Protein 3N9Y (pdb70)

Sequence (1077 aa):
SPRPFNEIPSPGDNGWLNLYHFWRETGTHKVHLHHVQNFQKYGPIYREKLGNVESVYVIDPEDVALLFKSEGPNPERFLIPPWVAYHQYYQRPIGVLLKKSAAWKKDRVALNQEVMAPEATKNFLPLLDAVSRDFVSVLHRRIKKAGSGNYSGDISDDLFRFAFESITNVIFGERQGMLEEVVNPEAQRFIDAIYQMFHTSVPMLNLPPDLFRLFRTKTWKDHVAAWDVIFSKADIYTQNFYWELRQKGSVHHDYRGILYRLLGDSKMSFEDIKANVTEMLAGGVDTTSMTLQWHLYEMARNLKVQDMLRAEVLAARHQAQGDMATMLQLVPLLKASIKETLRLHPISVTLQRYLVNDLVLRDYMIPAKTLVQVAIYALGREPTFFFDPENFDPTRWLSKDKNITYFRNLGFGWGVRQCLGRRIAELEMTIFLINMLENFRVEIQHLSDVGTTFNLILMPEKPISFTFWPFPRPFNEIPSPGDNGWLNLYHFWRETGTHKVHLHHVQNFQKYGPIYREKLGNVESVYVIDPEDVALLFKSEGPNPERFLIPPWVAYHQYYQRPIGVLLKKSAAWKKDRVALNQEVMAPEATKNFLPLLDAVSRDFVSVLHRRIKKAGSGNYSGDISDDLFRFAFESITNVIFGERQGMLEEVVNPEAQRFIDAIYQMFHTSVPMLNLPPDLFRLFRTKTWKDHVAAWDVIFSKADIYTQNFYWELRQKGSVHHDYRGILYRLLGDSKMSFEDIKANVTEMLAGGVDTTSMTLQWHLYEMARNLKVQDMLRAEVLAARHQAQGDMATMLQLVPLLKASIKETLRLHPISVTLQRYLVNDLVLRDYMIPAKTLVQVAIYALGREPTFFFDPENFDPTRWLSKDKNITYFRNLGFGWGVRQCLGRRIAELEMTIFLINMLENFRVEIQHLSDVGTTFNLILMPEKPISFTFWPFSLLDVVVENNLDIDGFGACEGTLACSTCHLIFEDHIYEKLDAITDEENDMLDLAYGLTDRSRLGCQICSLLDVVVENNLDIDGFGACEGTLACSTCHLIFEDHIYEKLDAITDEENDMLDLAYGLTDRSRLGCQIC

Secondary structure (DSSP, 8-state):
-PBPGGGS--S-S-HHHHHHHHHHHT-GGGHHHHHHHHHHHH-SEEEEEETTEEEEEE--HHHHHHHHHT--SS------HHHHHHHHHTTPPP-GGG--HHHHHHHHHHHHHHHTSHHHHTTHHHHHHHHHHHHHHHHHHHHHHHTSSSEEE--HHHHHHHHHHHHHHHHHSS---TTSSS--HHHHHHHHHHHHHHHHHGGGTTS-HHHHHHH-HHHHHHHHHHHHHHHHHHHHHHHHHHHHHHHH----SS---HHHHHHHS-SS-HHHHHHHHHHHHHHHHTHHHHHHHHHHHHHHH-HHHHHHHHHHHHHHHHHTTT-HHHHTTS-HHHHHHHHHHHHHS-SSSEEEEE-SS-EEETTEEE-TT-EEEEEHHHHHT-TTTSSSTTS--GGGGT-S-TTSSTTT--TT--GGGS-TTHHHHHHHHHHHHHHHHHHEEEE-TT-----EEEESEEEESS---EEEEE-/-B-GGGS--S-S-HHHHHHHHHHHT-GGGHHHHHHHHHHHH-SEEEEEETTEEEEEE--HHHHHHHHHT--SS------HHHHHHHHHTTPPP-GGG--HHHHHHHHHHHHHHHT-HHHHTTHHHHHHHHHHHHHHHHHHHHHHH-SS-EEE--HHHHHHHHHHHHHHHHHSS---TTSSS--HHHHHHHHHHHHHHHHHGGGTTS-HHHHHHHSHHHHHHHHHHHHHHHHHHHHHHHHHHHHHHHH----SS---HHHHHHHS-SS-HHHHHHHHHHHHHHHHHHHHHHHHHHHHHHHH-HHHHHHHHHHHHHHHHHTTT-HHHHTTS-HHHHHHHHHHHHHS-SSS-EEEE-SS-EEETTEEE-TT-EEEE-HHHHHT-TTTSSSTTS--GGGGG-S-TTSSTTT--TT--GGGS-TTHHHHHHHHHHHHHHHHHHEEEEESS-----EEEESEEEESS---EEEEE-/-HHHHHHHHT---TTTTTT-SSSS-STTEEE--HHHHTTSPPPPHHHHHHHHTSSS--TTEEEGGG--/-HHHHHHHH--S-TT-STT-SSSSSSTTEEE--SHHHHTSPPPPHHHHHHHHTSSS--TTEEEGGG--

Radius of gyration: 38.11 Å; Cα contacts (8 Å, |Δi|>4): 1666; chains: 4; bounding box: 108×62×92 Å

GO terms:
  GO:0120178 steroid hormone biosynthetic process (P, IDA)
  GO:0008386 cholesterol monooxygenase (side-chain-cleaving) activity (F, IDA)
  GO:0006700 C21-steroid hormone biosynthetic process (P, IDA)
  GO:0008203 cholesterol metabolic process (P, IDA)
  GO:0020037 heme binding (F, IDA)
  GO:0005739 mitochondrion (C, HTP)
  GO:0005759 mitochondrial matrix (C, TAS)
  GO:0008386 cholesterol monooxygenase (side-chain-cleaving) activity (F, TAS)
  GO:0016125 sterol metabolic process (P, TAS)
  GO:0006700 C21-steroid hormone biosynthetic process (P, TAS)
  GO:0005515 protein binding (F, IPI)
  GO:0008203 cholesterol metabolic process (P, IMP)

Foldseek 3Di:
DFAEPVPFAEPDDDQDVLQVCCCVPARLFRVLVVVLVVCVVRNQWHWYRHQHAIAIEGADLVLVCQVVVQDDPKWDFDDQQLVVCLCVVVVAQAELNPDTDPVNVQRLVQLCVQFPDPVNLVLLQVQLLVLLLLLLVLQVVQCVVVVPLWDKFQCLLVLLLSLLQSLCCQAQVDGQCSSPPDHDVLVVLLSVLLLLLLLLSRVCGSHHPVVCVPPVVVSSVSNSVSVCSLLVVLLVSLVVSVVVCVVVVDDDPRDGHRSVCCVVPGPDDSSNSSNVSSVSSSVRRNALSQLLVLLLLLCQVPVVLLVVQLVQLVVLCVVQVNDPVSSVVRRLLLLLLSLLSCLQAAQAQWTKTQAQAWGDDPSYIDGGRHIYIYGSNSNQQDCVLAPPSPRRDSCLVVDPPVVSCNSNSARQHDDSPGNSNVSSSSSSSSSSVSSLSQFWDKHFPPDDDWDWTPSVTIGTPDGGMIMIRTD/DAAPVVFAEPDDDQDVLQVCCCVPARLFRVLVVVLVVCVVRNQWHWYRHQHAIAIEGADLVLVVQVVVQADPWWDWDDLQLVVCLCVVVVAQAALNPDTDPVNVQRLVLLCVQFPDPVNLVLLQVQLLVLLLLLLVLLVVQCVVVPDQKDKFFCLLVLLLSLLQSLCCQAQVDGLCSSPPDHDVLVSLLSVLLLLLLQLSRVCGSYHPVVCCPPVVVSSVSNSVSVVSLLVVLLVSLVVSVVVCVVVVDDDPRDGHRSCVCVVDTPDDSSNSSNVSSVSSSVRRNALSQLLVLLLVLCQLPVVLLVVQLVQLVVLCVVQVNDPVSSVVRRLLLLLLSLLSCLQAAQAQWTKTQAQAWGDDPNYIDGGRHIYIYRSNSNQQDCVLAPVSPRRDSCLVVDPDPSNCNSNSASQHDDSPGNSNVSSSSSSSSSSVSSLSQFWDKHFPPSDDFDWTRSVTIHTPDGGMMMIGTD/DLLVCCVVVVDDDPCQCVVPLPLPAQSQKDADDDVVQVVDDDDDPSFVVRQVPDPPHDPRMGRRSPGD/DQQVVCVVVVDPDDDACVVVLPLPAQRQKDADDPVVQVVFDDDDPSQVVNQVPDPPHDPRIGRRSRGD

Structure (mmCIF, N/CA/C/O backbone):
data_3N9Y
#
_entry.id   3N9Y
#
_cell.length_a   82.999
_cell.length_b   114.686
_cell.length_c   86.019
_cell.angle_alpha   90.00
_cell.angle_beta   101.96
_cell.angle_gamma   90.00
#
_symmetry.space_group_name_H-M   'P 1 21 1'
#
loop_
_entity.id
_entity.type
_entity.pdbx_description
1 polymer 'Cholesterol side-chain cleavage enzyme'
2 polymer Adrenodoxin
3 non-polymer 'PROTOPORPHYRIN IX CONTAINING FE'
4 non-polymer CHOLESTEROL
5 non-polymer 'FE2/S2 (INORGANIC) CLUSTER'
6 water water
#
loop_
_atom_site.group_PDB
_atom_site.id
_atom_site.type_symbol
_atom_site.label_atom_id
_atom_site.label_alt_id
_atom_site.label_comp_id
_atom_site.label_asym_id
_atom_site.label_entity_id
_atom_site.label_seq_id
_atom_site.pdbx_PDB_ins_code
_atom_site.Cartn_x
_atom_site.Cartn_y
_atom_site.Cartn_z
_atom_site.occupancy
_atom_site.B_iso_or_equiv
_atom_site.auth_seq_id
_atom_site.auth_comp_id
_atom_site.auth_asym_id
_atom_site.auth_atom_id
_atom_site.pdbx_PDB_model_num
ATOM 1 N N . SER A 1 4 ? -20.804 -14.909 18.121 1.00 52.41 5 SER A N 1
ATOM 2 C CA . SER A 1 4 ? -20.580 -15.663 16.843 1.00 52.36 5 SER A CA 1
ATOM 3 C C . SER A 1 4 ? -19.168 -15.576 16.220 1.00 51.72 5 SER A C 1
ATOM 4 O O . SER A 1 4 ? -18.978 -16.023 15.085 1.00 52.19 5 SER A O 1
ATOM 7 N N . PRO A 1 5 ? -18.174 -15.010 16.943 1.00 51.10 6 PRO A N 1
ATOM 8 C CA . PRO A 1 5 ? -16.821 -15.068 16.376 1.00 50.40 6 PRO A CA 1
ATOM 9 C C . PRO A 1 5 ? -16.205 -16.457 16.568 1.00 49.54 6 PRO A C 1
ATOM 10 O O . PRO A 1 5 ? -16.387 -17.067 17.627 1.00 49.42 6 PRO A O 1
ATOM 14 N N . ARG A 1 6 ? -15.496 -16.950 15.549 1.00 48.51 7 ARG A N 1
ATOM 15 C CA . ARG A 1 6 ? -14.868 -18.274 15.606 1.00 47.43 7 ARG A CA 1
ATOM 16 C C . ARG A 1 6 ? -13.805 -18.345 16.709 1.00 46.52 7 ARG A C 1
ATOM 17 O O . ARG A 1 6 ? -13.193 -17.322 17.054 1.00 46.32 7 ARG A O 1
ATOM 25 N N . PRO A 1 7 ? -13.589 -19.550 17.277 1.00 45.35 8 PRO A N 1
ATOM 26 C CA . PRO A 1 7 ? -12.545 -19.682 18.285 1.00 44.44 8 PRO A CA 1
ATOM 27 C C . PRO A 1 7 ? -11.139 -19.581 17.678 1.00 43.43 8 PRO A C 1
ATOM 28 O O . PRO A 1 7 ? -10.959 -19.771 16.465 1.00 42.71 8 PRO A O 1
ATOM 32 N N . PHE A 1 8 ? -10.171 -19.280 18.541 1.00 42.14 9 PHE A N 1
ATOM 33 C CA . PHE A 1 8 ? -8.755 -19.182 18.183 1.00 40.91 9 PHE A CA 1
ATOM 34 C C . PHE A 1 8 ? -8.243 -20.332 17.308 1.00 40.11 9 PHE A C 1
ATOM 35 O O . PHE A 1 8 ? -7.559 -20.089 16.309 1.00 39.46 9 PHE A O 1
ATOM 43 N N . ASN A 1 9 ? -8.587 -21.571 17.669 1.00 39.27 10 ASN A N 1
ATOM 44 C CA . ASN A 1 9 ? -8.074 -22.757 16.965 1.00 38.56 10 ASN A CA 1
ATOM 45 C C . ASN A 1 9 ? -8.517 -22.899 15.507 1.00 37.54 10 ASN A C 1
ATOM 46 O O . ASN A 1 9 ? -7.928 -23.679 14.751 1.00 37.41 10 ASN A O 1
ATOM 51 N N . GLU A 1 10 ? -9.536 -22.141 15.109 1.00 36.34 11 GLU A N 1
ATOM 52 C CA . GLU A 1 10 ? -10.005 -22.173 13.719 1.00 35.42 11 GLU A CA 1
ATOM 53 C C . GLU A 1 10 ? -9.223 -21.241 12.780 1.00 34.09 11 GLU A C 1
ATOM 54 O O . GLU A 1 10 ? -9.363 -21.315 11.559 1.00 33.50 11 GLU A O 1
ATOM 60 N N . ILE A 1 11 ? -8.388 -20.373 13.348 1.00 32.68 12 ILE A N 1
ATOM 61 C CA . ILE A 1 11 ? -7.476 -19.567 12.536 1.00 31.11 12 ILE A CA 1
ATOM 62 C C . ILE A 1 11 ? -6.582 -20.525 11.758 1.00 30.23 12 ILE A C 1
ATOM 63 O O . ILE A 1 11 ? -6.008 -21.425 12.353 1.00 30.38 12 ILE A O 1
ATOM 68 N N . PRO A 1 12 ? -6.481 -20.351 10.422 1.00 29.86 13 PRO A N 1
ATOM 69 C CA . PRO A 1 12 ? -5.628 -21.221 9.621 1.00 29.49 13 PRO A CA 1
ATOM 70 C C . PRO A 1 12 ? -4.191 -21.264 10.158 1.00 29.45 13 PRO A C 1
ATOM 71 O O . PRO A 1 12 ? -3.696 -20.266 10.699 1.00 28.72 13 PRO A O 1
ATOM 75 N N . SER A 1 13 ? -3.549 -22.420 9.994 1.00 29.35 14 SER A N 1
ATOM 76 C CA . SER A 1 13 ? -2.291 -22.752 10.658 1.00 29.85 14 SER A CA 1
ATOM 77 C C . SER A 1 13 ? -1.664 -23.966 9.976 1.00 30.17 14 SER A C 1
ATOM 78 O O . SER A 1 13 ? -2.396 -24.851 9.534 1.00 29.56 14 SER A O 1
ATOM 81 N N . PRO A 1 14 ? -0.314 -24.029 9.894 1.00 30.96 15 PRO A N 1
ATOM 82 C CA . PRO A 1 14 ? 0.327 -25.268 9.403 1.00 31.31 15 PRO A CA 1
ATOM 83 C C . PRO A 1 14 ? 0.182 -26.459 10.354 1.00 31.77 15 PRO A C 1
ATOM 84 O O . PRO A 1 14 ? 0.490 -27.588 9.969 1.00 32.88 15 PRO A O 1
ATOM 88 N N . GLY A 1 15 ? -0.292 -26.216 11.574 1.00 31.72 16 GLY A N 1
ATOM 89 C CA . GLY A 1 15 ? -0.413 -27.268 12.588 1.00 31.55 16 GLY A CA 1
ATOM 90 C C . GLY A 1 15 ? 0.097 -26.810 13.943 1.00 31.18 16 GLY A C 1
ATOM 91 O O . GLY A 1 15 ? 0.701 -25.740 14.055 1.00 30.80 16 GLY A O 1
ATOM 92 N N . ASP A 1 16 ? -0.125 -27.627 14.969 1.00 30.90 17 ASP A N 1
ATOM 93 C CA . ASP A 1 16 ? 0.181 -27.232 16.347 1.00 30.99 17 ASP A CA 1
ATOM 94 C C . ASP A 1 16 ? 1.549 -27.642 16.858 1.00 29.91 17 ASP A C 1
ATOM 95 O O . ASP A 1 16 ? 1.941 -27.264 17.956 1.00 30.21 17 ASP A O 1
ATOM 100 N N . ASN A 1 17 ? 2.273 -28.413 16.065 1.00 28.86 18 ASN A N 1
ATOM 101 C CA . ASN A 1 17 ? 3.602 -28.831 16.459 1.00 28.15 18 ASN A CA 1
ATOM 102 C C . ASN A 1 17 ? 4.647 -27.803 16.019 1.00 27.30 18 ASN A C 1
ATOM 103 O O . ASN A 1 17 ? 5.060 -27.764 14.850 1.00 26.62 18 ASN A O 1
ATOM 108 N N . GLY A 1 18 ? 5.050 -26.971 16.981 1.00 26.83 19 GLY A N 1
ATOM 109 C CA . GLY A 1 18 ? 6.064 -25.936 16.784 1.00 26.51 19 GLY A CA 1
ATOM 110 C C . GLY A 1 18 ? 7.402 -26.420 16.248 1.00 26.62 19 GLY A C 1
ATOM 111 O O . GLY A 1 18 ? 8.034 -25.733 15.440 1.00 26.19 19 GLY A O 1
ATOM 112 N N . TRP A 1 19 ? 7.847 -27.597 16.693 1.00 25.79 20 TRP A N 1
ATOM 113 C CA . TRP A 1 19 ? 9.150 -28.114 16.258 1.00 25.71 20 TRP A CA 1
ATOM 114 C C . TRP A 1 19 ? 9.049 -28.614 14.835 1.00 24.97 20 TRP A C 1
ATOM 115 O O . TRP A 1 19 ? 9.944 -28.374 14.029 1.00 24.78 20 TRP A O 1
ATOM 126 N N . LEU A 1 20 ? 7.939 -29.286 14.528 1.00 24.34 21 LEU A N 1
ATOM 127 C CA . LEU A 1 20 ? 7.654 -29.697 13.160 1.00 23.90 21 LEU A CA 1
ATOM 128 C C . LEU A 1 20 ? 7.536 -28.482 12.233 1.00 22.57 21 LEU A C 1
ATOM 129 O O . LEU A 1 20 ? 8.076 -28.479 11.126 1.00 22.48 21 LEU A O 1
ATOM 134 N N . ASN A 1 21 ? 6.820 -27.456 12.677 1.00 21.64 22 ASN A N 1
ATOM 135 C CA . ASN A 1 21 ? 6.705 -26.228 11.877 1.00 21.33 22 ASN A CA 1
ATOM 136 C C . ASN A 1 21 ? 8.065 -25.593 11.614 1.00 21.27 22 ASN A C 1
ATOM 137 O O . ASN A 1 21 ? 8.331 -25.108 10.521 1.00 20.44 22 ASN A O 1
ATOM 142 N N . LEU A 1 22 ? 8.930 -25.616 12.631 1.00 21.37 23 LEU A N 1
ATOM 143 C CA . LEU A 1 22 ? 10.274 -25.054 12.513 1.00 22.01 23 LEU A CA 1
ATOM 144 C C . LEU A 1 22 ? 11.105 -25.851 11.513 1.00 22.32 23 LEU A C 1
ATOM 145 O O . LEU A 1 22 ? 11.821 -25.284 10.677 1.00 22.60 23 LEU A O 1
ATOM 150 N N . TYR A 1 23 ? 10.991 -27.174 11.598 1.00 22.78 24 TYR A N 1
ATOM 151 C CA . TYR A 1 23 ? 11.652 -28.064 10.667 1.00 23.25 24 TYR A CA 1
ATOM 152 C C . TYR A 1 23 ? 11.313 -27.731 9.213 1.00 22.78 24 TYR A C 1
ATOM 153 O O . TYR A 1 23 ? 12.204 -27.631 8.371 1.00 23.07 24 TYR A O 1
ATOM 162 N N . HIS A 1 24 ? 10.025 -27.570 8.920 1.00 22.78 25 HIS A N 1
ATOM 163 C CA . HIS A 1 24 ? 9.598 -27.289 7.555 1.00 22.72 25 HIS A CA 1
ATOM 164 C C . HIS A 1 24 ? 9.999 -25.881 7.099 1.00 21.98 25 HIS A C 1
ATOM 165 O O . HIS A 1 24 ? 10.365 -25.700 5.955 1.00 21.77 25 HIS A O 1
ATOM 172 N N . PHE A 1 25 ? 9.942 -24.902 7.997 1.00 21.54 26 PHE A N 1
ATOM 173 C CA . PHE A 1 25 ? 10.411 -23.549 7.685 1.00 21.87 26 PHE A CA 1
ATOM 174 C C . PHE A 1 25 ? 11.899 -23.566 7.280 1.00 22.51 26 PHE A C 1
ATOM 175 O O . PHE A 1 25 ? 12.244 -23.053 6.220 1.00 22.80 26 PHE A O 1
ATOM 183 N N . TRP A 1 26 ? 12.758 -24.186 8.088 1.00 23.16 27 TRP A N 1
ATOM 184 C CA . TRP A 1 26 ? 14.189 -24.270 7.755 1.00 24.50 27 TRP A CA 1
ATOM 185 C C . TRP A 1 26 ? 14.488 -25.031 6.473 1.00 25.36 27 TRP A C 1
ATOM 186 O O . TRP A 1 26 ? 15.364 -24.631 5.709 1.00 25.28 27 TRP A O 1
ATOM 197 N N . ARG A 1 27 ? 13.768 -26.130 6.260 1.00 26.92 28 ARG A N 1
ATOM 198 C CA . ARG A 1 27 ? 13.966 -27.000 5.095 1.00 28.94 28 ARG A CA 1
ATOM 199 C C . ARG A 1 27 ? 13.561 -26.305 3.793 1.00 28.68 28 ARG A C 1
ATOM 200 O O . ARG A 1 27 ? 14.300 -26.344 2.824 1.00 28.76 28 ARG A O 1
ATOM 208 N N . GLU A 1 28 ? 12.385 -25.679 3.791 1.00 29.20 29 GLU A N 1
ATOM 209 C CA . GLU A 1 28 ? 11.759 -25.169 2.563 1.00 30.12 29 GLU A CA 1
ATOM 210 C C . GLU A 1 28 ? 12.172 -23.743 2.211 1.00 29.58 29 GLU A C 1
ATOM 211 O O . GLU A 1 28 ? 12.310 -23.403 1.033 1.00 29.94 29 GLU A O 1
ATOM 217 N N . THR A 1 29 ? 12.349 -22.909 3.231 1.00 28.81 30 THR A N 1
ATOM 218 C CA . THR A 1 29 ? 12.582 -21.491 3.012 1.00 28.57 30 THR A CA 1
ATOM 219 C C . THR A 1 29 ? 13.935 -21.036 3.577 1.00 28.15 30 THR A C 1
ATOM 220 O O . THR A 1 29 ? 14.697 -20.386 2.876 1.00 28.38 30 THR A O 1
ATOM 224 N N . GLY A 1 30 ? 14.233 -21.392 4.826 1.00 27.43 31 GLY A N 1
ATOM 225 C CA . GLY A 1 30 ? 15.505 -21.015 5.441 1.00 26.99 31 GLY A CA 1
ATOM 226 C C . GLY A 1 30 ? 15.383 -19.845 6.403 1.00 26.49 31 GLY A C 1
ATOM 227 O O . GLY A 1 30 ? 14.598 -18.916 6.165 1.00 25.66 31 GLY A O 1
ATOM 228 N N . THR A 1 31 ? 16.179 -19.885 7.476 1.00 25.88 32 THR A N 1
ATOM 229 C CA . THR A 1 31 ? 16.165 -18.844 8.521 1.00 26.30 32 THR A CA 1
ATOM 230 C C . THR A 1 31 ? 16.386 -17.431 7.956 1.00 25.54 32 THR A C 1
ATOM 231 O O . THR A 1 31 ? 15.808 -16.451 8.449 1.00 25.13 32 THR A O 1
ATOM 235 N N . HIS A 1 32 ? 17.206 -17.336 6.912 1.00 23.75 33 HIS A N 1
ATOM 236 C CA . HIS A 1 32 ? 17.592 -16.035 6.383 1.00 23.49 33 HIS A CA 1
ATOM 237 C C . HIS A 1 32 ? 16.576 -15.466 5.373 1.00 22.25 33 HIS A C 1
ATOM 238 O O . HIS A 1 32 ? 16.788 -14.403 4.792 1.00 22.02 33 HIS A O 1
ATOM 245 N N . LYS A 1 33 ? 15.456 -16.171 5.216 1.00 21.19 34 LYS A N 1
ATOM 246 C CA . LYS A 1 33 ? 14.398 -15.785 4.303 1.00 20.20 34 LYS A CA 1
ATOM 247 C C . LYS A 1 33 ? 13.047 -15.746 5.011 1.00 19.49 34 LYS A C 1
ATOM 248 O O . LYS A 1 33 ? 12.018 -16.042 4.412 1.00 18.01 34 LYS A O 1
ATOM 254 N N . VAL A 1 34 ? 13.022 -15.356 6.279 1.00 19.66 35 VAL A N 1
ATOM 255 C CA . VAL A 1 34 ? 11.744 -15.357 6.991 1.00 20.29 35 VAL A CA 1
ATOM 256 C C . VAL A 1 34 ? 10.697 -14.419 6.348 1.00 20.12 35 VAL A C 1
ATOM 257 O O . VAL A 1 34 ? 9.501 -14.677 6.442 1.00 20.04 35 VAL A O 1
ATOM 261 N N . HIS A 1 35 ? 11.151 -13.337 5.708 1.00 19.53 36 HIS A N 1
ATOM 262 C CA . HIS A 1 35 ? 10.245 -12.437 4.994 1.00 20.03 36 HIS A CA 1
ATOM 263 C C . HIS A 1 35 ? 9.469 -13.175 3.889 1.00 20.45 36 HIS A C 1
ATOM 264 O O . HIS A 1 35 ? 8.272 -12.946 3.733 1.00 20.21 36 HIS A O 1
ATOM 271 N N . LEU A 1 36 ? 10.154 -14.062 3.153 1.00 20.82 37 LEU A N 1
ATOM 272 C CA . LEU A 1 36 ? 9.524 -14.869 2.108 1.00 21.89 37 LEU A CA 1
ATOM 273 C C . LEU A 1 36 ? 8.554 -15.880 2.683 1.00 21.83 37 LEU A C 1
ATOM 274 O O . LEU A 1 36 ? 7.472 -16.079 2.150 1.00 21.67 37 LEU A O 1
ATOM 279 N N . HIS A 1 37 ? 8.941 -16.494 3.792 1.00 22.08 38 HIS A N 1
ATOM 280 C CA . HIS A 1 37 ? 8.052 -17.358 4.571 1.00 21.90 38 HIS A CA 1
ATOM 281 C C . HIS A 1 37 ? 6.720 -16.664 4.817 1.00 22.01 38 HIS A C 1
ATOM 282 O O . HIS A 1 37 ? 5.668 -17.262 4.579 1.00 22.05 38 HIS A O 1
ATOM 289 N N . HIS A 1 38 ? 6.763 -15.412 5.275 1.00 21.66 39 HIS A N 1
ATOM 290 C CA . HIS A 1 38 ? 5.541 -14.646 5.537 1.00 21.98 39 HIS A CA 1
ATOM 291 C C . HIS A 1 38 ? 4.688 -14.450 4.291 1.00 21.87 39 HIS A C 1
ATOM 292 O O . HIS A 1 38 ? 3.490 -14.696 4.322 1.00 21.73 39 HIS A O 1
ATOM 299 N N . VAL A 1 39 ? 5.322 -14.024 3.200 1.00 22.63 40 VAL A N 1
ATOM 300 C CA . VAL A 1 39 ? 4.632 -13.806 1.924 1.00 23.03 40 VAL A CA 1
ATOM 301 C C . VAL A 1 39 ? 3.914 -15.098 1.509 1.00 23.63 40 VAL A C 1
ATOM 302 O O . VAL A 1 39 ? 2.728 -15.084 1.173 1.00 23.09 40 VAL A O 1
ATOM 306 N N . GLN A 1 40 ? 4.639 -16.211 1.570 1.00 24.06 41 GLN A N 1
ATOM 307 C CA . GLN A 1 40 ? 4.116 -17.497 1.119 1.00 24.99 41 GLN A CA 1
ATOM 308 C C . GLN A 1 40 ? 2.952 -17.974 1.982 1.00 24.56 41 GLN A C 1
ATOM 309 O O . GLN A 1 40 ? 2.009 -18.567 1.470 1.00 24.28 41 GLN A O 1
ATOM 315 N N . ASN A 1 41 ? 3.027 -17.709 3.280 1.00 24.08 42 ASN A N 1
ATOM 316 C CA . ASN A 1 41 ? 1.980 -18.103 4.199 1.00 24.42 42 ASN A CA 1
ATOM 317 C C . ASN A 1 41 ? 0.657 -17.368 3.967 1.00 24.60 42 ASN A C 1
ATOM 318 O O . ASN A 1 41 ? -0.395 -17.982 4.032 1.00 23.70 42 ASN A O 1
ATOM 323 N N . PHE A 1 42 ? 0.706 -16.059 3.712 1.00 24.45 43 PHE A N 1
ATOM 324 C CA . PHE A 1 42 ? -0.528 -15.333 3.376 1.00 24.92 43 PHE A CA 1
ATOM 325 C C . PHE A 1 42 ? -1.121 -15.838 2.062 1.00 25.64 43 PHE A C 1
ATOM 326 O O . PHE A 1 42 ? -2.338 -15.942 1.941 1.00 25.85 43 PHE A O 1
ATOM 334 N N . GLN A 1 43 ? -0.259 -16.176 1.099 1.00 26.74 44 GLN A N 1
ATOM 335 C CA . GLN A 1 43 ? -0.693 -16.807 -0.143 1.00 28.10 44 GLN A CA 1
ATOM 336 C C . GLN A 1 43 ? -1.391 -18.142 0.164 1.00 28.86 44 GLN A C 1
ATOM 337 O O . GLN A 1 43 ? -2.443 -18.455 -0.410 1.00 29.02 44 GLN A O 1
ATOM 343 N N . LYS A 1 44 ? -0.820 -18.908 1.092 1.00 28.96 45 LYS A N 1
ATOM 344 C CA . LYS A 1 44 ? -1.371 -20.212 1.474 1.00 29.55 45 LYS A CA 1
ATOM 345 C C . LYS A 1 44 ? -2.652 -20.163 2.298 1.00 28.62 45 LYS A C 1
ATOM 346 O O . LYS A 1 44 ? -3.561 -20.943 2.049 1.00 28.40 45 LYS A O 1
ATOM 352 N N . TYR A 1 45 ? -2.710 -19.263 3.276 1.00 27.81 46 TYR A N 1
ATOM 353 C CA . TYR A 1 45 ? -3.751 -19.301 4.315 1.00 27.62 46 TYR A CA 1
ATOM 354 C C . TYR A 1 45 ? -4.754 -18.160 4.243 1.00 27.01 46 TYR A C 1
ATOM 355 O O . TYR A 1 45 ? -5.796 -18.200 4.900 1.00 26.43 46 TYR A O 1
ATOM 364 N N . GLY A 1 46 ? -4.442 -17.147 3.442 1.00 26.33 47 GLY A N 1
ATOM 365 C CA . GLY A 1 46 ? -5.235 -15.923 3.449 1.00 26.23 47 GLY A CA 1
ATOM 366 C C . GLY A 1 46 ? -4.670 -14.884 4.402 1.00 25.74 47 GLY A C 1
ATOM 367 O O . GLY A 1 46 ? -3.538 -15.022 4.877 1.00 26.25 47 GLY A O 1
ATOM 368 N N . PRO A 1 47 ? -5.471 -13.855 4.719 1.00 25.31 48 PRO A N 1
ATOM 369 C CA . PRO A 1 47 ? -5.008 -12.611 5.353 1.00 24.88 48 PRO A CA 1
ATOM 370 C C . PRO A 1 47 ? -4.737 -12.680 6.855 1.00 24.43 48 PRO A C 1
ATOM 371 O O . PRO A 1 47 ? -4.284 -11.693 7.453 1.00 24.44 48 PRO A O 1
ATOM 375 N N . ILE A 1 48 ? -5.004 -13.836 7.457 1.00 23.90 49 ILE A N 1
ATOM 376 C CA . ILE A 1 48 ? -4.722 -14.068 8.873 1.00 23.27 49 ILE A CA 1
ATOM 377 C C . ILE A 1 48 ? -4.377 -15.536 9.098 1.00 22.98 49 ILE A C 1
ATOM 378 O O . ILE A 1 48 ? -5.005 -16.437 8.535 1.00 22.74 49 ILE A O 1
ATOM 383 N N . TYR A 1 49 ? -3.350 -15.776 9.895 1.00 22.69 50 TYR A N 1
ATOM 384 C CA . TYR A 1 49 ? -2.961 -17.149 10.203 1.00 22.82 50 TYR A CA 1
ATOM 385 C C . TYR A 1 49 ? -2.262 -17.198 11.539 1.00 22.68 50 TYR A C 1
ATOM 386 O O . TYR A 1 49 ? -1.888 -16.167 12.088 1.00 22.49 50 TYR A O 1
ATOM 395 N N . ARG A 1 50 ? -2.127 -18.400 12.080 1.00 23.82 51 ARG A N 1
ATOM 396 C CA . ARG A 1 50 ? -1.359 -18.590 13.301 1.00 25.22 51 ARG A CA 1
ATOM 397 C C . ARG A 1 50 ? -0.283 -19.630 13.039 1.00 25.35 51 ARG A C 1
ATOM 398 O O . ARG A 1 50 ? -0.486 -20.579 12.274 1.00 25.31 51 ARG A O 1
ATOM 406 N N . GLU A 1 51 ? 0.878 -19.427 13.642 1.00 25.50 52 GLU A N 1
ATOM 407 C CA . GLU A 1 51 ? 1.971 -20.364 13.472 1.00 26.43 52 GLU A CA 1
ATOM 408 C C . GLU A 1 51 ? 2.816 -20.374 14.717 1.00 26.13 52 GLU A C 1
ATOM 409 O O . GLU A 1 51 ? 3.370 -19.343 15.127 1.00 26.08 52 GLU A O 1
ATOM 415 N N . LYS A 1 52 ? 2.884 -21.550 15.328 1.00 25.70 53 LYS A N 1
ATOM 416 C CA . LYS A 1 52 ? 3.821 -21.793 16.394 1.00 26.03 53 LYS A CA 1
ATOM 417 C C . LYS A 1 52 ? 5.159 -22.186 15.759 1.00 25.70 53 LYS A C 1
ATOM 418 O O . LYS A 1 52 ? 5.222 -23.132 14.972 1.00 24.89 53 LYS A O 1
ATOM 424 N N . LEU A 1 53 ? 6.194 -21.421 16.069 1.00 26.07 54 LEU A N 1
ATOM 425 C CA . LEU A 1 53 ? 7.550 -21.728 15.632 1.00 27.70 54 LEU A CA 1
ATOM 426 C C . LEU A 1 53 ? 8.391 -22.016 16.848 1.00 28.58 54 LEU A C 1
ATOM 427 O O . LEU A 1 53 ? 8.621 -21.135 17.685 1.00 28.89 54 LEU A O 1
ATOM 432 N N . GLY A 1 54 ? 8.822 -23.271 16.955 1.00 29.51 55 GLY A N 1
ATOM 433 C CA . GLY A 1 54 ? 9.514 -23.727 18.144 1.00 30.60 55 GLY A CA 1
ATOM 434 C C . GLY A 1 54 ? 8.594 -23.545 19.332 1.00 31.69 55 GLY A C 1
ATOM 435 O O . GLY A 1 54 ? 7.560 -24.200 19.423 1.00 31.59 55 GLY A O 1
ATOM 436 N N . ASN A 1 55 ? 8.966 -22.633 20.226 1.00 32.80 56 ASN A N 1
ATOM 437 C CA . ASN A 1 55 ? 8.215 -22.410 21.460 1.00 34.21 56 ASN A CA 1
ATOM 438 C C . ASN A 1 55 ? 7.149 -21.313 21.382 1.00 34.39 56 ASN A C 1
ATOM 439 O O . ASN A 1 55 ? 6.163 -21.348 22.144 1.00 35.31 56 ASN A O 1
ATOM 444 N N . VAL A 1 56 ? 7.337 -20.370 20.453 1.00 33.72 57 VAL A N 1
ATOM 445 C CA . VAL A 1 56 ? 6.477 -19.178 20.324 1.00 32.54 57 VAL A CA 1
ATOM 446 C C . VAL A 1 56 ? 5.383 -19.295 19.245 1.00 31.31 57 VAL A C 1
ATOM 447 O O . VAL A 1 56 ? 5.664 -19.553 18.064 1.00 30.53 57 VAL A O 1
ATOM 451 N N . GLU A 1 57 ? 4.136 -19.103 19.666 1.00 29.77 58 GLU A N 1
ATOM 452 C CA . GLU A 1 57 ? 3.026 -18.973 18.732 1.00 29.31 58 GLU A CA 1
ATOM 453 C C . GLU A 1 57 ? 2.682 -17.497 18.523 1.00 27.97 58 GLU A C 1
ATOM 454 O O . GLU A 1 57 ? 2.743 -16.679 19.456 1.00 27.69 58 GLU A O 1
ATOM 460 N N . SER A 1 58 ? 2.333 -17.169 17.289 1.00 26.30 59 SER A N 1
ATOM 461 C CA . SER A 1 58 ? 1.877 -15.829 16.959 1.00 25.27 59 SER A CA 1
ATOM 462 C C . SER A 1 58 ? 0.713 -15.932 16.007 1.00 24.08 59 SER A C 1
ATOM 463 O O . SER A 1 58 ? 0.591 -16.891 15.260 1.00 23.15 59 SER A O 1
ATOM 466 N N . VAL A 1 59 ? -0.136 -14.921 16.045 1.00 24.08 60 VAL A N 1
ATOM 467 C CA . VAL A 1 59 ? -1.112 -14.694 15.004 1.00 24.33 60 VAL A CA 1
ATOM 468 C C . VAL A 1 59 ? -0.496 -13.635 14.098 1.00 24.26 60 VAL A C 1
ATOM 469 O O . VAL A 1 59 ? 0.053 -12.644 14.574 1.00 24.89 60 VAL A O 1
ATOM 473 N N . TYR A 1 60 ? -0.563 -13.867 12.800 1.00 24.02 61 TYR A N 1
ATOM 474 C CA . TYR A 1 60 ? -0.004 -12.951 11.823 1.00 24.04 61 TYR A CA 1
ATOM 475 C C . TYR A 1 60 ? -1.117 -12.295 11.015 1.00 23.94 61 TYR A C 1
ATOM 476 O O . TYR A 1 60 ? -2.056 -12.978 10.574 1.00 23.11 61 TYR A O 1
ATOM 485 N N . VAL A 1 61 ? -0.999 -10.978 10.834 1.00 23.80 62 VAL A N 1
ATOM 486 C CA . VAL A 1 61 ? -1.918 -10.190 9.992 1.00 24.09 62 VAL A CA 1
ATOM 487 C C . VAL A 1 61 ? -1.160 -9.351 8.956 1.00 24.57 62 VAL A C 1
ATOM 488 O O . VAL A 1 61 ? 0.020 -9.022 9.134 1.00 23.53 62 VAL A O 1
ATOM 492 N N . ILE A 1 62 ? -1.860 -9.011 7.876 1.00 25.11 63 ILE A N 1
ATOM 493 C CA . ILE A 1 62 ? -1.300 -8.234 6.774 1.00 25.35 63 ILE A CA 1
ATOM 494 C C . ILE A 1 62 ? -2.178 -7.023 6.398 1.00 26.45 63 ILE A C 1
ATOM 495 O O . ILE A 1 62 ? -1.665 -5.988 5.976 1.00 26.59 63 ILE A O 1
ATOM 500 N N . ASP A 1 63 ? -3.496 -7.168 6.561 1.00 27.57 64 ASP A N 1
ATOM 501 C CA . ASP A 1 63 ? -4.490 -6.139 6.196 1.00 28.48 64 ASP A CA 1
ATOM 502 C C . ASP A 1 63 ? -4.441 -4.907 7.100 1.00 28.28 64 ASP A C 1
ATOM 503 O O . ASP A 1 63 ? -4.656 -5.018 8.297 1.00 28.66 64 ASP A O 1
ATOM 508 N N . PRO A 1 64 ? -4.184 -3.712 6.521 1.00 29.00 65 PRO A N 1
ATOM 509 C CA . PRO A 1 64 ? -4.166 -2.472 7.307 1.00 29.37 65 PRO A CA 1
ATOM 510 C C . PRO A 1 64 ? -5.391 -2.255 8.194 1.00 29.98 65 PRO A C 1
ATOM 511 O O . PRO A 1 64 ? -5.255 -1.677 9.264 1.00 30.25 65 PRO A O 1
ATOM 515 N N . GLU A 1 65 ? -6.562 -2.737 7.778 1.00 31.57 66 GLU A N 1
ATOM 516 C CA . GLU A 1 65 ? -7.789 -2.589 8.588 1.00 33.16 66 GLU A CA 1
ATOM 517 C C . GLU A 1 65 ? -7.702 -3.388 9.895 1.00 33.09 66 GLU A C 1
ATOM 518 O O . GLU A 1 65 ? -8.151 -2.932 10.954 1.00 33.53 66 GLU A O 1
ATOM 524 N N . ASP A 1 66 ? -7.120 -4.581 9.816 1.00 32.97 67 ASP A N 1
ATOM 525 C CA . ASP A 1 66 ? -6.826 -5.380 11.011 1.00 32.47 67 ASP A CA 1
ATOM 526 C C . ASP A 1 66 ? -5.718 -4.735 11.844 1.00 32.01 67 ASP A C 1
ATOM 527 O O . ASP A 1 66 ? -5.766 -4.755 13.074 1.00 31.69 67 ASP A O 1
ATOM 532 N N . VAL A 1 67 ? -4.729 -4.147 11.170 1.00 31.63 68 VAL A N 1
ATOM 533 C CA . VAL A 1 67 ? -3.640 -3.471 11.874 1.00 31.16 68 VAL A CA 1
ATOM 534 C C . VAL A 1 67 ? -4.211 -2.338 12.729 1.00 31.16 68 VAL A C 1
ATOM 535 O O . VAL A 1 67 ? -3.805 -2.144 13.870 1.00 30.75 68 VAL A O 1
ATOM 539 N N . ALA A 1 68 ? -5.164 -1.604 12.162 1.00 31.79 69 ALA A N 1
ATOM 540 C CA . ALA A 1 68 ? -5.763 -0.460 12.846 1.00 32.07 69 ALA A CA 1
ATOM 541 C C . ALA A 1 68 ? -6.469 -0.913 14.110 1.00 32.25 69 ALA A C 1
ATOM 542 O O . ALA A 1 68 ? -6.342 -0.281 15.153 1.00 32.65 69 ALA A O 1
ATOM 544 N N . LEU A 1 69 ? -7.190 -2.024 14.018 1.00 32.89 70 LEU A N 1
ATOM 545 C CA . LEU A 1 69 ? -7.869 -2.596 15.179 1.00 33.75 70 LEU A CA 1
ATOM 546 C C . LEU A 1 69 ? -6.877 -3.054 16.245 1.00 33.82 70 LEU A C 1
ATOM 547 O O . LEU A 1 69 ? -7.094 -2.844 17.444 1.00 33.64 70 LEU A O 1
ATOM 552 N N . LEU A 1 70 ? -5.763 -3.639 15.812 1.00 34.34 71 LEU A N 1
ATOM 553 C CA . LEU A 1 70 ? -4.730 -4.048 16.761 1.00 35.08 71 LEU A CA 1
ATOM 554 C C . LEU A 1 70 ? -4.204 -2.860 17.573 1.00 35.82 71 LEU A C 1
ATOM 555 O O . LEU A 1 70 ? -4.102 -2.919 18.799 1.00 35.85 71 LEU A O 1
ATOM 560 N N . PHE A 1 71 ? -3.874 -1.778 16.886 1.00 37.33 72 PHE A N 1
ATOM 561 C CA . PHE A 1 71 ? -3.326 -0.613 17.570 1.00 39.16 72 PHE A CA 1
ATOM 562 C C . PHE A 1 71 ? -4.393 0.222 18.288 1.00 39.99 72 PHE A C 1
ATOM 563 O O . PHE A 1 71 ? -4.083 0.925 19.241 1.00 40.13 72 PHE A O 1
ATOM 571 N N . LYS A 1 72 ? -5.644 0.117 17.847 1.00 41.39 73 LYS A N 1
ATOM 572 C CA . LYS A 1 72 ? -6.771 0.748 18.554 1.00 43.19 73 LYS A CA 1
ATOM 573 C C . LYS A 1 72 ? -6.937 0.206 19.987 1.00 43.61 73 LYS A C 1
ATOM 574 O O . LYS A 1 72 ? -7.242 0.960 20.910 1.00 44.16 73 LYS A O 1
ATOM 580 N N . SER A 1 73 ? -6.699 -1.091 20.169 1.00 44.11 74 SER A N 1
ATOM 581 C CA . SER A 1 73 ? -6.902 -1.748 21.460 1.00 44.67 74 SER A CA 1
ATOM 582 C C . SER A 1 73 ? -5.663 -1.743 22.344 1.00 44.67 74 SER A C 1
ATOM 583 O O . SER A 1 73 ? -5.665 -2.333 23.426 1.00 45.16 74 SER A O 1
ATOM 586 N N . GLU A 1 74 ? -4.607 -1.079 21.887 1.00 44.54 75 GLU A N 1
ATOM 587 C CA . GLU A 1 74 ? -3.341 -1.046 22.614 1.00 44.12 75 GLU A CA 1
ATOM 588 C C . GLU A 1 74 ? -3.477 -0.430 24.010 1.00 43.72 75 GLU A C 1
ATOM 589 O O . GLU A 1 74 ? -4.184 0.566 24.193 1.00 43.68 75 GLU A O 1
ATOM 595 N N . GLY A 1 75 ? -2.787 -1.032 24.978 1.00 43.01 76 GLY A N 1
ATOM 596 C CA . GLY A 1 75 ? -2.748 -0.539 26.350 1.00 42.10 76 GLY A CA 1
ATOM 597 C C . GLY A 1 75 ? -1.670 0.511 26.565 1.00 41.41 76 GLY A C 1
ATOM 598 O O . GLY A 1 75 ? -0.944 0.858 25.627 1.00 41.74 76 GLY A O 1
ATOM 599 N N . PRO A 1 76 ? -1.553 1.021 27.806 1.00 40.57 77 PRO A N 1
ATOM 600 C CA . PRO A 1 76 ? -0.639 2.130 28.117 1.00 39.70 77 PRO A CA 1
ATOM 601 C C . PRO A 1 76 ? 0.840 1.758 28.078 1.00 38.79 77 PRO A C 1
ATOM 602 O O . PRO A 1 76 ? 1.680 2.623 27.816 1.00 38.95 77 PRO A O 1
ATOM 606 N N . ASN A 1 77 ? 1.153 0.493 28.347 1.00 37.26 78 ASN A N 1
ATOM 607 C CA . ASN A 1 77 ? 2.537 0.026 28.373 1.00 35.70 78 ASN A CA 1
ATOM 608 C C . ASN A 1 77 ? 2.723 -1.175 27.432 1.00 33.99 78 ASN A C 1
ATOM 609 O O . ASN A 1 77 ? 2.877 -2.310 27.894 1.00 33.23 78 ASN A O 1
ATOM 614 N N . PRO A 1 78 ? 2.724 -0.922 26.107 1.00 32.51 79 PRO A N 1
ATOM 615 C CA . PRO A 1 78 ? 2.755 -2.018 25.128 1.00 31.39 79 PRO A CA 1
ATOM 616 C C . PRO A 1 78 ? 4.044 -2.831 25.197 1.00 30.47 79 PRO A C 1
ATOM 617 O O . PRO A 1 78 ? 5.100 -2.300 25.546 1.00 29.98 79 PRO A O 1
ATOM 621 N N . GLU A 1 79 ? 3.930 -4.118 24.881 1.00 29.75 80 GLU A N 1
ATOM 622 C CA . GLU A 1 79 ? 5.069 -5.026 24.818 1.00 28.78 80 GLU A CA 1
ATOM 623 C C . GLU A 1 79 ? 5.134 -5.634 23.431 1.00 27.12 80 GLU A C 1
ATOM 624 O O . GLU A 1 79 ? 4.114 -6.071 22.901 1.00 26.59 80 GLU A O 1
ATOM 630 N N . ARG A 1 80 ? 6.334 -5.658 22.849 1.00 25.58 81 ARG A N 1
ATOM 631 C CA . ARG A 1 80 ? 6.563 -6.355 21.583 1.00 24.33 81 ARG A CA 1
ATOM 632 C C . ARG A 1 80 ? 7.304 -7.651 21.886 1.00 23.83 81 ARG A C 1
ATOM 633 O O . ARG A 1 80 ? 7.529 -7.980 23.057 1.00 24.06 81 ARG A O 1
ATOM 641 N N . PHE A 1 81 ? 7.699 -8.368 20.837 1.00 22.97 82 PHE A N 1
ATOM 642 C CA . PHE A 1 81 ? 8.455 -9.594 20.994 1.00 22.42 82 PHE A CA 1
ATOM 643 C C . PHE A 1 81 ? 9.892 -9.279 21.374 1.00 22.21 82 PHE A C 1
ATOM 644 O O . PHE A 1 81 ? 10.561 -8.472 20.714 1.00 22.03 82 PHE A O 1
ATOM 652 N N . LEU A 1 82 ? 10.347 -9.901 22.464 1.00 21.86 83 LEU A N 1
ATOM 653 C CA . LEU A 1 82 ? 11.722 -9.737 22.934 1.00 21.75 83 LEU A CA 1
ATOM 654 C C . LEU A 1 82 ? 12.591 -10.810 22.305 1.00 21.33 83 LEU A C 1
ATOM 655 O O . LEU A 1 82 ? 12.230 -11.979 22.331 1.00 21.28 83 LEU A O 1
ATOM 660 N N . ILE A 1 83 ? 13.743 -10.411 21.758 1.00 21.10 84 ILE A N 1
ATOM 661 C CA . ILE A 1 83 ? 14.665 -11.355 21.112 1.00 19.99 84 ILE A CA 1
ATOM 662 C C . ILE A 1 83 ? 15.362 -12.237 22.167 1.00 20.28 84 ILE A C 1
ATOM 663 O O . ILE A 1 83 ? 16.104 -11.736 22.990 1.00 20.43 84 ILE A O 1
ATOM 668 N N . PRO A 1 84 ? 15.112 -13.556 22.149 1.00 20.74 85 PRO A N 1
ATOM 669 C CA . PRO A 1 84 ? 15.593 -14.349 23.300 1.00 20.77 85 PRO A CA 1
ATOM 670 C C . PRO A 1 84 ? 17.116 -14.351 23.542 1.00 20.56 85 PRO A C 1
ATOM 671 O O . PRO A 1 84 ? 17.522 -14.273 24.687 1.00 20.94 85 PRO A O 1
ATOM 675 N N . PRO A 1 85 ? 17.960 -14.424 22.486 1.00 20.38 86 PRO A N 1
ATOM 676 C CA . PRO A 1 85 ? 19.381 -14.351 22.857 1.00 20.09 86 PRO A CA 1
ATOM 677 C C . PRO A 1 85 ? 19.820 -13.009 23.462 1.00 19.86 86 PRO A C 1
ATOM 678 O O . PRO A 1 85 ? 20.795 -12.984 24.239 1.00 19.90 86 PRO A O 1
ATOM 682 N N . TRP A 1 86 ? 19.141 -11.915 23.101 1.00 19.67 87 TRP A N 1
ATOM 683 C CA . TRP A 1 86 ? 19.430 -10.585 23.676 1.00 20.08 87 TRP A CA 1
ATOM 684 C C . TRP A 1 86 ? 19.101 -10.597 25.162 1.00 20.48 87 TRP A C 1
ATOM 685 O O . TRP A 1 86 ? 19.927 -10.199 25.983 1.00 20.81 87 TRP A O 1
ATOM 696 N N . VAL A 1 87 ? 17.890 -11.041 25.492 1.00 21.46 88 VAL A N 1
ATOM 697 C CA . VAL A 1 87 ? 17.437 -11.156 26.894 1.00 22.59 88 VAL A CA 1
ATOM 698 C C . VAL A 1 87 ? 18.388 -12.036 27.714 1.00 23.19 88 VAL A C 1
ATOM 699 O O . VAL A 1 87 ? 18.819 -11.660 28.826 1.00 23.61 88 VAL A O 1
ATOM 703 N N . ALA A 1 88 ? 18.729 -13.200 27.162 1.00 23.63 89 ALA A N 1
ATOM 704 C CA . ALA A 1 88 ? 19.584 -14.156 27.876 1.00 24.27 89 ALA A CA 1
ATOM 705 C C . ALA A 1 88 ? 20.962 -13.576 28.154 1.00 24.78 89 ALA A C 1
ATOM 706 O O . ALA A 1 88 ? 21.492 -13.734 29.253 1.00 25.15 89 ALA A O 1
ATOM 708 N N . TYR A 1 89 ? 21.539 -12.895 27.165 1.00 24.77 90 TYR A N 1
ATOM 709 C CA . TYR A 1 89 ? 22.825 -12.254 27.348 1.00 25.16 90 TYR A CA 1
ATOM 710 C C . TYR A 1 89 ? 22.788 -11.209 28.483 1.00 25.93 90 TYR A C 1
ATOM 711 O O . TYR A 1 89 ? 23.683 -11.181 29.324 1.00 26.11 90 TYR A O 1
ATOM 720 N N . HIS A 1 90 ? 21.774 -10.347 28.491 1.00 26.55 91 HIS A N 1
ATOM 721 C CA . HIS A 1 90 ? 21.692 -9.282 29.501 1.00 27.75 91 HIS A CA 1
ATOM 722 C C . HIS A 1 90 ? 21.480 -9.842 30.910 1.00 28.78 91 HIS A C 1
ATOM 723 O O . HIS A 1 90 ? 22.116 -9.377 31.861 1.00 28.31 91 HIS A O 1
ATOM 730 N N . GLN A 1 91 ? 20.584 -10.823 31.031 1.00 30.36 92 GLN A N 1
ATOM 731 C CA . GLN A 1 91 ? 20.274 -11.461 32.321 1.00 32.56 92 GLN A CA 1
ATOM 732 C C . GLN A 1 91 ? 21.475 -12.231 32.841 1.00 33.12 92 GLN A C 1
ATOM 733 O O . GLN A 1 91 ? 21.954 -11.955 33.933 1.00 33.06 92 GLN A O 1
ATOM 739 N N . TYR A 1 92 ? 21.977 -13.170 32.042 1.00 34.50 93 TYR A N 1
ATOM 740 C CA . TYR A 1 92 ? 23.104 -13.994 32.461 1.00 35.85 93 TYR A CA 1
ATOM 741 C C . TYR A 1 92 ? 24.354 -13.196 32.821 1.00 36.35 93 TYR A C 1
ATOM 742 O O . TYR A 1 92 ? 24.972 -13.456 33.861 1.00 36.31 93 TYR A O 1
ATOM 751 N N . TYR A 1 93 ? 24.728 -12.233 31.977 1.00 36.68 94 TYR A N 1
ATOM 752 C CA . TYR A 1 93 ? 25.937 -11.450 32.230 1.00 37.16 94 TYR A CA 1
ATOM 753 C C . TYR A 1 93 ? 25.669 -10.185 33.036 1.00 37.24 94 TYR A C 1
ATOM 754 O O . TYR A 1 93 ? 26.560 -9.347 33.217 1.00 37.68 94 TYR A O 1
ATOM 763 N N . GLN A 1 94 ? 24.440 -10.064 33.529 1.00 37.50 95 GLN A N 1
ATOM 764 C CA . GLN A 1 94 ? 24.022 -8.961 34.418 1.00 37.76 95 GLN A CA 1
ATOM 765 C C . GLN A 1 94 ? 24.286 -7.550 33.853 1.00 37.34 95 GLN A C 1
ATOM 766 O O . GLN A 1 94 ? 24.759 -6.650 34.563 1.00 37.43 95 GLN A O 1
ATOM 772 N N . ARG A 1 95 ? 23.963 -7.368 32.576 1.00 36.52 96 ARG A N 1
ATOM 773 C CA . ARG A 1 95 ? 24.121 -6.080 31.914 1.00 36.16 96 ARG A CA 1
ATOM 774 C C . ARG A 1 95 ? 22.890 -5.221 32.138 1.00 35.67 96 ARG A C 1
ATOM 775 O O . ARG A 1 95 ? 21.768 -5.690 31.954 1.00 35.43 96 ARG A O 1
ATOM 783 N N . PRO A 1 96 ? 23.093 -3.952 32.524 1.00 35.14 97 PRO A N 1
ATOM 784 C CA . PRO A 1 96 ? 21.962 -3.051 32.743 1.00 34.68 97 PRO A CA 1
ATOM 785 C C . PRO A 1 96 ? 21.144 -2.880 31.470 1.00 33.80 97 PRO A C 1
ATOM 786 O O . PRO A 1 96 ? 21.696 -2.720 30.376 1.00 34.05 97 PRO A O 1
ATOM 790 N N . ILE A 1 97 ? 19.834 -2.937 31.610 1.00 33.17 98 ILE A N 1
ATOM 791 C CA . ILE A 1 97 ? 18.966 -2.901 30.448 1.00 32.29 98 ILE A CA 1
ATOM 792 C C . ILE A 1 97 ? 18.442 -1.503 30.215 1.00 31.83 98 ILE A C 1
ATOM 793 O O . ILE A 1 97 ? 18.244 -0.727 31.165 1.00 31.39 98 ILE A O 1
ATOM 798 N N . GLY A 1 98 ? 18.251 -1.185 28.936 1.00 30.75 99 GLY A N 1
ATOM 799 C CA . GLY A 1 98 ? 17.620 0.048 28.549 1.00 29.46 99 GLY A CA 1
ATOM 800 C C . GLY A 1 98 ? 16.187 -0.189 28.123 1.00 29.01 99 GLY A C 1
ATOM 801 O O . GLY A 1 98 ? 15.604 -1.258 28.359 1.00 28.97 99 GLY A O 1
ATOM 802 N N . VAL A 1 99 ? 15.644 0.816 27.452 1.00 28.06 100 VAL A N 1
ATOM 803 C CA . VAL A 1 99 ? 14.228 0.918 27.167 1.00 27.48 100 VAL A CA 1
ATOM 804 C C . VAL A 1 99 ? 13.744 -0.247 26.293 1.00 27.43 100 VAL A C 1
ATOM 805 O O . VAL A 1 99 ? 12.612 -0.713 26.431 1.00 27.37 100 VAL A O 1
ATOM 809 N N . LEU A 1 100 ? 14.620 -0.756 25.432 1.00 27.49 101 LEU A N 1
ATOM 810 C CA . LEU A 1 100 ? 14.259 -1.893 24.583 1.00 27.67 101 LEU A CA 1
ATOM 811 C C . LEU A 1 100 ? 13.814 -3.145 25.366 1.00 27.73 101 LEU A C 1
ATOM 812 O O . LEU A 1 100 ? 12.850 -3.802 24.986 1.00 27.53 101 LEU A O 1
ATOM 817 N N . LEU A 1 101 ? 14.518 -3.457 26.446 1.00 28.22 102 LEU A N 1
ATOM 818 C CA . LEU A 1 101 ? 14.296 -4.705 27.183 1.00 29.09 102 LEU A CA 1
ATOM 819 C C . LEU A 1 101 ? 13.460 -4.559 28.466 1.00 29.90 102 LEU A C 1
ATOM 820 O O . LEU A 1 101 ? 13.235 -5.543 29.184 1.00 29.96 102 LEU A O 1
ATOM 825 N N . LYS A 1 102 ? 12.997 -3.339 28.738 1.00 30.32 103 LYS A N 1
ATOM 826 C CA . LYS A 1 102 ? 12.155 -3.058 29.900 1.00 30.86 103 LYS A CA 1
ATOM 827 C C . LYS A 1 102 ? 10.674 -3.181 29.561 1.00 31.52 103 LYS A C 1
ATOM 828 O O . LYS A 1 102 ? 10.291 -3.228 28.384 1.00 31.54 103 LYS A O 1
ATOM 834 N N . LYS A 1 103 ? 9.838 -3.234 30.596 1.00 32.37 104 LYS A N 1
ATOM 835 C CA . LYS A 1 103 ? 8.386 -3.306 30.403 1.00 33.33 104 LYS A CA 1
ATOM 836 C C . LYS A 1 103 ? 7.670 -2.452 31.454 1.00 33.59 104 LYS A C 1
ATOM 837 O O . LYS A 1 103 ? 8.313 -1.901 32.345 1.00 32.67 104 LYS A O 1
ATOM 843 N N . SER A 1 104 ? 6.345 -2.354 31.313 1.00 34.38 105 SER A N 1
ATOM 844 C CA . SER A 1 104 ? 5.461 -1.566 32.179 1.00 35.14 105 SER A CA 1
ATOM 845 C C . SER A 1 104 ? 6.057 -0.250 32.683 1.00 35.04 105 SER A C 1
ATOM 846 O O . SER A 1 104 ? 6.598 0.538 31.893 1.00 34.82 105 SER A O 1
ATOM 849 N N . ALA A 1 105 ? 5.952 -0.017 33.990 1.00 34.92 106 ALA A N 1
ATOM 850 C CA . ALA A 1 105 ? 6.287 1.281 34.581 1.00 34.74 106 ALA A CA 1
ATOM 851 C C . ALA A 1 105 ? 7.763 1.637 34.449 1.00 34.17 106 ALA A C 1
ATOM 852 O O . ALA A 1 105 ? 8.102 2.806 34.270 1.00 34.09 106 ALA A O 1
ATOM 854 N N . ALA A 1 106 ? 8.639 0.639 34.552 1.00 33.34 107 ALA A N 1
ATOM 855 C CA . ALA A 1 106 ? 10.062 0.909 34.417 1.00 32.77 107 ALA A CA 1
ATOM 856 C C . ALA A 1 106 ? 10.409 1.313 32.972 1.00 32.37 107 ALA A C 1
ATOM 857 O O . ALA A 1 106 ? 11.325 2.109 32.758 1.00 31.79 107 ALA A O 1
ATOM 859 N N . TRP A 1 107 ? 9.664 0.781 31.998 1.00 31.92 108 TRP A N 1
ATOM 860 C CA . TRP A 1 107 ? 9.839 1.182 30.593 1.00 31.73 108 TRP A CA 1
ATOM 861 C C . TRP A 1 107 ? 9.375 2.618 30.405 1.00 32.36 108 TRP A C 1
ATOM 862 O O . TRP A 1 107 ? 10.079 3.441 29.805 1.00 32.02 108 TRP A O 1
ATOM 873 N N . LYS A 1 108 ? 8.180 2.900 30.925 1.00 32.83 109 LYS A N 1
ATOM 874 C CA . LYS A 1 108 ? 7.538 4.203 30.792 1.00 33.71 109 LYS A CA 1
ATOM 875 C C . LYS A 1 108 ? 8.424 5.324 31.324 1.00 33.66 109 LYS A C 1
ATOM 876 O O . LYS A 1 108 ? 8.531 6.377 30.704 1.00 33.61 109 LYS A O 1
ATOM 882 N N . LYS A 1 109 ? 9.060 5.064 32.462 1.00 33.97 110 LYS A N 1
ATOM 883 C CA . LYS A 1 109 ? 9.955 6.006 33.128 1.00 34.60 110 LYS A CA 1
ATOM 884 C C . LYS A 1 109 ? 11.141 6.417 32.240 1.00 34.10 110 LYS A C 1
ATOM 885 O O . LYS A 1 109 ? 11.394 7.612 32.062 1.00 34.27 110 LYS A O 1
ATOM 891 N N . ASP A 1 110 ? 11.856 5.432 31.684 1.00 33.21 111 ASP A N 1
ATOM 892 C CA . ASP A 1 110 ? 12.934 5.697 30.718 1.00 32.37 111 ASP A CA 1
ATOM 893 C C . ASP A 1 110 ? 12.407 6.415 29.479 1.00 31.46 111 ASP A C 1
ATOM 894 O O . ASP A 1 110 ? 12.945 7.446 29.075 1.00 31.89 111 ASP A O 1
ATOM 899 N N . ARG A 1 111 ? 11.355 5.865 28.886 1.00 30.39 112 ARG A N 1
ATOM 900 C CA . ARG A 1 111 ? 10.810 6.375 27.642 1.00 30.06 112 ARG A CA 1
ATOM 901 C C . ARG A 1 111 ? 10.469 7.873 27.693 1.00 30.41 112 ARG A C 1
ATOM 902 O O . ARG A 1 111 ? 10.901 8.644 26.829 1.00 30.33 112 ARG A O 1
ATOM 910 N N . VAL A 1 112 ? 9.689 8.270 28.696 1.00 30.42 113 VAL A N 1
ATOM 911 C CA . VAL A 1 112 ? 9.329 9.671 28.880 1.00 30.21 113 VAL A CA 1
ATOM 912 C C . VAL A 1 112 ? 10.565 10.554 29.062 1.00 29.94 113 VAL A C 1
ATOM 913 O O . VAL A 1 112 ? 10.637 11.628 28.479 1.00 30.67 113 VAL A O 1
ATOM 917 N N . ALA A 1 113 ? 11.545 10.112 29.849 1.00 29.18 114 ALA A N 1
ATOM 918 C CA . ALA A 1 113 ? 12.765 10.902 29.994 1.00 28.51 114 ALA A CA 1
ATOM 919 C C . ALA A 1 113 ? 13.510 11.016 28.653 1.00 28.23 114 ALA A C 1
ATOM 920 O O . ALA A 1 113 ? 14.053 12.080 28.324 1.00 27.57 114 ALA A O 1
ATOM 922 N N . LEU A 1 114 ? 13.513 9.929 27.877 1.00 27.85 115 LEU A N 1
ATOM 923 C CA . LEU A 1 114 ? 14.261 9.901 26.616 1.00 28.07 115 LEU A CA 1
ATOM 924 C C . LEU A 1 114 ? 13.579 10.698 25.519 1.00 28.06 115 LEU A C 1
ATOM 925 O O . LEU A 1 114 ? 14.244 11.418 24.775 1.00 28.17 115 LEU A O 1
ATOM 930 N N . ASN A 1 115 ? 12.258 10.555 25.425 1.00 28.19 116 ASN A N 1
ATOM 931 C CA . ASN A 1 115 ? 11.437 11.329 24.505 1.00 28.76 116 ASN A CA 1
ATOM 932 C C . ASN A 1 115 ? 11.677 12.831 24.581 1.00 29.36 116 ASN A C 1
ATOM 933 O O . ASN A 1 115 ? 11.621 13.509 23.565 1.00 29.58 116 ASN A O 1
ATOM 938 N N . GLN A 1 116 ? 11.929 13.346 25.781 1.00 30.30 117 GLN A N 1
ATOM 939 C CA . GLN A 1 116 ? 12.194 14.780 25.967 1.00 31.65 117 GLN A CA 1
ATOM 940 C C . GLN A 1 116 ? 13.501 15.228 25.319 1.00 31.24 117 GLN A C 1
ATOM 941 O O . GLN A 1 116 ? 13.654 16.402 24.978 1.00 31.56 117 GLN A O 1
ATOM 947 N N . GLU A 1 117 ? 14.444 14.305 25.157 1.00 31.02 118 GLU A N 1
ATOM 948 C CA . GLU A 1 117 ? 15.730 14.655 24.552 1.00 31.02 118 GLU A CA 1
ATOM 949 C C . GLU A 1 117 ? 15.937 14.174 23.107 1.00 30.72 118 GLU A C 1
ATOM 950 O O . GLU A 1 117 ? 16.809 14.700 22.405 1.00 30.48 118 GLU A O 1
ATOM 956 N N . VAL A 1 118 ? 15.157 13.185 22.668 1.00 30.23 119 VAL A N 1
ATOM 957 C CA . VAL A 1 118 ? 15.364 12.598 21.333 1.00 30.43 119 VAL A CA 1
ATOM 958 C C . VAL A 1 118 ? 14.139 12.604 20.413 1.00 30.25 119 VAL A C 1
ATOM 959 O O . VAL A 1 118 ? 14.286 12.400 19.214 1.00 29.59 119 VAL A O 1
ATOM 963 N N . MET A 1 119 ? 12.942 12.815 20.965 1.00 30.68 120 MET A N 1
ATOM 964 C CA . MET A 1 119 ? 11.727 12.863 20.139 1.00 31.66 120 MET A CA 1
ATOM 965 C C . MET A 1 119 ? 11.132 14.282 20.034 1.00 31.94 120 MET A C 1
ATOM 966 O O . MET A 1 119 ? 10.659 14.673 18.964 1.00 31.84 120 MET A O 1
ATOM 971 N N . ALA A 1 120 ? 11.140 15.031 21.141 1.00 32.04 121 ALA A N 1
ATOM 972 C CA . ALA A 1 120 ? 10.470 16.343 21.192 1.00 32.58 121 ALA A CA 1
ATOM 973 C C . ALA A 1 120 ? 11.020 17.313 20.153 1.00 32.73 121 ALA A C 1
ATOM 974 O O . ALA A 1 120 ? 12.226 17.547 20.104 1.00 32.37 121 ALA A O 1
ATOM 976 N N . PRO A 1 121 ? 10.131 17.896 19.327 1.00 33.71 122 PRO A N 1
ATOM 977 C CA . PRO A 1 121 ? 10.576 18.835 18.278 1.00 34.43 122 PRO A CA 1
ATOM 978 C C . PRO A 1 121 ? 11.502 19.935 18.816 1.00 34.90 122 PRO A C 1
ATOM 979 O O . PRO A 1 121 ? 12.396 20.376 18.104 1.00 35.35 122 PRO A O 1
ATOM 983 N N . GLU A 1 122 ? 11.321 20.327 20.076 1.00 35.34 123 GLU A N 1
ATOM 984 C CA . GLU A 1 122 ? 12.150 21.363 20.706 1.00 36.04 123 GLU A CA 1
ATOM 985 C C . GLU A 1 122 ? 13.566 20.890 21.043 1.00 35.45 123 GLU A C 1
ATOM 986 O O . GLU A 1 122 ? 14.501 21.701 21.131 1.00 35.40 123 GLU A O 1
ATOM 992 N N . ALA A 1 123 ? 13.724 19.583 21.243 1.00 34.05 124 ALA A N 1
ATOM 993 C CA . ALA A 1 123 ? 15.061 18.994 21.375 1.00 33.05 124 ALA A CA 1
ATOM 994 C C . ALA A 1 123 ? 15.679 18.700 19.998 1.00 32.05 124 ALA A C 1
ATOM 995 O O . ALA A 1 123 ? 16.849 18.985 19.768 1.00 32.00 124 ALA A O 1
ATOM 997 N N . THR A 1 124 ? 14.884 18.152 19.086 1.00 31.16 125 THR A N 1
ATOM 998 C CA . THR A 1 124 ? 15.411 17.631 17.826 1.00 30.63 125 THR A CA 1
ATOM 999 C C . THR A 1 124 ? 15.908 18.720 16.864 1.00 30.38 125 THR A C 1
ATOM 1000 O O . THR A 1 124 ? 16.781 18.446 16.023 1.00 28.94 125 THR A O 1
ATOM 1004 N N . LYS A 1 125 ? 15.366 19.944 16.989 1.00 30.14 126 LYS A N 1
ATOM 1005 C CA . LYS A 1 125 ? 15.827 21.065 16.151 1.00 30.23 126 LYS A CA 1
ATOM 1006 C C . LYS A 1 125 ? 17.333 21.282 16.331 1.00 29.51 126 LYS A C 1
ATOM 1007 O O . LYS A 1 125 ? 18.010 21.711 15.410 1.00 29.35 126 LYS A O 1
ATOM 1013 N N . ASN A 1 126 ? 17.858 20.934 17.509 1.00 29.32 127 ASN A N 1
ATOM 1014 C CA . ASN A 1 126 ? 19.301 21.013 17.767 1.00 29.02 127 ASN A CA 1
ATOM 1015 C C . ASN A 1 126 ? 20.149 19.964 17.036 1.00 28.21 127 ASN A C 1
ATOM 1016 O O . ASN A 1 126 ? 21.376 20.068 17.003 1.00 27.49 127 ASN A O 1
ATOM 1021 N N . PHE A 1 127 ? 19.497 18.953 16.469 1.00 27.53 128 PHE A N 1
ATOM 1022 C CA . PHE A 1 127 ? 20.216 17.885 15.767 1.00 27.35 128 PHE A CA 1
ATOM 1023 C C . PHE A 1 127 ? 20.689 18.351 14.395 1.00 27.62 128 PHE A C 1
ATOM 1024 O O . PHE A 1 127 ? 21.685 17.835 13.868 1.00 27.51 128 PHE A O 1
ATOM 1032 N N . LEU A 1 128 ? 19.965 19.316 13.821 1.00 27.45 129 LEU A N 1
ATOM 1033 C CA . LEU A 1 128 ? 20.181 19.726 12.431 1.00 27.73 129 LEU A CA 1
ATOM 1034 C C . LEU A 1 128 ? 21.640 20.061 12.093 1.00 27.25 129 LEU A C 1
ATOM 1035 O O . LEU A 1 128 ? 22.184 19.476 11.173 1.00 27.44 129 LEU A O 1
ATOM 1040 N N . PRO A 1 129 ? 22.278 20.989 12.843 1.00 27.17 130 PRO A N 1
ATOM 1041 C CA . PRO A 1 129 ? 23.685 21.323 12.565 1.00 26.76 130 PRO A CA 1
ATOM 1042 C C . PRO A 1 129 ? 24.646 20.136 12.730 1.00 26.26 130 PRO A C 1
ATOM 1043 O O . PRO A 1 129 ? 25.642 20.018 11.995 1.00 26.37 130 PRO A O 1
ATOM 1047 N N . LEU A 1 130 ? 24.361 19.278 13.703 1.00 25.18 131 LEU A N 1
ATOM 1048 C CA . LEU A 1 130 ? 25.245 18.161 14.007 1.00 24.34 131 LEU A CA 1
ATOM 1049 C C . LEU A 1 130 ? 25.171 17.098 12.904 1.00 23.65 131 LEU A C 1
ATOM 1050 O O . LEU A 1 130 ? 26.197 16.529 12.533 1.00 23.43 131 LEU A O 1
ATOM 1055 N N . LEU A 1 131 ? 23.968 16.854 12.383 1.00 22.26 132 LEU A N 1
ATOM 1056 C CA . LEU A 1 131 ? 23.765 15.844 11.335 1.00 22.14 132 LEU A CA 1
ATOM 1057 C C . LEU A 1 131 ? 24.225 16.389 9.983 1.00 22.35 132 LEU A C 1
ATOM 1058 O O . LEU A 1 131 ? 24.786 15.650 9.173 1.00 21.87 132 LEU A O 1
ATOM 1063 N N . ASP A 1 132 ? 23.977 17.680 9.748 1.00 22.13 133 ASP A N 1
ATOM 1064 C CA . ASP A 1 132 ? 24.400 18.325 8.500 1.00 23.11 133 ASP A CA 1
ATOM 1065 C C . ASP A 1 132 ? 25.921 18.305 8.335 1.00 22.57 133 ASP A C 1
ATOM 1066 O O . ASP A 1 132 ? 26.420 17.947 7.265 1.00 22.82 133 ASP A O 1
ATOM 1071 N N . ALA A 1 133 ? 26.651 18.657 9.395 1.00 22.59 134 ALA A N 1
ATOM 1072 C CA . ALA A 1 133 ? 28.118 18.536 9.411 1.00 22.49 134 ALA A CA 1
ATOM 1073 C C . ALA A 1 133 ? 28.606 17.154 8.985 1.00 22.30 134 ALA A C 1
ATOM 1074 O O . ALA A 1 133 ? 29.602 17.037 8.259 1.00 21.93 134 ALA A O 1
ATOM 1076 N N . VAL A 1 134 ? 27.939 16.103 9.454 1.00 21.82 135 VAL A N 1
ATOM 1077 C CA . VAL A 1 134 ? 28.380 14.756 9.088 1.00 21.34 135 VAL A CA 1
ATOM 1078 C C . VAL A 1 134 ? 28.089 14.470 7.614 1.00 21.09 135 VAL A C 1
ATOM 1079 O O . VAL A 1 134 ? 28.956 13.968 6.897 1.00 20.75 135 VAL A O 1
ATOM 1083 N N . SER A 1 135 ? 26.886 14.804 7.160 1.00 21.22 136 SER A N 1
ATOM 1084 C CA . SER A 1 135 ? 26.531 14.552 5.764 1.00 22.20 136 SER A CA 1
ATOM 1085 C C . SER A 1 135 ? 27.424 15.326 4.787 1.00 22.31 136 SER A C 1
ATOM 1086 O O . SER A 1 135 ? 27.826 14.773 3.756 1.00 21.91 136 SER A O 1
ATOM 1089 N N . ARG A 1 136 ? 27.725 16.590 5.115 1.00 22.60 137 ARG A N 1
ATOM 1090 C CA . ARG A 1 136 ? 28.646 17.406 4.302 1.00 23.18 137 ARG A CA 1
ATOM 1091 C C . ARG A 1 136 ? 30.018 16.763 4.211 1.00 22.58 137 ARG A C 1
ATOM 1092 O O . ARG A 1 136 ? 30.646 16.808 3.153 1.00 22.13 137 ARG A O 1
ATOM 1100 N N . ASP A 1 137 ? 30.495 16.188 5.315 1.00 22.69 138 ASP A N 1
ATOM 1101 C CA . ASP A 1 137 ? 31.760 15.429 5.280 1.00 23.02 138 ASP A CA 1
ATOM 1102 C C . ASP A 1 137 ? 31.672 14.152 4.425 1.00 22.60 138 ASP A C 1
ATOM 1103 O O . ASP A 1 137 ? 32.645 13.780 3.756 1.00 22.69 138 ASP A O 1
ATOM 1108 N N . PHE A 1 138 ? 30.506 13.499 4.421 1.00 21.92 139 PHE A N 1
ATOM 1109 C CA . PHE A 1 138 ? 30.307 12.341 3.539 1.00 22.19 139 PHE A CA 1
ATOM 1110 C C . PHE A 1 138 ? 30.455 12.755 2.075 1.00 22.28 139 PHE A C 1
ATOM 1111 O O . PHE A 1 138 ? 31.184 12.121 1.312 1.00 22.54 139 PHE A O 1
ATOM 1119 N N . VAL A 1 139 ? 29.749 13.814 1.693 1.00 22.40 140 VAL A N 1
ATOM 1120 C CA . VAL A 1 139 ? 29.872 14.403 0.354 1.00 22.95 140 VAL A CA 1
ATOM 1121 C C . VAL A 1 139 ? 31.356 14.633 -0.007 1.00 23.33 140 VAL A C 1
ATOM 1122 O O . VAL A 1 139 ? 31.802 14.237 -1.088 1.00 23.09 140 VAL A O 1
ATOM 1126 N N . SER A 1 140 ? 32.109 15.249 0.908 1.00 23.97 141 SER A N 1
ATOM 1127 C CA . SER A 1 140 ? 33.554 15.497 0.706 1.00 25.21 141 SER A CA 1
ATOM 1128 C C . SER A 1 140 ? 34.377 14.242 0.460 1.00 24.94 141 SER A C 1
ATOM 1129 O O . SER A 1 140 ? 35.281 14.268 -0.363 1.00 25.92 141 SER A O 1
ATOM 1132 N N . VAL A 1 141 ? 34.081 13.160 1.180 1.00 25.36 142 VAL A N 1
ATOM 1133 C CA . VAL A 1 141 ? 34.719 11.861 0.940 1.00 25.33 142 VAL A CA 1
ATOM 1134 C C . VAL A 1 141 ? 34.548 11.432 -0.522 1.00 25.04 142 VAL A C 1
ATOM 1135 O O . VAL A 1 141 ? 35.519 11.038 -1.189 1.00 24.75 142 VAL A O 1
ATOM 1139 N N . LEU A 1 142 ? 33.310 11.502 -1.004 1.00 24.15 143 LEU A N 1
ATOM 1140 C CA . LEU A 1 142 ? 33.009 11.096 -2.372 1.00 24.28 143 LEU A CA 1
ATOM 1141 C C . LEU A 1 142 ? 33.724 11.991 -3.399 1.00 24.26 143 LEU A C 1
ATOM 1142 O O . LEU A 1 142 ? 34.321 11.477 -4.341 1.00 23.74 143 LEU A O 1
ATOM 1147 N N . HIS A 1 143 ? 33.685 13.306 -3.202 1.00 24.66 144 HIS A N 1
ATOM 1148 C CA . HIS A 1 143 ? 34.415 14.227 -4.093 1.00 26.30 144 HIS A CA 1
ATOM 1149 C C . HIS A 1 143 ? 35.900 13.879 -4.152 1.00 26.98 144 HIS A C 1
ATOM 1150 O O . HIS A 1 143 ? 36.494 13.919 -5.221 1.00 27.40 144 HIS A O 1
ATOM 1157 N N . ARG A 1 144 ? 36.478 13.539 -2.999 1.00 27.58 145 ARG A N 1
ATOM 1158 C CA . ARG A 1 144 ? 37.865 13.082 -2.891 1.00 28.72 145 ARG A CA 1
ATOM 1159 C C . ARG A 1 144 ? 38.125 11.782 -3.678 1.00 28.47 145 ARG A C 1
ATOM 1160 O O . ARG A 1 144 ? 39.103 11.679 -4.442 1.00 28.62 145 ARG A O 1
ATOM 1168 N N . ARG A 1 145 ? 37.249 10.801 -3.511 1.00 27.51 146 ARG A N 1
ATOM 1169 C CA . ARG A 1 145 ? 37.392 9.562 -4.261 1.00 27.06 146 ARG A CA 1
ATOM 1170 C C . ARG A 1 145 ? 37.229 9.780 -5.767 1.00 26.61 146 ARG A C 1
ATOM 1171 O O . ARG A 1 145 ? 37.885 9.112 -6.558 1.00 26.24 146 ARG A O 1
ATOM 1179 N N . ILE A 1 146 ? 36.353 10.705 -6.153 1.00 27.01 147 ILE A N 1
ATOM 1180 C CA . ILE A 1 146 ? 36.164 11.033 -7.573 1.00 27.79 147 ILE A CA 1
ATOM 1181 C C . ILE A 1 146 ? 37.458 11.620 -8.162 1.00 28.54 147 ILE A C 1
ATOM 1182 O O . ILE A 1 146 ? 37.921 11.190 -9.230 1.00 28.35 147 ILE A O 1
ATOM 1187 N N . LYS A 1 147 ? 38.033 12.589 -7.448 1.00 29.15 148 LYS A N 1
ATOM 1188 C CA . LYS A 1 147 ? 39.281 13.232 -7.861 1.00 30.42 148 LYS A CA 1
ATOM 1189 C C . LYS A 1 147 ? 40.376 12.186 -8.024 1.00 30.22 148 LYS A C 1
ATOM 1190 O O . LYS A 1 147 ? 41.021 12.110 -9.070 1.00 30.27 148 LYS A O 1
ATOM 1196 N N . LYS A 1 148 ? 40.553 11.374 -6.983 1.00 30.13 149 LYS A N 1
ATOM 1197 C CA . LYS A 1 148 ? 41.499 10.263 -6.964 1.00 29.91 149 LYS A CA 1
ATOM 1198 C C . LYS A 1 148 ? 41.350 9.292 -8.145 1.00 29.31 149 LYS A C 1
ATOM 1199 O O . LYS A 1 148 ? 42.359 8.850 -8.708 1.00 28.82 149 LYS A O 1
ATOM 1205 N N . ALA A 1 149 ? 40.105 8.962 -8.508 1.00 27.61 150 ALA A N 1
ATOM 1206 C CA . ALA A 1 149 ? 39.832 8.019 -9.603 1.00 27.04 150 ALA A CA 1
ATOM 1207 C C . ALA A 1 149 ? 40.303 8.541 -10.971 1.00 26.84 150 ALA A C 1
ATOM 1208 O O . ALA A 1 149 ? 40.671 7.752 -11.852 1.00 26.38 150 ALA A O 1
ATOM 1210 N N . GLY A 1 150 ? 40.265 9.864 -11.140 1.00 26.73 151 GLY A N 1
ATOM 1211 C CA . GLY A 1 150 ? 40.743 10.522 -12.355 1.00 26.78 151 GLY A CA 1
ATOM 1212 C C . GLY A 1 150 ? 39.816 10.370 -13.547 1.00 26.92 151 GLY A C 1
ATOM 1213 O O . GLY A 1 150 ? 40.157 10.777 -14.653 1.00 26.67 151 GLY A O 1
ATOM 1214 N N . SER A 1 151 ? 38.635 9.800 -13.321 1.00 26.49 152 SER A N 1
ATOM 1215 C CA . SER A 1 151 ? 37.711 9.477 -14.411 1.00 26.80 152 SER A CA 1
ATOM 1216 C C . SER A 1 151 ? 36.523 10.425 -14.515 1.00 27.13 152 SER A C 1
ATOM 1217 O O . SER A 1 151 ? 35.705 10.275 -15.408 1.00 28.29 152 SER A O 1
ATOM 1220 N N . GLY A 1 152 ? 36.402 11.380 -13.596 1.00 27.16 153 GLY A N 1
ATOM 1221 C CA . GLY A 1 152 ? 35.191 12.213 -13.531 1.00 27.10 153 GLY A CA 1
ATOM 1222 C C . GLY A 1 152 ? 34.041 11.534 -12.790 1.00 26.81 153 GLY A C 1
ATOM 1223 O O . GLY A 1 152 ? 32.925 12.057 -12.738 1.00 26.70 153 GLY A O 1
ATOM 1224 N N . ASN A 1 153 ? 34.298 10.353 -12.237 1.00 26.37 154 ASN A N 1
ATOM 1225 C CA . ASN A 1 153 ? 33.288 9.644 -11.446 1.00 25.94 154 ASN A CA 1
ATOM 1226 C C . ASN A 1 153 ? 33.918 8.720 -10.405 1.00 25.46 154 ASN A C 1
ATOM 1227 O O . ASN A 1 153 ? 35.139 8.616 -10.316 1.00 24.52 154 ASN A O 1
ATOM 1232 N N . TYR A 1 154 ? 33.076 8.067 -9.610 1.00 24.85 155 TYR A N 1
ATOM 1233 C CA . TYR A 1 154 ? 33.544 7.077 -8.648 1.00 24.40 155 TYR A CA 1
ATOM 1234 C C . TYR A 1 154 ? 32.551 5.920 -8.583 1.00 24.18 155 TYR A C 1
ATOM 1235 O O . TYR A 1 154 ? 31.345 6.131 -8.427 1.00 23.91 155 TYR A O 1
ATOM 1244 N N . SER A 1 155 ? 33.074 4.707 -8.733 1.00 23.68 156 SER A N 1
ATOM 1245 C CA . SER A 1 155 ? 32.290 3.492 -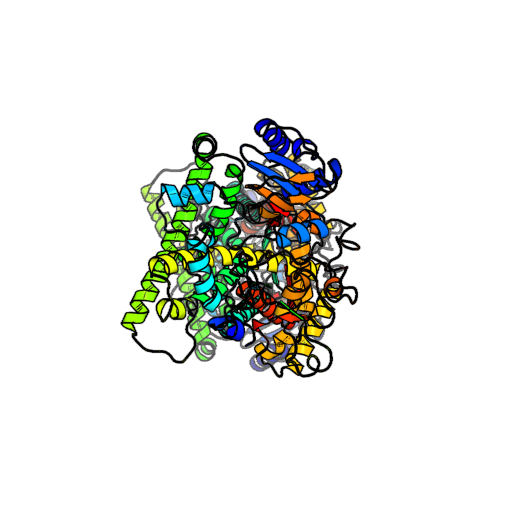8.627 1.00 23.61 156 SER A CA 1
ATOM 1246 C C . SER A 1 155 ? 32.808 2.678 -7.469 1.00 23.27 156 SER A C 1
ATOM 1247 O O . SER A 1 155 ? 34.017 2.448 -7.351 1.00 23.01 156 SER A O 1
ATOM 1250 N N . GLY A 1 156 ? 31.889 2.240 -6.621 1.00 23.16 157 GLY A N 1
ATOM 1251 C CA . GLY A 1 156 ? 32.212 1.338 -5.527 1.00 22.24 157 GLY A CA 1
ATOM 1252 C C . GLY A 1 156 ? 31.008 0.902 -4.708 1.00 22.18 157 GLY A C 1
ATOM 1253 O O . GLY A 1 156 ? 29.916 1.476 -4.785 1.00 21.10 157 GLY A O 1
ATOM 1254 N N . ASP A 1 157 ? 31.241 -0.137 -3.922 1.00 22.56 158 ASP A N 1
ATOM 1255 C CA . ASP A 1 157 ? 30.359 -0.555 -2.844 1.00 23.12 158 ASP A CA 1
ATOM 1256 C C . ASP A 1 157 ? 30.685 0.372 -1.666 1.00 22.70 158 ASP A C 1
ATOM 1257 O O . ASP A 1 157 ? 31.809 0.359 -1.144 1.00 23.01 158 ASP A O 1
ATOM 1262 N N . ILE A 1 158 ? 29.709 1.167 -1.241 1.00 22.12 159 ILE A N 1
ATOM 1263 C CA . ILE A 1 158 ? 29.924 2.110 -0.139 1.00 21.46 159 ILE A CA 1
ATOM 1264 C C . ILE A 1 158 ? 29.263 1.702 1.180 1.00 20.95 159 ILE A C 1
ATOM 1265 O O . ILE A 1 158 ? 29.110 2.536 2.087 1.00 20.50 159 ILE A O 1
ATOM 1270 N N 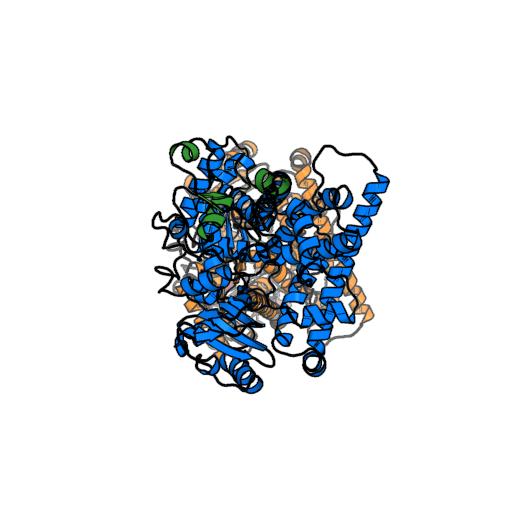. SER A 1 159 ? 28.892 0.429 1.301 1.00 20.59 160 SER A N 1
ATOM 1271 C CA . SER A 1 159 ? 28.228 -0.052 2.525 1.00 20.78 160 SER A CA 1
ATOM 1272 C C . SER A 1 159 ? 29.059 0.204 3.788 1.00 21.04 160 SER A C 1
ATOM 1273 O O . SER A 1 159 ? 28.529 0.647 4.811 1.00 20.59 160 SER A O 1
ATOM 1276 N N . ASP A 1 160 ? 30.363 -0.058 3.715 1.00 21.13 161 ASP A N 1
ATOM 1277 C CA . ASP A 1 160 ? 31.250 0.229 4.844 1.00 21.80 161 ASP A CA 1
ATOM 1278 C C . ASP A 1 160 ? 31.342 1.706 5.192 1.00 21.29 161 ASP A C 1
ATOM 1279 O O . ASP A 1 160 ? 31.424 2.057 6.364 1.00 21.18 161 ASP A O 1
ATOM 1284 N N . ASP A 1 161 ? 31.351 2.565 4.174 1.00 20.92 162 ASP A N 1
ATOM 1285 C CA . ASP A 1 161 ? 31.279 4.008 4.385 1.00 20.74 162 ASP A CA 1
ATOM 1286 C C . ASP A 1 161 ? 29.944 4.437 5.023 1.00 20.12 162 ASP A C 1
ATOM 1287 O O . ASP A 1 161 ? 29.902 5.338 5.862 1.00 20.15 162 ASP A O 1
ATOM 1292 N N . LEU A 1 162 ? 28.856 3.785 4.620 1.00 19.37 163 LEU A N 1
ATOM 1293 C CA . LEU A 1 162 ? 27.549 4.104 5.151 1.00 19.01 163 LEU A CA 1
ATOM 1294 C C . LEU A 1 162 ? 27.423 3.693 6.621 1.00 18.63 163 LEU A C 1
ATOM 1295 O O . LEU A 1 162 ? 26.810 4.422 7.417 1.00 18.49 163 LEU A O 1
ATOM 1300 N N . PHE A 1 163 ? 27.982 2.537 6.986 1.00 18.59 164 PHE A N 1
ATOM 1301 C CA . PHE A 1 163 ? 28.052 2.178 8.424 1.00 18.92 164 PHE A CA 1
ATOM 1302 C C . PHE A 1 163 ? 28.835 3.227 9.227 1.00 18.41 164 PHE A C 1
ATOM 1303 O O . PHE A 1 163 ? 28.396 3.626 10.309 1.00 18.28 164 PHE A O 1
ATOM 1311 N N . ARG A 1 164 ? 29.976 3.680 8.696 1.00 17.75 165 ARG A N 1
ATOM 1312 C CA . ARG A 1 164 ? 30.777 4.712 9.369 1.00 18.42 165 ARG A CA 1
ATOM 1313 C C . ARG A 1 164 ? 30.042 6.058 9.413 1.00 18.41 165 ARG A C 1
ATOM 1314 O O . ARG A 1 164 ? 30.147 6.804 10.390 1.00 18.14 165 ARG A O 1
ATOM 1322 N N . PHE A 1 165 ? 29.282 6.350 8.358 1.00 18.44 166 PHE A N 1
ATOM 1323 C CA . PHE A 1 165 ? 28.440 7.543 8.346 1.00 18.30 166 PHE A CA 1
ATOM 1324 C C . PHE A 1 165 ? 27.374 7.505 9.455 1.00 18.25 166 PHE A C 1
ATOM 1325 O O . PHE A 1 165 ? 27.168 8.508 10.169 1.00 17.57 166 PHE A O 1
ATOM 1333 N N . ALA A 1 166 ? 26.674 6.368 9.565 1.00 18.12 167 ALA A N 1
ATOM 1334 C CA . ALA A 1 166 ? 25.609 6.212 10.578 1.00 17.92 167 ALA A CA 1
ATOM 1335 C C . ALA A 1 166 ? 26.178 6.312 11.987 1.00 17.76 167 ALA A C 1
ATOM 1336 O O . ALA A 1 166 ? 25.562 6.914 12.867 1.00 18.69 167 ALA A O 1
ATOM 1338 N N . PHE A 1 167 ? 27.336 5.701 12.200 1.00 17.84 168 PHE A N 1
ATOM 1339 C CA . PHE A 1 167 ? 28.037 5.767 13.495 1.00 18.64 168 PHE A CA 1
ATOM 1340 C C . PHE A 1 167 ? 28.462 7.200 13.867 1.00 18.94 168 PHE A C 1
ATOM 1341 O O . PHE A 1 167 ? 28.231 7.659 14.983 1.00 18.87 168 PHE A O 1
ATOM 1349 N N . GLU A 1 168 ? 29.116 7.883 12.936 1.00 19.60 169 GLU A N 1
ATOM 1350 C CA . GLU A 1 168 ? 29.458 9.296 13.115 1.00 19.84 169 GLU A CA 1
ATOM 1351 C C . GLU A 1 168 ? 28.253 10.186 13.434 1.00 19.91 169 GLU A C 1
ATOM 1352 O O . GLU A 1 168 ? 28.362 11.096 14.272 1.00 19.69 169 GLU A O 1
ATOM 1358 N N . SER A 1 169 ? 27.126 9.943 12.755 1.00 19.73 170 SER A N 1
ATOM 1359 C CA . SER A 1 169 ? 25.905 10.720 12.960 1.00 20.41 170 SER A CA 1
ATOM 1360 C C . SER A 1 169 ? 25.313 10.517 14.361 1.00 20.90 170 SER A C 1
ATOM 1361 O O . SER A 1 169 ? 25.035 11.486 15.064 1.00 21.26 170 SER A O 1
ATOM 1364 N N . ILE A 1 170 ? 25.129 9.259 14.760 1.00 20.86 171 ILE A N 1
ATOM 1365 C CA . ILE A 1 170 ? 24.561 8.962 16.080 1.00 20.72 171 ILE A CA 1
ATOM 1366 C C . ILE A 1 170 ? 25.477 9.408 17.233 1.00 20.99 171 ILE A C 1
ATOM 1367 O O . ILE A 1 170 ? 25.001 9.942 18.239 1.00 21.01 171 ILE A O 1
ATOM 1372 N N . THR A 1 171 ? 26.784 9.227 17.070 1.00 21.30 172 THR A N 1
ATOM 1373 C CA . THR A 1 171 ? 27.732 9.680 18.072 1.00 21.48 172 THR A CA 1
ATOM 1374 C C . THR A 1 171 ? 27.795 11.200 18.158 1.00 22.19 172 THR A C 1
ATOM 1375 O O . THR A 1 171 ? 27.988 11.749 19.242 1.00 22.17 172 THR A O 1
ATOM 1379 N N . ASN A 1 172 ? 27.625 11.883 17.028 1.00 22.90 173 ASN A N 1
ATOM 1380 C CA . ASN A 1 172 ? 27.645 13.346 17.038 1.00 23.77 173 ASN A CA 1
ATOM 1381 C C . ASN A 1 172 ? 26.449 13.947 17.787 1.00 24.23 173 ASN A C 1
ATOM 1382 O O . ASN A 1 172 ? 26.626 14.892 18.555 1.00 24.67 173 ASN A O 1
ATOM 1387 N N . VAL A 1 173 ? 25.246 13.395 17.589 1.00 24.05 174 VAL A N 1
ATOM 1388 C CA . VAL A 1 173 ? 24.074 13.886 18.327 1.00 24.26 174 VAL A CA 1
ATOM 1389 C C . VAL A 1 173 ? 24.060 13.464 19.806 1.00 24.18 174 VAL A C 1
ATOM 1390 O O . VAL A 1 173 ? 23.537 14.183 20.652 1.00 23.37 174 VAL A O 1
ATOM 1394 N N . ILE A 1 174 ? 24.663 12.320 20.109 1.00 24.12 175 ILE A N 1
ATOM 1395 C CA . ILE A 1 174 ? 24.731 11.857 21.487 1.00 24.47 175 ILE A CA 1
ATOM 1396 C C . ILE A 1 174 ? 25.807 12.608 22.263 1.00 24.60 175 ILE A C 1
ATOM 1397 O O . ILE A 1 174 ? 25.524 13.185 23.319 1.00 25.10 175 ILE A O 1
ATOM 1402 N N . PHE A 1 175 ? 27.016 12.639 21.718 1.00 24.53 176 PHE A N 1
ATOM 1403 C CA . PHE A 1 175 ? 28.168 13.162 22.423 1.00 25.26 176 PHE A CA 1
ATOM 1404 C C . PHE A 1 175 ? 28.528 14.613 22.100 1.00 25.89 176 PHE A C 1
ATOM 1405 O O . PHE A 1 175 ? 29.322 15.225 22.810 1.00 25.29 176 PHE A O 1
ATOM 1413 N N . GLY A 1 176 ? 27.935 15.158 21.039 1.00 27.00 177 GLY A N 1
ATOM 1414 C CA . GLY A 1 176 ? 28.340 16.464 20.511 1.00 27.69 177 GLY A CA 1
ATOM 1415 C C . GLY A 1 176 ? 29.804 16.505 20.093 1.00 28.22 177 GLY A C 1
ATOM 1416 O O . GLY A 1 176 ? 30.411 17.564 20.091 1.00 28.20 177 GLY A O 1
ATOM 1417 N N . GLU A 1 177 ? 30.378 15.354 19.755 1.00 28.78 178 GLU A N 1
ATOM 1418 C CA . GLU A 1 177 ? 31.794 15.281 19.400 1.00 29.58 178 GLU A CA 1
ATOM 1419 C C . GLU A 1 177 ? 31.995 14.377 18.184 1.00 28.79 178 GLU A C 1
ATOM 1420 O O . GLU A 1 177 ? 31.398 13.303 18.110 1.00 28.28 178 GLU A O 1
ATOM 1426 N N . ARG A 1 178 ? 32.840 14.818 17.253 1.00 28.04 179 ARG A N 1
ATOM 1427 C CA . ARG A 1 178 ? 33.185 14.036 16.067 1.00 27.73 179 ARG A CA 1
ATOM 1428 C C . ARG A 1 178 ? 34.134 12.912 16.417 1.00 27.93 179 ARG A C 1
ATOM 1429 O O . ARG A 1 178 ? 35.151 13.136 17.071 1.00 27.92 179 ARG A O 1
ATOM 1437 N N . GLN A 1 179 ? 33.797 11.705 15.965 1.00 27.87 180 GLN A N 1
ATOM 1438 C CA . GLN A 1 179 ? 34.648 10.535 16.162 1.00 28.09 180 GLN A CA 1
ATOM 1439 C C . GLN A 1 179 ? 35.741 10.372 15.098 1.00 27.71 180 GLN A C 1
ATOM 1440 O O . GLN A 1 179 ? 36.651 9.559 15.272 1.00 27.69 180 GLN A O 1
ATOM 1446 N N . GLY A 1 180 ? 35.650 11.134 14.005 1.00 27.49 181 GLY A N 1
ATOM 1447 C CA . GLY A 1 180 ? 36.665 11.089 12.935 1.00 27.35 181 GLY A CA 1
ATOM 1448 C C . GLY A 1 180 ? 36.529 9.924 11.954 1.00 27.73 181 GLY A C 1
ATOM 1449 O O . GLY A 1 180 ? 37.464 9.635 11.197 1.00 27.86 181 GLY A O 1
ATOM 1450 N N . MET A 1 181 ? 35.367 9.263 11.942 1.00 27.60 182 MET A N 1
ATOM 1451 C CA . MET A 1 181 ? 35.189 8.050 11.135 1.00 27.92 182 MET A CA 1
ATOM 1452 C C . MET A 1 181 ? 35.053 8.313 9.637 1.00 28.18 182 MET A C 1
ATOM 1453 O O . MET A 1 181 ? 35.042 7.377 8.853 1.00 28.06 182 MET A O 1
ATOM 1458 N N . LEU A 1 182 ? 34.963 9.578 9.236 1.00 28.78 183 LEU A N 1
ATOM 1459 C CA . LEU A 1 182 ? 34.944 9.901 7.812 1.00 30.07 183 LEU A CA 1
ATOM 1460 C C . LEU A 1 182 ? 36.299 10.424 7.271 1.00 31.32 183 LEU A C 1
ATOM 1461 O O . LEU A 1 182 ? 36.401 10.794 6.104 1.00 31.15 183 LEU A O 1
ATOM 1466 N N . GLU A 1 183 ? 37.330 10.431 8.125 1.00 33.04 184 GLU A N 1
ATOM 1467 C CA . GLU A 1 183 ? 38.705 10.786 7.724 1.00 34.89 184 GLU A CA 1
ATOM 1468 C C . GLU A 1 183 ? 39.359 9.626 6.992 1.00 35.52 184 GLU A C 1
ATOM 1469 O O . GLU A 1 183 ? 38.867 8.495 7.057 1.00 35.35 184 GLU A O 1
ATOM 1475 N N . GLU A 1 184 ? 40.474 9.892 6.307 1.00 36.47 185 GLU A N 1
ATOM 1476 C CA . GLU A 1 184 ? 41.180 8.832 5.575 1.00 37.44 185 GLU A CA 1
ATOM 1477 C C . GLU A 1 184 ? 41.774 7.800 6.521 1.00 37.34 185 GLU A C 1
ATOM 1478 O O . GLU A 1 184 ? 41.830 6.624 6.195 1.00 37.23 185 GLU A O 1
ATOM 1484 N N . VAL A 1 185 ? 42.206 8.246 7.696 1.00 37.80 186 VAL A N 1
ATOM 1485 C CA . VAL A 1 185 ? 42.762 7.349 8.710 1.00 38.16 186 VAL A CA 1
ATOM 1486 C C . VAL A 1 185 ? 41.795 7.311 9.888 1.00 38.24 186 VAL A C 1
ATOM 1487 O O . VAL A 1 185 ? 41.471 8.342 10.477 1.00 38.32 186 VAL A O 1
ATOM 1491 N N . VAL A 1 186 ? 41.341 6.108 10.212 1.00 38.23 187 VAL A N 1
ATOM 1492 C CA . VAL A 1 186 ? 40.160 5.920 11.038 1.00 38.43 187 VAL A CA 1
ATOM 1493 C C . VAL A 1 186 ? 40.537 5.281 12.369 1.00 37.90 187 VAL A C 1
ATOM 1494 O O . VAL A 1 186 ? 41.506 4.535 12.440 1.00 38.34 187 VAL A O 1
ATOM 1498 N N . ASN A 1 187 ? 39.785 5.600 13.422 1.00 37.27 188 ASN A N 1
ATOM 1499 C CA . ASN A 1 187 ? 39.968 4.964 14.723 1.00 36.22 188 ASN A CA 1
ATOM 1500 C C . ASN A 1 187 ? 39.590 3.471 14.642 1.00 35.29 188 ASN A C 1
ATOM 1501 O O . ASN A 1 187 ? 38.419 3.139 14.447 1.00 34.83 188 ASN A O 1
ATOM 1506 N N . PRO A 1 188 ? 40.583 2.567 14.778 1.00 34.34 189 PRO A N 1
ATOM 1507 C CA . PRO A 1 188 ? 40.291 1.133 14.657 1.00 33.24 189 PRO A CA 1
ATOM 1508 C C . PRO A 1 188 ? 39.401 0.586 15.784 1.00 32.19 189 PRO A C 1
ATOM 1509 O O . PRO A 1 188 ? 38.691 -0.400 15.586 1.00 31.23 189 PRO A O 1
ATOM 1513 N N . GLU A 1 189 ? 39.426 1.231 16.944 1.00 31.01 190 GLU A N 1
ATOM 1514 C CA . GLU A 1 189 ? 38.595 0.798 18.061 1.00 30.46 190 GLU A CA 1
ATOM 1515 C C . GLU A 1 189 ? 37.116 1.134 17.843 1.00 28.94 190 GLU A C 1
ATOM 1516 O O . GLU A 1 189 ? 36.239 0.355 18.212 1.00 27.84 190 GLU A O 1
ATOM 1522 N N . ALA A 1 190 ? 36.855 2.286 17.230 1.00 27.45 191 ALA A N 1
ATOM 1523 C CA . ALA A 1 190 ? 35.513 2.623 16.752 1.00 26.43 191 ALA A CA 1
ATOM 1524 C C . ALA A 1 190 ? 35.064 1.679 15.605 1.00 25.47 191 ALA A C 1
ATOM 1525 O O . ALA A 1 190 ? 33.905 1.267 15.570 1.00 24.76 191 ALA A O 1
ATOM 1527 N N . GLN A 1 191 ? 35.974 1.323 14.691 1.00 24.44 192 GLN A N 1
ATOM 1528 C CA . GLN A 1 191 ? 35.646 0.343 13.640 1.00 24.13 192 GLN A CA 1
ATOM 1529 C C . GLN A 1 191 ? 35.249 -1.027 14.231 1.00 24.33 192 GLN A C 1
ATOM 1530 O O . GLN A 1 191 ? 34.299 -1.675 13.756 1.00 23.51 192 GLN A O 1
ATOM 1536 N N . ARG A 1 192 ? 35.971 -1.448 15.269 1.00 23.93 193 ARG A N 1
ATOM 1537 C CA . ARG A 1 192 ? 35.602 -2.632 16.050 1.00 24.55 193 ARG A CA 1
ATOM 1538 C C . ARG A 1 192 ? 34.181 -2.555 16.624 1.00 23.41 193 ARG A C 1
ATOM 1539 O O . ARG A 1 192 ? 33.447 -3.532 16.561 1.00 23.02 193 ARG A O 1
ATOM 1547 N N . PHE A 1 193 ? 33.805 -1.405 17.185 1.00 22.34 194 PHE A N 1
ATOM 1548 C CA . PHE A 1 193 ? 32.438 -1.212 17.658 1.00 21.94 194 PHE A CA 1
ATOM 1549 C C . PHE A 1 193 ? 31.425 -1.401 16.507 1.00 21.21 194 PHE A C 1
ATOM 1550 O O . PHE A 1 193 ? 30.475 -2.187 16.630 1.00 20.76 194 PHE A O 1
ATOM 1558 N N . ILE A 1 194 ? 31.661 -0.709 15.390 1.00 20.67 195 ILE A N 1
ATOM 1559 C CA . ILE A 1 194 ? 30.811 -0.828 14.194 1.00 20.34 195 ILE A CA 1
ATOM 1560 C C . ILE A 1 194 ? 30.622 -2.280 13.741 1.00 20.65 195 ILE A C 1
ATOM 1561 O O . ILE A 1 194 ? 29.492 -2.707 13.497 1.00 20.88 195 ILE A O 1
ATOM 1566 N N . ASP A 1 195 ? 31.724 -3.019 13.619 1.00 20.74 196 ASP A N 1
ATOM 1567 C CA . ASP A 1 195 ? 31.701 -4.415 13.179 1.00 21.53 196 ASP A CA 1
ATOM 1568 C C . ASP A 1 195 ? 30.991 -5.336 14.179 1.00 20.58 196 ASP A C 1
ATOM 1569 O O . ASP A 1 195 ? 30.373 -6.308 13.782 1.00 20.78 196 ASP A O 1
ATOM 1574 N N . ALA A 1 196 ? 31.075 -5.021 15.468 1.00 19.83 197 ALA A N 1
ATOM 1575 C CA . ALA A 1 196 ? 30.414 -5.827 16.496 1.00 19.19 197 ALA A CA 1
ATOM 1576 C C . ALA A 1 196 ? 28.902 -5.734 16.413 1.00 19.01 197 ALA A C 1
ATOM 1577 O O . ALA A 1 196 ? 28.218 -6.704 16.719 1.00 18.81 197 ALA A O 1
ATOM 1579 N N . ILE A 1 197 ? 28.390 -4.571 16.002 1.00 19.00 198 ILE A N 1
ATOM 1580 C CA . ILE A 1 197 ? 26.943 -4.371 15.878 1.00 19.18 198 ILE A CA 1
ATOM 1581 C C . ILE A 1 197 ? 26.389 -5.277 14.796 1.00 19.16 198 ILE A C 1
ATOM 1582 O O . ILE A 1 197 ? 25.406 -5.962 15.012 1.00 18.54 198 ILE A O 1
ATOM 1587 N N . TYR A 1 198 ? 27.026 -5.279 13.631 1.00 19.67 199 TYR A N 1
ATOM 1588 C CA . TYR A 1 198 ? 26.615 -6.177 12.575 1.00 20.82 199 TYR A CA 1
ATOM 1589 C C . TYR A 1 198 ? 26.687 -7.636 13.052 1.00 20.33 199 TYR A C 1
ATOM 1590 O O . TYR A 1 198 ? 25.788 -8.421 12.761 1.00 19.93 199 TYR A O 1
ATOM 1599 N N . GLN A 1 199 ? 27.758 -7.993 13.774 1.00 20.06 200 GLN A N 1
ATOM 1600 C CA . GLN A 1 199 ? 27.945 -9.386 14.238 1.00 20.10 200 GLN A CA 1
ATOM 1601 C C . GLN A 1 199 ? 26.893 -9.809 15.256 1.00 19.34 200 GLN A C 1
ATOM 1602 O O . GLN A 1 199 ? 26.433 -10.949 15.241 1.00 19.17 200 GLN A O 1
ATOM 1608 N N . MET A 1 200 ? 26.543 -8.886 16.142 1.00 18.47 201 MET A N 1
ATOM 1609 C CA . MET A 1 200 ? 25.478 -9.106 17.130 1.00 18.12 201 MET A CA 1
ATOM 1610 C C . MET A 1 200 ? 24.150 -9.449 16.400 1.00 17.78 201 MET A C 1
ATOM 1611 O O . MET A 1 200 ? 23.479 -10.429 16.755 1.00 17.11 201 MET A O 1
ATOM 1616 N N . PHE A 1 201 ? 23.791 -8.662 15.382 1.00 17.63 202 PHE A N 1
ATOM 1617 C CA . PHE A 1 201 ? 22.586 -8.957 14.559 1.00 17.61 202 PHE A CA 1
ATOM 1618 C C . PHE A 1 201 ? 22.648 -10.290 13.809 1.00 17.85 202 PHE A C 1
ATOM 1619 O O . PHE A 1 201 ? 21.739 -11.129 13.918 1.00 18.19 202 PHE A O 1
ATOM 1627 N N . HIS A 1 202 ? 23.715 -10.467 13.032 1.00 18.08 203 HIS A N 1
ATOM 1628 C CA . HIS A 1 202 ? 23.942 -11.690 12.251 1.00 18.75 203 HIS A CA 1
ATOM 1629 C C . HIS A 1 202 ? 23.898 -12.958 13.125 1.00 18.31 203 HIS A C 1
ATOM 1630 O O . HIS A 1 202 ? 23.224 -13.931 12.779 1.00 17.25 203 HIS A O 1
ATOM 1637 N N . THR A 1 203 ? 24.583 -12.930 14.271 1.00 18.61 204 THR A N 1
ATOM 1638 C CA . THR A 1 203 ? 24.625 -14.106 15.155 1.00 18.75 204 THR A CA 1
ATOM 1639 C C . THR A 1 203 ? 23.312 -14.322 15.908 1.00 19.33 204 THR A C 1
ATOM 1640 O O . THR A 1 203 ? 23.106 -15.379 16.490 1.00 19.59 204 THR A O 1
ATOM 1644 N N . SER A 1 204 ? 22.408 -13.347 15.875 1.00 19.51 205 SER A N 1
ATOM 1645 C CA . SER A 1 204 ? 21.122 -13.518 16.540 1.00 20.26 205 SER A CA 1
ATOM 1646 C C . SER A 1 204 ? 20.294 -14.585 15.824 1.00 20.03 205 SER A C 1
ATOM 1647 O O . SER A 1 204 ? 19.560 -15.336 16.457 1.00 19.96 205 SER A O 1
ATOM 1650 N N . VAL A 1 205 ? 20.420 -14.625 14.501 1.00 20.06 206 VAL A N 1
ATOM 1651 C CA . VAL A 1 205 ? 19.505 -15.373 13.633 1.00 19.46 206 VAL A CA 1
ATOM 1652 C C . VAL A 1 205 ? 19.452 -16.897 13.907 1.00 19.91 206 VAL A C 1
ATOM 1653 O O . VAL A 1 205 ? 18.371 -17.456 13.966 1.00 20.34 206 VAL A O 1
ATOM 1657 N N . PRO A 1 206 ? 20.609 -17.565 14.085 1.00 20.84 207 PRO A N 1
ATOM 1658 C CA . PRO A 1 206 ? 20.485 -19.017 14.337 1.00 21.37 207 PRO A CA 1
ATOM 1659 C C . PRO A 1 206 ? 19.847 -19.374 15.684 1.00 22.37 207 PRO A C 1
ATOM 1660 O O . PRO A 1 206 ? 19.468 -20.533 15.881 1.00 22.86 207 PRO A O 1
ATOM 1664 N N . MET A 1 207 ? 19.676 -18.400 16.579 1.00 22.91 208 MET A N 1
ATOM 1665 C CA . MET A 1 207 ? 19.107 -18.695 17.889 1.00 24.65 208 MET A CA 1
ATOM 1666 C C . MET A 1 207 ? 17.629 -18.297 18.065 1.00 25.49 208 MET A C 1
ATOM 1667 O O . MET A 1 207 ? 17.048 -18.563 19.118 1.00 25.91 208 MET A O 1
ATOM 1672 N N . LEU A 1 208 ? 17.029 -17.721 17.024 1.00 26.18 209 LEU A N 1
ATOM 1673 C CA . LEU A 1 208 ? 15.744 -16.979 17.114 1.00 27.41 209 LEU A CA 1
ATOM 1674 C C . LEU A 1 208 ? 14.476 -17.624 17.666 1.00 27.68 209 LEU A C 1
ATOM 1675 O O . LEU A 1 208 ? 13.753 -17.010 18.502 1.00 29.06 209 LEU A O 1
ATOM 1680 N N . ASN A 1 209 ? 14.168 -18.809 17.169 1.00 26.58 210 ASN A N 1
ATOM 1681 C CA . ASN A 1 209 ? 12.935 -19.485 17.547 1.00 26.13 210 ASN A CA 1
ATOM 1682 C C . ASN A 1 209 ? 13.193 -20.588 18.589 1.00 26.13 210 ASN A C 1
ATOM 1683 O O . ASN A 1 209 ? 12.420 -21.546 18.684 1.00 26.39 210 ASN A O 1
ATOM 1688 N N . LEU A 1 210 ? 14.276 -20.442 19.358 1.00 25.72 211 LEU A N 1
ATOM 1689 C CA . LEU A 1 210 ? 14.697 -21.453 20.342 1.00 25.89 211 LEU A CA 1
ATOM 1690 C C . LEU A 1 210 ? 14.694 -20.899 21.757 1.00 26.08 211 LEU A C 1
ATOM 1691 O O . LEU A 1 210 ? 15.055 -19.745 21.966 1.00 26.44 211 LEU A O 1
ATOM 1696 N N . PRO A 1 211 ? 14.316 -21.726 22.747 1.00 26.72 212 PRO A N 1
ATOM 1697 C CA . PRO A 1 211 ? 14.499 -21.269 24.136 1.00 27.11 212 PRO A CA 1
ATOM 1698 C C . PRO A 1 211 ? 15.994 -21.245 24.521 1.00 27.12 212 PRO A C 1
ATOM 1699 O O . PRO A 1 211 ? 16.798 -21.923 23.882 1.00 26.41 212 PRO A O 1
ATOM 1703 N N . PRO A 1 212 ? 16.363 -20.438 25.533 1.00 27.93 213 PRO A N 1
ATOM 1704 C CA . PRO A 1 212 ? 17.769 -20.324 25.915 1.00 28.59 213 PRO A CA 1
ATOM 1705 C C . PRO A 1 212 ? 18.426 -21.664 26.263 1.00 29.05 213 PRO A C 1
ATOM 1706 O O . PRO A 1 212 ? 19.598 -21.834 25.970 1.00 29.32 213 PRO A O 1
ATOM 1710 N N . ASP A 1 213 ? 17.672 -22.606 26.835 1.00 29.62 214 ASP A N 1
ATOM 1711 C CA . ASP A 1 213 ? 18.187 -23.954 27.156 1.00 30.60 214 ASP A CA 1
ATOM 1712 C C . ASP A 1 213 ? 18.690 -24.712 25.925 1.00 30.85 214 ASP A C 1
ATOM 1713 O O . ASP A 1 213 ? 19.609 -25.543 26.034 1.00 30.64 214 ASP A O 1
ATOM 1718 N N . LEU A 1 214 ? 18.062 -24.460 24.774 1.00 30.62 215 LEU A N 1
ATOM 1719 C CA . LEU A 1 214 ? 18.391 -25.192 23.545 1.00 31.22 215 LEU A CA 1
ATOM 1720 C C . LEU A 1 214 ? 19.453 -24.510 22.693 1.00 31.48 215 LEU A C 1
ATOM 1721 O O . LEU A 1 214 ? 20.359 -25.177 22.182 1.00 31.28 215 LEU A O 1
ATOM 1726 N N . PHE A 1 215 ? 19.380 -23.183 22.553 1.00 31.98 216 PHE A N 1
ATOM 1727 C CA . PHE A 1 215 ? 20.448 -22.509 21.803 1.00 31.67 216 PHE A CA 1
ATOM 1728 C C . PHE A 1 215 ? 21.838 -22.620 22.479 1.00 32.32 216 PHE A C 1
ATOM 1729 O O . PHE A 1 215 ? 22.877 -22.703 21.816 1.00 32.71 216 PHE A O 1
ATOM 1737 N N . ARG A 1 216 ? 21.844 -22.728 23.795 1.00 33.19 217 ARG A N 1
ATOM 1738 C CA . ARG A 1 216 ? 23.078 -23.054 24.537 1.00 33.62 217 ARG A CA 1
ATOM 1739 C C . ARG A 1 216 ? 23.697 -24.398 24.109 1.00 33.12 217 ARG A C 1
ATOM 1740 O O . ARG A 1 216 ? 24.917 -24.579 24.137 1.00 34.17 217 ARG A O 1
ATOM 1748 N N . LEU A 1 217 ? 22.835 -25.337 23.715 1.00 32.21 218 LEU A N 1
ATOM 1749 C CA . LEU A 1 217 ? 23.185 -26.738 23.486 1.00 30.71 218 LEU A CA 1
ATOM 1750 C C . LEU A 1 217 ? 23.398 -27.089 22.016 1.00 29.63 218 LEU A C 1
ATOM 1751 O O . LEU A 1 217 ? 24.200 -27.960 21.692 1.00 29.36 218 LEU A O 1
ATOM 1756 N N . PHE A 1 218 ? 22.668 -26.418 21.124 1.00 27.88 219 PHE A N 1
ATOM 1757 C CA . PHE A 1 218 ? 22.752 -26.700 19.697 1.00 26.34 219 PHE A CA 1
ATOM 1758 C C . PHE A 1 218 ? 23.337 -25.550 18.869 1.00 26.01 219 PHE A C 1
ATOM 1759 O O . PHE A 1 218 ? 23.520 -25.676 17.658 1.00 25.31 219 PHE A O 1
ATOM 1767 N N . ARG A 1 219 ? 23.623 -24.432 19.528 1.00 25.20 220 ARG A N 1
ATOM 1768 C CA . ARG A 1 219 ? 24.138 -23.243 18.856 1.00 25.33 220 ARG A CA 1
ATOM 1769 C C . ARG A 1 219 ? 25.274 -22.662 19.683 1.00 25.49 220 ARG A C 1
ATOM 1770 O O . ARG A 1 219 ? 25.398 -21.452 19.825 1.00 25.37 220 ARG A O 1
ATOM 1778 N N . THR A 1 220 ? 26.105 -23.546 20.226 1.00 25.48 221 THR A N 1
ATOM 1779 C CA . THR A 1 220 ? 27.149 -23.171 21.188 1.00 25.83 221 THR A CA 1
ATOM 1780 C C . THR A 1 220 ? 28.152 -22.167 20.614 1.00 25.32 221 THR A C 1
ATOM 1781 O O . THR A 1 220 ? 28.478 -21.175 21.279 1.00 25.49 221 THR A O 1
ATOM 1785 N N . LYS A 1 221 ? 28.622 -22.412 19.390 1.00 24.82 222 LYS A N 1
ATOM 1786 C CA . LYS A 1 221 ? 29.540 -21.494 18.724 1.00 25.19 222 LYS A CA 1
ATOM 1787 C C . LYS A 1 221 ? 28.905 -20.131 18.417 1.00 24.27 222 LYS A C 1
ATOM 1788 O O . LYS A 1 221 ? 29.533 -19.096 18.615 1.00 23.94 222 LYS A O 1
ATOM 1794 N N . THR A 1 222 ? 27.673 -20.142 17.907 1.00 23.76 223 THR A N 1
ATOM 1795 C CA . THR A 1 222 ? 26.957 -18.902 17.598 1.00 23.20 223 THR A CA 1
ATOM 1796 C C . THR A 1 222 ? 26.709 -18.081 18.868 1.00 22.79 223 THR A C 1
ATOM 1797 O O . THR A 1 222 ? 26.921 -16.871 18.879 1.00 21.77 223 THR A O 1
ATOM 1801 N N . TRP A 1 223 ? 26.272 -18.751 19.932 1.00 22.92 224 TRP A N 1
ATOM 1802 C CA . TRP A 1 223 ? 26.026 -18.089 21.201 1.00 23.13 224 TRP A CA 1
ATOM 1803 C C . TRP A 1 223 ? 27.305 -17.423 21.697 1.00 23.69 224 TRP A C 1
ATOM 1804 O O . TRP A 1 223 ? 27.291 -16.271 22.140 1.00 23.23 224 TRP A O 1
ATOM 1815 N N . LYS A 1 224 ? 28.411 -18.156 21.612 1.00 24.57 225 LYS A N 1
ATOM 1816 C CA . LYS A 1 224 ? 29.714 -17.638 22.016 1.00 25.39 225 LYS A CA 1
ATOM 1817 C C . LYS A 1 224 ? 30.090 -16.377 21.212 1.00 24.86 225 LYS A C 1
ATOM 1818 O O . LYS A 1 224 ? 30.601 -15.410 21.779 1.00 24.49 225 LYS A O 1
ATOM 1824 N N . ASP A 1 225 ? 29.843 -16.396 19.900 1.00 24.04 226 ASP A N 1
ATOM 1825 C CA . ASP A 1 225 ? 30.201 -15.268 19.025 1.00 23.45 226 ASP A CA 1
ATOM 1826 C C . ASP A 1 225 ? 29.301 -14.064 19.324 1.00 22.93 226 ASP A C 1
ATOM 1827 O O . ASP A 1 225 ? 29.711 -12.901 19.237 1.00 23.54 226 ASP A O 1
ATOM 1832 N N . HIS A 1 226 ? 28.073 -14.374 19.689 1.00 21.62 227 HIS A N 1
ATOM 1833 C CA . HIS A 1 226 ? 27.064 -13.398 19.995 1.00 21.63 227 HIS A CA 1
ATOM 1834 C C . HIS A 1 226 ? 27.393 -12.683 21.306 1.00 21.38 227 HIS A C 1
ATOM 1835 O O . HIS A 1 226 ? 27.342 -11.453 21.377 1.00 21.41 227 HIS A O 1
ATOM 1842 N N . VAL A 1 227 ? 27.704 -13.466 22.337 1.00 21.38 228 VAL A N 1
ATOM 1843 C CA . VAL A 1 227 ? 28.214 -12.938 23.608 1.00 21.12 228 VAL A CA 1
ATOM 1844 C C . VAL A 1 227 ? 29.427 -12.030 23.357 1.00 20.74 228 VAL A C 1
ATOM 1845 O O . VAL A 1 227 ? 29.484 -10.937 23.891 1.00 20.55 228 VAL A O 1
ATOM 1849 N N . ALA A 1 228 ? 30.358 -12.463 22.510 1.00 20.49 229 ALA A N 1
ATOM 1850 C CA . ALA A 1 228 ? 31.542 -11.651 22.204 1.00 20.67 229 ALA A CA 1
ATOM 1851 C C . ALA A 1 228 ? 31.195 -10.333 21.496 1.00 20.85 229 ALA A C 1
ATOM 1852 O O . ALA A 1 228 ? 31.833 -9.322 21.760 1.00 21.28 229 ALA A O 1
ATOM 1854 N N . ALA A 1 229 ? 30.193 -10.344 20.608 1.00 20.54 230 ALA A N 1
ATOM 1855 C CA . ALA A 1 229 ? 29.752 -9.108 19.930 1.00 20.06 230 ALA A CA 1
ATOM 1856 C C . ALA A 1 229 ? 29.143 -8.121 20.937 1.00 19.69 230 ALA A C 1
ATOM 1857 O O . ALA A 1 229 ? 29.519 -6.957 20.970 1.00 19.72 230 ALA A O 1
ATOM 1859 N N . TRP A 1 230 ? 28.224 -8.584 21.771 1.00 19.51 231 TRP A N 1
ATOM 1860 C CA . TRP A 1 230 ? 27.618 -7.698 22.766 1.00 20.57 231 TRP A CA 1
ATOM 1861 C C . TRP A 1 230 ? 28.663 -7.157 23.760 1.00 21.35 231 TRP A C 1
ATOM 1862 O O . TRP A 1 230 ? 28.569 -6.003 24.187 1.00 22.10 231 TRP A O 1
ATOM 1873 N N . ASP A 1 231 ? 29.648 -7.984 24.126 1.00 22.08 232 ASP A N 1
ATOM 1874 C CA . ASP A 1 231 ? 30.714 -7.541 25.036 1.00 22.87 232 ASP A CA 1
ATOM 1875 C C . ASP A 1 231 ? 31.476 -6.345 24.462 1.00 23.04 232 ASP A C 1
ATOM 1876 O O . ASP A 1 231 ? 31.770 -5.407 25.197 1.00 22.82 232 ASP A O 1
ATOM 1881 N N . VAL A 1 232 ? 31.760 -6.356 23.153 1.00 23.29 233 VAL A N 1
ATOM 1882 C CA . VAL A 1 232 ? 32.439 -5.220 22.508 1.00 23.15 233 VAL A CA 1
ATOM 1883 C C . VAL A 1 232 ? 31.545 -3.977 22.568 1.00 23.50 233 VAL A C 1
ATOM 1884 O O . VAL A 1 232 ? 32.013 -2.874 22.900 1.00 22.48 233 VAL A O 1
ATOM 1888 N N . ILE A 1 233 ? 30.259 -4.177 22.259 1.00 23.07 234 ILE A N 1
ATOM 1889 C CA . ILE A 1 233 ? 29.263 -3.120 22.298 1.00 23.39 234 ILE A CA 1
ATOM 1890 C C . ILE A 1 233 ? 29.191 -2.434 23.676 1.00 23.88 234 ILE A C 1
ATOM 1891 O O . ILE A 1 233 ? 29.287 -1.212 23.761 1.00 23.68 234 ILE A O 1
ATOM 1896 N N . PHE A 1 234 ? 29.033 -3.221 24.740 1.00 25.13 235 PHE A N 1
ATOM 1897 C CA . PHE A 1 234 ? 28.896 -2.671 26.089 1.00 26.35 235 PHE A CA 1
ATOM 1898 C C . PHE A 1 234 ? 30.174 -2.033 26.569 1.00 27.42 235 PHE A C 1
ATOM 1899 O O . PHE A 1 234 ? 30.159 -0.925 27.108 1.00 28.19 235 PHE A O 1
ATOM 1907 N N . SER A 1 235 ? 31.280 -2.726 26.356 1.00 28.23 236 SER A N 1
ATOM 1908 C CA . SER A 1 235 ? 32.570 -2.232 26.772 1.00 29.77 236 SER A CA 1
ATOM 1909 C C . SER A 1 235 ? 32.923 -0.864 26.129 1.00 30.13 236 SER A C 1
ATOM 1910 O O . SER A 1 235 ? 33.343 0.062 26.829 1.00 30.52 236 SER A O 1
ATOM 1913 N N . LYS A 1 236 ? 32.714 -0.720 24.821 1.00 29.91 237 LYS A N 1
ATOM 1914 C CA . LYS A 1 236 ? 33.006 0.550 24.151 1.00 29.90 237 LYS A CA 1
ATOM 1915 C C . LYS A 1 236 ? 32.068 1.682 24.545 1.00 29.59 237 LYS A C 1
ATOM 1916 O O . LYS A 1 236 ? 32.515 2.803 24.827 1.00 28.87 237 LYS A O 1
ATOM 1922 N N . ALA A 1 237 ? 30.773 1.384 24.575 1.00 29.28 238 ALA A N 1
ATOM 1923 C CA . ALA A 1 237 ? 29.766 2.371 24.940 1.00 29.62 238 ALA A CA 1
ATOM 1924 C C . ALA A 1 237 ? 29.995 2.882 26.359 1.00 29.83 238 ALA A C 1
ATOM 1925 O O . ALA A 1 237 ? 29.865 4.073 26.628 1.00 29.66 238 ALA A O 1
ATOM 1927 N N . ASP A 1 238 ? 30.311 1.968 27.266 1.00 29.95 239 ASP A N 1
ATOM 1928 C CA . ASP A 1 238 ? 30.544 2.331 28.658 1.00 30.87 239 ASP A CA 1
ATOM 1929 C C . ASP A 1 238 ? 31.767 3.241 28.834 1.00 30.23 239 ASP A C 1
ATOM 1930 O O . ASP A 1 238 ? 31.728 4.194 29.601 1.00 30.35 239 ASP A O 1
ATOM 1935 N N . ILE A 1 239 ? 32.828 2.965 28.093 1.00 29.96 240 ILE A N 1
ATOM 1936 C CA . ILE A 1 239 ? 33.989 3.844 28.062 1.00 29.92 240 ILE A CA 1
ATOM 1937 C C . ILE A 1 239 ? 33.645 5.263 27.585 1.00 30.14 240 ILE A C 1
ATOM 1938 O O . ILE A 1 239 ? 34.019 6.240 28.242 1.00 29.74 240 ILE A O 1
ATOM 1943 N N . TYR A 1 240 ? 32.915 5.370 26.469 1.00 30.07 241 TYR A N 1
ATOM 1944 C CA . TYR A 1 240 ? 32.493 6.663 25.927 1.00 30.38 241 TYR A CA 1
ATOM 1945 C C . TYR A 1 240 ? 31.707 7.460 26.967 1.00 29.81 241 TYR A C 1
ATOM 1946 O O . TYR A 1 240 ? 31.951 8.646 27.157 1.00 28.68 241 TYR A O 1
ATOM 1955 N N . THR A 1 241 ? 30.775 6.787 27.635 1.00 29.37 242 THR A N 1
ATOM 1956 C CA . THR A 1 241 ? 29.869 7.440 28.571 1.00 29.58 242 THR A CA 1
ATOM 1957 C C . THR A 1 241 ? 30.594 7.906 29.830 1.00 29.81 242 THR A C 1
ATOM 1958 O O . THR A 1 241 ? 30.428 9.052 30.246 1.00 29.73 242 THR A O 1
ATOM 1962 N N . GLN A 1 242 ? 31.384 7.008 30.415 1.00 30.28 243 GLN A N 1
ATOM 1963 C CA . GLN A 1 242 ? 32.221 7.305 31.575 1.00 31.18 243 GLN A CA 1
ATOM 1964 C C . GLN A 1 242 ? 33.208 8.438 31.327 1.00 30.63 243 GLN A C 1
ATOM 1965 O O . GLN A 1 242 ? 33.297 9.350 32.148 1.00 30.42 243 GLN A O 1
ATOM 1971 N N . ASN A 1 243 ? 33.954 8.360 30.221 1.00 30.01 244 ASN A N 1
ATOM 1972 C CA . ASN A 1 243 ? 34.837 9.451 29.776 1.00 29.75 244 ASN A CA 1
ATOM 1973 C C . ASN A 1 243 ? 34.134 10.801 29.644 1.00 29.13 244 ASN A C 1
ATOM 1974 O O . ASN A 1 243 ? 34.650 11.812 30.113 1.00 29.17 244 ASN A O 1
ATOM 1979 N N . PHE A 1 244 ? 32.963 10.805 29.016 1.00 28.09 245 PHE A N 1
ATOM 1980 C CA . PHE A 1 244 ? 32.171 12.018 28.871 1.00 27.84 245 PHE A CA 1
ATOM 1981 C C . PHE A 1 244 ? 31.753 12.583 30.246 1.00 27.87 245 PHE A C 1
ATOM 1982 O O . PHE A 1 244 ? 31.759 13.800 30.473 1.00 26.79 245 PHE A O 1
ATOM 1990 N N . TYR A 1 245 ? 31.370 11.676 31.140 1.00 28.13 246 TYR A N 1
ATOM 1991 C CA . TYR A 1 245 ? 30.946 12.021 32.500 1.00 29.38 246 TYR A CA 1
ATOM 1992 C C . TYR A 1 245 ? 32.059 12.759 33.225 1.00 29.29 246 TYR A C 1
ATOM 1993 O O . TYR A 1 245 ? 31.831 13.805 33.813 1.00 29.71 246 TYR A O 1
ATOM 2002 N N . TRP A 1 246 ? 33.263 12.213 33.151 1.00 30.31 247 TRP A N 1
ATOM 2003 C CA . TRP A 1 246 ? 34.402 12.776 33.863 1.00 31.83 247 TRP A CA 1
ATOM 2004 C C . TRP A 1 246 ? 34.948 14.044 33.216 1.00 32.96 247 TRP A C 1
ATOM 2005 O O . TRP A 1 246 ? 35.354 14.967 33.923 1.00 32.73 247 TRP A O 1
ATOM 2016 N N . GLU A 1 247 ? 34.920 14.092 31.884 1.00 34.21 248 GLU A N 1
ATOM 2017 C CA . GLU A 1 247 ? 35.333 15.283 31.126 1.00 36.14 248 GLU A CA 1
ATOM 2018 C C . GLU A 1 247 ? 34.458 16.477 31.432 1.00 36.60 248 GLU A C 1
ATOM 2019 O O . GLU A 1 247 ? 34.956 17.594 31.552 1.00 36.74 248 GLU A O 1
ATOM 2025 N N . LEU A 1 248 ? 33.161 16.219 31.577 1.00 37.63 249 LEU A N 1
ATOM 2026 C CA . LEU A 1 248 ? 32.178 17.214 31.983 1.00 38.84 249 LEU A CA 1
ATOM 2027 C C . LEU A 1 248 ? 32.575 17.896 33.297 1.00 39.77 249 LEU A C 1
ATOM 2028 O O . LEU A 1 248 ? 32.397 19.106 33.463 1.00 39.75 249 LEU A O 1
ATOM 2033 N N . ARG A 1 249 ? 33.099 17.102 34.227 1.00 40.53 250 ARG A N 1
ATOM 2034 C CA . ARG A 1 249 ? 33.553 17.602 35.519 1.00 41.65 250 ARG A CA 1
ATOM 2035 C C . ARG A 1 249 ? 34.914 18.283 35.432 1.00 42.57 250 ARG A C 1
ATOM 2036 O O . ARG A 1 249 ? 35.193 19.199 36.205 1.00 42.59 250 ARG A O 1
ATOM 2044 N N . GLN A 1 250 ? 35.740 17.848 34.481 1.00 43.83 251 GLN A N 1
ATOM 2045 C CA . GLN A 1 250 ? 37.051 18.448 34.256 1.00 45.96 251 GLN A CA 1
ATOM 2046 C C . GLN A 1 250 ? 36.942 19.861 33.666 1.00 47.27 251 GLN A C 1
ATOM 2047 O O . GLN A 1 250 ? 37.677 20.755 34.067 1.00 47.51 251 GLN A O 1
ATOM 2053 N N . LYS A 1 251 ? 36.012 20.052 32.734 1.00 49.11 252 LYS A N 1
ATOM 2054 C CA . LYS A 1 251 ? 35.826 21.331 32.044 1.00 51.04 252 LYS A CA 1
ATOM 2055 C C . LYS A 1 251 ? 34.750 22.196 32.712 1.00 52.15 252 LYS A C 1
ATOM 2056 O O . LYS A 1 251 ? 34.595 23.371 32.372 1.00 52.61 252 LYS A O 1
ATOM 2062 N N . GLY A 1 252 ? 34.024 21.596 33.658 1.00 53.41 253 GLY A N 1
ATOM 2063 C CA . GLY A 1 252 ? 32.974 22.240 34.471 1.00 54.91 253 GLY A CA 1
ATOM 2064 C C . GLY A 1 252 ? 32.553 23.671 34.173 1.00 56.11 253 GLY A C 1
ATOM 2065 O O . GLY A 1 252 ? 32.660 24.553 35.033 1.00 56.29 253 GLY A O 1
ATOM 2066 N N . SER A 1 253 ? 32.067 23.898 32.955 1.00 57.06 254 SER A N 1
ATOM 2067 C CA . SER A 1 253 ? 31.515 25.191 32.553 1.00 57.76 254 SER A CA 1
ATOM 2068 C C . SER A 1 253 ? 30.070 25.000 32.109 1.00 57.94 254 SER A C 1
ATOM 2069 O O . SER A 1 253 ? 29.770 24.089 31.331 1.00 58.18 254 SER A O 1
ATOM 2072 N N . VAL A 1 254 ? 29.169 25.841 32.609 1.00 57.93 255 VAL A N 1
ATOM 2073 C CA . VAL A 1 254 ? 27.781 25.777 32.166 1.00 57.75 255 VAL A CA 1
ATOM 2074 C C . VAL A 1 254 ? 27.704 26.341 30.746 1.00 57.42 255 VAL A C 1
ATOM 2075 O O . VAL A 1 254 ? 27.883 27.544 30.526 1.00 57.55 255 VAL A O 1
ATOM 2079 N N . HIS A 1 255 ? 27.456 25.453 29.788 1.00 56.78 256 HIS A N 1
ATOM 2080 C CA . HIS A 1 255 ? 27.377 25.836 28.388 1.00 55.99 256 HIS A CA 1
ATOM 2081 C C . HIS A 1 255 ? 25.991 26.325 27.997 1.00 55.15 256 HIS A C 1
ATOM 2082 O O . HIS A 1 255 ? 24.977 25.799 28.464 1.00 54.98 256 HIS A O 1
ATOM 2089 N N . HIS A 1 256 ? 25.972 27.350 27.148 1.00 53.95 257 HIS A N 1
ATOM 2090 C CA . HIS A 1 256 ? 24.737 27.885 26.579 1.00 52.90 257 HIS A CA 1
ATOM 2091 C C . HIS A 1 256 ? 24.467 27.251 25.213 1.00 51.64 257 HIS A C 1
ATOM 2092 O O . HIS A 1 256 ? 23.310 27.067 24.828 1.00 51.55 257 HIS A O 1
ATOM 2099 N N . ASP A 1 257 ? 25.541 26.926 24.489 1.00 50.22 258 ASP A N 1
ATOM 2100 C CA . ASP A 1 257 ? 25.453 26.198 23.220 1.00 48.78 258 ASP A CA 1
ATOM 2101 C C . ASP A 1 257 ? 25.012 24.760 23.472 1.00 47.48 258 ASP A C 1
ATOM 2102 O O . ASP A 1 257 ? 25.344 24.182 24.510 1.00 47.53 258 ASP A O 1
ATOM 2107 N N . TYR A 1 258 ? 24.260 24.196 22.528 1.00 45.58 259 TYR A N 1
ATOM 2108 C CA . TYR A 1 258 ? 23.847 22.789 22.594 1.00 43.75 259 TYR A CA 1
ATOM 2109 C C . TYR A 1 258 ? 25.056 21.846 22.541 1.00 42.48 259 TYR A C 1
ATOM 2110 O O . TYR A 1 258 ? 25.955 22.019 21.714 1.00 42.16 259 TYR A O 1
ATOM 2119 N N . ARG A 1 259 ? 25.079 20.865 23.436 1.00 40.95 260 ARG A N 1
ATOM 2120 C CA . ARG A 1 259 ? 26.234 19.976 23.546 1.00 39.90 260 ARG A CA 1
ATOM 2121 C C . ARG A 1 259 ? 25.930 18.493 23.291 1.00 38.19 260 ARG A C 1
ATOM 2122 O O . ARG A 1 259 ? 26.814 17.649 23.456 1.00 38.02 260 ARG A O 1
ATOM 2130 N N . GLY A 1 260 ? 24.698 18.179 22.904 1.00 36.22 261 GLY A N 1
ATOM 2131 C CA . GLY A 1 260 ? 24.314 16.795 22.636 1.00 34.24 261 GLY A CA 1
ATOM 2132 C C . GLY A 1 260 ? 23.307 16.223 23.625 1.00 33.00 261 GLY A C 1
ATOM 2133 O O . GLY A 1 260 ? 23.014 16.838 24.661 1.00 32.69 261 GLY A O 1
ATOM 2134 N N . ILE A 1 261 ? 22.774 15.047 23.289 1.00 30.91 262 ILE A N 1
ATOM 2135 C CA . ILE A 1 261 ? 21.777 14.362 24.108 1.00 29.45 262 ILE A CA 1
ATOM 2136 C C . ILE A 1 261 ? 22.290 13.990 25.514 1.00 29.33 262 ILE A C 1
ATOM 2137 O O . ILE A 1 261 ? 21.583 14.210 26.497 1.00 29.17 262 ILE A O 1
ATOM 2142 N N . LEU A 1 262 ? 23.493 13.416 25.589 1.00 28.72 263 LEU A N 1
ATOM 2143 C CA . LEU A 1 262 ? 24.079 12.960 26.854 1.00 28.92 263 LEU A CA 1
ATOM 2144 C C . LEU A 1 262 ? 24.269 14.099 27.859 1.00 29.42 263 LEU A C 1
ATOM 2145 O O . LEU A 1 262 ? 23.976 13.937 29.047 1.00 29.42 263 LEU A O 1
ATOM 2150 N N . TYR A 1 263 ? 24.769 15.233 27.378 1.00 30.15 264 TYR A N 1
ATOM 2151 C CA . TYR A 1 263 ? 24.895 16.450 28.191 1.00 31.19 264 TYR A CA 1
ATOM 2152 C C . TYR A 1 263 ? 23.558 16.845 28.807 1.00 31.59 264 TYR A C 1
ATOM 2153 O O . TYR A 1 263 ? 23.502 17.203 29.979 1.00 31.82 264 TYR A O 1
ATOM 2162 N N . ARG A 1 264 ? 22.489 16.784 28.012 1.00 32.39 265 ARG A N 1
ATOM 2163 C CA . ARG A 1 264 ? 21.157 17.144 28.485 1.00 33.18 265 ARG A CA 1
ATOM 2164 C C . ARG A 1 264 ? 20.652 16.161 29.539 1.00 34.05 265 ARG A C 1
ATOM 2165 O O . ARG A 1 264 ? 20.075 16.571 30.558 1.00 33.96 265 ARG A O 1
ATOM 2173 N N . LEU A 1 265 ? 20.864 14.866 29.297 1.00 34.06 266 LEU A N 1
ATOM 2174 C CA . LEU A 1 265 ? 20.391 13.847 30.226 1.00 34.60 266 LEU A CA 1
ATOM 2175 C C . LEU A 1 265 ? 21.135 13.917 31.557 1.00 35.31 266 LEU A C 1
ATOM 2176 O O . LEU A 1 265 ? 20.516 13.832 32.613 1.00 35.21 266 LEU A O 1
ATOM 2181 N N . LEU A 1 266 ? 22.455 14.082 31.502 1.00 36.15 267 LEU A N 1
ATOM 2182 C CA . LEU A 1 266 ? 23.265 14.106 32.717 1.00 37.62 267 LEU A CA 1
ATOM 2183 C C . LEU A 1 266 ? 23.025 15.363 33.558 1.00 38.92 267 LEU A C 1
ATOM 2184 O O . LEU A 1 266 ? 23.164 15.327 34.775 1.00 39.50 267 LEU A O 1
ATOM 2189 N N . GLY A 1 267 ? 22.647 16.455 32.900 1.00 40.27 268 GLY A N 1
ATOM 2190 C CA . GLY A 1 267 ? 22.409 17.727 33.566 1.00 41.92 268 GLY A CA 1
ATOM 2191 C C . GLY A 1 267 ? 20.985 17.961 34.030 1.00 43.10 268 GLY A C 1
ATOM 2192 O O . GLY A 1 267 ? 20.771 18.622 35.048 1.00 43.29 268 GLY A O 1
ATOM 2193 N N . ASP A 1 268 ? 20.005 17.434 33.298 1.00 43.90 269 ASP A N 1
ATOM 2194 C CA . ASP A 1 268 ? 18.601 17.734 33.596 1.00 45.36 269 ASP A CA 1
ATOM 2195 C C . ASP A 1 268 ? 17.652 16.574 33.277 1.00 45.31 269 ASP A C 1
ATOM 2196 O O . ASP A 1 268 ? 16.770 16.702 32.428 1.00 46.02 269 ASP A O 1
ATOM 2201 N N . SER A 1 269 ? 17.817 15.458 33.984 1.00 45.24 270 SER A N 1
ATOM 2202 C CA . SER A 1 269 ? 16.990 14.267 33.762 1.00 45.02 270 SER A CA 1
ATOM 2203 C C . SER A 1 269 ? 16.585 13.619 35.080 1.00 44.62 270 SER A C 1
ATOM 2204 O O . SER A 1 269 ? 17.287 13.748 36.071 1.00 44.94 270 SER A O 1
ATOM 2207 N N . LYS A 1 270 ? 15.464 12.905 35.078 1.00 44.19 271 LYS A N 1
ATOM 2208 C CA . LYS A 1 270 ? 15.083 12.078 36.222 1.00 43.69 271 LYS A CA 1
ATOM 2209 C C . LYS A 1 270 ? 15.771 10.717 36.189 1.00 43.17 271 LYS A C 1
ATOM 2210 O O . LYS A 1 270 ? 15.704 9.960 37.164 1.00 43.08 271 LYS A O 1
ATOM 2216 N N . MET A 1 271 ? 16.424 10.403 35.069 1.00 42.12 272 MET A N 1
ATOM 2217 C CA . MET A 1 271 ? 17.123 9.128 34.923 1.00 41.05 272 MET A CA 1
ATOM 2218 C C . MET A 1 271 ? 18.379 9.110 35.766 1.00 40.10 272 MET A C 1
ATOM 2219 O O . MET A 1 271 ? 19.121 10.099 35.821 1.00 40.33 272 MET A O 1
ATOM 2224 N N . SER A 1 272 ? 18.617 7.972 36.409 1.00 38.61 273 SER A N 1
ATOM 2225 C CA . SER A 1 272 ? 19.883 7.706 37.067 1.00 37.66 273 SER A CA 1
ATOM 2226 C C . SER A 1 272 ? 20.979 7.554 36.012 1.00 36.88 273 SER A C 1
ATOM 2227 O O . SER A 1 272 ? 20.691 7.336 34.821 1.00 36.49 273 SER A O 1
ATOM 2230 N N . PHE A 1 273 ? 22.228 7.671 36.452 1.00 35.45 274 PHE A N 1
ATOM 2231 C CA . PHE A 1 273 ? 23.360 7.484 35.572 1.00 34.67 274 PHE A CA 1
ATOM 2232 C C . PHE A 1 273 ? 23.365 6.098 34.921 1.00 34.62 274 PHE A C 1
ATOM 2233 O O . PHE A 1 273 ? 23.705 5.969 33.745 1.00 33.70 274 PHE A O 1
ATOM 2241 N N . GLU A 1 274 ? 22.993 5.077 35.691 1.00 34.37 275 GLU A N 1
ATOM 2242 C CA . GLU A 1 274 ? 22.984 3.716 35.176 1.00 34.91 275 GLU A CA 1
ATOM 2243 C C . GLU A 1 274 ? 21.925 3.512 34.083 1.00 34.17 275 GLU A C 1
ATOM 2244 O O . GLU A 1 274 ? 22.190 2.827 33.097 1.00 34.56 275 GLU A O 1
ATOM 2250 N N . ASP A 1 275 ? 20.745 4.105 34.253 1.00 33.17 276 ASP A N 1
ATOM 2251 C CA . ASP A 1 275 ? 19.722 4.089 33.197 1.00 32.70 276 ASP A CA 1
ATOM 2252 C C . ASP A 1 275 ? 20.195 4.844 31.959 1.00 31.54 276 ASP A C 1
ATOM 2253 O O . ASP A 1 275 ? 19.987 4.398 30.839 1.00 31.22 276 ASP A O 1
ATOM 2258 N N . ILE A 1 276 ? 20.827 5.992 32.177 1.00 30.34 277 ILE A N 1
ATOM 2259 C CA . ILE A 1 276 ? 21.351 6.798 31.089 1.00 29.52 277 ILE A CA 1
ATOM 2260 C C . ILE A 1 276 ? 22.395 6.020 30.283 1.00 28.81 277 ILE A C 1
ATOM 2261 O O . ILE A 1 276 ? 22.315 5.976 29.054 1.00 28.60 277 ILE A O 1
ATOM 2266 N N . LYS A 1 277 ? 23.353 5.407 30.975 1.00 27.87 278 LYS A N 1
ATOM 2267 C CA . LYS A 1 277 ? 24.411 4.633 30.326 1.00 27.27 278 LYS A CA 1
ATOM 2268 C C . LYS A 1 277 ? 23.853 3.413 29.559 1.00 26.59 278 LYS A C 1
ATOM 2269 O O . LYS A 1 277 ? 24.302 3.106 28.450 1.00 25.52 278 LYS A O 1
ATOM 2275 N N . ALA A 1 278 ? 22.874 2.730 30.151 1.00 26.00 279 ALA A N 1
ATOM 2276 C CA . ALA A 1 278 ? 22.181 1.630 29.459 1.00 25.75 279 ALA A CA 1
ATOM 2277 C C . ALA A 1 278 ? 21.481 2.084 28.179 1.00 25.32 279 ALA A C 1
ATOM 2278 O O . ALA A 1 278 ? 21.495 1.373 27.168 1.00 25.17 279 ALA A O 1
ATOM 2280 N N . ASN A 1 279 ? 20.851 3.257 28.223 1.00 24.90 280 ASN A N 1
ATOM 2281 C CA . ASN A 1 279 ? 20.121 3.733 27.060 1.00 24.96 280 ASN A CA 1
ATOM 2282 C C . ASN A 1 279 ? 21.029 4.328 25.992 1.00 24.17 280 ASN A C 1
ATOM 2283 O O . ASN A 1 279 ? 20.728 4.232 24.804 1.00 24.05 280 ASN A O 1
ATOM 2288 N N . VAL A 1 280 ? 22.143 4.920 26.418 1.00 23.10 281 VAL A N 1
ATOM 2289 C CA . VAL A 1 280 ? 23.177 5.362 25.476 1.00 22.65 281 VAL A CA 1
ATOM 2290 C C . VAL A 1 280 ? 23.688 4.187 24.654 1.00 22.23 281 VAL A C 1
ATOM 2291 O O . VAL A 1 280 ? 23.870 4.301 23.446 1.00 21.83 281 VAL A O 1
ATOM 2295 N N . THR A 1 281 ? 23.885 3.053 25.317 1.00 22.30 282 THR A N 1
ATOM 2296 C CA . THR A 1 281 ? 24.401 1.853 24.673 1.00 22.51 282 THR A CA 1
ATOM 2297 C C . THR A 1 281 ? 23.457 1.374 23.564 1.00 22.18 282 THR A C 1
ATOM 2298 O O . THR A 1 281 ? 23.903 1.033 22.459 1.00 21.97 282 THR A O 1
ATOM 2302 N N . GLU A 1 282 ? 22.160 1.401 23.855 1.00 22.13 283 GLU A N 1
ATOM 2303 C CA . GLU A 1 282 ? 21.126 0.980 22.910 1.00 23.39 283 GLU A CA 1
ATOM 2304 C C . GLU A 1 282 ? 20.948 1.945 21.742 1.00 23.36 283 GLU A C 1
ATOM 2305 O O . GLU A 1 282 ? 20.713 1.525 20.614 1.00 23.12 283 GLU A O 1
ATOM 2311 N N . MET A 1 283 ? 21.038 3.235 22.027 1.00 23.71 284 MET A N 1
ATOM 2312 C CA . MET A 1 283 ? 20.864 4.249 20.987 1.00 24.31 284 MET A CA 1
ATOM 2313 C C . MET A 1 283 ? 22.005 4.145 19.990 1.00 24.09 284 MET A C 1
ATOM 2314 O O . MET A 1 283 ? 21.791 4.199 18.789 1.00 24.06 284 MET A O 1
ATOM 2319 N N . LEU A 1 284 ? 23.205 3.941 20.516 1.00 24.37 285 LEU A N 1
ATOM 2320 C CA . LEU A 1 284 ? 24.405 3.783 19.721 1.00 24.28 285 LEU A CA 1
ATOM 2321 C C . LEU A 1 284 ? 24.333 2.549 18.851 1.00 24.12 285 LEU A C 1
ATOM 2322 O O . LEU A 1 284 ? 24.652 2.614 17.663 1.00 24.78 285 LEU A O 1
ATOM 2327 N N . ALA A 1 285 ? 23.928 1.432 19.448 1.00 23.22 286 ALA A N 1
ATOM 2328 C CA . ALA A 1 285 ? 23.846 0.171 18.733 1.00 23.12 286 ALA A CA 1
ATOM 2329 C C . ALA A 1 285 ? 22.697 0.192 17.735 1.00 23.21 286 ALA A C 1
ATOM 2330 O O . ALA A 1 285 ? 22.811 -0.385 16.651 1.00 24.13 286 ALA A O 1
ATOM 2332 N N . GLY A 1 286 ? 21.597 0.850 18.096 1.00 22.54 287 GLY A N 1
ATOM 2333 C CA . GLY A 1 286 ? 20.453 0.946 17.205 1.00 22.64 287 GLY A CA 1
ATOM 2334 C C . GLY A 1 286 ? 20.705 1.848 15.999 1.00 22.71 287 GLY A C 1
ATOM 2335 O O . GLY A 1 286 ? 20.081 1.685 14.964 1.00 22.75 287 GLY A O 1
ATOM 2336 N N . GLY A 1 287 ? 21.618 2.799 16.145 1.00 22.64 288 GLY A N 1
ATOM 2337 C CA . GLY A 1 287 ? 21.843 3.813 15.119 1.00 23.08 288 GLY A CA 1
ATOM 2338 C C . GLY A 1 287 ? 22.689 3.422 13.913 1.00 22.98 288 GLY A C 1
ATOM 2339 O O . GLY A 1 287 ? 22.627 4.082 12.875 1.00 23.62 288 GLY A O 1
ATOM 2340 N N . VAL A 1 288 ? 23.475 2.362 14.037 1.00 22.41 289 VAL A N 1
ATOM 2341 C CA . VAL A 1 288 ? 24.529 2.090 13.059 1.00 22.48 289 VAL A CA 1
ATOM 2342 C C . VAL A 1 288 ? 24.057 1.289 11.823 1.00 22.65 289 VAL A C 1
ATOM 2343 O O . VAL A 1 288 ? 24.426 1.621 10.697 1.00 23.34 289 VAL A O 1
ATOM 2347 N N . ASP A 1 289 ? 23.255 0.244 12.017 1.00 21.88 290 ASP A N 1
ATOM 2348 C CA . ASP A 1 289 ? 22.894 -0.619 10.880 1.00 22.08 290 ASP A CA 1
ATOM 2349 C C . ASP A 1 289 ? 21.534 -0.261 10.254 1.00 21.11 290 ASP A C 1
ATOM 2350 O O . ASP A 1 289 ? 21.194 -0.762 9.200 1.00 21.31 290 ASP A O 1
ATOM 2355 N N . THR A 1 290 ? 20.794 0.635 10.889 1.00 20.74 291 THR A N 1
ATOM 2356 C CA . THR A 1 290 ? 19.437 0.958 10.468 1.00 20.15 291 THR A CA 1
ATOM 2357 C C . THR A 1 290 ? 19.423 2.018 9.368 1.00 19.82 291 THR A C 1
ATOM 2358 O O . THR A 1 290 ? 18.994 1.743 8.261 1.00 19.96 291 THR A O 1
ATOM 2362 N N . THR A 1 291 ? 19.897 3.217 9.670 1.00 19.70 292 THR A N 1
ATOM 2363 C CA . THR A 1 291 ? 19.894 4.301 8.689 1.00 19.97 292 THR A CA 1
ATOM 2364 C C . THR A 1 291 ? 20.809 3.989 7.513 1.00 19.78 292 THR A C 1
ATOM 2365 O O . THR A 1 291 ? 20.473 4.302 6.377 1.00 19.33 292 THR A O 1
ATOM 2369 N N . SER A 1 292 ? 21.955 3.371 7.796 1.00 19.52 293 SER A N 1
ATOM 2370 C CA . SER A 1 292 ? 22.924 2.993 6.766 1.00 20.39 293 SER A CA 1
ATOM 2371 C C . SER A 1 292 ? 22.322 2.074 5.698 1.00 20.28 293 SER A C 1
ATOM 2372 O O . SER A 1 292 ? 22.472 2.338 4.510 1.00 20.20 293 SER A O 1
ATOM 2375 N N . MET A 1 293 ? 21.653 0.999 6.117 1.00 19.99 294 MET A N 1
ATOM 2376 C CA . MET A 1 293 ? 20.994 0.093 5.166 1.00 20.17 294 MET A CA 1
ATOM 2377 C C . MET A 1 293 ? 19.810 0.739 4.436 1.00 19.11 294 MET A C 1
ATOM 2378 O O . MET A 1 293 ? 19.613 0.515 3.239 1.00 18.07 294 MET A O 1
ATOM 2383 N N . THR A 1 294 ? 19.031 1.542 5.160 1.00 18.45 295 THR A N 1
ATOM 2384 C CA . THR A 1 294 ? 17.886 2.219 4.554 1.00 18.01 295 THR A CA 1
ATOM 2385 C C . THR A 1 294 ? 18.340 3.223 3.476 1.00 18.25 295 THR A C 1
ATOM 2386 O O . THR A 1 294 ? 17.723 3.326 2.409 1.00 17.95 295 THR A O 1
ATOM 2390 N N . LEU A 1 295 ? 19.435 3.930 3.750 1.00 17.61 296 LEU A N 1
ATOM 2391 C CA . LEU A 1 295 ? 19.987 4.898 2.804 1.00 18.32 296 LEU A CA 1
ATOM 2392 C C . LEU A 1 295 ? 20.543 4.199 1.577 1.00 18.27 296 LEU A C 1
ATOM 2393 O O . LEU A 1 295 ? 20.346 4.660 0.441 1.00 17.96 296 LEU A O 1
ATOM 2398 N N . GLN A 1 296 ? 21.230 3.078 1.803 1.00 18.33 297 GLN A N 1
ATOM 2399 C CA . GLN A 1 296 ? 21.717 2.261 0.693 1.00 18.82 297 GLN A CA 1
ATOM 2400 C C . GLN A 1 296 ? 20.573 1.820 -0.235 1.00 18.48 297 GLN A C 1
ATOM 2401 O O . GLN A 1 296 ? 20.729 1.827 -1.461 1.00 18.23 297 GLN A O 1
ATOM 2407 N N . TRP A 1 297 ? 19.438 1.439 0.343 1.00 18.02 298 TRP A N 1
ATOM 2408 C CA . TRP A 1 297 ? 18.281 1.047 -0.484 1.00 17.81 298 TRP A CA 1
ATOM 2409 C C . TRP A 1 297 ? 17.675 2.238 -1.227 1.00 17.80 298 TRP A C 1
ATOM 2410 O O . TRP A 1 297 ? 17.211 2.096 -2.362 1.00 17.36 298 TRP A O 1
ATOM 2421 N N . HIS A 1 298 ? 17.641 3.391 -0.563 1.00 17.58 299 HIS A N 1
ATOM 2422 C CA . HIS A 1 298 ? 17.171 4.614 -1.188 1.00 18.24 299 HIS A CA 1
ATOM 2423 C C . HIS A 1 298 ? 17.995 4.932 -2.451 1.00 18.12 299 HIS A C 1
ATOM 2424 O O . HIS A 1 298 ? 17.446 5.130 -3.543 1.00 18.06 299 HIS A O 1
ATOM 2431 N N . LEU A 1 299 ? 19.311 4.963 -2.288 1.00 18.18 300 LEU A N 1
ATOM 2432 C CA . LEU A 1 299 ? 20.242 5.181 -3.385 1.00 18.75 300 LEU A CA 1
ATOM 2433 C C . LEU A 1 299 ? 20.025 4.172 -4.503 1.00 19.30 300 LEU A C 1
ATOM 2434 O O . LEU A 1 299 ? 20.077 4.526 -5.674 1.00 20.23 300 LEU A O 1
ATOM 2439 N N . TYR A 1 300 ? 19.809 2.915 -4.123 1.00 19.37 301 TYR A N 1
ATOM 2440 C CA . TYR A 1 300 ? 19.510 1.844 -5.066 1.00 19.95 301 TYR A CA 1
ATOM 2441 C C . TYR A 1 300 ? 18.216 2.117 -5.851 1.00 19.75 301 TYR A C 1
ATOM 2442 O O . TYR A 1 300 ? 18.199 1.993 -7.078 1.00 19.59 301 TYR A O 1
ATOM 2451 N N . GLU A 1 301 ? 17.157 2.514 -5.150 1.00 19.67 302 GLU A N 1
ATOM 2452 C CA . GLU A 1 301 ? 15.885 2.863 -5.806 1.00 20.59 302 GLU A CA 1
ATOM 2453 C C . GLU A 1 301 ? 15.982 4.130 -6.703 1.00 21.22 302 GLU A C 1
ATOM 2454 O O . GLU A 1 301 ? 15.314 4.216 -7.742 1.00 20.87 302 GLU A O 1
ATOM 2460 N N . MET A 1 302 ? 16.818 5.090 -6.314 1.00 21.21 303 MET A N 1
ATOM 2461 C CA . MET A 1 302 ? 17.058 6.267 -7.159 1.00 22.15 303 MET A CA 1
ATOM 2462 C C . MET A 1 302 ? 17.791 5.912 -8.444 1.00 22.47 303 MET A C 1
ATOM 2463 O O . MET A 1 302 ? 17.469 6.446 -9.506 1.00 22.19 303 MET A O 1
ATOM 2468 N N . ALA A 1 303 ? 18.754 4.997 -8.335 1.00 22.82 304 ALA A N 1
ATOM 2469 C CA . ALA A 1 303 ? 19.525 4.516 -9.479 1.00 23.63 304 ALA A CA 1
ATOM 2470 C C . ALA A 1 303 ? 18.686 3.662 -10.432 1.00 24.31 304 ALA A C 1
ATOM 2471 O O . ALA A 1 303 ? 18.957 3.608 -11.637 1.00 24.35 304 ALA A O 1
ATOM 2473 N N . ARG A 1 304 ? 17.702 2.971 -9.867 1.00 25.49 305 ARG A N 1
ATOM 2474 C CA . ARG A 1 304 ? 16.789 2.105 -10.613 1.00 26.75 305 ARG A CA 1
ATOM 2475 C C . ARG A 1 304 ? 15.658 2.903 -11.236 1.00 26.64 305 ARG A C 1
ATOM 2476 O O . ARG A 1 304 ? 14.994 2.422 -12.139 1.00 26.65 305 ARG A O 1
ATOM 2484 N N . ASN A 1 305 ? 15.441 4.122 -10.742 1.00 26.78 306 ASN A N 1
ATOM 2485 C CA . ASN A 1 305 ? 14.319 4.942 -11.165 1.00 27.03 306 ASN A CA 1
ATOM 2486 C C . ASN A 1 305 ? 14.807 6.374 -11.426 1.00 26.46 306 ASN A C 1
ATOM 2487 O O . ASN A 1 305 ? 14.588 7.287 -10.624 1.00 26.08 306 ASN A O 1
ATOM 2492 N N . LEU A 1 306 ? 15.486 6.559 -12.551 1.00 26.88 307 LEU A N 1
ATOM 2493 C CA . LEU A 1 306 ? 16.177 7.829 -12.839 1.00 27.67 307 LEU A CA 1
ATOM 2494 C C . LEU A 1 306 ? 15.250 9.049 -12.956 1.00 28.01 307 LEU A C 1
ATOM 2495 O O . LEU A 1 306 ? 15.655 10.166 -12.619 1.00 27.98 307 LEU A O 1
ATOM 2500 N N . LYS A 1 307 ? 14.009 8.837 -13.395 1.00 28.06 308 LYS A N 1
ATOM 2501 C CA . LYS A 1 307 ? 13.037 9.928 -13.459 1.00 28.98 308 LYS A CA 1
ATOM 2502 C C . LYS A 1 307 ? 12.636 10.397 -12.073 1.00 28.29 308 LYS A C 1
ATOM 2503 O O . LYS A 1 307 ? 12.512 11.610 -11.825 1.00 28.28 308 LYS A O 1
ATOM 2509 N N . VAL A 1 308 ? 12.448 9.445 -11.164 1.00 27.36 309 VAL A N 1
ATOM 2510 C CA . VAL A 1 308 ? 12.197 9.795 -9.764 1.00 26.79 309 VAL A CA 1
ATOM 2511 C C . VAL A 1 308 ? 13.429 10.485 -9.156 1.00 26.13 309 VAL A C 1
ATOM 2512 O O . VAL A 1 308 ? 13.296 11.449 -8.404 1.00 26.20 309 VAL A O 1
ATOM 2516 N N . GLN A 1 309 ? 14.624 10.013 -9.487 1.00 25.79 310 GLN A N 1
ATOM 2517 C CA . GLN A 1 309 ? 15.823 10.682 -8.984 1.00 26.12 310 GLN A CA 1
ATOM 2518 C C . GLN A 1 309 ? 15.861 12.171 -9.426 1.00 26.72 310 GLN A C 1
ATOM 2519 O O . GLN A 1 309 ? 16.127 13.064 -8.611 1.00 26.43 310 GLN A O 1
ATOM 2525 N N . ASP A 1 310 ? 15.572 12.415 -10.705 1.00 27.30 311 ASP A N 1
ATOM 2526 C CA . ASP A 1 310 ? 15.489 13.783 -11.260 1.00 28.43 311 ASP A CA 1
ATOM 2527 C C . ASP A 1 310 ? 14.508 14.701 -10.519 1.00 28.53 311 ASP A C 1
ATOM 2528 O O . ASP A 1 310 ? 14.787 15.876 -10.304 1.00 28.58 311 ASP A O 1
ATOM 2533 N N . MET A 1 311 ? 13.352 14.155 -10.153 1.00 28.81 312 MET A N 1
ATOM 2534 C CA . MET A 1 311 ? 12.290 14.927 -9.502 1.00 29.24 312 MET A CA 1
ATOM 2535 C C . MET A 1 311 ? 12.667 15.259 -8.073 1.00 28.28 312 MET A C 1
ATOM 2536 O O . MET A 1 311 ? 12.288 16.314 -7.551 1.00 27.85 312 MET A O 1
ATOM 2541 N N . LEU A 1 312 ? 13.384 14.339 -7.426 1.00 26.92 313 LEU A N 1
ATOM 2542 C CA . LEU A 1 312 ? 13.813 14.578 -6.060 1.00 25.94 313 LEU A CA 1
ATOM 2543 C C . LEU A 1 312 ? 14.908 15.634 -6.067 1.00 25.22 313 LEU A C 1
ATOM 2544 O O . LEU A 1 312 ? 14.932 16.506 -5.200 1.00 25.18 313 LEU A O 1
ATOM 2549 N N . ARG A 1 313 ? 15.818 15.554 -7.036 1.00 25.21 314 ARG A N 1
ATOM 2550 C CA . ARG A 1 313 ? 16.865 16.574 -7.158 1.00 25.46 314 ARG A CA 1
ATOM 2551 C C . ARG A 1 313 ? 16.225 17.963 -7.379 1.00 25.87 314 ARG A C 1
ATOM 2552 O O . ARG A 1 313 ? 16.596 18.935 -6.701 1.00 25.55 314 ARG A O 1
ATOM 2560 N N . ALA A 1 314 ? 15.255 18.033 -8.299 1.00 26.04 315 ALA A N 1
ATOM 2561 C CA . ALA A 1 314 ? 14.613 19.309 -8.660 1.00 27.07 315 ALA A CA 1
ATOM 2562 C C . ALA A 1 314 ? 13.916 19.899 -7.452 1.00 27.58 315 ALA A C 1
ATOM 2563 O O . ALA A 1 314 ? 13.964 21.110 -7.236 1.00 27.70 315 ALA A O 1
ATOM 2565 N N . GLU A 1 315 ? 13.294 19.033 -6.649 1.00 27.97 316 GLU A N 1
ATOM 2566 C CA . GLU A 1 315 ? 12.642 19.471 -5.430 1.00 28.69 316 GLU A CA 1
ATOM 2567 C C . GLU A 1 315 ? 13.654 20.006 -4.412 1.00 28.39 316 GLU A C 1
ATOM 2568 O O . GLU A 1 315 ? 13.395 21.017 -3.763 1.00 28.38 316 GLU A O 1
ATOM 2574 N N . VAL A 1 316 ? 14.788 19.320 -4.269 1.00 27.92 317 VAL A N 1
ATOM 2575 C CA . VAL A 1 316 ? 15.812 19.720 -3.298 1.00 28.03 317 VAL A CA 1
ATOM 2576 C C . VAL A 1 316 ? 16.444 21.071 -3.667 1.00 28.36 317 VAL A C 1
ATOM 2577 O O . VAL A 1 316 ? 16.599 21.934 -2.807 1.00 28.49 317 VAL A O 1
ATOM 2581 N N . LEU A 1 317 ? 16.782 21.250 -4.941 1.00 28.92 318 LEU A N 1
ATOM 2582 C CA . LEU A 1 317 ? 17.326 22.530 -5.430 1.00 29.79 318 LEU A CA 1
ATOM 2583 C C . LEU A 1 317 ? 16.362 23.706 -5.193 1.00 30.32 318 LEU A C 1
ATOM 2584 O O . LEU A 1 317 ? 16.778 24.753 -4.698 1.00 30.41 318 LEU A O 1
ATOM 2589 N N . ALA A 1 318 ? 15.077 23.522 -5.503 1.00 30.81 319 ALA A N 1
ATOM 2590 C CA . ALA A 1 318 ? 14.078 24.570 -5.236 1.00 31.41 319 ALA A CA 1
ATOM 2591 C C . ALA A 1 318 ? 13.941 24.878 -3.748 1.00 32.03 319 ALA A C 1
ATOM 2592 O O . ALA A 1 318 ? 13.765 26.040 -3.368 1.00 31.99 319 ALA A O 1
ATOM 2594 N N . ALA A 1 319 ? 14.040 23.849 -2.902 1.00 32.28 320 ALA A N 1
ATOM 2595 C CA . ALA A 1 319 ? 13.872 24.046 -1.464 1.00 32.75 320 ALA A CA 1
ATOM 2596 C C . ALA A 1 319 ? 15.052 24.810 -0.876 1.00 33.16 320 ALA A C 1
ATOM 2597 O O . ALA A 1 319 ? 14.876 25.638 0.021 1.00 32.92 320 ALA A O 1
ATOM 2599 N N . ARG A 1 320 ? 16.245 24.528 -1.387 1.00 33.88 321 ARG A N 1
ATOM 2600 C CA . ARG A 1 320 ? 17.452 25.205 -0.930 1.00 35.49 321 ARG A CA 1
ATOM 2601 C C . ARG A 1 320 ? 17.393 26.693 -1.300 1.00 36.41 321 ARG A C 1
ATOM 2602 O O . ARG A 1 320 ? 17.730 27.556 -0.483 1.00 36.28 321 ARG A O 1
ATOM 2610 N N . HIS A 1 321 ? 16.952 26.976 -2.525 1.00 37.60 322 HIS A N 1
ATOM 2611 C CA . HIS A 1 321 ? 16.740 28.352 -2.967 1.00 39.24 322 HIS A CA 1
ATOM 2612 C C . HIS A 1 321 ? 15.675 29.077 -2.128 1.00 39.77 322 HIS A C 1
ATOM 2613 O O . HIS A 1 321 ? 15.950 30.128 -1.548 1.00 39.74 322 HIS A O 1
ATOM 2620 N N . GLN A 1 322 ? 14.477 28.496 -2.049 1.00 40.63 323 GLN A N 1
ATOM 2621 C CA . GLN A 1 322 ? 13.347 29.099 -1.328 1.00 41.91 323 GLN A CA 1
ATOM 2622 C C . GLN A 1 322 ? 13.644 29.330 0.162 1.00 42.15 323 GLN A C 1
ATOM 2623 O O . GLN A 1 322 ? 13.170 30.301 0.746 1.00 42.20 323 GLN A O 1
ATOM 2629 N N . ALA A 1 323 ? 14.449 28.452 0.762 1.00 42.62 324 ALA A N 1
ATOM 2630 C CA . ALA A 1 323 ? 14.797 28.548 2.184 1.00 42.71 324 ALA A CA 1
ATOM 2631 C C . ALA A 1 323 ? 15.977 29.492 2.415 1.00 43.15 324 ALA A C 1
ATOM 2632 O O . ALA A 1 323 ? 16.368 29.746 3.565 1.00 42.99 324 ALA A O 1
ATOM 2634 N N . GLN A 1 324 ? 16.543 29.999 1.316 1.00 43.31 325 GLN A N 1
ATOM 2635 C CA . GLN A 1 324 ? 17.730 30.855 1.348 1.00 43.72 325 GLN A CA 1
ATOM 2636 C C . GLN A 1 324 ? 18.915 30.175 2.041 1.00 43.49 325 GLN A C 1
ATOM 2637 O O . GLN A 1 324 ? 19.714 30.830 2.701 1.00 43.54 325 GLN A O 1
ATOM 2643 N N . GLY A 1 325 ? 19.013 28.854 1.886 1.00 43.31 326 GLY A N 1
ATOM 2644 C CA . GLY A 1 325 ? 20.146 28.088 2.405 1.00 42.62 326 GLY A CA 1
ATOM 2645 C C . GLY A 1 325 ? 19.948 27.452 3.770 1.00 42.28 326 GLY A C 1
ATOM 2646 O O . GLY A 1 325 ? 20.673 26.518 4.112 1.00 42.54 326 GLY A O 1
ATOM 2647 N N . ASP A 1 326 ? 18.976 27.949 4.548 1.00 41.63 327 ASP A N 1
ATOM 2648 C CA . ASP A 1 326 ? 18.723 27.472 5.922 1.00 41.02 327 ASP A CA 1
ATOM 2649 C C . ASP A 1 326 ? 18.175 26.023 5.978 1.00 40.24 327 ASP A C 1
ATOM 2650 O O . ASP A 1 326 ? 17.107 25.735 5.432 1.00 39.83 327 ASP A O 1
ATOM 2655 N N . MET A 1 327 ? 18.892 25.122 6.653 1.00 39.46 328 MET A N 1
ATOM 2656 C CA . MET A 1 327 ? 18.472 23.706 6.710 1.00 38.56 328 MET A CA 1
ATOM 2657 C C . MET A 1 327 ? 17.108 23.520 7.379 1.00 37.83 328 MET A C 1
ATOM 2658 O O . MET A 1 327 ? 16.263 22.781 6.866 1.00 37.78 328 MET A O 1
ATOM 2663 N N . ALA A 1 328 ? 16.888 24.200 8.501 1.00 36.99 329 ALA A N 1
ATOM 2664 C CA . ALA A 1 328 ? 15.639 24.057 9.259 1.00 36.82 329 ALA A CA 1
ATOM 2665 C C . ALA A 1 328 ? 14.409 24.394 8.420 1.00 36.67 329 ALA A C 1
ATOM 2666 O O . ALA A 1 328 ? 13.393 23.692 8.472 1.00 36.50 329 ALA A O 1
ATOM 2668 N N . THR A 1 329 ? 14.517 25.466 7.636 1.00 36.39 330 THR A N 1
ATOM 2669 C CA . THR A 1 329 ? 13.443 25.891 6.746 1.00 36.21 330 THR A CA 1
ATOM 2670 C C . THR A 1 329 ? 13.257 24.897 5.598 1.00 35.68 330 THR A C 1
ATOM 2671 O O . THR A 1 329 ? 12.135 24.542 5.243 1.00 35.29 330 THR A O 1
ATOM 2675 N N . MET A 1 330 ? 14.377 24.459 5.039 1.00 34.98 331 MET A N 1
ATOM 2676 C CA . MET A 1 330 ? 14.420 23.537 3.912 1.00 35.33 331 MET A CA 1
ATOM 2677 C C . MET A 1 330 ? 13.672 22.223 4.152 1.00 34.89 331 MET A C 1
ATOM 2678 O O . MET A 1 330 ? 13.047 21.672 3.237 1.00 34.26 331 MET A O 1
ATOM 2683 N N . LEU A 1 331 ? 13.747 21.736 5.388 1.00 34.68 332 LEU A N 1
ATOM 2684 C CA . LEU A 1 331 ? 13.213 20.422 5.749 1.00 35.00 332 LEU A CA 1
ATOM 2685 C C . LEU A 1 331 ? 11.694 20.387 5.757 1.00 35.34 332 LEU A C 1
ATOM 2686 O O . LEU A 1 331 ? 11.102 19.318 5.839 1.00 35.84 332 LEU A O 1
ATOM 2691 N N . GLN A 1 332 ? 11.061 21.555 5.677 1.00 35.66 333 GLN A N 1
ATOM 2692 C CA . GLN A 1 332 ? 9.602 21.615 5.541 1.00 35.52 333 GLN A CA 1
ATOM 2693 C C . GLN A 1 332 ? 9.194 21.909 4.092 1.00 34.63 333 GLN A C 1
ATOM 2694 O O . GLN A 1 332 ? 8.015 22.116 3.802 1.00 34.73 333 GLN A O 1
ATOM 2700 N N . LEU A 1 333 ? 10.170 21.894 3.183 1.00 33.75 334 LEU A N 1
ATOM 2701 C CA . LEU A 1 333 ? 9.922 22.186 1.770 1.00 32.46 334 LEU A CA 1
ATOM 2702 C C . LEU A 1 333 ? 10.295 21.038 0.839 1.00 31.73 334 LEU A C 1
ATOM 2703 O O . LEU A 1 333 ? 10.431 21.231 -0.370 1.00 30.53 334 LEU A O 1
ATOM 2708 N N . VAL A 1 334 ? 10.447 19.837 1.397 1.00 30.77 335 VAL A N 1
ATOM 2709 C CA . VAL A 1 334 ? 10.829 18.678 0.591 1.00 30.07 335 VAL A CA 1
ATOM 2710 C C . VAL A 1 334 ? 9.841 17.510 0.744 1.00 30.16 335 VAL A C 1
ATOM 2711 O O . VAL A 1 334 ? 10.263 16.399 1.101 1.00 29.92 335 VAL A O 1
ATOM 2715 N N . PRO A 1 335 ? 8.524 17.749 0.476 1.00 29.78 336 PRO A N 1
ATOM 2716 C CA . PRO A 1 335 ? 7.517 16.714 0.735 1.00 29.00 336 PRO A CA 1
ATOM 2717 C C . PRO A 1 335 ? 7.751 15.410 -0.040 1.00 28.58 336 PRO A C 1
ATOM 2718 O O . PRO A 1 335 ? 7.503 14.328 0.496 1.00 27.61 336 PRO A O 1
ATOM 2722 N N . LEU A 1 336 ? 8.231 15.518 -1.277 1.00 28.10 337 LEU A N 1
ATOM 2723 C CA . LEU A 1 336 ? 8.451 14.349 -2.109 1.00 28.23 337 LEU A CA 1
ATOM 2724 C C . LEU A 1 336 ? 9.628 13.507 -1.626 1.00 27.50 337 LEU A C 1
ATOM 2725 O O . LEU A 1 336 ? 9.584 12.287 -1.714 1.00 27.10 337 LEU A O 1
ATOM 2730 N N . LEU A 1 337 ? 10.672 14.163 -1.126 1.00 27.00 338 LEU A N 1
ATOM 2731 C CA . LEU A 1 337 ? 11.833 13.472 -0.563 1.00 26.44 338 LEU A CA 1
ATOM 2732 C C . LEU A 1 337 ? 11.438 12.657 0.660 1.00 26.45 338 LEU A C 1
ATOM 2733 O O . LEU A 1 337 ? 11.817 11.479 0.780 1.00 26.52 338 LEU A O 1
ATOM 2738 N N . LYS A 1 338 ? 10.670 13.285 1.550 1.00 25.80 339 LYS A N 1
ATOM 2739 C CA . LYS A 1 338 ? 10.136 12.614 2.725 1.00 25.78 339 LYS A CA 1
ATOM 2740 C C . LYS A 1 338 ? 9.221 11.453 2.373 1.00 25.30 339 LYS A C 1
ATOM 2741 O O . LYS A 1 338 ? 9.209 10.432 3.059 1.00 25.14 339 LYS A O 1
ATOM 2747 N N . ALA A 1 339 ? 8.463 11.618 1.300 1.00 24.82 340 ALA A N 1
ATOM 2748 C CA . ALA A 1 339 ? 7.623 10.548 0.785 1.00 24.85 340 ALA A CA 1
ATOM 2749 C C . ALA A 1 339 ? 8.501 9.433 0.245 1.00 23.94 340 ALA A C 1
ATOM 2750 O O . ALA A 1 339 ? 8.175 8.275 0.401 1.00 24.43 340 ALA A O 1
ATOM 2752 N N . SER A 1 340 ? 9.624 9.783 -0.375 1.00 23.62 341 SER A N 1
ATOM 2753 C CA . SER A 1 340 ? 10.492 8.771 -0.978 1.00 23.30 341 SER A CA 1
ATOM 2754 C C . SER A 1 340 ? 11.140 7.896 0.102 1.00 22.99 341 SER A C 1
ATOM 2755 O O . SER A 1 340 ? 11.561 6.775 -0.170 1.00 22.83 341 SER A O 1
ATOM 2758 N N . ILE A 1 341 ? 11.222 8.432 1.315 1.00 23.24 342 ILE A N 1
ATOM 2759 C CA . ILE A 1 341 ? 11.753 7.700 2.454 1.00 23.23 342 ILE A CA 1
ATOM 2760 C C . ILE A 1 341 ? 10.708 6.693 2.940 1.00 23.77 342 ILE A C 1
ATOM 2761 O O . ILE A 1 341 ? 11.035 5.523 3.177 1.00 22.50 342 ILE A O 1
ATOM 2766 N N . LYS A 1 342 ? 9.450 7.138 3.043 1.00 23.84 343 LYS A N 1
ATOM 2767 C CA . LYS A 1 342 ? 8.331 6.229 3.324 1.00 24.02 343 LYS A CA 1
ATOM 2768 C C . LYS A 1 342 ? 8.285 5.123 2.277 1.00 23.84 343 LYS A C 1
ATOM 2769 O O . LYS A 1 342 ? 8.090 3.947 2.592 1.00 24.12 343 LYS A O 1
ATOM 2775 N N . GLU A 1 343 ? 8.494 5.505 1.023 1.00 23.45 344 GLU A N 1
ATOM 2776 C CA . GLU A 1 343 ? 8.473 4.553 -0.056 1.00 22.52 344 GLU A CA 1
ATOM 2777 C C . GLU A 1 343 ? 9.641 3.558 0.027 1.00 22.55 344 GLU A C 1
ATOM 2778 O O . GLU A 1 343 ? 9.475 2.382 -0.306 1.00 22.23 344 GLU A O 1
ATOM 2784 N N . THR A 1 344 ? 10.806 4.020 0.481 1.00 22.36 345 THR A N 1
ATOM 2785 C CA . THR A 1 344 ? 11.955 3.127 0.661 1.00 22.09 345 THR A CA 1
ATOM 2786 C C . THR A 1 344 ? 11.661 2.094 1.758 1.00 22.03 345 THR A C 1
ATOM 2787 O O . THR A 1 344 ? 11.908 0.902 1.565 1.00 22.08 345 THR A O 1
ATOM 2791 N N . LEU A 1 345 ? 11.122 2.550 2.884 1.00 21.42 346 LEU A N 1
ATOM 2792 C CA . LEU A 1 345 ? 10.764 1.650 3.984 1.00 21.77 346 LEU A CA 1
ATOM 2793 C C . LEU A 1 345 ? 9.601 0.704 3.678 1.00 21.57 346 LEU A C 1
ATOM 2794 O O . LEU A 1 345 ? 9.520 -0.367 4.263 1.00 21.98 346 LEU A O 1
ATOM 2799 N N . ARG A 1 346 ? 8.699 1.092 2.773 1.00 21.37 347 ARG A N 1
ATOM 2800 C CA . ARG A 1 346 ? 7.628 0.196 2.343 1.00 21.47 347 ARG A CA 1
ATOM 2801 C C . ARG A 1 346 ? 8.233 -1.061 1.706 1.00 21.06 347 ARG A C 1
ATOM 2802 O O . ARG A 1 346 ? 7.903 -2.191 2.074 1.00 21.21 347 ARG A O 1
ATOM 2810 N N . LEU A 1 347 ? 9.115 -0.843 0.745 1.00 20.37 348 LEU A N 1
ATOM 2811 C CA . LEU A 1 347 ? 9.726 -1.925 0.005 1.00 20.43 348 LEU A CA 1
ATOM 2812 C C . LEU A 1 347 ? 10.871 -2.584 0.770 1.00 20.01 348 LEU A C 1
ATOM 2813 O O . LEU A 1 347 ? 11.149 -3.764 0.582 1.00 20.42 348 LEU A O 1
ATOM 2818 N N . HIS A 1 348 ? 11.554 -1.806 1.597 1.00 19.18 349 HIS A N 1
ATOM 2819 C CA . HIS A 1 348 ? 12.732 -2.291 2.301 1.00 19.24 349 HIS A CA 1
ATOM 2820 C C . HIS A 1 348 ? 12.655 -1.950 3.797 1.00 18.88 349 HIS A C 1
ATOM 2821 O O . HIS A 1 348 ? 13.455 -1.154 4.301 1.00 19.28 349 HIS A O 1
ATOM 2828 N N . PRO A 1 349 ? 11.690 -2.564 4.517 1.00 18.44 350 PRO A N 1
ATOM 2829 C CA . PRO A 1 349 ? 11.575 -2.346 5.943 1.00 17.93 350 PRO A CA 1
ATOM 2830 C C . PRO A 1 349 ? 12.839 -2.853 6.654 1.00 18.24 350 PRO A C 1
ATOM 2831 O O . PRO A 1 349 ? 13.436 -3.849 6.228 1.00 18.47 350 PRO A O 1
ATOM 2835 N N . ILE A 1 350 ? 13.270 -2.155 7.695 1.00 18.10 351 ILE A N 1
ATOM 2836 C CA . ILE A 1 350 ? 14.312 -2.693 8.568 1.00 18.09 351 ILE A CA 1
ATOM 2837 C C . ILE A 1 350 ? 13.760 -3.881 9.380 1.00 18.19 351 ILE A C 1
ATOM 2838 O O . ILE A 1 350 ? 14.438 -4.899 9.557 1.00 18.13 351 ILE A O 1
ATOM 2843 N N . SER A 1 351 ? 12.543 -3.719 9.875 1.00 17.43 352 SER A N 1
ATOM 2844 C CA . SER A 1 351 ? 11.846 -4.686 10.727 1.00 18.47 352 SER A CA 1
ATOM 2845 C C . SER A 1 351 ? 10.833 -5.553 9.962 1.00 17.91 352 SER A C 1
ATOM 2846 O O . SER A 1 351 ? 9.863 -5.034 9.400 1.00 18.02 352 SER A O 1
ATOM 2849 N N . VAL A 1 352 ? 11.025 -6.879 9.927 1.00 17.24 353 VAL A N 1
ATOM 2850 C CA . VAL A 1 352 ? 10.106 -7.716 9.145 1.00 17.04 353 VAL A CA 1
ATOM 2851 C C . VAL A 1 352 ? 8.688 -7.610 9.607 1.00 17.22 353 VAL A C 1
ATOM 2852 O O . VAL A 1 352 ? 7.752 -7.594 8.807 1.00 17.50 353 VAL A O 1
ATOM 2856 N N . THR A 1 353 ? 8.504 -7.523 10.918 1.00 17.44 354 THR A N 1
ATOM 2857 C CA . THR A 1 353 ? 7.182 -7.389 11.503 1.00 18.02 354 THR A CA 1
ATOM 2858 C C . THR A 1 353 ? 7.174 -6.300 12.587 1.00 18.39 354 THR A C 1
ATOM 2859 O O . THR A 1 353 ? 8.226 -5.854 13.064 1.00 19.30 354 THR A O 1
ATOM 2863 N N . LEU A 1 354 ? 5.968 -5.913 12.933 1.00 18.71 355 LEU A N 1
ATOM 2864 C CA . LEU A 1 354 ? 5.717 -5.288 14.229 1.00 19.68 355 LEU A CA 1
ATOM 2865 C C . LEU A 1 354 ? 4.982 -6.335 15.053 1.00 19.62 355 LEU A C 1
ATOM 2866 O O . LEU A 1 354 ? 4.298 -7.179 14.494 1.00 18.88 355 LEU A O 1
ATOM 2871 N N . GLN A 1 355 ? 5.108 -6.262 16.372 1.00 19.90 356 GLN A N 1
ATOM 2872 C CA . GLN A 1 355 ? 4.431 -7.231 17.249 1.00 20.48 356 GLN A CA 1
ATOM 2873 C C . GLN A 1 355 ? 3.890 -6.542 18.497 1.00 20.94 356 GLN A C 1
ATOM 2874 O O . GLN A 1 355 ? 4.498 -5.605 19.000 1.00 20.23 356 GLN A O 1
ATOM 2880 N N . ARG A 1 356 ? 2.732 -7.007 18.961 1.00 22.44 357 ARG A N 1
ATOM 2881 C CA . ARG A 1 356 ? 2.169 -6.599 20.234 1.00 23.91 357 ARG A CA 1
ATOM 2882 C C . ARG A 1 356 ? 1.563 -7.825 20.927 1.00 24.68 357 ARG A C 1
ATOM 2883 O O . ARG A 1 356 ? 0.920 -8.643 20.290 1.00 24.87 357 ARG A O 1
ATOM 2891 N N . TYR A 1 357 ? 1.807 -7.952 22.225 1.00 25.88 358 TYR A N 1
ATOM 2892 C CA . TYR A 1 357 ? 1.068 -8.888 23.056 1.00 27.93 358 TYR A CA 1
ATOM 2893 C C . TYR A 1 357 ? -0.259 -8.248 23.435 1.00 28.94 358 TYR A C 1
ATOM 2894 O O . TYR A 1 357 ? -0.285 -7.134 23.965 1.00 29.28 358 TYR A O 1
ATOM 2903 N N . LEU A 1 358 ? -1.354 -8.948 23.163 1.00 30.39 359 LEU A N 1
ATOM 2904 C CA . LEU A 1 358 ? -2.680 -8.433 23.512 1.00 32.02 359 LEU A CA 1
ATOM 2905 C C . LEU A 1 358 ? -2.864 -8.291 25.022 1.00 33.09 359 LEU A C 1
ATOM 2906 O O . LEU A 1 358 ? -2.422 -9.140 25.802 1.00 33.27 359 LEU A O 1
ATOM 2911 N N . VAL A 1 359 ? -3.488 -7.187 25.418 1.00 34.84 360 VAL A N 1
ATOM 2912 C CA . VAL A 1 359 ? -3.836 -6.932 26.820 1.00 36.50 360 VAL A CA 1
ATOM 2913 C C . VAL A 1 359 ? -5.218 -7.524 27.109 1.00 37.17 360 VAL A C 1
ATOM 2914 O O . VAL A 1 359 ? -5.420 -8.188 28.132 1.00 38.19 360 VAL A O 1
ATOM 2918 N N . ASN A 1 360 ? -6.146 -7.290 26.185 1.00 37.89 361 ASN A N 1
ATOM 2919 C CA . ASN A 1 360 ? -7.506 -7.814 26.231 1.00 38.42 361 ASN A CA 1
ATOM 2920 C C . ASN A 1 360 ? -7.820 -8.678 25.013 1.00 38.76 361 ASN A C 1
ATOM 2921 O O . ASN A 1 360 ? -7.213 -8.507 23.950 1.00 38.50 361 ASN A O 1
ATOM 2926 N N . ASP A 1 361 ? -8.776 -9.595 25.174 1.00 38.86 362 ASP A N 1
ATOM 2927 C CA . ASP A 1 361 ? -9.334 -10.361 24.057 1.00 39.07 362 ASP A CA 1
ATOM 2928 C C . ASP A 1 361 ? -9.655 -9.406 22.911 1.00 38.81 362 ASP A C 1
ATOM 2929 O O . ASP A 1 361 ? -10.022 -8.254 23.142 1.00 38.86 362 ASP A O 1
ATOM 2934 N N . LEU A 1 362 ? -9.502 -9.879 21.678 1.00 38.46 363 LEU A N 1
ATOM 2935 C CA . LEU A 1 362 ? -9.705 -9.040 20.500 1.00 38.00 363 LEU A CA 1
ATOM 2936 C C . LEU A 1 362 ? -10.225 -9.868 19.337 1.00 37.87 363 LEU A C 1
ATOM 2937 O O . LEU A 1 362 ? -9.765 -10.986 19.105 1.00 37.77 363 LEU A O 1
ATOM 2942 N N . VAL A 1 363 ? -11.183 -9.317 18.601 1.00 37.63 364 VAL A N 1
ATOM 2943 C CA . VAL A 1 363 ? -11.672 -9.991 17.410 1.00 37.87 364 VAL A CA 1
ATOM 2944 C C . VAL A 1 363 ? -11.011 -9.430 16.164 1.00 37.96 364 VAL A C 1
ATOM 2945 O O . VAL A 1 363 ? -10.954 -8.217 15.986 1.00 38.13 364 VAL A O 1
ATOM 2949 N N . LEU A 1 364 ? -10.487 -10.327 15.330 1.00 38.12 365 LEU A N 1
ATOM 2950 C CA . LEU A 1 364 ? -9.940 -9.978 14.029 1.00 38.55 365 LEU A CA 1
ATOM 2951 C C . LEU A 1 364 ? -10.437 -10.945 12.975 1.00 39.06 365 LEU A C 1
ATOM 2952 O O . LEU A 1 364 ? -10.257 -12.159 13.093 1.00 39.12 365 LEU A O 1
ATOM 2957 N N . ARG A 1 365 ? -11.063 -10.386 11.941 1.00 39.72 366 ARG A N 1
ATOM 2958 C CA . ARG A 1 365 ? -11.660 -11.145 10.841 1.00 40.33 366 ARG A CA 1
ATOM 2959 C C . ARG A 1 365 ? -12.551 -12.288 11.328 1.00 40.56 366 ARG A C 1
ATOM 2960 O O . ARG A 1 365 ? -12.493 -13.405 10.797 1.00 40.44 366 ARG A O 1
ATOM 2968 N N . ASP A 1 366 ? -13.364 -11.994 12.344 1.00 40.82 367 ASP A N 1
ATOM 2969 C CA . ASP A 1 366 ? -14.351 -12.933 12.882 1.00 41.38 367 ASP A CA 1
ATOM 2970 C C . ASP A 1 366 ? -13.716 -14.069 13.698 1.00 40.93 367 ASP A C 1
ATOM 2971 O O . ASP A 1 366 ? -14.323 -15.122 13.875 1.00 41.02 367 ASP A O 1
ATOM 2976 N N . TYR A 1 367 ? -12.499 -13.842 14.196 1.00 40.15 368 TYR A N 1
ATOM 2977 C CA . TYR A 1 367 ? -11.806 -14.800 15.052 1.00 38.89 368 TYR A CA 1
ATOM 2978 C C . TYR A 1 367 ? -11.481 -14.160 16.394 1.00 38.97 368 TYR A C 1
ATOM 2979 O O . TYR A 1 367 ? -10.938 -13.058 16.445 1.00 38.60 368 TYR A O 1
ATOM 2988 N N . MET A 1 368 ? -11.791 -14.870 17.473 1.00 38.95 369 MET A N 1
ATOM 2989 C CA . MET A 1 368 ? -11.498 -14.404 18.815 1.00 39.28 369 MET A CA 1
ATOM 2990 C C . MET A 1 368 ? -10.036 -14.693 19.141 1.00 38.72 369 MET A C 1
ATOM 2991 O O . MET A 1 368 ? -9.603 -15.841 19.104 1.00 38.80 369 MET A O 1
ATOM 2996 N N . ILE A 1 369 ? -9.278 -13.645 19.447 1.00 37.73 370 ILE A N 1
ATOM 2997 C CA . ILE A 1 369 ? -7.886 -13.807 19.832 1.00 37.05 370 ILE A CA 1
ATOM 2998 C C . ILE A 1 369 ? -7.738 -13.445 21.303 1.00 36.52 370 ILE A C 1
ATOM 2999 O O . ILE A 1 369 ? -7.975 -12.293 21.683 1.00 36.63 370 ILE A O 1
ATOM 3004 N N . PRO A 1 370 ? -7.376 -14.436 22.144 1.00 35.97 371 PRO A N 1
ATOM 3005 C CA . PRO A 1 370 ? -7.337 -14.205 23.580 1.00 35.93 371 PRO A CA 1
ATOM 3006 C C . PRO A 1 370 ? -6.249 -13.260 24.024 1.00 35.61 371 PRO A C 1
ATOM 3007 O O . PRO A 1 370 ? -5.224 -13.119 23.354 1.00 35.81 371 PRO A O 1
ATOM 3011 N N . ALA A 1 371 ? -6.484 -12.622 25.165 1.00 34.95 372 ALA A N 1
ATOM 3012 C CA . ALA A 1 371 ? -5.504 -11.759 25.787 1.00 34.18 372 ALA A CA 1
ATOM 3013 C C . ALA A 1 371 ? -4.224 -12.541 26.023 1.00 33.92 372 ALA A C 1
ATOM 3014 O O . ALA A 1 371 ? -4.264 -13.751 26.268 1.00 33.57 372 ALA A O 1
ATOM 3016 N N . LYS A 1 372 ? -3.093 -11.835 25.939 1.00 33.13 373 LYS A N 1
ATOM 3017 C CA . LYS A 1 372 ? -1.763 -12.427 26.091 1.00 32.57 373 LYS A CA 1
ATOM 3018 C C . LYS A 1 372 ? -1.223 -13.113 24.819 1.00 31.11 373 LYS A C 1
ATOM 3019 O O . LYS A 1 372 ? -0.074 -13.546 24.799 1.00 31.02 373 LYS A O 1
ATOM 3025 N N . THR A 1 373 ? -2.037 -13.201 23.770 1.00 29.56 374 THR A N 1
ATOM 3026 C CA . THR A 1 373 ? -1.562 -13.701 22.475 1.00 28.40 374 THR A CA 1
ATOM 3027 C C . THR A 1 373 ? -0.617 -12.686 21.809 1.00 27.32 374 THR A C 1
ATOM 3028 O O . THR A 1 373 ? -0.848 -11.476 21.860 1.00 27.39 374 THR A O 1
ATOM 3032 N N . LEU A 1 374 ? 0.439 -13.193 21.177 1.00 25.67 375 LEU A N 1
ATOM 3033 C CA . LEU A 1 374 ? 1.331 -12.367 20.396 1.00 24.04 375 LEU A CA 1
ATOM 3034 C C . LEU A 1 374 ? 0.751 -12.220 19.002 1.00 23.32 375 LEU A C 1
ATOM 3035 O O . LEU A 1 374 ? 0.450 -13.219 18.342 1.00 22.33 375 LEU A O 1
ATOM 3040 N N . VAL A 1 375 ? 0.594 -10.970 18.565 1.00 22.61 376 VAL A N 1
ATOM 3041 C CA . VAL A 1 375 ? 0.089 -10.664 17.229 1.00 22.15 376 VAL A CA 1
ATOM 3042 C C . VAL A 1 375 ? 1.185 -9.912 16.487 1.00 22.14 376 VAL A C 1
ATOM 3043 O O . VAL A 1 375 ? 1.784 -8.991 17.041 1.00 22.03 376 VAL A O 1
ATOM 3047 N N . GLN A 1 376 ? 1.461 -10.346 15.256 1.00 21.82 377 GLN A N 1
ATOM 3048 C CA . GLN A 1 376 ? 2.495 -9.759 14.421 1.00 22.08 377 GLN A CA 1
ATOM 3049 C C . GLN A 1 376 ? 1.895 -9.227 13.123 1.00 21.42 377 GLN A C 1
ATOM 3050 O O . GLN A 1 376 ? 1.122 -9.911 12.453 1.00 20.69 377 GLN A O 1
ATOM 3056 N N . VAL A 1 377 ? 2.247 -7.993 12.798 1.00 21.23 378 VAL A N 1
ATOM 3057 C CA . VAL A 1 377 ? 1.867 -7.386 11.530 1.00 20.86 378 VAL A CA 1
ATOM 3058 C C . VAL A 1 377 ? 3.021 -7.592 10.571 1.00 21.28 378 VAL A C 1
ATOM 3059 O O . VAL A 1 377 ? 4.137 -7.117 10.823 1.00 21.23 378 VAL A O 1
ATOM 3063 N N . ALA A 1 378 ? 2.766 -8.296 9.479 1.00 20.79 379 ALA A N 1
ATOM 3064 C CA . ALA A 1 378 ? 3.818 -8.606 8.530 1.00 20.74 379 ALA A CA 1
ATOM 3065 C C . ALA A 1 378 ? 4.097 -7.428 7.590 1.00 21.22 379 ALA A C 1
ATOM 3066 O O . ALA A 1 378 ? 3.545 -7.345 6.496 1.00 21.22 379 ALA A O 1
ATOM 3068 N N . ILE A 1 379 ? 4.991 -6.555 8.045 1.00 20.91 380 ILE A N 1
ATOM 3069 C CA . ILE A 1 379 ? 5.320 -5.290 7.408 1.00 21.74 380 ILE A CA 1
ATOM 3070 C C . ILE A 1 379 ? 5.864 -5.512 6.008 1.00 20.75 380 ILE A C 1
ATOM 3071 O O . ILE A 1 379 ? 5.400 -4.890 5.059 1.00 20.03 380 ILE A O 1
ATOM 3076 N N . TYR A 1 380 ? 6.834 -6.421 5.897 1.00 20.11 381 TYR A N 1
ATOM 3077 C CA . TYR A 1 380 ? 7.435 -6.761 4.616 1.00 20.03 381 TYR A CA 1
ATOM 3078 C C . TYR A 1 380 ? 6.405 -7.299 3.622 1.00 19.83 381 TYR A C 1
ATOM 3079 O O . TYR A 1 380 ? 6.345 -6.851 2.480 1.00 19.56 381 TYR A O 1
ATOM 3088 N N . ALA A 1 381 ? 5.628 -8.287 4.047 1.00 19.36 382 ALA A N 1
ATOM 3089 C CA . ALA A 1 381 ? 4.578 -8.869 3.191 1.00 19.81 382 ALA A CA 1
ATOM 3090 C C . ALA A 1 381 ? 3.550 -7.812 2.774 1.00 19.70 382 ALA A C 1
ATOM 3091 O O . ALA A 1 381 ? 3.136 -7.749 1.620 1.00 20.35 382 ALA A O 1
ATOM 3093 N N . LEU A 1 382 ? 3.139 -6.983 3.724 1.00 20.86 383 LEU A N 1
ATOM 3094 C CA . LEU A 1 382 ? 2.247 -5.875 3.423 1.00 21.04 383 LEU A CA 1
ATOM 3095 C C . LEU A 1 382 ? 2.782 -5.007 2.267 1.00 21.74 383 LEU A C 1
ATOM 3096 O O . LEU A 1 382 ? 2.074 -4.771 1.288 1.00 21.46 383 LEU A O 1
ATOM 3101 N N . GLY A 1 383 ? 4.046 -4.598 2.348 1.00 22.62 384 GLY A N 1
ATOM 3102 C CA . GLY A 1 383 ? 4.624 -3.698 1.358 1.00 22.92 384 GLY A CA 1
ATOM 3103 C C . GLY A 1 383 ? 4.670 -4.251 -0.057 1.00 23.31 384 GLY A C 1
ATOM 3104 O O . GLY A 1 383 ? 4.753 -3.485 -1.027 1.00 23.03 384 GLY A O 1
ATOM 3105 N N . ARG A 1 384 ? 4.628 -5.573 -0.190 1.00 23.33 385 ARG A N 1
ATOM 3106 C CA . ARG A 1 384 ? 4.719 -6.187 -1.514 1.00 23.99 385 ARG A CA 1
ATOM 3107 C C . ARG A 1 384 ? 3.345 -6.640 -2.023 1.00 24.41 385 ARG A C 1
ATOM 3108 O O . ARG A 1 384 ? 3.264 -7.214 -3.097 1.00 24.33 385 ARG A O 1
ATOM 3116 N N . GLU A 1 385 ? 2.284 -6.384 -1.257 1.00 25.26 386 GLU A N 1
ATOM 3117 C CA . GLU A 1 385 ? 0.965 -6.964 -1.545 1.00 26.42 386 GLU A CA 1
ATOM 3118 C C . GLU A 1 385 ? 0.163 -6.049 -2.487 1.00 26.66 386 GLU A C 1
ATOM 3119 O O . GLU A 1 385 ? -0.168 -4.916 -2.111 1.00 25.72 386 GLU A O 1
ATOM 3125 N N . PRO A 1 386 ? -0.142 -6.541 -3.709 1.00 27.23 387 PRO A N 1
ATOM 3126 C CA . PRO A 1 386 ? -0.825 -5.733 -4.738 1.00 27.75 387 PRO A CA 1
ATOM 3127 C C . PRO A 1 386 ? -2.260 -5.339 -4.415 1.00 28.31 387 PRO A C 1
ATOM 3128 O O . PRO A 1 386 ? -2.808 -4.462 -5.086 1.00 28.83 387 PRO A O 1
ATOM 3132 N N . THR A 1 387 ? -2.869 -5.964 -3.410 1.00 28.51 388 THR A N 1
ATOM 3133 C CA . THR A 1 387 ? -4.197 -5.535 -2.989 1.00 29.10 388 THR A CA 1
ATOM 3134 C C . THR A 1 387 ? -4.129 -4.351 -2.062 1.00 29.19 388 THR A C 1
ATOM 3135 O O . THR A 1 387 ? -5.122 -3.668 -1.870 1.00 29.81 388 THR A O 1
ATOM 3139 N N . PHE A 1 388 ? -2.958 -4.097 -1.486 1.00 29.34 389 PHE A N 1
ATOM 3140 C CA . PHE A 1 388 ? -2.813 -2.980 -0.562 1.00 29.46 389 PHE A CA 1
ATOM 3141 C C . PHE A 1 388 ? -2.003 -1.806 -1.130 1.00 29.42 389 PHE A C 1
ATOM 3142 O O . PHE A 1 388 ? -2.084 -0.697 -0.604 1.00 29.22 389 PHE A O 1
ATOM 3150 N N . PHE A 1 389 ? -1.225 -2.047 -2.180 1.00 29.86 390 PHE A N 1
ATOM 3151 C CA . PHE A 1 389 ? -0.515 -0.966 -2.873 1.00 30.77 390 PHE A CA 1
ATOM 3152 C C . PHE A 1 389 ? -0.602 -1.198 -4.377 1.00 31.81 390 PHE A C 1
ATOM 3153 O O . PHE A 1 389 ? -0.277 -2.284 -4.840 1.00 31.90 390 PHE A O 1
ATOM 3161 N N . PHE A 1 390 ? -1.016 -0.177 -5.134 1.00 33.39 391 PHE A N 1
ATOM 3162 C CA . PHE A 1 390 ? -0.974 -0.219 -6.605 1.00 34.85 391 PHE A CA 1
ATOM 3163 C C . PHE A 1 390 ? 0.455 -0.426 -7.122 1.00 35.08 391 PHE A C 1
ATOM 3164 O O . PHE A 1 390 ? 1.359 0.310 -6.741 1.00 35.49 391 PHE A O 1
ATOM 3172 N N . ASP A 1 391 ? 0.636 -1.412 -8.003 1.00 35.63 392 ASP A N 1
ATOM 3173 C CA . ASP A 1 391 ? 1.937 -1.746 -8.617 1.00 36.65 392 ASP A CA 1
ATOM 3174 C C . ASP A 1 391 ? 3.069 -1.720 -7.563 1.00 36.51 392 ASP A C 1
ATOM 3175 O O . ASP A 1 391 ? 3.987 -0.893 -7.648 1.00 36.41 392 ASP A O 1
ATOM 3180 N N . PRO A 1 392 ? 2.988 -2.626 -6.558 1.00 36.31 393 PRO A N 1
ATOM 3181 C CA . PRO A 1 392 ? 3.882 -2.568 -5.389 1.00 36.04 393 PRO A CA 1
ATOM 3182 C C . PRO A 1 392 ? 5.383 -2.642 -5.701 1.00 35.46 393 PRO A C 1
ATOM 3183 O O . PRO A 1 392 ? 6.172 -2.059 -4.963 1.00 35.45 393 PRO A O 1
ATOM 3187 N N . GLU A 1 393 ? 5.760 -3.306 -6.793 1.00 35.38 394 GLU A N 1
ATOM 3188 C CA . GLU A 1 393 ? 7.160 -3.350 -7.240 1.00 36.02 394 GLU A CA 1
ATOM 3189 C C . GLU A 1 393 ? 7.721 -2.004 -7.754 1.00 35.48 394 GLU A C 1
ATOM 3190 O O . GLU A 1 393 ? 8.937 -1.829 -7.830 1.00 35.20 394 GLU A O 1
ATOM 3196 N N . ASN A 1 394 ? 6.846 -1.062 -8.097 1.00 34.64 395 ASN A N 1
ATOM 3197 C CA . ASN A 1 394 ? 7.293 0.245 -8.570 1.00 34.01 395 ASN A CA 1
ATOM 3198 C C . ASN A 1 394 ? 7.597 1.183 -7.410 1.00 32.65 395 ASN A C 1
ATOM 3199 O O . ASN A 1 394 ? 6.793 1.320 -6.480 1.00 32.82 395 ASN A O 1
ATOM 3204 N N . PHE A 1 395 ? 8.770 1.808 -7.470 1.00 31.04 396 PHE A N 1
ATOM 3205 C CA . PHE A 1 395 ? 9.181 2.835 -6.522 1.00 29.84 396 PHE A CA 1
ATOM 3206 C C . PHE A 1 395 ? 8.533 4.146 -6.956 1.00 29.83 396 PHE A C 1
ATOM 3207 O O . PHE A 1 395 ? 8.990 4.776 -7.908 1.00 29.30 396 PHE A O 1
ATOM 3215 N N . ASP A 1 396 ? 7.465 4.532 -6.256 1.00 30.17 397 ASP A N 1
ATOM 3216 C CA . ASP A 1 396 ? 6.672 5.731 -6.581 1.00 30.94 397 ASP A CA 1
ATOM 3217 C C . ASP A 1 396 ? 6.338 6.548 -5.329 1.00 30.23 397 ASP A C 1
ATOM 3218 O O . ASP A 1 396 ? 5.308 6.310 -4.688 1.00 29.86 397 ASP A O 1
ATOM 3223 N N . PRO A 1 397 ? 7.195 7.535 -4.996 1.00 29.88 398 PRO A N 1
ATOM 3224 C CA . PRO A 1 397 ? 6.990 8.380 -3.823 1.00 29.89 398 PRO A CA 1
ATOM 3225 C C . PRO A 1 397 ? 5.664 9.146 -3.795 1.00 29.72 398 PRO A C 1
ATOM 3226 O O . PRO A 1 397 ? 5.181 9.452 -2.714 1.00 29.52 398 PRO A O 1
ATOM 3230 N N . THR A 1 398 ? 5.091 9.465 -4.956 1.00 30.37 399 THR A N 1
ATOM 3231 C CA . THR A 1 398 ? 3.844 10.274 -5.002 1.00 31.33 399 THR A CA 1
ATOM 3232 C C . THR A 1 398 ? 2.627 9.565 -4.384 1.00 31.61 399 THR A C 1
ATOM 3233 O O . THR A 1 398 ? 1.671 10.229 -3.966 1.00 31.91 399 THR A O 1
ATOM 3237 N N . ARG A 1 399 ? 2.669 8.229 -4.306 1.00 31.74 400 ARG A N 1
ATOM 3238 C CA . ARG A 1 399 ? 1.588 7.464 -3.662 1.00 31.93 400 ARG A CA 1
ATOM 3239 C C . ARG A 1 399 ? 1.334 7.940 -2.231 1.00 32.31 400 ARG A C 1
ATOM 3240 O O . ARG A 1 399 ? 0.217 7.845 -1.737 1.00 32.97 400 ARG A O 1
ATOM 3248 N N . TRP A 1 400 ? 2.356 8.499 -1.589 1.00 32.45 401 TRP A N 1
ATOM 3249 C CA . TRP A 1 400 ? 2.241 8.997 -0.217 1.00 33.17 401 TRP A CA 1
ATOM 3250 C C . TRP A 1 400 ? 1.664 10.412 -0.130 1.00 34.78 401 TRP A C 1
ATOM 3251 O O . TRP A 1 400 ? 1.352 10.895 0.959 1.00 34.58 401 TRP A O 1
ATOM 3262 N N . LEU A 1 401 ? 1.532 11.066 -1.277 1.00 37.15 402 LEU A N 1
ATOM 3263 C CA . LEU A 1 401 ? 0.958 12.407 -1.343 1.00 39.97 402 LEU A CA 1
ATOM 3264 C C . LEU A 1 401 ? -0.499 12.391 -1.835 1.00 42.11 402 LEU A C 1
ATOM 3265 O O . LEU A 1 401 ? -1.164 13.429 -1.851 1.00 42.80 402 LEU A O 1
ATOM 3270 N N . SER A 1 402 ? -0.979 11.214 -2.236 1.00 44.55 403 SER A N 1
ATOM 3271 C CA . SER A 1 402 ? -2.338 11.038 -2.750 1.00 47.03 403 SER A CA 1
ATOM 3272 C C . SER A 1 402 ? -3.354 11.720 -1.833 1.00 48.61 403 SER A C 1
ATOM 3273 O O . SER A 1 402 ? -3.350 11.501 -0.613 1.00 48.94 403 SER A O 1
ATOM 3276 N N . LYS A 1 403 ? -4.208 12.564 -2.411 1.00 50.76 404 LYS A N 1
ATOM 3277 C CA . LYS A 1 403 ? -5.245 13.249 -1.618 1.00 52.71 404 LYS A CA 1
ATOM 3278 C C . LYS A 1 403 ? -6.376 12.295 -1.208 1.00 53.57 404 LYS A C 1
ATOM 3279 O O . LYS A 1 403 ? -7.167 12.603 -0.309 1.00 54.20 404 LYS A O 1
ATOM 3285 N N . ASP A 1 404 ? -6.434 11.137 -1.869 1.00 54.34 405 ASP A N 1
ATOM 3286 C CA . ASP A 1 404 ? -7.224 9.996 -1.403 1.00 54.88 405 ASP A CA 1
ATOM 3287 C C . ASP A 1 404 ? -6.580 9.441 -0.124 1.00 55.11 405 ASP A C 1
ATOM 3288 O O . ASP A 1 404 ? -5.653 8.613 -0.174 1.00 55.13 405 ASP A O 1
ATOM 3293 N N . LYS A 1 405 ? -7.076 9.905 1.022 1.00 55.10 406 LYS A N 1
ATOM 3294 C CA . LYS A 1 405 ? -6.537 9.486 2.315 1.00 54.98 406 LYS A CA 1
ATOM 3295 C C . LYS A 1 405 ? -7.197 8.196 2.823 1.00 54.55 406 LYS A C 1
ATOM 3296 O O . LYS A 1 405 ? -7.639 8.100 3.971 1.00 54.45 406 LYS A O 1
ATOM 3302 N N . ASN A 1 406 ? -7.263 7.219 1.921 1.00 53.84 407 ASN A N 1
ATOM 3303 C CA . ASN A 1 406 ? -7.552 5.827 2.237 1.00 53.22 407 ASN A CA 1
ATOM 3304 C C . ASN A 1 406 ? -6.523 4.950 1.522 1.00 51.92 407 ASN A C 1
ATOM 3305 O O . ASN A 1 406 ? -6.457 3.741 1.735 1.00 52.36 407 ASN A O 1
ATOM 3310 N N . ILE A 1 407 ? -5.723 5.577 0.665 1.00 50.14 408 ILE A N 1
ATOM 3311 C CA . ILE A 1 407 ? -4.626 4.902 -0.020 1.00 48.15 408 ILE A CA 1
ATOM 3312 C C . ILE A 1 407 ? -3.394 4.721 0.889 1.00 46.52 408 ILE A C 1
ATOM 3313 O O . ILE A 1 407 ? -2.547 3.864 0.627 1.00 46.20 408 ILE A O 1
ATOM 3318 N N . THR A 1 408 ? -3.322 5.512 1.961 1.00 44.49 409 THR A N 1
ATOM 3319 C CA . THR A 1 408 ? -2.180 5.491 2.887 1.00 42.28 409 THR A CA 1
ATOM 3320 C C . THR A 1 408 ? -2.577 5.138 4.331 1.00 40.91 409 THR A C 1
ATOM 3321 O O . THR A 1 408 ? -1.735 5.158 5.240 1.00 40.86 409 THR A O 1
ATOM 3325 N N . TYR A 1 409 ? -3.855 4.826 4.538 1.00 38.55 410 TYR A N 1
ATOM 3326 C CA . TYR A 1 409 ? -4.360 4.410 5.845 1.00 36.43 410 TYR A CA 1
ATOM 3327 C C . TYR A 1 409 ? -3.573 3.215 6.424 1.00 34.74 410 TYR A C 1
ATOM 3328 O O . TYR A 1 409 ? -3.442 2.179 5.770 1.00 33.36 410 TYR A O 1
ATOM 3337 N N . PHE A 1 410 ? -3.070 3.386 7.648 1.00 33.15 411 PHE A N 1
ATOM 3338 C CA . PHE A 1 410 ? -2.164 2.426 8.316 1.00 32.25 411 PHE A CA 1
ATOM 3339 C C . PHE A 1 410 ? -1.159 1.719 7.379 1.00 31.52 411 PHE A C 1
ATOM 3340 O O . PHE A 1 410 ? -1.010 0.496 7.427 1.00 30.47 411 PHE A O 1
ATOM 3348 N N . ARG A 1 411 ? -0.493 2.511 6.530 1.00 31.17 412 ARG A N 1
ATOM 3349 C CA . ARG A 1 411 ? 0.500 2.000 5.561 1.00 31.44 412 ARG A CA 1
ATOM 3350 C C . ARG A 1 411 ? 1.931 2.359 5.944 1.00 30.87 412 ARG A C 1
ATOM 3351 O O . ARG A 1 411 ? 2.862 1.680 5.540 1.00 31.09 412 ARG A O 1
ATOM 3359 N N . ASN A 1 412 ? 2.099 3.455 6.680 1.00 30.35 413 ASN A N 1
ATOM 3360 C CA . ASN A 1 412 ? 3.425 3.969 7.023 1.00 29.45 413 ASN A CA 1
ATOM 3361 C C . ASN A 1 412 ? 3.878 3.385 8.353 1.00 28.68 413 ASN A C 1
ATOM 3362 O O . ASN A 1 412 ? 3.842 4.047 9.391 1.00 29.05 413 ASN A O 1
ATOM 3367 N N . LEU A 1 413 ? 4.321 2.138 8.313 1.00 27.49 414 LEU A N 1
ATOM 3368 C CA . LEU A 1 413 ? 4.498 1.360 9.531 1.00 26.46 414 LEU A CA 1
ATOM 3369 C C . LEU A 1 413 ? 5.957 1.015 9.840 1.00 26.07 414 LEU A C 1
ATOM 3370 O O . LEU A 1 413 ? 6.240 0.320 10.822 1.00 25.50 414 LEU A O 1
ATOM 3375 N N . GLY A 1 414 ? 6.871 1.518 9.012 1.00 25.21 415 GLY A N 1
ATOM 3376 C CA . GLY A 1 414 ? 8.307 1.236 9.144 1.00 25.00 415 GLY A CA 1
ATOM 3377 C C . GLY A 1 414 ? 8.941 1.487 10.505 1.00 24.82 415 GLY A C 1
ATOM 3378 O O . GLY A 1 414 ? 9.850 0.749 10.907 1.00 24.56 415 GLY A O 1
ATOM 3379 N N . PHE A 1 415 ? 8.469 2.517 11.214 1.00 24.15 416 PHE A N 1
ATOM 3380 C CA 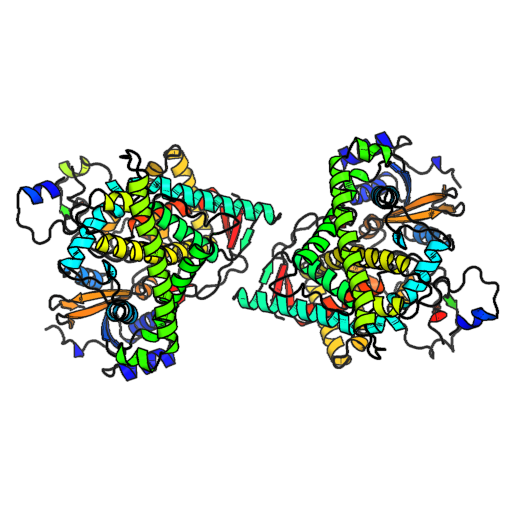. PHE A 1 415 ? 8.986 2.845 12.546 1.00 23.75 416 PHE A CA 1
ATOM 3381 C C . PHE A 1 415 ? 8.034 2.424 13.665 1.00 24.38 416 PHE A C 1
ATOM 3382 O O . PHE A 1 415 ? 8.184 2.852 14.820 1.00 24.45 416 PHE A O 1
ATOM 3390 N N . GLY A 1 416 ? 7.060 1.587 13.332 1.00 24.33 417 GLY A N 1
ATOM 3391 C CA . GLY A 1 416 ? 6.072 1.172 14.309 1.00 25.61 417 GLY A CA 1
ATOM 3392 C C . GLY A 1 416 ? 5.017 2.232 14.573 1.00 26.26 417 GLY A C 1
ATOM 3393 O O . GLY A 1 416 ? 4.728 3.068 13.712 1.00 26.23 417 GLY A O 1
ATOM 3394 N N . TRP A 1 417 ? 4.452 2.216 15.772 1.00 26.83 418 TRP A N 1
ATOM 3395 C CA . TRP A 1 417 ? 3.273 3.040 16.059 1.00 28.01 418 TRP A CA 1
ATOM 3396 C C . TRP A 1 417 ? 3.148 3.319 17.554 1.00 27.14 418 TRP A C 1
ATOM 3397 O O . TRP A 1 417 ? 3.544 2.488 18.387 1.00 26.75 418 TRP A O 1
ATOM 3408 N N . GLY A 1 418 ? 2.618 4.499 17.880 1.00 26.46 419 GLY A N 1
ATOM 3409 C CA . GLY A 1 418 ? 2.176 4.813 19.230 1.00 25.44 419 GLY A CA 1
ATOM 3410 C C . GLY A 1 418 ? 3.316 5.141 20.154 1.00 25.66 419 GLY A C 1
ATOM 3411 O O . GLY A 1 418 ? 4.399 5.531 19.699 1.00 24.62 419 GLY A O 1
ATOM 3412 N N . VAL A 1 419 ? 3.069 4.982 21.458 1.00 25.06 420 VAL A N 1
ATOM 3413 C CA . VAL A 1 419 ? 4.025 5.374 22.496 1.00 25.03 420 VAL A CA 1
ATOM 3414 C C . VAL A 1 419 ? 5.319 4.575 22.490 1.00 24.46 420 VAL A C 1
ATOM 3415 O O . VAL A 1 419 ? 6.334 5.059 22.983 1.00 24.01 420 VAL A O 1
ATOM 3419 N N . ARG A 1 420 ? 5.278 3.354 21.946 1.00 24.12 421 ARG A N 1
ATOM 3420 C CA . ARG A 1 420 ? 6.476 2.512 21.889 1.00 23.23 421 ARG A CA 1
ATOM 3421 C C . ARG A 1 420 ? 7.008 2.333 20.447 1.00 23.11 421 ARG A C 1
ATOM 3422 O O . ARG A 1 420 ? 7.703 1.370 20.141 1.00 22.81 421 ARG A O 1
ATOM 3430 N N . GLN A 1 421 ? 6.687 3.279 19.573 1.00 22.38 422 GLN A N 1
ATOM 3431 C CA . GLN A 1 421 ? 7.267 3.315 18.235 1.00 22.51 422 GLN A CA 1
ATOM 3432 C C . GLN A 1 421 ? 8.781 3.512 18.326 1.00 21.97 422 GLN A C 1
ATOM 3433 O O . GLN A 1 421 ? 9.316 3.758 19.411 1.00 22.59 422 GLN A O 1
ATOM 3439 N N . CYS A 1 422 ? 9.477 3.410 17.199 1.00 21.76 423 CYS A N 1
ATOM 3440 C CA . CYS A 1 422 ? 10.931 3.573 17.188 1.00 21.12 423 CYS A CA 1
ATOM 3441 C C . CYS A 1 422 ? 11.365 4.788 18.020 1.00 21.81 423 CYS A C 1
ATOM 3442 O O . CYS A 1 422 ? 10.892 5.902 17.787 1.00 21.26 423 CYS A O 1
ATOM 3445 N N . LEU A 1 423 ? 12.265 4.583 18.980 1.00 22.33 424 LEU A N 1
ATOM 3446 C CA . LEU A 1 423 ? 12.774 5.711 19.783 1.00 22.43 424 LEU A CA 1
ATOM 3447 C C . LEU A 1 423 ? 13.668 6.624 18.945 1.00 22.19 424 LEU A C 1
ATOM 3448 O O . LEU A 1 423 ? 13.727 7.833 19.189 1.00 22.65 424 LEU A O 1
ATOM 3453 N N . GLY A 1 424 ? 14.379 6.049 17.976 1.00 21.76 425 GLY A N 1
ATOM 3454 C CA . GLY A 1 424 ? 15.291 6.830 17.133 1.00 20.86 425 GLY A CA 1
ATOM 3455 C C . GLY A 1 424 ? 14.661 7.427 15.884 1.00 20.56 425 GLY A C 1
ATOM 3456 O O . GLY A 1 424 ? 15.367 7.917 15.017 1.00 19.99 425 GLY A O 1
ATOM 3457 N N . ARG A 1 425 ? 13.336 7.396 15.797 1.00 20.49 426 ARG A N 1
ATOM 3458 C CA . ARG A 1 425 ? 12.633 7.793 14.581 1.00 21.46 426 ARG A CA 1
ATOM 3459 C C . ARG A 1 425 ? 12.987 9.197 14.054 1.00 21.86 426 ARG A C 1
ATOM 3460 O O . ARG A 1 425 ? 13.193 9.362 12.854 1.00 22.30 426 ARG A O 1
ATOM 3468 N N . ARG A 1 426 ? 13.046 10.189 14.943 1.00 21.91 427 ARG A N 1
ATOM 3469 C CA . ARG A 1 426 ? 13.311 11.573 14.540 1.00 22.69 427 ARG A CA 1
ATOM 3470 C C . ARG A 1 426 ? 14.755 11.727 14.121 1.00 22.10 427 ARG A C 1
ATOM 3471 O O . ARG A 1 426 ? 15.034 12.353 13.110 1.00 22.00 427 ARG A O 1
ATOM 3479 N N . ILE A 1 427 ? 15.662 11.140 14.902 1.00 21.63 428 ILE A N 1
ATOM 3480 C CA . ILE A 1 427 ? 17.083 11.112 14.566 1.00 21.56 428 ILE A CA 1
ATOM 3481 C C . ILE A 1 427 ? 17.269 10.483 13.187 1.00 21.44 428 ILE A C 1
ATOM 3482 O O . ILE A 1 427 ? 17.937 11.057 12.316 1.00 20.91 428 ILE A O 1
ATOM 3487 N N . ALA A 1 428 ? 16.642 9.322 12.991 1.00 21.21 429 ALA A N 1
ATOM 3488 C CA . ALA A 1 428 ? 16.729 8.591 11.724 1.00 21.94 429 ALA A CA 1
ATOM 3489 C C . ALA A 1 428 ? 16.118 9.347 10.553 1.00 22.01 429 ALA A C 1
ATOM 3490 O O . ALA A 1 428 ? 16.708 9.393 9.484 1.00 22.69 429 ALA A O 1
ATOM 3492 N N . GLU A 1 429 ? 14.935 9.922 10.747 1.00 22.23 430 GLU A N 1
ATOM 3493 C CA . GLU A 1 429 ? 14.273 10.661 9.679 1.00 22.89 430 GLU A CA 1
ATOM 3494 C C . GLU A 1 429 ? 15.099 11.882 9.280 1.00 22.58 430 GLU A C 1
ATOM 3495 O O . GLU A 1 429 ? 15.289 12.134 8.092 1.00 21.94 430 GLU A O 1
ATOM 3501 N N . LEU A 1 430 ? 15.597 12.615 10.277 1.00 22.22 431 LEU A N 1
ATOM 3502 C CA . LEU A 1 430 ? 16.416 13.807 10.035 1.00 22.49 431 LEU A CA 1
ATOM 3503 C C . LEU A 1 430 ? 17.777 13.471 9.429 1.00 22.08 431 LEU A C 1
ATOM 3504 O O . LEU A 1 430 ? 18.245 14.159 8.519 1.00 21.45 431 LEU A O 1
ATOM 3509 N N . GLU A 1 431 ? 18.401 12.409 9.929 1.00 21.82 432 GLU A N 1
ATOM 3510 C CA . GLU A 1 431 ? 19.697 11.966 9.417 1.00 21.51 432 GLU A CA 1
ATOM 3511 C C . GLU A 1 431 ? 19.569 11.589 7.940 1.00 20.78 432 GLU A C 1
ATOM 3512 O O . GLU A 1 431 ? 20.384 11.993 7.115 1.00 19.88 432 GLU A O 1
ATOM 3518 N N . MET A 1 432 ? 18.525 10.834 7.612 1.00 20.11 433 MET A N 1
ATOM 3519 C CA . MET A 1 432 ? 18.329 10.395 6.236 1.00 20.13 433 MET A CA 1
ATOM 3520 C C . MET A 1 432 ? 17.959 11.529 5.286 1.00 19.89 433 MET A C 1
ATOM 3521 O O . MET A 1 432 ? 18.464 11.586 4.166 1.00 19.68 433 MET A O 1
ATOM 3526 N N . THR A 1 433 ? 17.102 12.440 5.734 1.00 19.73 434 THR A N 1
ATOM 3527 C CA . THR A 1 433 ? 16.642 13.527 4.851 1.00 20.25 434 THR A CA 1
ATOM 3528 C C . THR A 1 433 ? 17.781 14.497 4.550 1.00 19.82 434 THR A C 1
ATOM 3529 O O . THR A 1 433 ? 18.015 14.868 3.407 1.00 20.17 434 THR A O 1
ATOM 3533 N N . ILE A 1 434 ? 18.510 14.867 5.594 1.00 20.37 435 ILE A N 1
ATOM 3534 C CA . ILE A 1 434 ? 19.679 15.714 5.474 1.00 19.90 435 ILE A CA 1
ATOM 3535 C C . ILE A 1 434 ? 20.734 15.040 4.596 1.00 19.70 435 ILE A C 1
ATOM 3536 O O . ILE A 1 434 ? 21.327 15.683 3.716 1.00 19.91 435 ILE A O 1
ATOM 3541 N N . PHE A 1 435 ? 20.937 13.739 4.794 1.00 19.29 436 PHE A N 1
ATOM 3542 C CA . PHE A 1 435 ? 21.912 13.005 3.993 1.00 18.96 436 PHE A CA 1
ATOM 3543 C C . PHE A 1 435 ? 21.555 13.099 2.518 1.00 18.65 436 PHE A C 1
ATOM 3544 O O . PHE A 1 435 ? 22.408 13.353 1.684 1.00 18.09 436 PHE A O 1
ATOM 3552 N N . LEU A 1 436 ? 20.283 12.883 2.212 1.00 19.08 437 LEU A N 1
ATOM 3553 C CA . LEU A 1 436 ? 19.846 12.781 0.815 1.00 19.54 437 LEU A CA 1
ATOM 3554 C C . LEU A 1 436 ? 19.787 14.144 0.125 1.00 19.78 437 LEU A C 1
ATOM 3555 O O . LEU A 1 436 ? 20.019 14.230 -1.076 1.00 19.68 437 LEU A O 1
ATOM 3560 N N . ILE A 1 437 ? 19.476 15.191 0.891 1.00 20.03 438 ILE A N 1
ATOM 3561 C CA . ILE A 1 437 ? 19.580 16.577 0.409 1.00 20.80 438 ILE A CA 1
ATOM 3562 C C . ILE A 1 437 ? 21.015 16.835 -0.077 1.00 20.86 438 ILE A C 1
ATOM 3563 O O . ILE A 1 437 ? 21.228 17.265 -1.222 1.00 21.22 438 ILE A O 1
ATOM 3568 N N . ASN A 1 438 ? 22.002 16.505 0.766 1.00 20.57 439 ASN A N 1
ATOM 3569 C CA . ASN A 1 438 ? 23.400 16.737 0.423 1.00 20.39 439 ASN A CA 1
ATOM 3570 C C . ASN A 1 438 ? 23.868 15.903 -0.781 1.00 20.04 439 ASN A C 1
ATOM 3571 O O . ASN A 1 438 ? 24.570 16.413 -1.660 1.00 19.21 439 ASN A O 1
ATOM 3576 N N . MET A 1 439 ? 23.476 14.629 -0.810 1.00 20.02 440 MET A N 1
ATOM 3577 C CA . MET A 1 439 ? 23.780 13.748 -1.938 1.00 20.68 440 MET A CA 1
ATOM 3578 C C . MET A 1 439 ? 23.130 14.216 -3.254 1.00 21.24 440 MET A C 1
ATOM 3579 O O . MET A 1 439 ? 23.772 14.200 -4.309 1.00 21.02 440 MET A O 1
ATOM 3584 N N . LEU A 1 440 ? 21.853 14.604 -3.192 1.00 21.46 441 LEU A N 1
ATOM 3585 C CA . LEU A 1 440 ? 21.124 15.015 -4.401 1.00 22.44 441 LEU A CA 1
ATOM 3586 C C . LEU A 1 440 ? 21.647 16.327 -5.000 1.00 22.54 441 LEU A C 1
ATOM 3587 O O . LEU A 1 440 ? 21.660 16.500 -6.217 1.00 22.60 441 LEU A O 1
ATOM 3592 N N . GLU A 1 441 ? 22.084 17.232 -4.135 1.00 23.19 442 GLU A N 1
ATOM 3593 C CA . GLU A 1 441 ? 22.708 18.477 -4.564 1.00 24.39 442 GLU A CA 1
ATOM 3594 C C . GLU A 1 441 ? 24.054 18.231 -5.236 1.00 23.93 442 GLU A C 1
ATOM 3595 O O . GLU A 1 441 ? 24.468 19.000 -6.095 1.00 24.86 442 GLU A O 1
ATOM 3601 N N . ASN A 1 442 ? 24.736 17.159 -4.852 1.00 22.90 443 ASN A N 1
ATOM 3602 C CA . ASN A 1 442 ? 26.122 16.972 -5.281 1.00 22.38 443 ASN A CA 1
ATOM 3603 C C . ASN A 1 442 ? 26.406 15.916 -6.331 1.00 21.92 443 ASN A C 1
ATOM 3604 O O . ASN A 1 442 ? 27.390 16.031 -7.064 1.00 22.17 443 ASN A O 1
ATOM 3609 N N . PHE A 1 443 ? 25.574 14.881 -6.405 1.00 21.10 444 PHE A N 1
ATOM 3610 C CA . PHE A 1 443 ? 25.841 13.796 -7.347 1.00 20.90 444 PHE A CA 1
ATOM 3611 C C . PHE A 1 443 ? 24.603 13.261 -8.002 1.00 21.54 444 PHE A C 1
ATOM 3612 O O . PHE A 1 443 ? 23.493 13.351 -7.457 1.00 20.83 444 PHE A O 1
ATOM 3620 N N . ARG A 1 444 ? 24.837 12.654 -9.160 1.00 22.51 445 ARG A N 1
ATOM 3621 C CA . ARG A 1 444 ? 23.915 11.736 -9.797 1.00 24.49 445 ARG A CA 1
ATOM 3622 C C . ARG A 1 444 ? 24.389 10.315 -9.470 1.00 24.42 445 ARG A C 1
ATOM 3623 O O . ARG A 1 444 ? 25.591 10.019 -9.523 1.00 23.94 445 ARG A O 1
ATOM 3631 N N . VAL A 1 445 ? 23.437 9.452 -9.123 1.00 25.15 446 VAL A N 1
ATOM 3632 C CA . VAL A 1 445 ? 23.713 8.077 -8.721 1.00 25.63 446 VAL A CA 1
ATOM 3633 C C . VAL A 1 445 ? 23.173 7.103 -9.756 1.00 26.02 446 VAL A C 1
ATOM 3634 O O . VAL A 1 445 ? 21.988 7.152 -10.109 1.00 25.45 446 VAL A O 1
ATOM 3638 N N . GLU A 1 446 ? 24.042 6.210 -10.221 1.00 26.07 447 GLU A N 1
ATOM 3639 C CA . GLU A 1 446 ? 23.657 5.166 -11.152 1.00 27.16 447 GLU A CA 1
ATOM 3640 C C . GLU A 1 446 ? 24.197 3.816 -10.681 1.00 27.02 447 GLU A C 1
ATOM 3641 O O . GLU A 1 446 ? 25.092 3.759 -9.839 1.00 26.46 447 GLU A O 1
ATOM 3647 N N . ILE A 1 447 ? 23.655 2.730 -11.215 1.00 27.39 448 ILE A N 1
ATOM 3648 C CA . ILE A 1 447 ? 24.285 1.418 -11.031 1.00 28.60 448 ILE A CA 1
ATOM 3649 C C . ILE A 1 447 ? 24.564 0.812 -12.398 1.00 30.10 448 ILE A C 1
ATOM 3650 O O . ILE A 1 447 ? 23.649 0.695 -13.211 1.00 30.07 448 ILE A O 1
ATOM 3655 N N . GLN A 1 448 ? 25.826 0.463 -12.654 1.00 32.04 449 GLN A N 1
ATOM 3656 C CA . GLN A 1 448 ? 26.211 -0.253 -13.881 1.00 34.43 449 GLN A CA 1
ATOM 3657 C C . GLN A 1 448 ? 25.743 -1.699 -13.787 1.00 35.65 449 GLN A C 1
ATOM 3658 O O . GLN A 1 448 ? 25.847 -2.324 -12.720 1.00 36.07 449 GLN A O 1
ATOM 3664 N N . HIS A 1 449 ? 25.267 -2.244 -14.900 1.00 37.05 450 HIS A N 1
ATOM 3665 C CA . HIS A 1 449 ? 24.746 -3.621 -14.917 1.00 38.55 450 HIS A CA 1
ATOM 3666 C C . HIS A 1 449 ? 23.785 -3.821 -13.752 1.00 38.97 450 HIS A C 1
ATOM 3667 O O . HIS A 1 449 ? 23.994 -4.677 -12.887 1.00 39.30 450 HIS A O 1
ATOM 3674 N N . LEU A 1 450 ? 22.748 -2.993 -13.727 1.00 39.13 451 LEU A N 1
ATOM 3675 C CA . LEU A 1 450 ? 21.737 -3.059 -12.685 1.00 39.72 451 LEU A CA 1
ATOM 3676 C C . LEU A 1 450 ? 20.925 -4.351 -12.779 1.00 39.74 451 LEU A C 1
ATOM 3677 O O . LEU A 1 450 ? 20.368 -4.665 -13.826 1.00 40.18 451 LEU A O 1
ATOM 3682 N N . SER A 1 451 ? 20.896 -5.097 -11.678 1.00 39.81 452 SER A N 1
ATOM 3683 C CA . SER A 1 451 ? 20.091 -6.311 -11.550 1.00 39.56 452 SER A CA 1
ATOM 3684 C C . SER A 1 451 ? 19.330 -6.243 -10.231 1.00 39.01 452 SER A C 1
ATOM 3685 O O . SER A 1 451 ? 19.739 -5.529 -9.320 1.00 39.43 452 SER A O 1
ATOM 3688 N N . ASP A 1 452 ? 18.242 -6.995 -10.124 1.00 37.84 453 ASP A N 1
ATOM 3689 C CA . ASP A 1 452 ? 17.412 -6.976 -8.927 1.00 37.08 453 ASP A CA 1
ATOM 3690 C C . ASP A 1 452 ? 18.166 -7.502 -7.710 1.00 35.40 453 ASP A C 1
ATOM 3691 O O . ASP A 1 452 ? 18.737 -8.587 -7.735 1.00 35.43 453 ASP A O 1
ATOM 3696 N N . VAL A 1 453 ? 18.190 -6.712 -6.649 1.00 33.32 454 VAL A N 1
ATOM 3697 C CA . VAL A 1 453 ? 18.875 -7.131 -5.440 1.00 31.45 454 VAL A CA 1
ATOM 3698 C C . VAL A 1 453 ? 17.814 -7.545 -4.444 1.00 30.17 454 VAL A C 1
ATOM 3699 O O . VAL A 1 453 ? 16.912 -6.771 -4.129 1.00 29.36 454 VAL A O 1
ATOM 3703 N N . GLY A 1 454 ? 17.913 -8.785 -3.977 1.00 28.69 455 GLY A N 1
ATOM 3704 C CA . GLY A 1 454 ? 16.954 -9.303 -3.028 1.00 26.88 455 GLY A CA 1
ATOM 3705 C C . GLY A 1 454 ? 17.356 -8.973 -1.607 1.00 25.82 455 GLY A C 1
ATOM 3706 O O . GLY A 1 454 ? 18.291 -8.208 -1.366 1.00 25.12 455 GLY A O 1
ATOM 3707 N N . THR A 1 455 ? 16.667 -9.615 -0.674 1.00 24.40 456 THR A N 1
ATOM 3708 C CA . THR A 1 455 ? 16.714 -9.262 0.732 1.00 23.61 456 THR A CA 1
ATOM 3709 C C . THR A 1 455 ? 17.052 -10.504 1.537 1.00 22.56 456 THR A C 1
ATOM 3710 O O . THR A 1 455 ? 16.596 -11.604 1.209 1.00 22.47 456 THR A O 1
ATOM 3714 N N . THR A 1 456 ? 17.865 -10.322 2.572 1.00 21.54 457 THR A N 1
ATOM 3715 C CA . THR A 1 456 ? 18.200 -11.393 3.494 1.00 21.40 457 THR A CA 1
ATOM 3716 C C . THR A 1 456 ? 17.884 -10.975 4.918 1.00 19.98 457 THR A C 1
ATOM 3717 O O . THR A 1 456 ? 18.053 -9.812 5.285 1.00 19.74 457 THR A O 1
ATOM 3721 N N . PHE A 1 457 ? 17.389 -11.922 5.705 1.00 18.33 458 PHE A N 1
ATOM 3722 C CA . PHE A 1 457 ? 17.040 -11.643 7.091 1.00 18.23 458 PHE A CA 1
ATOM 3723 C C . PHE A 1 457 ? 18.263 -11.913 7.947 1.00 18.24 458 PHE A C 1
ATOM 3724 O O . PHE A 1 457 ? 18.682 -13.060 8.098 1.00 18.46 458 PHE A O 1
ATOM 3732 N N . ASN A 1 458 ? 18.818 -10.835 8.490 1.00 18.15 459 ASN A N 1
ATOM 3733 C CA . ASN A 1 458 ? 20.002 -10.870 9.365 1.00 18.80 459 ASN A CA 1
ATOM 3734 C C . ASN A 1 458 ? 19.579 -10.188 10.662 1.00 18.45 459 ASN A C 1
ATOM 3735 O O . ASN A 1 458 ? 20.267 -9.304 11.164 1.00 18.60 459 ASN A O 1
ATOM 3740 N N . LEU A 1 459 ? 18.423 -10.613 11.169 1.00 18.68 460 LEU A N 1
ATOM 3741 C CA . LEU A 1 459 ? 17.677 -9.988 12.277 1.00 19.53 460 LEU A CA 1
ATOM 3742 C C . LEU A 1 459 ? 17.011 -8.681 11.852 1.00 19.91 460 LEU A C 1
ATOM 3743 O O . LEU A 1 459 ? 15.781 -8.576 11.875 1.00 19.88 460 LEU A O 1
ATOM 3748 N N . ILE A 1 460 ? 17.814 -7.698 11.461 1.00 19.90 461 ILE A N 1
ATOM 3749 C CA . ILE A 1 460 ? 17.303 -6.646 10.597 1.00 20.32 461 ILE A CA 1
ATOM 3750 C C . ILE A 1 460 ? 17.357 -7.159 9.159 1.00 19.74 461 ILE A C 1
ATOM 3751 O O . ILE A 1 460 ? 18.184 -8.035 8.813 1.00 19.21 461 ILE A O 1
ATOM 3756 N N . LEU A 1 461 ? 16.478 -6.636 8.317 1.00 19.13 462 LEU A N 1
ATOM 3757 C CA . LEU A 1 461 ? 16.493 -7.006 6.907 1.00 19.03 462 LEU A CA 1
ATOM 3758 C C . LEU A 1 461 ? 17.584 -6.195 6.215 1.00 19.27 462 LEU A C 1
ATOM 3759 O O . LEU A 1 461 ? 17.784 -5.033 6.546 1.00 19.00 462 LEU A O 1
ATOM 3764 N N . MET A 1 462 ? 18.287 -6.823 5.275 1.00 19.99 463 MET A N 1
ATOM 3765 C CA . MET A 1 462 ? 19.420 -6.202 4.588 1.00 21.52 463 MET A CA 1
ATOM 3766 C C . MET A 1 462 ? 19.480 -6.697 3.151 1.00 21.61 463 MET A C 1
ATOM 3767 O O . MET A 1 462 ? 18.904 -7.741 2.835 1.00 20.69 463 MET A O 1
ATOM 3772 N N . PRO A 1 463 ? 20.188 -5.961 2.267 1.00 22.28 464 PRO A N 1
ATOM 3773 C CA . PRO A 1 463 ? 20.350 -6.465 0.898 1.00 22.64 464 PRO A CA 1
ATOM 3774 C C . PRO A 1 463 ? 21.082 -7.784 0.914 1.00 23.12 464 PRO A C 1
ATOM 3775 O O . PRO A 1 463 ? 21.968 -7.986 1.740 1.00 22.70 464 PRO A O 1
ATOM 3779 N N . GLU A 1 464 ? 20.690 -8.675 0.016 1.00 23.71 465 GLU A N 1
ATOM 3780 C CA . GLU A 1 464 ? 21.253 -10.015 -0.052 1.00 25.25 465 GLU A CA 1
ATOM 3781 C C . GLU A 1 464 ? 22.671 -10.061 -0.650 1.00 24.66 465 GLU A C 1
ATOM 3782 O O . GLU A 1 464 ? 23.409 -11.004 -0.413 1.00 24.44 465 GLU A O 1
ATOM 3788 N N . LYS A 1 465 ? 23.045 -9.044 -1.418 1.00 24.28 466 LYS A N 1
ATOM 3789 C CA . LYS A 1 465 ? 24.357 -9.027 -2.060 1.00 24.37 466 LYS A CA 1
ATOM 3790 C C . LYS A 1 465 ? 24.870 -7.580 -2.168 1.00 23.90 466 LYS A C 1
ATOM 3791 O O . LYS A 1 465 ? 24.102 -6.640 -1.973 1.00 23.11 466 LYS A O 1
ATOM 3797 N N . PRO A 1 466 ? 26.175 -7.400 -2.439 1.00 23.80 467 PRO A N 1
ATOM 3798 C CA . PRO A 1 466 ? 26.712 -6.039 -2.484 1.00 23.73 467 PRO A CA 1
ATOM 3799 C C . PRO A 1 466 ? 26.089 -5.219 -3.617 1.00 24.05 467 PRO A C 1
ATOM 3800 O O . PRO A 1 466 ? 25.720 -5.780 -4.655 1.00 23.83 467 PRO A O 1
ATOM 3804 N N . ILE A 1 467 ? 25.943 -3.917 -3.400 1.00 23.93 468 ILE A N 1
ATOM 3805 C CA . ILE A 1 467 ? 25.488 -3.009 -4.442 1.00 24.67 468 ILE A CA 1
ATOM 3806 C C . ILE A 1 467 ? 26.645 -2.064 -4.777 1.00 24.98 468 ILE A C 1
ATOM 3807 O O . ILE A 1 467 ? 27.186 -1.413 -3.885 1.00 25.03 468 ILE A O 1
ATOM 3812 N N . SER A 1 468 ? 27.031 -1.995 -6.052 1.00 24.98 469 SER A N 1
ATOM 3813 C CA . SER A 1 468 ? 28.115 -1.089 -6.472 1.00 25.24 469 SER A CA 1
ATOM 3814 C C . SER A 1 468 ? 27.543 0.102 -7.234 1.00 24.39 469 SER A C 1
ATOM 3815 O O . SER A 1 468 ? 26.963 -0.053 -8.308 1.00 24.76 469 SER A O 1
ATOM 3818 N N . PHE A 1 469 ? 27.682 1.292 -6.656 1.00 23.49 470 PHE A N 1
ATOM 3819 C CA . PHE A 1 469 ? 27.150 2.517 -7.252 1.00 22.60 470 PHE A CA 1
ATOM 3820 C C . PHE A 1 469 ? 28.206 3.215 -8.104 1.00 22.78 470 PHE A C 1
ATOM 3821 O O . PHE A 1 469 ? 29.403 3.041 -7.879 1.00 22.87 470 PHE A O 1
ATOM 3829 N N . THR A 1 470 ? 27.746 4.011 -9.062 1.00 22.47 471 THR A N 1
ATOM 3830 C CA . THR A 1 470 ? 28.586 4.977 -9.758 1.00 22.37 471 THR A CA 1
ATOM 3831 C C . THR A 1 470 ? 28.050 6.366 -9.423 1.00 22.23 471 THR A C 1
ATOM 3832 O O . THR A 1 470 ? 26.852 6.628 -9.581 1.00 22.04 471 THR A O 1
ATOM 3836 N N . PHE A 1 471 ? 28.925 7.223 -8.897 1.00 22.20 472 PHE A N 1
ATOM 3837 C CA . PHE A 1 471 ? 28.563 8.613 -8.591 1.00 22.72 472 PHE A CA 1
ATOM 3838 C C . PHE A 1 471 ? 29.231 9.567 -9.588 1.00 23.43 472 PHE A C 1
ATOM 3839 O O . PHE A 1 471 ? 30.445 9.471 -9.816 1.00 22.03 472 PHE A O 1
ATOM 3847 N N . TRP A 1 472 ? 28.422 10.459 -10.172 1.00 24.60 473 TRP A N 1
ATOM 3848 C CA . TRP A 1 472 ? 28.883 11.523 -11.072 1.00 26.82 473 TRP A CA 1
ATOM 3849 C C . TRP A 1 472 ? 28.623 12.876 -10.402 1.00 28.07 473 TRP A C 1
ATOM 3850 O O . TRP A 1 472 ? 27.516 13.113 -9.920 1.00 27.61 473 TRP A O 1
ATOM 3861 N N . PRO A 1 473 ? 29.631 13.768 -10.367 1.00 29.51 474 PRO A N 1
ATOM 3862 C CA . PRO A 1 473 ? 29.361 15.066 -9.736 1.00 31.32 474 PRO A CA 1
ATOM 3863 C C . PRO A 1 473 ? 28.348 15.852 -10.575 1.00 33.03 474 PRO A C 1
ATOM 3864 O O . PRO A 1 473 ? 28.345 15.743 -11.799 1.00 33.28 474 PRO A O 1
ATOM 3868 N N . PHE A 1 474 ? 27.456 16.584 -9.912 1.00 35.26 475 PHE A N 1
ATOM 3869 C CA . PHE A 1 474 ? 26.291 17.186 -10.585 1.00 36.86 475 PHE A CA 1
ATOM 3870 C C . PHE A 1 474 ? 26.502 18.676 -10.800 1.00 37.33 475 PHE A C 1
ATOM 3871 O O . PHE A 1 474 ? 27.017 19.360 -9.919 1.00 38.41 475 PHE A O 1
ATOM 3879 N N . PRO B 1 5 ? 71.062 14.989 -55.740 1.00 46.22 6 PRO B N 1
ATOM 3880 C CA . PRO B 1 5 ? 70.476 14.970 -54.394 1.00 46.06 6 PRO B CA 1
ATOM 3881 C C . PRO B 1 5 ? 70.573 16.328 -53.699 1.00 45.67 6 PRO B C 1
ATOM 3882 O O . PRO B 1 5 ? 71.668 16.903 -53.615 1.00 45.74 6 PRO B O 1
ATOM 3886 N N . ARG B 1 6 ? 69.432 16.828 -53.217 1.00 45.04 7 ARG B N 1
ATOM 3887 C CA . ARG B 1 6 ? 69.344 18.163 -52.605 1.00 44.46 7 ARG B CA 1
ATOM 3888 C C . ARG B 1 6 ? 70.114 18.271 -51.281 1.00 43.64 7 ARG B C 1
ATOM 3889 O O . ARG B 1 6 ? 70.325 17.254 -50.603 1.00 43.46 7 ARG B O 1
ATOM 3897 N N . PRO B 1 7 ? 70.564 19.499 -50.925 1.00 42.72 8 PRO B N 1
ATOM 3898 C CA . PRO B 1 7 ? 71.269 19.730 -49.660 1.00 41.87 8 PRO B CA 1
ATOM 3899 C C . PRO B 1 7 ? 70.354 19.545 -48.451 1.00 40.92 8 PRO B C 1
ATOM 3900 O O . PRO B 1 7 ? 69.134 19.711 -48.562 1.00 40.45 8 PRO B O 1
ATOM 3904 N N . PHE B 1 8 ? 70.962 19.216 -47.313 1.00 40.06 9 PHE B N 1
ATOM 3905 C CA . PHE B 1 8 ? 70.261 19.058 -46.036 1.00 39.16 9 PHE B CA 1
ATOM 3906 C C . PHE B 1 8 ? 69.293 20.203 -45.745 1.00 38.72 9 PHE B C 1
ATOM 3907 O O . PHE B 1 8 ? 68.171 19.968 -45.289 1.00 38.55 9 PHE B O 1
ATOM 3915 N N . ASN B 1 9 ? 69.724 21.435 -46.018 1.00 38.01 10 ASN B N 1
ATOM 3916 C CA . ASN B 1 9 ? 68.936 22.619 -45.688 1.00 37.44 10 ASN B CA 1
ATOM 3917 C C . ASN B 1 9 ? 67.659 22.783 -46.514 1.00 36.60 10 ASN B C 1
ATOM 3918 O O . ASN B 1 9 ? 66.819 23.617 -46.177 1.00 36.39 10 ASN B O 1
ATOM 3923 N N . GLU B 1 10 ? 67.510 21.997 -47.583 1.00 35.32 11 GLU B N 1
ATOM 3924 C CA . GLU B 1 10 ? 66.280 22.054 -48.387 1.00 34.69 11 GLU B CA 1
ATOM 3925 C C . GLU B 1 10 ? 65.150 21.144 -47.854 1.00 33.37 11 GLU B C 1
ATOM 3926 O O . GLU B 1 10 ? 63.989 21.302 -48.226 1.00 32.84 11 GLU B O 1
ATOM 3932 N N . ILE B 1 11 ? 65.494 20.217 -46.962 1.00 32.04 12 ILE B N 1
ATOM 3933 C CA . ILE B 1 11 ? 64.484 19.415 -46.261 1.00 30.71 12 ILE B CA 1
ATOM 3934 C C . ILE B 1 11 ? 63.504 20.374 -45.586 1.00 29.93 12 ILE B C 1
ATOM 3935 O O . ILE B 1 11 ? 63.934 21.265 -44.874 1.00 29.90 12 ILE B O 1
ATOM 3940 N N . PRO B 1 12 ? 62.188 20.211 -45.833 1.00 29.73 13 PRO B N 1
ATOM 3941 C CA . PRO B 1 12 ? 61.192 21.070 -45.202 1.00 29.63 13 PRO B CA 1
ATOM 3942 C C . PRO B 1 12 ? 61.378 21.171 -43.677 1.00 29.94 13 PRO B C 1
ATOM 3943 O O . PRO B 1 12 ? 61.802 20.200 -43.026 1.00 29.03 13 PRO B O 1
ATOM 3947 N N . SER B 1 13 ? 61.056 22.341 -43.134 1.00 29.98 14 SER B N 1
ATOM 3948 C CA . SER B 1 13 ? 61.329 22.665 -41.736 1.00 30.68 14 SER B CA 1
ATOM 3949 C C . SER B 1 13 ? 60.484 23.847 -41.287 1.00 30.93 14 SER B C 1
ATOM 3950 O O . SER B 1 13 ? 60.202 24.729 -42.088 1.00 30.84 14 SER B O 1
ATOM 3953 N N . PRO B 1 14 ? 60.080 23.878 -40.000 1.00 31.65 15 PRO B N 1
ATOM 3954 C CA . PRO B 1 14 ? 59.468 25.114 -39.472 1.00 31.79 15 PRO B CA 1
ATOM 3955 C C . PRO B 1 14 ? 60.458 26.274 -39.380 1.00 31.90 15 PRO B C 1
ATOM 3956 O O . PRO B 1 14 ? 60.038 27.421 -39.216 1.00 33.24 15 PRO B O 1
ATOM 3960 N N . GLY B 1 15 ? 61.752 25.980 -39.476 1.00 31.48 16 GLY B N 1
ATOM 3961 C CA . GLY B 1 15 ? 62.794 27.004 -39.387 1.00 31.20 16 GLY B CA 1
ATOM 3962 C C . GLY B 1 15 ? 63.980 26.582 -38.535 1.00 30.71 16 GLY B C 1
ATOM 3963 O O . GLY B 1 15 ? 63.954 25.523 -37.894 1.00 30.54 16 GLY B O 1
ATOM 3964 N N . ASP B 1 16 ? 65.012 27.421 -38.512 1.00 30.25 17 ASP B N 1
ATOM 3965 C CA . ASP B 1 16 ? 66.285 27.084 -37.870 1.00 30.36 17 ASP B CA 1
ATOM 3966 C C . ASP B 1 16 ? 66.391 27.468 -36.407 1.00 29.23 17 ASP B C 1
ATOM 3967 O O . ASP B 1 16 ? 67.329 27.067 -35.725 1.00 29.75 17 ASP B O 1
ATOM 3972 N N . ASN B 1 17 ? 65.449 28.258 -35.925 1.00 28.02 18 ASN B N 1
ATOM 3973 C CA . ASN B 1 17 ? 65.473 28.660 -34.530 1.00 27.17 18 ASN B CA 1
ATOM 3974 C C . ASN B 1 17 ? 64.792 27.635 -33.620 1.00 25.98 18 ASN B C 1
ATOM 3975 O O . ASN B 1 17 ? 63.565 27.586 -33.513 1.00 25.81 18 ASN B O 1
ATOM 3980 N N . GLY B 1 18 ? 65.622 26.819 -32.979 1.00 25.66 19 GLY B N 1
ATOM 3981 C CA . GLY B 1 18 ? 65.185 25.769 -32.058 1.00 25.33 19 GLY B CA 1
ATOM 3982 C C . GLY B 1 18 ? 64.313 26.236 -30.907 1.00 25.06 19 GLY B C 1
ATOM 3983 O O . GLY B 1 18 ? 63.379 25.528 -30.510 1.00 25.42 19 GLY B O 1
ATOM 3984 N N . TRP B 1 19 ? 64.604 27.427 -30.374 1.00 24.04 20 TRP B N 1
ATOM 3985 C CA . TRP B 1 19 ? 63.868 27.949 -29.216 1.00 23.65 20 TRP B CA 1
ATOM 3986 C C . TRP B 1 19 ? 62.500 28.468 -29.616 1.00 23.07 20 TRP B C 1
ATOM 3987 O O . TRP B 1 19 ? 61.524 28.286 -28.891 1.00 22.97 20 TRP B O 1
ATOM 3998 N N . LEU B 1 20 ? 62.439 29.122 -30.771 1.00 22.77 21 LEU B N 1
ATOM 3999 C CA . LEU B 1 20 ? 61.175 29.560 -31.338 1.00 22.24 21 LEU B CA 1
ATOM 4000 C C . LEU B 1 20 ? 60.328 28.349 -31.750 1.00 21.29 21 LEU B C 1
ATOM 4001 O O . LEU B 1 20 ? 59.108 28.355 -31.578 1.00 21.61 21 LEU B O 1
ATOM 4006 N N . ASN B 1 21 ? 60.960 27.329 -32.319 1.00 20.52 22 ASN B N 1
ATOM 4007 C CA . ASN B 1 21 ? 60.239 26.088 -32.648 1.00 20.36 22 ASN B CA 1
ATOM 4008 C C . ASN B 1 21 ? 59.635 25.446 -31.394 1.00 20.78 22 ASN B C 1
ATOM 4009 O O . ASN B 1 21 ? 58.473 25.022 -31.386 1.00 20.13 22 ASN B O 1
ATOM 4014 N N . LEU B 1 22 ? 60.433 25.405 -30.330 1.00 20.86 23 LEU B N 1
ATOM 4015 C CA . LEU B 1 22 ? 59.991 24.864 -29.047 1.00 22.09 23 LEU B CA 1
ATOM 4016 C C . LEU B 1 22 ? 58.811 25.660 -28.498 1.00 22.30 23 LEU B C 1
ATOM 4017 O O . LEU B 1 22 ? 57.840 25.086 -28.004 1.00 23.10 23 LEU B O 1
ATOM 4022 N N . TYR B 1 23 ? 58.882 26.984 -28.606 1.00 23.10 24 TYR B N 1
ATOM 4023 C CA . TYR B 1 23 ? 57.804 27.841 -28.135 1.00 23.85 24 TYR B CA 1
ATOM 4024 C C . TYR B 1 23 ? 56.482 27.554 -28.866 1.00 23.75 24 TYR B C 1
ATOM 4025 O O . TYR B 1 23 ? 55.416 27.497 -28.255 1.00 23.52 24 TYR B O 1
ATOM 4034 N N . HIS B 1 24 ? 56.552 27.371 -30.175 1.00 23.69 25 HIS B N 1
ATOM 4035 C CA . HIS B 1 24 ? 55.343 27.090 -30.938 1.00 24.56 25 HIS B CA 1
ATOM 4036 C C . HIS B 1 24 ? 54.800 25.697 -30.627 1.00 23.78 25 HIS B C 1
ATOM 4037 O O . HIS B 1 24 ? 53.598 25.519 -30.556 1.00 23.67 25 HIS B O 1
ATOM 4044 N N . PHE B 1 25 ? 55.696 24.732 -30.430 1.00 23.41 26 PHE B N 1
ATOM 4045 C CA . PHE B 1 25 ? 55.303 23.377 -30.056 1.00 23.28 26 PHE B CA 1
ATOM 4046 C C . PHE B 1 25 ? 54.535 23.395 -28.717 1.00 23.40 26 PHE B C 1
ATOM 4047 O O . PHE B 1 25 ? 53.397 22.945 -28.670 1.00 22.96 26 PHE B O 1
ATOM 4055 N N . TRP B 1 26 ? 55.117 23.977 -27.671 1.00 23.75 27 TRP B N 1
ATOM 4056 C CA . TRP B 1 26 ? 54.425 24.072 -26.370 1.00 24.42 27 TRP B CA 1
ATOM 4057 C C . TRP B 1 26 ? 53.097 24.797 -26.450 1.00 25.84 27 TRP B C 1
ATOM 4058 O O . TRP B 1 26 ? 52.124 24.345 -25.865 1.00 25.97 27 TRP B O 1
ATOM 4069 N N . ARG B 1 27 ? 53.061 25.911 -27.181 1.00 27.64 28 ARG B N 1
ATOM 4070 C CA . ARG B 1 27 ? 51.868 26.757 -27.251 1.00 29.80 28 ARG B CA 1
ATOM 4071 C C . ARG B 1 27 ? 50.700 26.121 -28.006 1.00 29.81 28 ARG B C 1
ATOM 4072 O O . ARG B 1 27 ? 49.561 26.189 -27.553 1.00 29.67 28 ARG B O 1
ATOM 4080 N N . GLU B 1 28 ? 50.989 25.512 -29.153 1.00 30.50 29 GLU B N 1
ATOM 4081 C CA . GLU B 1 28 ? 49.948 25.004 -30.044 1.00 31.53 29 GLU B CA 1
ATOM 4082 C C . GLU B 1 28 ? 49.518 23.595 -29.664 1.00 31.16 29 GLU B C 1
ATOM 4083 O O . GLU B 1 28 ? 48.329 23.278 -29.681 1.00 31.43 29 GLU B O 1
ATOM 4089 N N . THR B 1 29 ? 50.488 22.753 -29.320 1.00 30.33 30 THR B N 1
ATOM 4090 C CA . THR B 1 29 ? 50.214 21.331 -29.156 1.00 29.90 30 THR B CA 1
ATOM 4091 C C . THR B 1 29 ? 50.423 20.854 -27.726 1.00 29.08 30 THR B C 1
ATOM 4092 O O . THR B 1 29 ? 49.581 20.160 -27.184 1.00 28.98 30 THR B O 1
ATOM 4096 N N . GLY B 1 30 ? 51.531 21.242 -27.109 1.00 28.52 31 GLY B N 1
ATOM 4097 C CA . GLY B 1 30 ? 51.770 20.826 -25.749 1.00 27.90 31 GLY B CA 1
ATOM 4098 C C . GLY B 1 30 ? 52.718 19.652 -25.657 1.00 27.80 31 GLY B C 1
ATOM 4099 O O . GLY B 1 30 ? 52.674 18.700 -26.449 1.00 26.86 31 GLY B O 1
ATOM 4100 N N . THR B 1 31 ? 53.574 19.738 -24.655 1.00 27.76 32 THR B N 1
ATOM 4101 C CA . THR B 1 31 ? 54.624 18.775 -24.419 1.00 28.43 32 THR B CA 1
ATOM 4102 C C . THR B 1 31 ? 54.097 17.326 -24.258 1.00 27.72 32 THR B C 1
ATOM 4103 O O . THR B 1 31 ? 54.768 16.367 -24.662 1.00 27.67 32 THR B O 1
ATOM 4107 N N . HIS B 1 32 ? 52.876 17.185 -23.738 1.00 25.80 33 HIS B N 1
ATOM 4108 C CA . HIS B 1 32 ? 52.280 15.879 -23.508 1.00 25.60 33 HIS B CA 1
ATOM 4109 C C . HIS B 1 32 ? 51.540 15.326 -24.748 1.00 24.11 33 HIS B C 1
ATOM 4110 O O . HIS B 1 32 ? 50.908 14.276 -24.678 1.00 22.76 33 HIS B O 1
ATOM 4117 N N . LYS B 1 33 ? 51.653 16.034 -25.877 1.00 23.19 34 LYS B N 1
ATOM 4118 C CA . LYS B 1 33 ? 51.007 15.639 -27.129 1.00 22.23 34 LYS B CA 1
ATOM 4119 C C . LYS B 1 33 ? 52.008 15.628 -28.289 1.00 21.43 34 LYS B C 1
ATOM 4120 O O . LYS B 1 33 ? 51.673 15.956 -29.429 1.00 20.09 34 LYS B O 1
ATOM 4126 N N . VAL B 1 34 ? 53.239 15.242 -28.002 1.00 21.13 35 VAL B N 1
ATOM 4127 C CA . VAL B 1 34 ? 54.272 15.222 -29.030 1.00 21.50 35 VAL B CA 1
ATOM 4128 C C . VAL B 1 34 ? 53.907 14.276 -30.202 1.00 21.33 35 VAL B C 1
ATOM 4129 O O . VAL B 1 34 ? 54.273 14.543 -31.347 1.00 20.93 35 VAL B O 1
ATOM 4133 N N . HIS B 1 35 ? 53.187 13.188 -29.911 1.00 20.51 36 HIS B N 1
ATOM 4134 C CA . HIS B 1 35 ? 52.728 12.263 -30.956 1.00 21.26 36 HIS B CA 1
ATOM 4135 C C . HIS B 1 35 ? 51.830 12.971 -31.974 1.00 21.53 36 HIS B C 1
ATOM 4136 O O . HIS B 1 35 ? 51.937 12.721 -33.171 1.00 21.10 36 HIS B O 1
ATOM 4143 N N . LEU B 1 36 ? 50.966 13.863 -31.488 1.00 21.87 37 LEU B N 1
ATOM 4144 C CA . LEU B 1 36 ? 50.093 14.647 -32.363 1.00 22.52 37 LEU B CA 1
ATOM 4145 C C . LEU B 1 36 ? 50.881 15.670 -33.153 1.00 22.18 37 LEU B C 1
ATOM 4146 O O . LEU B 1 36 ? 50.574 15.945 -34.312 1.00 22.31 37 LEU B O 1
ATOM 4151 N N . HIS B 1 37 ? 51.907 16.214 -32.519 1.00 22.15 38 HIS B N 1
ATOM 4152 C CA . HIS B 1 37 ? 52.825 17.154 -33.155 1.00 21.94 38 HIS B CA 1
ATOM 4153 C C . HIS B 1 37 ? 53.454 16.490 -34.384 1.00 22.12 38 HIS B C 1
ATOM 4154 O O . HIS B 1 37 ? 53.550 17.117 -35.446 1.00 21.87 38 HIS B O 1
ATOM 4161 N N . HIS B 1 38 ? 53.874 15.233 -34.240 1.00 21.31 39 HIS B N 1
ATOM 4162 C CA . HIS B 1 38 ? 54.432 14.480 -35.365 1.00 22.30 39 HIS B CA 1
ATOM 4163 C C . HIS B 1 38 ? 53.419 14.310 -36.483 1.00 22.46 39 HIS B C 1
ATOM 4164 O O . HIS B 1 38 ? 53.729 14.610 -37.633 1.00 23.04 39 HIS B O 1
ATOM 4171 N N . VAL B 1 39 ? 52.206 13.877 -36.133 1.00 22.45 40 VAL B N 1
ATOM 4172 C CA . VAL B 1 39 ? 51.130 13.671 -37.122 1.00 22.81 40 VAL B CA 1
ATOM 4173 C C . VAL B 1 39 ? 50.881 14.950 -37.940 1.00 23.25 40 VAL B C 1
ATOM 4174 O O . VAL B 1 39 ? 50.871 14.904 -39.172 1.00 22.35 40 VAL B O 1
ATOM 4178 N N . GLN B 1 40 ? 50.699 16.073 -37.238 1.00 23.55 41 GLN B N 1
ATOM 4179 C CA . GLN B 1 40 ? 50.450 17.368 -37.871 1.00 24.60 41 GLN B CA 1
ATOM 4180 C C . GLN B 1 40 ? 51.604 17.836 -38.761 1.00 24.26 41 GLN B C 1
ATOM 4181 O O . GLN B 1 40 ? 51.359 18.430 -39.801 1.00 24.71 41 GLN B O 1
ATOM 4187 N N . ASN B 1 41 ? 52.841 17.578 -38.344 1.00 23.84 42 ASN B N 1
ATOM 4188 C CA . ASN B 1 41 ? 54.016 17.974 -39.104 1.00 23.90 42 ASN B CA 1
ATOM 4189 C C . ASN B 1 41 ? 54.124 17.235 -40.446 1.00 24.43 42 ASN B C 1
ATOM 4190 O O . ASN B 1 41 ? 54.460 17.849 -41.457 1.00 23.66 42 ASN B O 1
ATOM 4195 N N . PHE B 1 42 ? 53.873 15.923 -40.452 1.00 24.20 43 PHE B N 1
ATOM 4196 C CA . PHE B 1 42 ? 53.859 15.182 -41.727 1.00 25.08 43 PHE B CA 1
ATOM 4197 C C . PHE B 1 42 ? 52.727 15.654 -42.640 1.00 25.85 43 PHE B C 1
ATOM 4198 O O . PHE B 1 42 ? 52.901 15.710 -43.849 1.00 26.47 43 PHE B O 1
ATOM 4206 N N . GLN B 1 43 ? 51.587 16.019 -42.058 1.00 27.27 44 GLN B N 1
ATOM 4207 C CA . GLN B 1 43 ? 50.507 16.627 -42.830 1.00 28.73 44 GLN B CA 1
ATOM 4208 C C . GLN B 1 43 ? 50.925 17.969 -43.451 1.00 29.34 44 GLN B C 1
ATOM 4209 O O . GLN B 1 43 ? 50.516 18.285 -44.569 1.00 29.14 44 GLN B O 1
ATOM 4215 N N . LYS B 1 44 ? 51.755 18.738 -42.740 1.00 29.58 45 LYS B N 1
ATOM 4216 C CA . LYS B 1 44 ? 52.201 20.047 -43.229 1.00 30.29 45 LYS B CA 1
ATOM 4217 C C . LYS B 1 44 ? 53.411 19.992 -44.161 1.00 29.52 45 LYS B C 1
ATOM 4218 O O . LYS B 1 44 ? 53.500 20.786 -45.087 1.00 29.58 45 LYS B O 1
ATOM 4224 N N . TYR B 1 45 ? 54.339 19.073 -43.918 1.00 28.61 46 TYR B N 1
ATOM 4225 C CA . TYR B 1 45 ? 55.607 19.089 -44.656 1.00 28.47 46 TYR B CA 1
ATOM 4226 C C . TYR B 1 45 ? 55.777 17.975 -45.692 1.00 27.72 46 TYR B C 1
ATOM 4227 O O . TYR B 1 45 ? 56.678 18.037 -46.532 1.00 27.45 46 TYR B O 1
ATOM 4236 N N . GLY B 1 46 ? 54.911 16.967 -45.629 1.00 27.23 47 GLY B N 1
ATOM 4237 C CA . GLY B 1 46 ? 55.111 15.748 -46.410 1.00 26.77 47 GLY B CA 1
ATOM 4238 C C . GLY B 1 46 ? 55.833 14.686 -45.600 1.00 26.29 47 GLY B C 1
ATOM 4239 O O . GLY B 1 46 ? 55.906 14.790 -44.367 1.00 26.35 47 GLY B O 1
ATOM 4240 N N . PRO B 1 47 ? 56.398 13.674 -46.284 1.00 25.74 48 PRO B N 1
ATOM 4241 C CA . PRO B 1 47 ? 56.868 12.439 -45.629 1.00 25.29 48 PRO B CA 1
ATOM 4242 C C . PRO B 1 47 ? 58.246 12.534 -44.969 1.00 24.85 48 PRO B C 1
ATOM 4243 O O . PRO B 1 47 ? 58.730 11.553 -44.387 1.00 24.88 48 PRO B O 1
ATOM 4247 N N . ILE B 1 48 ? 58.873 13.703 -45.061 1.00 24.55 49 ILE B N 1
ATOM 4248 C CA . ILE B 1 48 ? 60.170 13.948 -44.437 1.00 24.08 49 ILE B CA 1
ATOM 4249 C C . ILE B 1 48 ? 60.302 15.421 -44.055 1.00 23.88 49 ILE B C 1
ATOM 4250 O O . ILE B 1 48 ? 59.917 16.321 -44.813 1.00 24.18 49 ILE B O 1
ATOM 4255 N N . TYR B 1 49 ? 60.817 15.664 -42.858 1.00 23.28 50 TYR B N 1
ATOM 4256 C CA . TYR B 1 49 ? 61.034 17.032 -42.406 1.00 22.86 50 TYR B CA 1
ATOM 4257 C C . TYR B 1 49 ? 62.171 17.052 -41.408 1.00 22.62 50 TYR B C 1
ATOM 4258 O O . TYR B 1 49 ? 62.596 16.008 -40.944 1.00 21.86 50 TYR B O 1
ATOM 4267 N N . ARG B 1 50 ? 62.692 18.243 -41.129 1.00 23.72 51 ARG B N 1
ATOM 4268 C CA . ARG B 1 50 ? 63.687 18.427 -40.088 1.00 25.21 51 ARG B CA 1
ATOM 4269 C C . ARG B 1 50 ? 63.153 19.461 -39.113 1.00 25.54 51 ARG B C 1
ATOM 4270 O O . ARG B 1 50 ? 62.466 20.405 -39.505 1.00 25.75 51 ARG B O 1
ATOM 4278 N N . GLU B 1 51 ? 63.409 19.247 -37.832 1.00 25.87 52 GLU B N 1
ATOM 4279 C CA . GLU B 1 51 ? 62.947 20.186 -36.822 1.00 26.91 52 GLU B CA 1
ATOM 4280 C C . GLU B 1 51 ? 63.929 20.215 -35.672 1.00 26.83 52 GLU B C 1
ATOM 4281 O O . GLU B 1 51 ? 64.191 19.184 -35.035 1.00 26.96 52 GLU B O 1
ATOM 4287 N N . LYS B 1 52 ? 64.506 21.390 -35.448 1.00 26.35 53 LYS B N 1
ATOM 4288 C CA . LYS B 1 52 ? 65.304 21.638 -34.264 1.00 26.66 53 LYS B CA 1
ATOM 4289 C C . LYS B 1 52 ? 64.366 22.026 -33.114 1.00 26.59 53 LYS B C 1
ATOM 4290 O O . LYS B 1 52 ? 63.612 22.995 -33.218 1.00 26.11 53 LYS B O 1
ATOM 4296 N N . LEU B 1 53 ? 64.391 21.251 -32.042 1.00 27.34 54 LEU B N 1
ATOM 4297 C CA . LEU B 1 53 ? 63.651 21.608 -30.824 1.00 28.87 54 LEU B CA 1
ATOM 4298 C C . LEU B 1 53 ? 64.635 21.877 -29.718 1.00 29.73 54 LEU B C 1
ATOM 4299 O O . LEU B 1 53 ? 65.356 20.975 -29.279 1.00 30.24 54 LEU B O 1
ATOM 4304 N N . GLY B 1 54 ? 64.686 23.135 -29.292 1.00 30.68 55 GLY B N 1
ATOM 4305 C CA . GLY B 1 54 ? 65.663 23.547 -28.301 1.00 31.44 55 GLY B CA 1
ATOM 4306 C C . GLY B 1 54 ? 67.037 23.352 -28.892 1.00 32.24 55 GLY B C 1
ATOM 4307 O O . GLY B 1 54 ? 67.374 23.959 -29.910 1.00 31.97 55 GLY B O 1
ATOM 4308 N N . ASN B 1 55 ? 67.821 22.486 -28.260 1.00 33.02 56 ASN B N 1
ATOM 4309 C CA . ASN B 1 55 ? 69.189 22.214 -28.698 1.00 34.27 56 ASN B CA 1
ATOM 4310 C C . ASN B 1 55 ? 69.328 21.115 -29.772 1.00 34.26 56 ASN B C 1
ATOM 4311 O O . ASN B 1 55 ? 70.295 21.120 -30.545 1.00 35.39 56 ASN B O 1
ATOM 4316 N N . VAL B 1 56 ? 68.346 20.214 -29.844 1.00 33.65 57 VAL B N 1
ATOM 4317 C CA . VAL B 1 56 ? 68.437 19.021 -30.706 1.00 32.79 57 VAL B CA 1
ATOM 4318 C C . VAL B 1 56 ? 67.665 19.116 -32.038 1.00 31.55 57 VAL B C 1
ATOM 4319 O O . VAL B 1 56 ? 66.447 19.353 -32.069 1.00 30.64 57 VAL B O 1
ATOM 4323 N N . GLU B 1 57 ? 68.402 18.936 -33.130 1.00 30.13 58 GLU B N 1
ATOM 4324 C CA . GLU B 1 57 ? 67.811 18.835 -34.455 1.00 29.53 58 GLU B CA 1
ATOM 4325 C C . GLU B 1 57 ? 67.687 17.368 -34.855 1.00 28.28 58 GLU B C 1
ATOM 4326 O O . GLU B 1 57 ? 68.589 16.566 -34.601 1.00 28.49 58 GLU B O 1
ATOM 4332 N N . SER B 1 58 ? 66.560 17.028 -35.464 1.00 26.44 59 SER B N 1
ATOM 4333 C CA . SER B 1 58 ? 66.364 15.693 -36.016 1.00 25.54 59 SER B CA 1
ATOM 4334 C C . SER B 1 58 ? 65.751 15.799 -37.388 1.00 24.08 59 SER B C 1
ATOM 4335 O O . SER B 1 58 ? 65.055 16.751 -37.689 1.00 23.63 59 SER B O 1
ATOM 4338 N N . VAL B 1 59 ? 66.013 14.791 -38.203 1.00 23.91 60 VAL B N 1
ATOM 4339 C CA . VAL B 1 59 ? 65.249 14.550 -39.414 1.00 23.94 60 VAL B CA 1
ATOM 4340 C C . VAL B 1 59 ? 64.214 13.506 -39.042 1.00 24.06 60 VAL B C 1
ATOM 4341 O O . VAL B 1 59 ? 64.525 12.527 -38.363 1.00 24.82 60 VAL B O 1
ATOM 4345 N N . TYR B 1 60 ? 62.988 13.723 -39.488 1.00 24.11 61 TYR B N 1
ATOM 4346 C CA . TYR B 1 60 ? 61.891 12.825 -39.188 1.00 24.26 61 TYR B CA 1
ATOM 4347 C C . TYR B 1 60 ? 61.381 12.171 -40.466 1.00 24.25 61 TYR B C 1
ATOM 4348 O O . TYR B 1 60 ? 61.150 12.861 -41.467 1.00 23.72 61 TYR B O 1
ATOM 4357 N N . VAL B 1 61 ? 61.199 10.851 -40.401 1.00 24.31 62 VAL B N 1
ATOM 4358 C CA . VAL B 1 61 ? 60.632 10.040 -41.490 1.00 24.36 62 VAL B CA 1
ATOM 4359 C C . VAL B 1 61 ? 59.439 9.211 -41.011 1.00 24.82 62 VAL B C 1
ATOM 4360 O O . VAL B 1 61 ? 59.322 8.873 -39.817 1.00 23.45 62 VAL B O 1
ATOM 4364 N N . ILE B 1 62 ? 58.558 8.899 -41.960 1.00 25.18 63 ILE B N 1
ATOM 4365 C CA . ILE B 1 62 ? 57.353 8.113 -41.712 1.00 25.67 63 ILE B CA 1
ATOM 4366 C C . ILE B 1 62 ? 57.216 6.877 -42.636 1.00 26.58 63 ILE B C 1
ATOM 4367 O O . ILE B 1 62 ? 56.676 5.843 -42.233 1.00 26.77 63 ILE B O 1
ATOM 4372 N N . ASP B 1 63 ? 57.722 6.987 -43.862 1.00 27.21 64 ASP B N 1
ATOM 4373 C CA . ASP B 1 63 ? 57.568 5.946 -44.892 1.00 27.86 64 ASP B CA 1
ATOM 4374 C C . ASP B 1 63 ? 58.442 4.719 -44.628 1.00 27.65 64 ASP B C 1
ATOM 4375 O O . ASP B 1 63 ? 59.658 4.845 -44.538 1.00 27.76 64 ASP B O 1
ATOM 4380 N N . PRO B 1 64 ? 57.825 3.509 -44.524 1.00 28.19 65 PRO B N 1
ATOM 4381 C CA . PRO B 1 64 ? 58.589 2.273 -44.310 1.00 28.88 65 PRO B CA 1
ATOM 4382 C C . PRO B 1 64 ? 59.762 2.059 -45.281 1.00 29.75 65 PRO B C 1
ATOM 4383 O O . PRO B 1 64 ? 60.778 1.477 -44.891 1.00 30.19 65 PRO B O 1
ATOM 4387 N N . GLU B 1 65 ? 59.649 2.553 -46.511 1.00 31.25 66 GLU B N 1
ATOM 4388 C CA . GLU B 1 65 ? 60.748 2.422 -47.492 1.00 32.96 66 GLU B CA 1
ATOM 4389 C C . GLU B 1 65 ? 61.989 3.202 -47.070 1.00 32.70 66 GLU B C 1
ATOM 4390 O O . GLU B 1 65 ? 63.118 2.729 -47.227 1.00 32.89 66 GLU B O 1
ATOM 4396 N N . ASP B 1 66 ? 61.773 4.410 -46.551 1.00 32.61 67 ASP B N 1
ATOM 4397 C CA . ASP B 1 66 ? 62.852 5.206 -45.949 1.00 32.22 67 ASP B CA 1
ATOM 4398 C C . ASP B 1 66 ? 63.379 4.581 -44.663 1.00 31.60 67 ASP B C 1
ATOM 4399 O O . ASP B 1 66 ? 64.579 4.669 -44.369 1.00 31.50 67 ASP B O 1
ATOM 4404 N N . VAL B 1 67 ? 62.484 3.945 -43.901 1.00 31.25 68 VAL B N 1
ATOM 4405 C CA . VAL B 1 67 ? 62.869 3.277 -42.659 1.00 30.59 68 VAL B CA 1
ATOM 4406 C C . VAL B 1 67 ? 63.832 2.162 -43.024 1.00 30.75 68 VAL B C 1
ATOM 4407 O O . VAL B 1 67 ? 64.899 2.021 -42.421 1.00 30.48 68 VAL B O 1
ATOM 4411 N N . ALA B 1 68 ? 63.459 1.386 -44.040 1.00 31.14 69 ALA B N 1
ATOM 4412 C CA . ALA B 1 68 ? 64.296 0.271 -44.497 1.00 31.24 69 ALA B CA 1
ATOM 4413 C C . ALA B 1 68 ? 65.694 0.757 -44.852 1.00 31.40 69 ALA B C 1
ATOM 4414 O O . ALA B 1 68 ? 66.693 0.118 -44.495 1.00 31.30 69 ALA B O 1
ATOM 4416 N N . LEU B 1 69 ? 65.754 1.905 -45.524 1.00 31.74 70 LEU B N 1
ATOM 4417 C CA . LEU B 1 69 ? 67.019 2.504 -45.927 1.00 32.81 70 LEU B CA 1
ATOM 4418 C C . LEU B 1 69 ? 67.862 2.929 -44.727 1.00 32.85 70 LEU B C 1
ATOM 4419 O O . LEU B 1 69 ? 69.082 2.744 -44.712 1.00 32.54 70 LEU B O 1
ATOM 4424 N N . LEU B 1 70 ? 67.200 3.480 -43.711 1.00 33.20 71 LEU B N 1
ATOM 4425 C CA . LEU B 1 70 ? 67.881 3.904 -42.496 1.00 33.67 71 LEU B CA 1
ATOM 4426 C C . LEU B 1 70 ? 68.528 2.722 -41.772 1.00 34.64 71 LEU B C 1
ATOM 4427 O O . LEU B 1 70 ? 69.691 2.783 -41.361 1.00 34.45 71 LEU B O 1
ATOM 4432 N N . PHE B 1 71 ? 67.783 1.639 -41.617 1.00 35.99 72 PHE B N 1
ATOM 4433 C CA . PHE B 1 71 ? 68.331 0.498 -40.898 1.00 37.97 72 PHE B CA 1
ATOM 4434 C C . PHE B 1 71 ? 69.307 -0.337 -41.739 1.00 39.18 72 PHE B C 1
ATOM 4435 O O . PHE B 1 71 ? 70.164 -1.018 -41.188 1.00 39.48 72 PHE B O 1
ATOM 4443 N N . LYS B 1 72 ? 69.203 -0.244 -43.063 1.00 40.53 73 LYS B N 1
ATOM 4444 C CA . LYS B 1 72 ? 70.185 -0.874 -43.965 1.00 42.48 73 LYS B CA 1
ATOM 4445 C C . LYS B 1 72 ? 71.590 -0.258 -43.814 1.00 42.88 73 LYS B C 1
ATOM 4446 O O . LYS B 1 72 ? 72.599 -0.928 -44.032 1.00 43.06 73 LYS B O 1
ATOM 4452 N N . SER B 1 73 ? 71.644 1.010 -43.423 1.00 43.40 74 SER B N 1
ATOM 4453 C CA . SER B 1 73 ? 72.903 1.739 -43.349 1.00 43.98 74 SER B CA 1
ATOM 4454 C C . SER B 1 73 ? 73.458 1.783 -41.938 1.00 44.11 74 SER B C 1
ATOM 4455 O O . SER B 1 73 ? 74.429 2.491 -41.668 1.00 44.59 74 SER B O 1
ATOM 4458 N N . GLU B 1 74 ? 72.839 1.022 -41.041 1.00 44.00 75 GLU B N 1
ATOM 4459 C CA . GLU B 1 74 ? 73.196 1.029 -39.632 1.00 43.61 75 GLU B CA 1
ATOM 4460 C C . GLU B 1 74 ? 74.578 0.416 -39.392 1.00 43.28 75 GLU B C 1
ATOM 4461 O O . GLU B 1 74 ? 74.939 -0.578 -40.026 1.00 43.27 75 GLU B O 1
ATOM 4467 N N . GLY B 1 75 ? 75.336 1.014 -38.473 1.00 42.51 76 GLY B N 1
ATOM 4468 C CA . GLY B 1 75 ? 76.664 0.522 -38.108 1.00 41.68 76 GLY B CA 1
ATOM 4469 C C . GLY B 1 75 ? 76.622 -0.61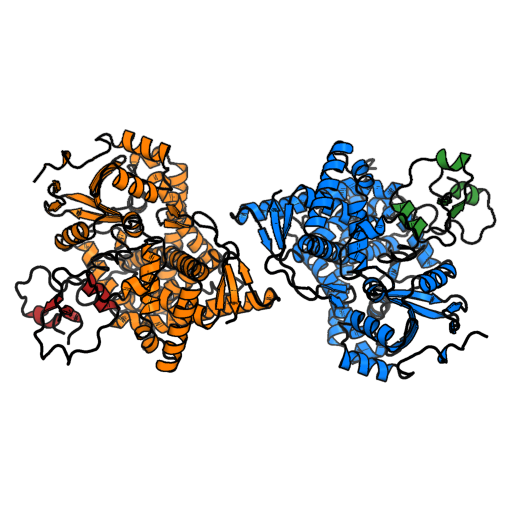0 -37.094 1.00 40.83 76 GLY B C 1
ATOM 4470 O O . GLY B 1 75 ? 75.542 -1.057 -36.717 1.00 40.84 76 GLY B O 1
ATOM 4471 N N . PRO B 1 76 ? 77.804 -1.089 -36.652 1.00 40.15 77 PRO B N 1
ATOM 4472 C CA . PRO B 1 76 ? 77.878 -2.192 -35.683 1.00 39.27 77 PRO B CA 1
ATOM 4473 C C . PRO B 1 76 ? 77.498 -1.815 -34.244 1.00 38.30 77 PRO B C 1
ATOM 4474 O O . PRO B 1 76 ? 77.061 -2.678 -33.481 1.00 38.10 77 PRO B O 1
ATOM 4478 N N . ASN B 1 77 ? 77.679 -0.549 -33.877 1.00 36.91 78 ASN B N 1
ATOM 4479 C CA . ASN B 1 77 ? 77.382 -0.097 -32.521 1.00 35.34 78 ASN B CA 1
ATOM 4480 C C . ASN B 1 77 ? 76.410 1.078 -32.535 1.00 33.94 78 ASN B C 1
ATOM 4481 O O . ASN B 1 77 ? 76.783 2.184 -32.153 1.00 33.09 78 ASN B O 1
ATOM 4486 N N . PRO B 1 78 ? 75.148 0.836 -32.961 1.00 32.90 79 PRO B N 1
ATOM 4487 C CA . PRO B 1 78 ? 74.198 1.923 -33.203 1.00 31.76 79 PRO B CA 1
ATOM 4488 C C . PRO B 1 78 ? 73.866 2.719 -31.940 1.00 30.97 79 PRO B C 1
ATOM 4489 O O . PRO B 1 78 ? 73.938 2.190 -30.826 1.00 30.62 79 PRO B O 1
ATOM 4493 N N . GLU B 1 79 ? 73.538 3.991 -32.133 1.00 29.66 80 GLU B N 1
ATOM 4494 C CA . GLU B 1 79 ? 73.187 4.881 -31.036 1.00 28.79 80 GLU B CA 1
ATOM 4495 C C . GLU B 1 79 ? 71.830 5.512 -31.316 1.00 26.83 80 GLU B C 1
ATOM 4496 O O . GLU B 1 79 ? 71.576 5.957 -32.436 1.00 26.33 80 GLU B O 1
ATOM 4502 N N . ARG B 1 80 ? 70.963 5.516 -30.301 1.00 25.18 81 ARG B N 1
ATOM 4503 C CA . ARG B 1 80 ? 69.671 6.218 -30.374 1.00 23.86 81 ARG B CA 1
ATOM 4504 C C . ARG B 1 80 ? 69.782 7.513 -29.555 1.00 23.13 81 ARG B C 1
ATOM 4505 O O . ARG B 1 80 ? 70.863 7.828 -29.046 1.00 22.51 81 ARG B O 1
ATOM 4513 N N . PHE B 1 81 ? 68.675 8.246 -29.424 1.00 22.96 82 PHE B N 1
ATOM 4514 C CA . PHE B 1 81 ? 68.651 9.472 -28.637 1.00 23.10 82 PHE B CA 1
ATOM 4515 C C . PHE B 1 81 ? 68.682 9.127 -27.166 1.00 23.54 82 PHE B C 1
ATOM 4516 O O . PHE B 1 81 ? 67.883 8.303 -26.707 1.00 23.72 82 PHE B O 1
ATOM 4524 N N . LEU B 1 82 ? 69.630 9.733 -26.444 1.00 22.99 83 LEU B N 1
ATOM 4525 C CA . LEU B 1 82 ? 69.705 9.603 -24.989 1.00 23.25 83 LEU B CA 1
ATOM 4526 C C . LEU B 1 82 ? 68.858 10.689 -24.305 1.00 22.67 83 LEU B C 1
ATOM 4527 O O . LEU B 1 82 ? 68.909 11.856 -24.684 1.00 22.67 83 LEU B O 1
ATOM 4532 N N . ILE B 1 83 ? 68.075 10.286 -23.305 1.00 22.56 84 ILE B N 1
ATOM 4533 C CA . ILE B 1 83 ? 67.194 11.202 -22.585 1.00 21.82 84 ILE B CA 1
ATOM 4534 C C . ILE B 1 83 ? 68.063 12.071 -21.652 1.00 21.88 84 ILE B C 1
ATOM 4535 O O . ILE B 1 83 ? 68.656 11.567 -20.713 1.00 21.67 84 ILE B O 1
ATOM 4540 N N . PRO B 1 84 ? 68.148 13.381 -21.917 1.00 21.94 85 PRO B N 1
ATOM 4541 C CA . PRO B 1 84 ? 69.147 14.176 -21.166 1.00 22.06 85 PRO B CA 1
ATOM 4542 C C . PRO B 1 84 ? 68.982 14.200 -19.626 1.00 21.72 85 PRO B C 1
ATOM 4543 O O . PRO B 1 84 ? 69.981 14.137 -18.926 1.00 22.25 85 PRO B O 1
ATOM 4547 N N . PRO B 1 85 ? 67.747 14.269 -19.094 1.00 21.34 86 PRO B N 1
ATOM 4548 C CA . PRO B 1 85 ? 67.743 14.197 -17.614 1.00 21.14 86 PRO B CA 1
ATOM 4549 C C . PRO B 1 85 ? 68.238 12.860 -17.036 1.00 21.00 86 PRO B C 1
ATOM 4550 O O . PRO B 1 85 ? 68.778 12.843 -15.912 1.00 21.29 86 PRO B O 1
ATOM 4554 N N . TRP B 1 86 ? 68.059 11.764 -17.779 1.00 20.26 87 TRP B N 1
ATOM 4555 C CA . TRP B 1 86 ? 68.511 10.431 -17.342 1.00 19.77 87 TRP B CA 1
ATOM 4556 C C . TRP B 1 86 ? 70.024 10.409 -17.285 1.00 20.09 87 TRP B C 1
ATOM 4557 O O . TRP B 1 86 ? 70.623 9.945 -16.300 1.00 19.93 87 TRP B O 1
ATOM 4568 N N . VAL B 1 87 ? 70.632 10.892 -18.365 1.00 20.95 88 VAL B N 1
ATOM 4569 C CA . VAL B 1 87 ? 72.081 11.010 -18.461 1.00 22.11 88 VAL B CA 1
ATOM 4570 C C . VAL B 1 87 ? 72.618 11.891 -17.322 1.00 22.59 88 VAL B C 1
ATOM 4571 O O . VAL B 1 87 ? 73.551 11.492 -16.607 1.00 23.23 88 VAL B O 1
ATOM 4575 N N . ALA B 1 88 ? 72.024 13.075 -17.144 1.00 22.82 89 ALA B N 1
ATOM 4576 C CA . ALA B 1 88 ? 72.502 14.027 -16.119 1.00 23.16 89 ALA B CA 1
ATOM 4577 C C . ALA B 1 88 ? 72.475 13.403 -14.732 1.00 23.52 89 ALA B C 1
ATOM 4578 O O . ALA B 1 88 ? 73.438 13.528 -13.973 1.00 23.70 89 ALA B O 1
ATOM 4580 N N . TYR B 1 89 ? 71.378 12.721 -14.412 1.00 23.34 90 TYR B N 1
ATOM 4581 C CA . TYR B 1 89 ? 71.234 12.073 -13.113 1.00 24.11 90 TYR B CA 1
ATOM 4582 C C . TYR B 1 89 ? 72.337 11.045 -12.863 1.00 24.78 90 TYR B C 1
ATOM 4583 O O . TYR B 1 89 ? 72.928 11.027 -11.788 1.00 24.93 90 TYR B O 1
ATOM 4592 N N . HIS B 1 90 ? 72.592 10.189 -13.851 1.00 25.95 91 HIS B N 1
ATOM 4593 C CA . HIS B 1 90 ? 73.584 9.122 -13.729 1.00 27.76 91 HIS B CA 1
ATOM 4594 C C . HIS B 1 90 ? 74.993 9.703 -13.618 1.00 29.10 91 HIS B C 1
ATOM 4595 O O . HIS B 1 90 ? 75.808 9.227 -12.820 1.00 29.43 91 HIS B O 1
ATOM 4602 N N . GLN B 1 91 ? 75.273 10.724 -14.423 1.00 30.87 92 GLN B N 1
ATOM 4603 C CA . GLN B 1 91 ? 76.594 11.357 -14.426 1.00 32.89 92 GLN B CA 1
ATOM 4604 C C . GLN B 1 91 ? 76.816 12.142 -13.130 1.00 33.39 92 GLN B C 1
ATOM 4605 O O . GLN B 1 91 ? 77.778 11.882 -12.406 1.00 33.60 92 GLN B O 1
ATOM 4611 N N . TYR B 1 92 ? 75.899 13.052 -12.814 1.00 34.30 93 TYR B N 1
ATOM 4612 C CA . TYR B 1 92 ? 76.023 13.873 -11.608 1.00 35.51 93 TYR B CA 1
ATOM 4613 C C . TYR B 1 92 ? 76.071 13.083 -10.301 1.00 35.96 93 TYR B C 1
ATOM 4614 O O . TYR B 1 92 ? 76.931 13.341 -9.449 1.00 35.89 93 TYR B O 1
ATOM 4623 N N . TYR B 1 93 ? 75.169 12.117 -10.135 1.00 36.34 94 TYR B N 1
ATOM 4624 C CA . TYR B 1 93 ? 75.157 11.326 -8.901 1.00 36.80 94 TYR B CA 1
ATOM 4625 C C . TYR B 1 93 ? 75.981 10.044 -8.994 1.00 37.05 94 TYR B C 1
ATOM 4626 O O . TYR B 1 93 ? 75.922 9.189 -8.105 1.00 37.29 94 TYR B O 1
ATOM 4635 N N . GLN B 1 94 ? 76.758 9.925 -10.069 1.00 37.32 95 GLN B N 1
ATOM 4636 C CA . GLN B 1 94 ? 77.712 8.811 -10.277 1.00 37.68 95 GLN B CA 1
ATOM 4637 C C . GLN B 1 94 ? 77.140 7.382 -10.156 1.00 37.23 95 GLN B C 1
ATOM 4638 O O . GLN B 1 94 ? 77.765 6.477 -9.574 1.00 37.32 95 GLN B O 1
ATOM 4644 N N . ARG B 1 95 ? 75.966 7.185 -10.744 1.00 36.55 96 ARG B N 1
ATOM 4645 C CA . ARG B 1 95 ? 75.296 5.890 -10.732 1.00 35.95 96 ARG B CA 1
ATOM 4646 C C . ARG B 1 95 ? 75.818 5.008 -11.858 1.00 35.67 96 ARG B C 1
ATOM 4647 O O . ARG B 1 95 ? 75.946 5.467 -12.991 1.00 35.12 96 ARG B O 1
ATOM 4655 N N . PRO B 1 96 ? 76.121 3.732 -11.547 1.00 35.23 97 PRO B N 1
ATOM 4656 C CA . PRO B 1 96 ? 76.599 2.793 -12.559 1.00 35.00 97 PRO B CA 1
ATOM 4657 C C . PRO B 1 96 ? 75.587 2.698 -13.693 1.00 34.40 97 PRO B C 1
ATOM 4658 O O . PRO B 1 96 ? 74.381 2.588 -13.443 1.00 34.77 97 PRO B O 1
ATOM 4662 N N . ILE B 1 97 ? 76.065 2.783 -14.926 1.00 33.47 98 ILE B N 1
ATOM 4663 C CA . ILE B 1 97 ? 75.161 2.781 -16.068 1.00 32.73 98 ILE B CA 1
ATOM 4664 C C . ILE B 1 97 ? 75.083 1.396 -16.686 1.00 32.09 98 ILE B C 1
ATOM 4665 O O . ILE B 1 97 ? 76.056 0.626 -16.650 1.00 31.65 98 ILE B O 1
ATOM 4670 N N . GLY B 1 98 ? 73.907 1.081 -17.225 1.00 31.05 99 GLY B N 1
ATOM 4671 C CA . GLY B 1 98 ? 73.714 -0.150 -17.948 1.00 29.31 99 GLY B CA 1
ATOM 4672 C C . GLY B 1 98 ? 73.653 0.086 -19.440 1.00 28.72 99 GLY B C 1
ATOM 4673 O O . GLY B 1 98 ? 73.938 1.181 -19.948 1.00 28.71 99 GLY B O 1
ATOM 4674 N N . VAL B 1 99 ? 73.255 -0.965 -20.134 1.00 27.66 100 VAL B N 1
ATOM 4675 C CA . VAL B 1 99 ? 73.287 -1.047 -21.579 1.00 27.25 100 VAL B CA 1
ATOM 4676 C C . VAL B 1 99 ? 72.523 0.128 -22.243 1.00 27.24 100 VAL B C 1
ATOM 4677 O O . VAL B 1 99 ? 72.914 0.611 -23.307 1.00 26.77 100 VAL B O 1
ATOM 4681 N N . LEU B 1 100 ? 71.459 0.611 -21.597 1.00 27.04 101 LEU B N 1
ATOM 4682 C CA . LEU B 1 100 ? 70.705 1.751 -22.132 1.00 26.95 101 LEU B CA 1
ATOM 4683 C C . LEU B 1 100 ? 71.548 3.019 -22.369 1.00 26.98 101 LEU B C 1
ATOM 4684 O O . LEU B 1 100 ? 71.354 3.729 -23.346 1.00 25.98 101 LEU B O 1
ATOM 4689 N N . LEU B 1 101 ? 72.480 3.288 -21.465 1.00 27.69 102 LEU B N 1
ATOM 4690 C CA . LEU B 1 101 ? 73.225 4.542 -21.479 1.00 28.67 102 LEU B CA 1
ATOM 4691 C C . LEU B 1 101 ? 74.663 4.407 -22.004 1.00 29.50 102 LEU B C 1
ATOM 4692 O O . LEU B 1 101 ? 75.392 5.400 -22.091 1.00 29.67 102 LEU B O 1
ATOM 4697 N N . LYS B 1 102 ? 75.049 3.184 -22.367 1.00 29.62 103 LYS B N 1
ATOM 4698 C CA . LYS B 1 102 ? 76.369 2.909 -22.915 1.00 30.24 103 LYS B CA 1
ATOM 4699 C C . LYS B 1 102 ? 76.398 3.055 -24.428 1.00 30.48 103 LYS B C 1
ATOM 4700 O O . LYS B 1 102 ? 75.355 3.101 -25.085 1.00 30.77 103 LYS B O 1
ATOM 4706 N N . LYS B 1 103 ? 77.606 3.125 -24.975 1.00 31.19 104 LYS B N 1
ATOM 4707 C CA . LYS B 1 103 ? 77.813 3.214 -26.421 1.00 31.80 104 LYS B CA 1
ATOM 4708 C C . LYS B 1 103 ? 79.022 2.361 -26.824 1.00 31.94 104 LYS B C 1
ATOM 4709 O O . LYS B 1 103 ? 79.736 1.848 -25.964 1.00 31.12 104 LYS B O 1
ATOM 4715 N N . SER B 1 104 ? 79.220 2.205 -28.132 1.00 32.65 105 SER B N 1
ATOM 4716 C CA . SER B 1 104 ? 80.421 1.593 -28.693 1.00 33.21 105 SER B CA 1
ATOM 4717 C C . SER B 1 104 ? 80.690 0.208 -28.090 1.00 33.24 105 SER B C 1
ATOM 4718 O O . SER B 1 104 ? 79.743 -0.540 -27.778 1.00 32.70 105 SER B O 1
ATOM 4721 N N . ALA B 1 105 ? 81.973 -0.121 -27.918 1.00 32.96 106 ALA B N 1
ATOM 4722 C CA . ALA B 1 105 ? 82.403 -1.451 -27.484 1.00 32.68 106 ALA B CA 1
ATOM 4723 C C . ALA B 1 105 ? 81.889 -1.808 -26.096 1.00 32.38 106 ALA B C 1
ATOM 4724 O O . ALA B 1 105 ? 81.591 -2.974 -25.829 1.00 32.51 106 ALA B O 1
ATOM 4726 N N . ALA B 1 106 ? 81.793 -0.817 -25.210 1.00 31.45 107 ALA B N 1
ATOM 4727 C CA . ALA B 1 106 ? 81.319 -1.091 -23.860 1.00 30.96 107 ALA B CA 1
ATOM 4728 C C . ALA B 1 106 ? 79.827 -1.466 -23.855 1.00 30.58 107 ALA B C 1
ATOM 4729 O O . ALA B 1 106 ? 79.396 -2.270 -23.029 1.00 30.61 107 ALA B O 1
ATOM 4731 N N . TRP B 1 107 ? 79.055 -0.909 -24.785 1.00 29.82 108 TRP B N 1
ATOM 4732 C CA . TRP B 1 107 ? 77.658 -1.312 -24.945 1.00 29.61 108 TRP B CA 1
ATOM 4733 C C . TRP B 1 107 ? 77.580 -2.744 -25.469 1.00 30.21 108 TRP B C 1
ATOM 4734 O O . TRP B 1 107 ? 76.803 -3.559 -24.964 1.00 29.61 108 TRP B O 1
ATOM 4745 N N . LYS B 1 108 ? 78.400 -3.039 -26.478 1.00 31.09 109 LYS B N 1
ATOM 4746 C CA . LYS B 1 108 ? 78.385 -4.341 -27.138 1.00 32.17 109 LYS B CA 1
ATOM 4747 C C . LYS B 1 108 ? 78.695 -5.474 -26.157 1.00 32.38 109 LYS B C 1
ATOM 4748 O O . LYS B 1 108 ? 78.038 -6.511 -26.191 1.00 31.93 109 LYS B O 1
ATOM 4754 N N . LYS B 1 109 ? 79.663 -5.239 -25.269 1.00 32.69 110 LYS B N 1
ATOM 4755 C CA . LYS B 1 109 ? 80.070 -6.194 -24.238 1.00 33.87 110 LYS B CA 1
ATOM 4756 C C . LYS B 1 109 ? 78.914 -6.582 -23.303 1.00 33.60 110 LYS B C 1
ATOM 4757 O O . LYS B 1 109 ? 78.667 -7.763 -23.079 1.00 33.59 110 LYS B O 1
ATOM 4763 N N . ASP B 1 110 ? 78.219 -5.585 -22.756 1.00 33.45 111 ASP B N 1
ATOM 4764 C CA . ASP B 1 110 ? 77.009 -5.821 -21.959 1.00 33.12 111 ASP B CA 1
ATOM 4765 C C . ASP B 1 110 ? 75.925 -6.531 -22.769 1.00 32.46 111 ASP B C 1
ATOM 4766 O O . ASP B 1 110 ? 75.336 -7.513 -22.314 1.00 32.77 111 ASP B O 1
ATOM 4771 N N . ARG B 1 111 ? 75.660 -6.026 -23.965 1.00 31.58 112 ARG B N 1
ATOM 4772 C CA . ARG B 1 111 ? 74.550 -6.517 -24.760 1.00 31.22 112 ARG B CA 1
ATOM 4773 C C . ARG B 1 111 ? 74.684 -8.014 -25.079 1.00 31.54 112 ARG B C 1
ATOM 4774 O O . ARG B 1 111 ? 73.747 -8.778 -24.842 1.00 31.38 112 ARG B O 1
ATOM 4782 N N . VAL B 1 112 ? 75.842 -8.419 -25.601 1.00 31.57 113 VAL B N 1
ATOM 4783 C CA . VAL B 1 112 ? 76.065 -9.825 -25.952 1.00 31.77 113 VAL B CA 1
ATOM 4784 C C . VAL B 1 112 ? 75.999 -10.731 -24.732 1.00 31.52 113 VAL B C 1
ATOM 4785 O O . VAL B 1 112 ? 75.434 -11.811 -24.817 1.00 32.16 113 VAL B O 1
ATOM 4789 N N . ALA B 1 113 ? 76.533 -10.288 -23.594 1.00 31.01 114 ALA B N 1
ATOM 4790 C CA . ALA B 1 113 ? 76.397 -11.070 -22.365 1.00 30.56 114 ALA B CA 1
ATOM 4791 C C . ALA B 1 113 ? 74.924 -11.191 -21.945 1.00 30.24 114 ALA B C 1
ATOM 4792 O O . ALA B 1 113 ? 74.477 -12.278 -21.554 1.00 29.81 114 ALA B O 1
ATOM 4794 N N . LEU B 1 114 ? 74.184 -10.078 -22.034 1.00 29.72 115 LEU B N 1
ATOM 4795 C CA . LEU B 1 114 ? 72.773 -10.056 -21.638 1.00 29.25 115 LEU B CA 1
ATOM 4796 C C . LEU B 1 114 ? 71.874 -10.840 -22.591 1.00 29.14 115 LEU B C 1
ATOM 4797 O O . LEU B 1 114 ? 70.998 -11.575 -22.144 1.00 28.77 115 LEU B O 1
ATOM 4802 N N . ASN B 1 115 ? 72.097 -10.679 -23.893 1.00 29.14 116 ASN B N 1
ATOM 4803 C CA . ASN B 1 115 ? 71.369 -11.437 -24.911 1.00 29.51 116 ASN B CA 1
ATOM 4804 C C . ASN B 1 115 ? 71.376 -12.954 -24.678 1.00 30.15 116 ASN B C 1
ATOM 4805 O O . ASN B 1 115 ? 70.420 -13.637 -25.032 1.00 29.93 116 ASN B O 1
ATOM 4810 N N . GLN B 1 116 ? 72.454 -13.468 -24.090 1.00 31.04 117 GLN B N 1
ATOM 4811 C CA . GLN B 1 116 ? 72.605 -14.908 -23.846 1.00 32.53 117 GLN B CA 1
ATOM 4812 C C . GLN B 1 116 ? 71.667 -15.421 -22.755 1.00 32.37 117 GLN B C 1
ATOM 4813 O O . GLN B 1 116 ? 71.339 -16.618 -22.718 1.00 32.00 117 GLN B O 1
ATOM 4819 N N . GLU B 1 117 ? 71.260 -14.525 -21.858 1.00 32.26 118 GLU B N 1
ATOM 4820 C CA . GLU B 1 117 ? 70.371 -14.897 -20.762 1.00 32.49 118 GLU B CA 1
ATOM 4821 C C . GLU B 1 117 ? 68.943 -14.390 -20.935 1.00 32.25 118 GLU B C 1
ATOM 4822 O O . GLU B 1 117 ? 68.020 -14.856 -20.262 1.00 31.81 118 GLU B O 1
ATOM 4828 N N . VAL B 1 118 ? 68.764 -13.470 -21.874 1.00 31.81 119 VAL B N 1
ATOM 4829 C CA . VAL B 1 118 ? 67.544 -12.690 -21.942 1.00 32.05 119 VAL B CA 1
ATOM 4830 C C . VAL B 1 118 ? 66.860 -12.763 -23.309 1.00 31.80 119 VAL B C 1
ATOM 4831 O O . VAL B 1 118 ? 65.642 -12.622 -23.395 1.00 31.23 119 VAL B O 1
ATOM 4835 N N . MET B 1 119 ? 67.638 -13.011 -24.362 1.00 32.17 120 MET B N 1
ATOM 4836 C CA . MET B 1 119 ? 67.098 -13.046 -25.721 1.00 33.21 120 MET B CA 1
ATOM 4837 C C . MET B 1 119 ? 67.158 -14.436 -26.365 1.00 33.49 120 MET B C 1
ATOM 4838 O O . MET B 1 119 ? 66.269 -14.792 -27.146 1.00 33.45 120 MET B O 1
ATOM 4843 N N . ALA B 1 120 ? 68.201 -15.207 -26.055 1.00 33.79 121 ALA B N 1
ATOM 4844 C CA . ALA B 1 120 ? 68.422 -16.513 -26.705 1.00 34.41 121 ALA B CA 1
ATOM 4845 C C . ALA B 1 120 ? 67.269 -17.475 -26.447 1.00 34.68 121 ALA B C 1
ATOM 4846 O O . ALA B 1 120 ? 66.886 -17.679 -25.292 1.00 34.75 121 ALA B O 1
ATOM 4848 N N . PRO B 1 121 ? 66.715 -18.080 -27.518 1.00 35.49 122 PRO B N 1
ATOM 4849 C CA . PRO B 1 121 ? 65.563 -18.992 -27.340 1.00 36.04 122 PRO B CA 1
ATOM 4850 C C . PRO B 1 121 ? 65.847 -20.076 -26.293 1.00 36.34 122 PRO B C 1
ATOM 4851 O O . PRO B 1 121 ? 64.944 -20.490 -25.566 1.00 36.51 122 PRO B O 1
ATOM 4855 N N . GLU B 1 122 ? 67.115 -20.466 -26.179 1.00 36.74 123 GLU B N 1
ATOM 4856 C CA . GLU B 1 122 ? 67.551 -21.501 -25.244 1.00 37.31 123 GLU B CA 1
ATOM 4857 C C . GLU B 1 122 ? 67.530 -21.072 -23.769 1.00 36.79 123 GLU B C 1
ATOM 4858 O O . GLU B 1 122 ? 67.437 -21.914 -22.867 1.00 37.04 123 GLU B O 1
ATOM 4864 N N . ALA B 1 123 ? 67.634 -19.765 -23.532 1.00 35.72 124 ALA B N 1
ATOM 4865 C CA . ALA B 1 123 ? 67.434 -19.194 -22.198 1.00 34.69 124 ALA B CA 1
ATOM 4866 C C . ALA B 1 123 ? 65.951 -18.902 -21.931 1.00 33.60 124 ALA B C 1
ATOM 4867 O O . ALA B 1 123 ? 65.435 -19.236 -20.865 1.00 33.55 124 ALA B O 1
ATOM 4869 N N . THR B 1 124 ? 65.272 -18.302 -22.907 1.00 32.70 125 THR B N 1
ATOM 4870 C CA . THR B 1 124 ? 63.915 -17.795 -22.706 1.00 32.04 125 THR B CA 1
ATOM 4871 C C . THR B 1 124 ? 62.853 -18.875 -22.476 1.00 31.82 125 THR B C 1
ATOM 4872 O O . THR B 1 124 ? 61.829 -18.605 -21.822 1.00 30.89 125 THR B O 1
ATOM 4876 N N . LYS B 1 125 ? 63.100 -20.090 -22.982 1.00 31.36 126 LYS B N 1
ATOM 4877 C CA . LYS B 1 125 ? 62.199 -21.227 -22.731 1.00 31.18 126 LYS B CA 1
ATOM 4878 C C . LYS B 1 125 ? 62.016 -21.463 -21.231 1.00 30.58 126 LYS B C 1
ATOM 4879 O O . LYS B 1 125 ? 60.959 -21.908 -20.790 1.00 30.11 126 LYS B O 1
ATOM 4885 N N . ASN B 1 126 ? 63.036 -21.123 -20.449 1.00 30.20 127 ASN B N 1
ATOM 4886 C CA . ASN B 1 126 ? 62.953 -21.224 -18.986 1.00 29.95 127 ASN B CA 1
ATOM 4887 C C . ASN B 1 126 ? 62.026 -20.187 -18.332 1.00 29.35 127 ASN B C 1
ATOM 4888 O O . ASN B 1 126 ? 61.592 -20.357 -17.177 1.00 29.17 127 ASN B O 1
ATOM 4893 N N . PHE B 1 127 ? 61.716 -19.125 -19.076 1.00 28.36 128 PHE B N 1
ATOM 4894 C CA . PHE B 1 127 ? 60.815 -18.076 -18.587 1.00 27.91 128 PHE B CA 1
ATOM 4895 C C . PHE B 1 127 ? 59.375 -18.566 -18.467 1.00 28.02 128 PHE B C 1
ATOM 4896 O O . PHE B 1 127 ? 58.635 -18.092 -17.597 1.00 27.91 128 PHE B O 1
ATOM 4904 N N . LEU B 1 128 ? 58.984 -19.516 -19.323 1.00 27.87 129 LEU B N 1
ATOM 4905 C CA . LEU B 1 128 ? 57.566 -19.870 -19.474 1.00 28.08 129 LEU B CA 1
ATOM 4906 C C . LEU B 1 128 ? 56.878 -20.255 -18.159 1.00 27.80 129 LEU B C 1
ATOM 4907 O O . LEU B 1 128 ? 55.817 -19.719 -17.871 1.00 27.65 129 LEU B O 1
ATOM 4912 N N . PRO B 1 129 ? 57.481 -21.160 -17.351 1.00 27.75 130 PRO B N 1
ATOM 4913 C CA . PRO B 1 129 ? 56.790 -21.509 -16.106 1.00 27.51 130 PRO B CA 1
ATOM 4914 C C . PRO B 1 129 ? 56.719 -20.341 -15.118 1.00 27.11 130 PRO B C 1
ATOM 4915 O O . PRO B 1 129 ? 55.749 -20.234 -14.355 1.00 27.50 130 PRO B O 1
ATOM 4919 N N . LEU B 1 130 ? 57.735 -19.479 -15.125 1.00 26.50 131 LEU B N 1
ATOM 4920 C CA . LEU B 1 130 ? 57.777 -18.357 -14.175 1.00 25.76 131 LEU B CA 1
ATOM 4921 C C . LEU B 1 130 ? 56.742 -17.285 -14.502 1.00 25.52 131 LEU B C 1
ATOM 4922 O O . LEU B 1 130 ? 56.156 -16.685 -13.586 1.00 25.89 131 LEU B O 1
ATOM 4927 N N . LEU B 1 131 ? 56.515 -17.048 -15.794 1.00 24.57 132 LEU B N 1
ATOM 4928 C CA . LEU B 1 131 ? 55.549 -16.032 -16.232 1.00 24.11 132 LEU B CA 1
ATOM 4929 C C . LEU B 1 131 ? 54.125 -16.562 -16.137 1.00 24.02 132 LEU B C 1
ATOM 4930 O O . LEU B 1 131 ? 53.201 -15.827 -15.768 1.00 23.85 132 LEU B O 1
ATOM 4935 N N . ASP B 1 132 ? 53.953 -17.839 -16.475 1.00 23.71 133 ASP B N 1
ATOM 4936 C CA . ASP B 1 132 ? 52.658 -18.503 -16.353 1.00 24.22 133 ASP B CA 1
ATOM 4937 C C . ASP B 1 132 ? 52.127 -18.522 -14.918 1.00 23.65 133 ASP B C 1
ATOM 4938 O O . ASP B 1 132 ? 50.953 -18.229 -14.698 1.00 23.11 133 ASP B O 1
ATOM 4943 N N . ALA B 1 133 ? 52.981 -18.859 -13.950 1.00 23.49 134 ALA B N 1
ATOM 4944 C CA . ALA B 1 133 ? 52.586 -18.791 -12.534 1.00 23.93 134 ALA B CA 1
ATOM 4945 C C . ALA B 1 133 ? 52.059 -17.402 -12.152 1.00 23.77 134 ALA B C 1
ATOM 4946 O O . ALA B 1 133 ? 51.084 -17.296 -11.411 1.00 23.89 134 ALA B O 1
ATOM 4948 N N . VAL B 1 134 ? 52.689 -16.339 -12.657 1.00 23.42 135 VAL B N 1
ATOM 4949 C CA . VAL B 1 134 ? 52.227 -14.984 -12.305 1.00 22.68 135 VAL B CA 1
ATOM 4950 C C . VAL B 1 134 ? 50.869 -14.679 -12.948 1.00 22.56 135 VAL B C 1
ATOM 4951 O O . VAL B 1 134 ? 49.934 -14.221 -12.263 1.00 22.25 135 VAL B O 1
ATOM 4955 N N . SER B 1 135 ? 50.754 -14.970 -14.242 1.00 22.32 136 SER B N 1
ATOM 4956 C CA . SER B 1 135 ? 49.491 -14.789 -14.967 1.00 22.86 136 SER B CA 1
ATOM 4957 C C . SER B 1 135 ? 48.338 -15.587 -14.364 1.00 22.70 136 SER B C 1
ATOM 4958 O O . SER B 1 135 ? 47.230 -15.070 -14.260 1.00 21.75 136 SER B O 1
ATOM 4961 N N . ARG B 1 136 ? 48.601 -16.837 -13.968 1.00 23.15 137 ARG B N 1
ATOM 4962 C CA . ARG B 1 136 ? 47.582 -17.651 -13.288 1.00 24.16 137 ARG B CA 1
ATOM 4963 C C . ARG B 1 136 ? 47.132 -17.021 -11.976 1.00 23.36 137 ARG B C 1
ATOM 4964 O O . ARG B 1 136 ? 45.957 -17.044 -11.664 1.00 23.27 137 ARG B O 1
ATOM 4972 N N . ASP B 1 137 ? 48.070 -16.457 -11.221 1.00 23.58 138 ASP B N 1
ATOM 4973 C CA . ASP B 1 137 ? 47.738 -15.682 -10.019 1.00 23.71 138 ASP B CA 1
ATOM 4974 C C . ASP B 1 137 ? 46.894 -14.417 -10.308 1.00 23.38 138 ASP B C 1
ATOM 4975 O O . ASP B 1 137 ? 45.981 -14.087 -9.551 1.00 23.43 138 ASP B O 1
ATOM 4980 N N . PHE B 1 138 ? 47.176 -13.730 -11.416 1.00 22.85 139 PHE B N 1
ATOM 4981 C CA . PHE B 1 138 ? 46.375 -12.575 -11.803 1.00 22.54 139 PHE B CA 1
ATOM 4982 C C . PHE B 1 138 ? 44.920 -12.988 -12.045 1.00 22.83 139 PHE B C 1
ATOM 4983 O O . PHE B 1 138 ? 43.994 -12.339 -11.548 1.00 22.79 139 PHE B O 1
ATOM 4991 N N . VAL B 1 139 ? 44.733 -14.064 -12.806 1.00 23.12 140 VAL B N 1
ATOM 4992 C CA . VAL B 1 139 ? 43.410 -14.650 -13.042 1.00 24.03 140 VAL B CA 1
ATOM 4993 C C . VAL B 1 139 ? 42.696 -14.943 -11.706 1.00 24.88 140 VAL B C 1
ATOM 4994 O O . VAL B 1 139 ? 41.527 -14.583 -11.535 1.00 24.57 140 VAL B O 1
ATOM 4998 N N . SER B 1 140 ? 43.404 -15.564 -10.759 1.00 25.41 141 SER B N 1
ATOM 4999 C CA . SER B 1 140 ? 42.820 -15.856 -9.435 1.00 27.09 141 SER B CA 1
ATOM 5000 C C . SER B 1 140 ? 42.340 -14.607 -8.725 1.00 27.50 141 SER B C 1
ATOM 5001 O O . SER B 1 140 ? 41.257 -14.612 -8.153 1.00 28.60 141 SER B O 1
ATOM 5004 N N . VAL B 1 141 ? 43.144 -13.543 -8.761 1.00 28.31 142 VAL B N 1
ATOM 5005 C CA . VAL B 1 141 ? 42.729 -12.237 -8.231 1.00 28.80 142 VAL B CA 1
ATOM 5006 C C . VAL B 1 141 ? 41.390 -11.784 -8.836 1.00 28.67 142 VAL B C 1
ATOM 5007 O O . VAL B 1 141 ? 40.440 -11.479 -8.100 1.00 28.76 142 VAL B O 1
ATOM 5011 N N . LEU B 1 142 ? 41.303 -11.756 -10.165 1.00 27.65 143 LEU B N 1
ATOM 5012 C CA . LEU B 1 142 ? 40.050 -11.340 -10.800 1.00 27.11 143 LEU B CA 1
ATOM 5013 C C . LEU B 1 142 ? 38.869 -12.210 -10.364 1.00 26.67 143 LEU B C 1
ATOM 5014 O O . LEU B 1 142 ? 37.823 -11.672 -10.027 1.00 25.79 143 LEU B O 1
ATOM 5019 N N . HIS B 1 143 ? 39.049 -13.532 -10.360 1.00 26.67 144 HIS B N 1
ATOM 5020 C CA . HIS B 1 143 ? 37.974 -14.452 -9.944 1.00 28.23 144 HIS B CA 1
ATOM 5021 C C . HIS B 1 143 ? 37.461 -14.143 -8.541 1.00 28.79 144 HIS B C 1
ATOM 5022 O O . HIS B 1 143 ? 36.266 -14.182 -8.297 1.00 28.94 144 HIS B O 1
ATOM 5029 N N . ARG B 1 144 ? 38.385 -13.829 -7.640 1.00 29.60 145 ARG B N 1
ATOM 5030 C CA . ARG B 1 144 ? 38.070 -13.498 -6.258 1.00 31.03 145 ARG B CA 1
ATOM 5031 C C . ARG B 1 144 ? 37.287 -12.188 -6.156 1.00 31.03 145 ARG B C 1
ATOM 5032 O O . ARG B 1 144 ? 36.317 -12.092 -5.381 1.00 31.48 145 ARG B O 1
ATOM 5040 N N . ARG B 1 145 ? 37.695 -11.189 -6.940 1.00 30.51 146 ARG B N 1
ATOM 5041 C CA . ARG B 1 145 ? 36.999 -9.901 -6.959 1.00 30.48 146 ARG B CA 1
ATOM 5042 C C . ARG B 1 145 ? 35.570 -10.007 -7.516 1.00 29.98 146 ARG B C 1
ATOM 5043 O O . ARG B 1 145 ? 34.672 -9.298 -7.056 1.00 29.53 146 ARG B O 1
ATOM 5051 N N . ILE B 1 146 ? 35.390 -10.869 -8.515 1.00 29.56 147 ILE B N 1
ATOM 5052 C CA . ILE B 1 146 ? 34.076 -11.157 -9.099 1.00 29.92 147 ILE B CA 1
ATOM 5053 C C . ILE B 1 146 ? 33.154 -11.801 -8.050 1.00 30.75 147 ILE B C 1
ATOM 5054 O O . ILE B 1 146 ? 32.001 -11.388 -7.869 1.00 30.60 147 ILE B O 1
ATOM 5059 N N . LYS B 1 147 ? 33.681 -12.822 -7.374 1.00 31.60 148 LYS B N 1
ATOM 5060 C CA . LYS B 1 147 ? 32.962 -13.522 -6.320 1.00 32.74 148 LYS B CA 1
ATOM 5061 C C . LYS B 1 147 ? 32.538 -12.533 -5.227 1.00 32.61 148 LYS B C 1
ATOM 5062 O O . LYS B 1 147 ? 31.384 -12.512 -4.838 1.00 32.57 148 LYS B O 1
ATOM 5068 N N . LYS B 1 148 ? 33.472 -11.696 -4.776 1.00 33.15 149 LYS B N 1
ATOM 5069 C CA . LYS B 1 148 ? 33.204 -10.671 -3.768 1.00 33.19 149 LYS B CA 1
ATOM 5070 C C . LYS B 1 148 ? 32.179 -9.625 -4.224 1.00 32.89 149 LYS B C 1
ATOM 5071 O O . LYS B 1 148 ? 31.345 -9.184 -3.419 1.00 32.65 149 LYS B O 1
ATOM 5077 N N . ALA B 1 149 ? 32.244 -9.223 -5.496 1.00 31.50 150 ALA B N 1
ATOM 5078 C CA . ALA B 1 149 ? 31.303 -8.235 -6.035 1.00 30.88 150 ALA B CA 1
ATOM 5079 C C . ALA B 1 149 ? 29.881 -8.802 -6.075 1.00 30.47 150 ALA B C 1
ATOM 5080 O O . ALA B 1 149 ? 28.914 -8.055 -6.050 1.00 30.45 150 ALA B O 1
ATOM 5082 N N . GLY B 1 150 ? 29.777 -10.127 -6.154 1.00 30.35 151 GLY B N 1
ATOM 5083 C CA . GLY B 1 150 ? 28.531 -10.841 -5.891 1.00 30.16 151 GLY B CA 1
ATOM 5084 C C . GLY B 1 150 ? 27.487 -10.950 -6.988 1.00 30.25 151 GLY B C 1
ATOM 5085 O O . GLY B 1 150 ? 26.518 -11.683 -6.828 1.00 30.18 151 GLY B O 1
ATOM 5086 N N . SER B 1 151 ? 27.658 -10.231 -8.095 1.00 30.13 152 SER B N 1
ATOM 5087 C CA . SER B 1 151 ? 26.662 -10.269 -9.177 1.00 30.32 152 SER B CA 1
ATOM 5088 C C . SER B 1 151 ? 27.186 -10.843 -10.494 1.00 29.89 152 SER B C 1
ATOM 5089 O O . SER B 1 151 ? 26.671 -10.507 -11.562 1.00 30.31 152 SER B O 1
ATOM 5092 N N . GLY B 1 152 ? 28.216 -11.679 -10.428 1.00 29.38 153 GLY B N 1
ATOM 5093 C CA . GLY B 1 152 ? 28.704 -12.380 -11.617 1.00 29.26 153 GLY B CA 1
ATOM 5094 C C . GLY B 1 152 ? 29.660 -11.604 -12.516 1.00 29.07 153 GLY B C 1
ATOM 5095 O O . GLY B 1 152 ? 30.029 -12.088 -13.585 1.00 29.03 153 GLY B O 1
ATOM 5096 N N . ASN B 1 153 ? 30.052 -10.403 -12.096 1.00 28.59 154 ASN B N 1
ATOM 5097 C CA . ASN B 1 153 ? 31.063 -9.612 -12.813 1.00 28.55 154 ASN B CA 1
ATOM 5098 C C . ASN B 1 153 ? 31.916 -8.747 -11.879 1.00 28.02 154 ASN B C 1
ATOM 5099 O O . ASN B 1 153 ? 31.607 -8.598 -10.697 1.00 27.65 154 ASN B O 1
ATOM 5104 N N . TYR B 1 154 ? 32.993 -8.186 -12.423 1.00 27.02 155 TYR B N 1
ATOM 5105 C CA . TYR B 1 154 ? 33.787 -7.189 -11.721 1.00 26.06 155 TYR B CA 1
ATOM 5106 C C . TYR B 1 154 ? 34.113 -6.056 -12.692 1.00 25.60 155 TYR B C 1
ATOM 5107 O O . TYR B 1 154 ? 34.572 -6.302 -13.813 1.00 24.49 155 TYR B O 1
ATOM 5116 N N . SER B 1 155 ? 33.851 -4.829 -12.258 1.00 24.74 156 SER B N 1
ATOM 5117 C CA . SER B 1 155 ? 34.136 -3.641 -13.048 1.00 24.52 156 SER B CA 1
ATOM 5118 C C . SER B 1 155 ? 35.109 -2.775 -12.280 1.00 23.99 156 SER B C 1
ATOM 5119 O O . SER B 1 155 ? 34.938 -2.542 -11.075 1.00 22.80 156 SER B O 1
ATOM 5122 N N . GLY B 1 156 ? 36.133 -2.305 -12.980 1.00 23.57 157 GLY B N 1
ATOM 5123 C CA . GLY B 1 156 ? 37.093 -1.388 -12.391 1.00 23.17 157 GLY B CA 1
ATOM 5124 C C . GLY B 1 156 ? 38.244 -1.031 -13.311 1.00 23.13 157 GLY B C 1
ATOM 5125 O O . GLY B 1 156 ? 38.442 -1.630 -14.380 1.00 22.22 157 GLY B O 1
ATOM 5126 N N . ASP B 1 157 ? 39.007 -0.042 -12.860 1.00 23.45 158 ASP B N 1
ATOM 5127 C CA . ASP B 1 157 ? 40.251 0.369 -13.476 1.00 23.91 158 ASP B CA 1
ATOM 5128 C C . ASP B 1 157 ? 41.315 -0.518 -12.846 1.00 23.31 158 ASP B C 1
ATOM 5129 O O . ASP B 1 157 ? 41.530 -0.481 -11.637 1.00 23.71 158 ASP B O 1
ATOM 5134 N N . ILE B 1 158 ? 41.968 -1.323 -13.670 1.00 22.34 159 ILE B N 1
ATOM 5135 C CA . ILE B 1 158 ? 42.940 -2.278 -13.182 1.00 21.48 159 ILE B CA 1
ATOM 5136 C C . ILE B 1 158 ? 44.391 -1.881 -13.475 1.00 21.45 159 ILE B C 1
ATOM 5137 O O . ILE B 1 158 ? 45.286 -2.723 -13.376 1.00 21.18 159 ILE B O 1
ATOM 5142 N N . SER B 1 159 ? 44.633 -0.610 -13.821 1.00 21.27 160 SER B N 1
ATOM 5143 C CA . SER B 1 159 ? 45.999 -0.162 -14.160 1.00 21.08 160 SER B CA 1
ATOM 5144 C C . SER B 1 159 ? 47.004 -0.441 -13.034 1.00 21.09 160 SER B C 1
ATOM 5145 O O . SER B 1 159 ? 48.133 -0.850 -13.299 1.00 20.39 160 SER B O 1
ATOM 5148 N N . ASP B 1 160 ? 46.587 -0.227 -11.785 1.00 20.90 161 ASP B N 1
ATOM 5149 C CA . ASP B 1 160 ? 47.467 -0.482 -10.634 1.00 22.17 161 ASP B CA 1
ATOM 5150 C C . ASP B 1 160 ? 47.760 -1.959 -10.438 1.00 21.35 161 ASP B C 1
ATOM 5151 O O . ASP B 1 160 ? 48.853 -2.325 -10.026 1.00 21.32 161 ASP B O 1
ATOM 5156 N N . ASP B 1 161 ? 46.777 -2.803 -10.729 1.00 21.33 162 ASP B N 1
ATOM 5157 C CA . ASP B 1 161 ? 46.976 -4.258 -10.710 1.00 21.06 162 ASP B CA 1
ATOM 5158 C C . ASP B 1 161 ? 47.917 -4.697 -11.843 1.00 20.18 162 ASP B C 1
ATOM 5159 O O . ASP B 1 161 ? 48.720 -5.620 -11.681 1.00 19.29 162 ASP B O 1
ATOM 5164 N N . LEU B 1 162 ? 47.806 -4.027 -12.984 1.00 18.84 163 LEU B N 1
ATOM 5165 C CA . LEU B 1 162 ? 48.634 -4.356 -14.128 1.00 18.74 163 LEU B CA 1
ATOM 5166 C C . LEU B 1 162 ? 50.090 -3.964 -13.891 1.00 18.50 163 LEU B C 1
ATOM 5167 O O . LEU B 1 162 ? 50.990 -4.694 -14.319 1.00 18.67 163 LEU B O 1
ATOM 5172 N N . PHE B 1 163 ? 50.322 -2.822 -13.226 1.00 18.61 164 PHE B N 1
ATOM 5173 C CA . PHE B 1 163 ? 51.691 -2.431 -12.811 1.00 18.78 164 PHE B CA 1
ATOM 5174 C C . PHE B 1 163 ? 52.273 -3.467 -11.836 1.00 18.69 164 PHE B C 1
ATOM 5175 O O . PHE B 1 163 ? 53.444 -3.863 -11.958 1.00 18.33 164 PHE B O 1
ATOM 5183 N N . ARG B 1 164 ? 51.456 -3.897 -10.866 1.00 17.79 165 ARG B N 1
ATOM 5184 C CA . ARG B 1 164 ? 51.871 -4.958 -9.945 1.00 18.45 165 ARG B CA 1
ATOM 5185 C C . ARG B 1 164 ? 52.124 -6.292 -10.648 1.00 18.31 165 ARG B C 1
ATOM 5186 O O . ARG B 1 164 ? 53.085 -7.004 -10.317 1.00 18.13 165 ARG B O 1
ATOM 5194 N N . PHE B 1 165 ? 51.274 -6.622 -11.622 1.00 18.07 166 PHE B N 1
ATOM 5195 C CA . PHE B 1 165 ? 51.476 -7.826 -12.419 1.00 18.17 166 PHE B CA 1
ATOM 5196 C C . PHE B 1 165 ? 52.818 -7.777 -13.162 1.00 18.63 166 PHE B C 1
ATOM 5197 O O . PHE B 1 165 ? 53.594 -8.751 -13.152 1.00 18.81 166 PHE B O 1
ATOM 5205 N N . ALA B 1 166 ? 53.070 -6.642 -13.820 1.00 18.45 167 ALA B N 1
ATOM 5206 C CA . ALA B 1 166 ? 54.276 -6.466 -14.609 1.00 18.53 167 ALA B CA 1
ATOM 5207 C C . ALA B 1 166 ? 55.523 -6.538 -13.710 1.00 18.10 167 ALA B C 1
ATOM 5208 O O . ALA B 1 166 ? 56.515 -7.143 -14.087 1.00 18.29 167 ALA B O 1
ATOM 5210 N N . PHE B 1 167 ? 55.451 -5.932 -12.526 1.00 17.97 168 PHE B N 1
ATOM 5211 C CA . PHE B 1 167 ? 56.551 -5.974 -11.546 1.00 18.51 168 PHE B CA 1
ATOM 5212 C C . PHE B 1 167 ? 56.833 -7.406 -11.050 1.00 18.82 168 PHE B C 1
ATOM 5213 O O . PHE B 1 167 ? 57.983 -7.815 -10.945 1.00 18.49 168 PHE B O 1
ATOM 5221 N N . GLU B 1 168 ? 55.776 -8.135 -10.713 1.00 19.55 169 GLU B N 1
ATOM 5222 C CA . GLU B 1 168 ? 55.874 -9.537 -10.279 1.00 20.05 169 GLU B CA 1
ATOM 5223 C C . GLU B 1 168 ? 56.462 -10.435 -11.372 1.00 20.42 169 GLU B C 1
ATOM 5224 O O . GLU B 1 168 ? 57.247 -11.343 -11.083 1.00 20.59 169 GLU B O 1
ATOM 5230 N N . SER B 1 169 ? 56.092 -10.176 -12.627 1.00 20.24 170 SER B N 1
ATOM 5231 C CA . SER B 1 169 ? 56.601 -10.954 -13.757 1.00 20.50 170 SER B CA 1
ATOM 5232 C C . SER B 1 169 ? 58.106 -10.747 -13.985 1.00 20.72 170 SER B C 1
ATOM 5233 O O . SER B 1 169 ? 58.854 -11.714 -14.115 1.00 20.79 170 SER B O 1
ATOM 5236 N N . ILE B 1 170 ? 58.542 -9.492 -14.051 1.00 21.07 171 ILE B N 1
ATOM 5237 C CA . ILE B 1 170 ? 59.957 -9.206 -14.302 1.00 20.92 171 ILE B CA 1
ATOM 5238 C C . ILE B 1 170 ? 60.839 -9.659 -13.127 1.00 20.89 171 ILE B C 1
ATOM 5239 O O . ILE B 1 170 ? 61.902 -10.238 -13.348 1.00 20.41 171 ILE B O 1
ATOM 5244 N N . THR B 1 171 ? 60.383 -9.417 -11.894 1.00 20.58 172 THR B N 1
ATOM 5245 C CA . THR B 1 171 ? 61.118 -9.875 -10.724 1.00 21.34 172 THR B CA 1
ATOM 5246 C C . THR B 1 171 ? 61.168 -11.396 -10.630 1.00 21.84 172 THR B C 1
ATOM 5247 O O . THR B 1 171 ? 62.154 -11.944 -10.175 1.00 21.40 172 THR B O 1
ATOM 5251 N N . ASN B 1 172 ? 60.096 -12.071 -11.039 1.00 23.13 173 ASN B N 1
ATOM 5252 C CA . ASN B 1 172 ? 60.096 -13.527 -11.043 1.00 24.04 173 ASN B CA 1
ATOM 5253 C C . ASN B 1 172 ? 61.107 -14.094 -12.038 1.00 24.42 173 ASN B C 1
ATOM 5254 O O . ASN B 1 172 ? 61.792 -15.075 -11.722 1.00 24.32 173 ASN B O 1
ATOM 5259 N N . VAL B 1 173 ? 61.223 -13.491 -13.226 1.00 24.60 174 VAL B N 1
ATOM 5260 C CA . VAL B 1 173 ? 62.201 -14.018 -14.191 1.00 25.08 174 VAL B CA 1
ATOM 5261 C C . VAL B 1 173 ? 63.644 -13.651 -13.832 1.00 24.89 174 VAL B C 1
ATOM 5262 O O . VAL B 1 173 ? 64.567 -14.406 -14.124 1.00 24.69 174 VAL B O 1
ATOM 5266 N N . ILE B 1 174 ? 63.827 -12.504 -13.183 1.00 24.49 175 ILE B N 1
ATOM 5267 C CA . ILE B 1 174 ? 65.156 -12.064 -12.826 1.00 24.60 175 ILE B CA 1
ATOM 5268 C C . ILE B 1 174 ? 65.637 -12.812 -11.584 1.00 24.97 175 ILE B C 1
ATOM 5269 O O . ILE B 1 174 ? 66.736 -13.349 -11.571 1.00 25.19 175 ILE B O 1
ATOM 5274 N N . PHE B 1 175 ? 64.793 -12.859 -10.560 1.00 25.20 176 PHE B N 1
ATOM 5275 C CA . PHE B 1 175 ? 65.195 -13.364 -9.264 1.00 26.17 176 PHE B CA 1
ATOM 5276 C C . PHE B 1 175 ? 64.781 -14.820 -9.019 1.00 26.81 176 PHE B C 1
ATOM 5277 O O . PHE B 1 175 ? 65.283 -15.459 -8.091 1.00 25.96 176 PHE B O 1
ATOM 5285 N N . GLY B 1 176 ? 63.869 -15.336 -9.850 1.00 27.81 177 GLY B N 1
ATOM 5286 C CA . GLY B 1 176 ? 63.251 -16.653 -9.618 1.00 28.41 177 GLY B CA 1
ATOM 5287 C C . GLY B 1 176 ? 62.533 -16.739 -8.278 1.00 28.95 177 GLY B C 1
ATOM 5288 O O . GLY B 1 176 ? 62.360 -17.823 -7.731 1.00 28.94 177 GLY B O 1
ATOM 5289 N N . GLU B 1 177 ? 62.124 -15.595 -7.741 1.00 29.51 178 GLU B N 1
ATOM 5290 C CA . GLU B 1 177 ? 61.401 -15.548 -6.463 1.00 30.30 178 GLU B CA 1
ATOM 5291 C C . GLU B 1 177 ? 60.180 -14.642 -6.605 1.00 29.68 178 GLU B C 1
ATOM 5292 O O . GLU B 1 177 ? 60.256 -13.605 -7.274 1.00 29.40 178 GLU B O 1
ATOM 5298 N N . ARG B 1 178 ? 59.076 -15.036 -5.967 1.00 29.11 179 ARG B N 1
ATOM 5299 C CA . ARG B 1 178 ? 57.832 -14.279 -5.988 1.00 28.88 179 ARG B CA 1
ATOM 5300 C C . ARG B 1 178 ? 57.861 -13.151 -4.970 1.00 29.29 179 ARG B C 1
ATOM 5301 O O . ARG B 1 178 ? 58.144 -13.381 -3.796 1.00 29.16 179 ARG B O 1
ATOM 5309 N N . GLN B 1 179 ? 57.545 -11.939 -5.422 1.00 29.07 180 GLN B N 1
ATOM 5310 C CA . GLN B 1 179 ? 57.519 -10.772 -4.541 1.00 29.38 180 GLN B CA 1
ATOM 5311 C C . GLN B 1 179 ? 56.211 -10.624 -3.760 1.00 29.27 180 GLN B C 1
ATOM 5312 O O . GLN B 1 179 ? 56.115 -9.802 -2.847 1.00 29.21 180 GLN B O 1
ATOM 5318 N N . GLY B 1 180 ? 55.210 -11.414 -4.129 1.00 28.97 181 GLY B N 1
ATOM 5319 C CA . GLY B 1 180 ? 53.911 -11.393 -3.445 1.00 29.77 181 GLY B CA 1
ATOM 5320 C C . GLY B 1 180 ? 53.013 -10.210 -3.779 1.00 29.77 181 GLY B C 1
ATOM 5321 O O . GLY B 1 180 ? 52.094 -9.904 -3.020 1.00 29.95 181 GLY B O 1
ATOM 5322 N N . MET B 1 181 ? 53.256 -9.553 -4.915 1.00 29.81 182 MET B N 1
ATOM 5323 C CA . MET B 1 181 ? 52.519 -8.329 -5.260 1.00 30.27 182 MET B CA 1
ATOM 5324 C C . MET B 1 181 ? 51.087 -8.569 -5.745 1.00 30.41 182 MET B C 1
ATOM 5325 O O . MET B 1 181 ? 50.327 -7.619 -5.903 1.00 30.11 182 MET B O 1
ATOM 5330 N N . LEU B 1 182 ? 50.717 -9.828 -5.975 1.00 30.71 183 LEU B N 1
ATOM 5331 C CA . LEU B 1 182 ? 49.324 -10.155 -6.302 1.00 32.02 183 LEU B CA 1
ATOM 5332 C C . LEU B 1 182 ? 48.493 -10.728 -5.120 1.00 33.23 183 LEU B C 1
ATOM 5333 O O . LEU B 1 182 ? 47.366 -11.173 -5.322 1.00 33.43 183 LEU B O 1
ATOM 5338 N N . GLU B 1 183 ? 49.045 -10.696 -3.901 1.00 34.74 184 GLU B N 1
ATOM 5339 C CA . GLU B 1 183 ? 48.290 -11.051 -2.676 1.00 36.62 184 GLU B CA 1
ATOM 5340 C C . GLU B 1 183 ? 47.449 -9.857 -2.226 1.00 37.27 184 GLU B C 1
ATOM 5341 O O . GLU B 1 183 ? 47.604 -8.749 -2.745 1.00 36.80 184 GLU B O 1
ATOM 5347 N N . GLU B 1 184 ? 46.574 -10.076 -1.244 1.00 38.62 185 GLU B N 1
ATOM 5348 C CA . GLU B 1 184 ? 45.710 -9.000 -0.739 1.00 40.00 185 GLU B CA 1
ATOM 5349 C C . GLU B 1 184 ? 46.472 -7.965 0.077 1.00 39.88 185 GLU B C 1
ATOM 5350 O O . GLU B 1 184 ? 46.165 -6.778 0.019 1.00 40.06 185 GLU B O 1
ATOM 5356 N N . VAL B 1 185 ? 47.464 -8.418 0.832 1.00 40.23 186 VAL B N 1
ATOM 5357 C CA . VAL B 1 185 ? 48.320 -7.514 1.597 1.00 40.43 186 VAL B CA 1
ATOM 5358 C C . VAL B 1 185 ? 49.688 -7.476 0.933 1.00 40.38 186 VAL B C 1
ATOM 5359 O O . VAL B 1 185 ? 50.399 -8.482 0.880 1.00 40.28 186 VAL B O 1
ATOM 5363 N N . VAL B 1 186 ? 50.033 -6.295 0.435 1.00 40.23 187 VAL B N 1
ATOM 5364 C CA . VAL B 1 186 ? 51.169 -6.094 -0.452 1.00 40.05 187 VAL B CA 1
ATOM 5365 C C . VAL B 1 186 ? 52.371 -5.497 0.289 1.00 39.51 187 VAL B C 1
ATOM 5366 O O . VAL B 1 186 ? 52.205 -4.760 1.258 1.00 39.58 187 VAL B O 1
ATOM 5370 N N . ASN B 1 187 ? 53.572 -5.839 -0.171 1.00 38.53 188 ASN B N 1
ATOM 5371 C CA . ASN B 1 187 ? 54.793 -5.209 0.294 1.00 37.81 188 ASN B CA 1
ATOM 5372 C C . ASN B 1 187 ? 54.822 -3.696 -0.035 1.00 36.89 188 ASN B C 1
ATOM 5373 O O . ASN B 1 187 ? 54.918 -3.317 -1.202 1.00 36.40 188 ASN B O 1
ATOM 5378 N N . PRO B 1 188 ? 54.740 -2.828 0.997 1.00 36.19 189 PRO B N 1
ATOM 5379 C CA . PRO B 1 188 ? 54.683 -1.384 0.716 1.00 35.01 189 PRO B CA 1
ATOM 5380 C C . PRO B 1 188 ? 55.957 -0.828 0.071 1.00 33.70 189 PRO B C 1
ATOM 5381 O O . PRO B 1 188 ? 55.881 0.142 -0.675 1.00 32.91 189 PRO B O 1
ATOM 5385 N N . GLU B 1 189 ? 57.102 -1.445 0.348 1.00 32.44 190 GLU B N 1
ATOM 5386 C CA . GLU B 1 189 ? 58.366 -1.011 -0.236 1.00 31.89 190 GLU B CA 1
ATOM 5387 C C . GLU B 1 189 ? 58.494 -1.352 -1.724 1.00 30.35 190 GLU B C 1
ATOM 5388 O O . GLU B 1 189 ? 59.089 -0.583 -2.489 1.00 29.37 190 GLU B O 1
ATOM 5394 N N . ALA B 1 190 ? 57.934 -2.493 -2.127 1.00 28.59 191 ALA B N 1
ATOM 5395 C CA . ALA B 1 190 ? 57.848 -2.826 -3.552 1.00 27.81 191 ALA B CA 1
ATOM 5396 C C . ALA B 1 190 ? 56.858 -1.895 -4.276 1.00 27.15 191 ALA B C 1
ATOM 5397 O O . ALA B 1 190 ? 57.118 -1.492 -5.400 1.00 26.63 191 ALA B O 1
ATOM 5399 N N . GLN B 1 191 ? 55.746 -1.541 -3.626 1.00 26.21 192 GLN B N 1
ATOM 5400 C CA . GLN B 1 191 ? 54.818 -0.559 -4.200 1.00 26.27 192 GLN B CA 1
ATOM 5401 C C . GLN B 1 191 ? 55.513 0.800 -4.448 1.00 26.27 192 GLN B C 1
ATOM 5402 O O . GLN B 1 191 ? 55.320 1.430 -5.499 1.00 25.58 192 GLN B O 1
ATOM 5408 N N . ARG B 1 192 ? 56.327 1.228 -3.481 1.00 25.98 193 ARG B N 1
ATOM 5409 C CA . ARG B 1 192 ? 57.138 2.440 -3.601 1.00 26.12 193 ARG B CA 1
ATOM 5410 C C . ARG B 1 192 ? 58.046 2.371 -4.834 1.00 24.90 193 ARG B C 1
ATOM 5411 O O . ARG B 1 192 ? 58.177 3.356 -5.539 1.00 24.11 193 ARG B O 1
ATOM 5419 N N . PHE B 1 193 ? 58.669 1.213 -5.082 1.00 23.84 194 PHE B N 1
ATOM 5420 C CA . PHE B 1 193 ? 59.455 1.018 -6.304 1.00 23.17 194 PHE B CA 1
ATOM 5421 C C . PHE B 1 193 ? 58.567 1.194 -7.560 1.00 22.66 194 PHE B C 1
ATOM 5422 O O . PHE B 1 193 ? 58.919 1.945 -8.471 1.00 22.41 194 PHE B O 1
ATOM 5430 N N . ILE B 1 194 ? 57.415 0.521 -7.589 1.00 22.38 195 ILE B N 1
ATOM 5431 C CA . ILE B 1 194 ? 56.479 0.626 -8.731 1.00 22.15 195 ILE B CA 1
ATOM 5432 C C . ILE B 1 194 ? 56.120 2.084 -9.042 1.00 21.89 195 ILE B C 1
ATOM 5433 O O . ILE B 1 194 ? 56.308 2.539 -10.179 1.00 21.80 195 ILE B O 1
ATOM 5438 N N . ASP B 1 195 ? 55.640 2.808 -8.026 1.00 21.16 196 ASP B N 1
ATOM 5439 C CA . ASP B 1 195 ? 55.267 4.219 -8.137 1.00 21.21 196 ASP B CA 1
ATOM 5440 C C . ASP B 1 195 ? 56.420 5.120 -8.580 1.00 19.84 196 ASP B C 1
ATOM 5441 O O . ASP B 1 195 ? 56.206 6.081 -9.297 1.00 19.57 196 ASP B O 1
ATOM 5446 N N . ALA B 1 196 ? 57.634 4.806 -8.148 1.00 19.06 197 ALA B N 1
ATOM 5447 C CA . ALA B 1 196 ? 58.800 5.591 -8.506 1.00 18.99 197 ALA B CA 1
ATOM 5448 C C . ALA B 1 196 ? 59.105 5.516 -10.008 1.00 19.16 197 ALA B C 1
ATOM 5449 O O . ALA B 1 196 ? 59.544 6.502 -10.613 1.00 18.85 197 ALA B O 1
ATOM 5451 N N . ILE B 1 197 ? 58.851 4.354 -10.607 1.00 19.29 198 ILE B N 1
ATOM 5452 C CA . ILE B 1 197 ? 59.097 4.175 -12.035 1.00 19.63 198 ILE B CA 1
ATOM 5453 C C . ILE B 1 197 ? 58.188 5.081 -12.838 1.00 20.25 198 ILE B C 1
ATOM 5454 O O . ILE B 1 197 ? 58.651 5.767 -13.748 1.00 20.14 198 ILE B O 1
ATOM 5459 N N . TYR B 1 198 ? 56.906 5.100 -12.494 1.00 20.54 199 TYR B N 1
ATOM 5460 C CA . TYR B 1 198 ? 55.974 5.969 -13.176 1.00 21.83 199 TYR B CA 1
ATOM 5461 C C . TYR B 1 198 ? 56.386 7.431 -12.957 1.00 21.36 199 TYR B C 1
ATOM 5462 O O . TYR B 1 198 ? 56.355 8.246 -13.892 1.00 20.20 199 TYR B O 1
ATOM 5471 N N . GLN B 1 199 ? 56.798 7.755 -11.727 1.00 21.18 200 GLN B N 1
ATOM 5472 C CA . GLN B 1 199 ? 57.235 9.129 -11.428 1.00 21.27 200 GLN B CA 1
ATOM 5473 C C . GLN B 1 199 ? 58.462 9.542 -12.246 1.00 20.46 200 GLN B C 1
ATOM 5474 O O . GLN B 1 199 ? 58.501 10.641 -12.777 1.00 20.59 200 GLN B O 1
ATOM 5480 N N . MET B 1 200 ? 59.443 8.657 -12.350 1.00 19.49 201 MET B N 1
ATOM 5481 C CA . MET B 1 200 ? 60.639 8.907 -13.173 1.00 19.06 201 MET B CA 1
ATOM 5482 C C . MET B 1 200 ? 60.258 9.269 -14.637 1.00 18.35 201 MET B C 1
ATOM 5483 O O . MET B 1 200 ? 60.757 10.254 -15.185 1.00 17.98 201 MET B O 1
ATOM 5488 N N . PHE B 1 201 ? 59.348 8.504 -15.235 1.00 18.20 202 PHE B N 1
ATOM 5489 C CA . PHE B 1 201 ? 58.870 8.785 -16.600 1.00 18.42 202 PHE B CA 1
ATOM 5490 C C . PHE B 1 201 ? 58.118 10.097 -16.720 1.00 18.76 202 PHE B C 1
ATOM 5491 O O . PHE B 1 201 ? 58.448 10.930 -17.585 1.00 18.33 202 PHE B O 1
ATOM 5499 N N . HIS B 1 202 ? 57.104 10.268 -15.864 1.00 18.61 203 HIS B N 1
ATOM 5500 C CA . HIS B 1 202 ? 56.320 11.504 -15.809 1.00 19.65 203 HIS B CA 1
ATOM 5501 C C . HIS B 1 202 ? 57.186 12.761 -15.639 1.00 19.30 203 HIS B C 1
ATOM 5502 O O . HIS B 1 202 ? 57.036 13.734 -16.394 1.00 18.33 203 HIS B O 1
ATOM 5509 N N . THR B 1 203 ? 58.126 12.730 -14.690 1.00 19.13 204 THR B N 1
ATOM 5510 C CA . THR B 1 203 ? 58.955 13.915 -14.428 1.00 18.85 204 THR B CA 1
ATOM 5511 C C . THR B 1 203 ? 59.993 14.166 -15.521 1.00 18.89 204 THR B C 1
ATOM 5512 O O . THR B 1 203 ? 60.572 15.245 -15.586 1.00 18.54 204 THR B O 1
ATOM 5516 N N . SER B 1 204 ? 60.201 13.198 -16.408 1.00 18.45 205 SER B N 1
ATOM 5517 C CA . SER B 1 204 ? 61.161 13.384 -17.494 1.00 18.85 205 SER B CA 1
ATOM 5518 C C . SER B 1 204 ? 60.671 14.436 -18.485 1.00 18.78 205 SER B C 1
ATOM 5519 O O . SER B 1 204 ? 61.477 15.166 -19.058 1.00 18.25 205 SER B O 1
ATOM 5522 N N . VAL B 1 205 ? 59.351 14.478 -18.696 1.00 18.92 206 VAL B N 1
ATOM 5523 C CA . VAL B 1 205 ? 58.742 15.244 -19.794 1.00 19.28 206 VAL B CA 1
ATOM 5524 C C . VAL B 1 205 ? 59.039 16.766 -19.770 1.00 19.99 206 VAL B C 1
ATOM 5525 O O . VAL B 1 205 ? 59.450 17.323 -20.786 1.00 20.39 206 VAL B O 1
ATOM 5529 N N . PRO B 1 206 ? 58.868 17.436 -18.612 1.00 20.65 207 PRO B N 1
ATOM 5530 C CA . PRO B 1 206 ? 59.137 18.885 -18.677 1.00 21.33 207 PRO B CA 1
ATOM 5531 C C . PRO B 1 206 ? 60.607 19.245 -18.939 1.00 22.33 207 PRO B C 1
ATOM 5532 O O . PRO B 1 206 ? 60.917 20.423 -19.168 1.00 23.09 207 PRO B O 1
ATOM 5536 N N . MET B 1 207 ? 61.501 18.265 -18.916 1.00 22.68 208 MET B N 1
ATOM 5537 C CA . MET B 1 207 ? 62.923 18.554 -19.100 1.00 24.44 208 MET B CA 1
ATOM 5538 C C . MET B 1 207 ? 63.483 18.157 -20.474 1.00 25.12 208 MET B C 1
ATOM 5539 O O . MET B 1 207 ? 64.675 18.360 -20.745 1.00 25.83 208 MET B O 1
ATOM 5544 N N . LEU B 1 208 ? 62.615 17.643 -21.338 1.00 25.79 209 LEU B N 1
ATOM 5545 C CA . LEU B 1 208 ? 63.012 16.861 -22.523 1.00 27.50 209 LEU B CA 1
ATOM 5546 C C . LEU B 1 208 ? 63.867 17.496 -23.637 1.00 27.89 209 LEU B C 1
ATOM 5547 O O . LEU B 1 208 ? 64.867 16.879 -24.120 1.00 29.22 209 LEU B O 1
ATOM 5552 N N . ASN B 1 209 ? 63.478 18.687 -24.071 1.00 26.85 210 ASN B N 1
ATOM 5553 C CA . ASN B 1 209 ? 64.174 19.353 -25.175 1.00 26.51 210 ASN B CA 1
ATOM 5554 C C . ASN B 1 209 ? 65.104 20.468 -24.677 1.00 26.37 210 ASN B C 1
ATOM 5555 O O . ASN B 1 209 ? 65.350 21.445 -25.382 1.00 26.89 210 ASN B O 1
ATOM 5560 N N . LEU B 1 210 ? 65.619 20.304 -23.462 1.00 25.84 211 LEU B N 1
ATOM 5561 C CA . LEU B 1 210 ? 66.432 21.328 -22.814 1.00 25.71 211 LEU B CA 1
ATOM 5562 C C . LEU B 1 210 ? 67.788 20.772 -22.439 1.00 25.50 211 LEU B C 1
ATOM 5563 O O . LEU B 1 210 ? 67.877 19.631 -22.004 1.00 25.64 211 LEU B O 1
ATOM 5568 N N . PRO B 1 211 ? 68.848 21.584 -22.573 1.00 25.69 212 PRO B N 1
ATOM 5569 C CA . PRO B 1 211 ? 70.153 21.142 -22.066 1.00 26.13 212 PRO B CA 1
ATOM 5570 C C . PRO B 1 211 ? 70.168 21.083 -20.532 1.00 26.20 212 PRO B C 1
ATOM 5571 O O . PRO B 1 211 ? 69.364 21.767 -19.883 1.00 25.68 212 PRO B O 1
ATOM 5575 N N . PRO B 1 212 ? 71.047 20.245 -19.952 1.00 27.01 213 PRO B N 1
ATOM 5576 C CA . PRO B 1 212 ? 71.084 20.122 -18.501 1.00 27.71 213 PRO B CA 1
ATOM 5577 C C . PRO B 1 212 ? 71.293 21.450 -17.758 1.00 28.55 213 PRO B C 1
ATOM 5578 O O . PRO B 1 212 ? 70.797 21.586 -16.654 1.00 28.84 213 PRO B O 1
ATOM 5582 N N . ASP B 1 213 ? 71.981 22.422 -18.358 1.00 29.10 214 ASP B N 1
ATOM 5583 C CA . ASP B 1 213 ? 72.142 23.750 -17.730 1.00 30.14 214 ASP B CA 1
ATOM 5584 C C . ASP B 1 213 ? 70.828 24.511 -17.517 1.00 30.38 214 ASP B C 1
ATOM 5585 O O . ASP B 1 213 ? 70.721 25.308 -16.570 1.00 30.06 214 ASP B O 1
ATOM 5590 N N . LEU B 1 214 ? 69.851 24.303 -18.404 1.00 30.11 215 LEU B N 1
ATOM 5591 C CA . LEU B 1 214 ? 68.581 25.038 -18.312 1.00 30.30 215 LEU B CA 1
ATOM 5592 C C . LEU B 1 214 ? 67.533 24.346 -17.458 1.00 30.66 215 LEU B C 1
ATOM 5593 O O . LEU B 1 214 ? 66.812 25.007 -16.692 1.00 30.28 215 LEU B O 1
ATOM 5598 N N . PHE B 1 215 ? 67.438 23.016 -17.551 1.00 31.30 216 PHE B N 1
ATOM 5599 C CA . PHE B 1 215 ? 66.435 22.350 -16.717 1.00 30.97 216 PHE B CA 1
ATOM 5600 C C . PHE B 1 215 ? 66.708 22.454 -15.203 1.00 31.51 216 PHE B C 1
ATOM 5601 O O . PHE B 1 215 ? 65.789 22.568 -14.376 1.00 31.71 216 PHE B O 1
ATOM 5609 N N . ARG B 1 216 ? 67.975 22.544 -14.846 1.00 32.23 217 ARG B N 1
ATOM 5610 C CA . ARG B 1 216 ? 68.339 22.866 -13.456 1.00 32.24 217 ARG B CA 1
ATOM 5611 C C . ARG B 1 216 ? 67.831 24.244 -13.008 1.00 31.76 217 ARG B C 1
ATOM 5612 O O . ARG B 1 216 ? 67.551 24.461 -11.827 1.00 32.50 217 ARG B O 1
ATOM 5620 N N . LEU B 1 217 ? 67.705 25.167 -13.965 1.00 30.95 218 LEU B N 1
ATOM 5621 C CA . LEU B 1 217 ? 67.379 26.578 -13.722 1.00 29.48 218 LEU B CA 1
ATOM 5622 C C . LEU B 1 217 ? 65.886 26.901 -13.886 1.00 28.55 218 LEU B C 1
ATOM 5623 O O . LEU B 1 217 ? 65.344 27.775 -13.205 1.00 28.33 218 LEU B O 1
ATOM 5628 N N . PHE B 1 218 ? 65.212 26.195 -14.793 1.00 26.86 219 PHE B N 1
ATOM 5629 C CA . PHE B 1 218 ? 63.810 26.489 -15.092 1.00 25.64 219 PHE B CA 1
ATOM 5630 C C . PHE B 1 218 ? 62.840 25.352 -14.755 1.00 25.13 219 PHE B C 1
ATOM 5631 O O . PHE B 1 218 ? 61.622 25.489 -14.895 1.00 25.13 219 PHE B O 1
ATOM 5639 N N . ARG B 1 219 ? 63.384 24.224 -14.320 1.00 24.66 220 ARG B N 1
ATOM 5640 C CA . ARG B 1 219 ? 62.590 23.044 -14.001 1.00 24.21 220 ARG B CA 1
ATOM 5641 C C . ARG B 1 219 ? 63.135 22.449 -12.708 1.00 24.55 220 ARG B C 1
ATOM 5642 O O . ARG B 1 219 ? 63.208 21.232 -12.550 1.00 23.81 220 ARG B O 1
ATOM 5650 N N . THR B 1 220 ? 63.516 23.329 -11.783 1.00 25.02 221 THR B N 1
ATOM 5651 C CA . THR B 1 220 ? 64.204 22.948 -10.547 1.00 25.91 221 THR B CA 1
ATOM 5652 C C . THR B 1 220 ? 63.372 21.973 -9.717 1.00 25.24 221 THR B C 1
ATOM 5653 O O . THR B 1 220 ? 63.904 21.007 -9.166 1.00 25.37 221 THR B O 1
ATOM 5657 N N . LYS B 1 221 ? 62.076 22.240 -9.625 1.00 25.05 222 LYS B N 1
ATOM 5658 C CA . LYS B 1 221 ? 61.178 21.383 -8.872 1.00 25.67 222 LYS B CA 1
ATOM 5659 C C . LYS B 1 221 ? 61.046 20.012 -9.561 1.00 24.82 222 LYS B C 1
ATOM 5660 O O . LYS B 1 221 ? 61.109 18.970 -8.917 1.00 24.39 222 LYS B O 1
ATOM 5666 N N . THR B 1 222 ? 60.889 20.022 -10.880 1.00 24.29 223 THR B N 1
ATOM 5667 C CA . THR B 1 222 ? 60.756 18.763 -11.626 1.00 23.45 223 THR B CA 1
ATOM 5668 C C . THR B 1 222 ? 62.025 17.917 -11.508 1.00 23.14 223 THR B C 1
ATOM 5669 O O . THR B 1 222 ? 61.955 16.722 -11.255 1.00 22.49 223 THR B O 1
ATOM 5673 N N . TRP B 1 223 ? 63.177 18.569 -11.651 1.00 23.18 224 TRP B N 1
ATOM 5674 C CA . TRP B 1 223 ? 64.464 17.925 -11.519 1.00 23.39 224 TRP B CA 1
ATOM 5675 C C . TRP B 1 223 ? 64.615 17.247 -10.169 1.00 23.81 224 TRP B C 1
ATOM 5676 O O . TRP B 1 223 ? 65.057 16.094 -10.091 1.00 23.28 224 TRP B O 1
ATOM 5687 N N . LYS B 1 224 ? 64.252 17.977 -9.114 1.00 24.63 225 LYS B N 1
ATOM 5688 C CA . LYS B 1 224 ? 64.292 17.467 -7.749 1.00 25.30 225 LYS B CA 1
ATOM 5689 C C . LYS B 1 224 ? 63.449 16.189 -7.612 1.00 24.51 225 LYS B C 1
ATOM 5690 O O . LYS B 1 224 ? 63.924 15.200 -7.057 1.00 24.28 225 LYS B O 1
ATOM 5696 N N . ASP B 1 225 ? 62.212 16.222 -8.116 1.00 23.97 226 ASP B N 1
ATOM 5697 C CA . ASP B 1 225 ? 61.291 15.076 -8.046 1.00 23.41 226 ASP B CA 1
ATOM 5698 C C . ASP B 1 225 ? 61.829 13.900 -8.874 1.00 22.37 226 ASP B C 1
ATOM 5699 O O . ASP B 1 225 ? 61.672 12.729 -8.517 1.00 23.17 226 ASP B O 1
ATOM 5704 N N . HIS B 1 226 ? 62.459 14.229 -9.987 1.00 21.11 227 HIS B N 1
ATOM 5705 C CA . HIS B 1 226 ? 63.012 13.245 -10.895 1.00 20.74 227 HIS B CA 1
ATOM 5706 C C . HIS B 1 226 ? 64.191 12.491 -10.246 1.00 20.87 227 HIS B C 1
ATOM 5707 O O . HIS B 1 226 ? 64.239 11.245 -10.245 1.00 20.97 227 HIS B O 1
ATOM 5714 N N . VAL B 1 227 ? 65.127 13.259 -9.699 1.00 20.35 228 VAL B N 1
ATOM 5715 C CA . VAL B 1 227 ? 66.218 12.736 -8.889 1.00 20.25 228 VAL B CA 1
ATOM 5716 C C . VAL B 1 227 ? 65.675 11.839 -7.773 1.00 20.22 228 VAL B C 1
ATOM 5717 O O . VAL B 1 227 ? 66.190 10.764 -7.564 1.00 19.91 228 VAL B O 1
ATOM 5721 N N . ALA B 1 228 ? 64.617 12.260 -7.083 1.00 20.39 229 ALA B N 1
ATOM 5722 C CA . ALA B 1 228 ? 64.071 11.439 -6.004 1.00 20.32 229 ALA B CA 1
ATOM 5723 C C . ALA B 1 228 ? 63.498 10.117 -6.509 1.00 20.64 229 ALA B C 1
ATOM 5724 O O . ALA B 1 228 ? 63.625 9.105 -5.827 1.00 21.34 229 ALA B O 1
ATOM 5726 N N . ALA B 1 229 ? 62.862 10.126 -7.686 1.00 20.29 230 ALA B N 1
ATOM 5727 C CA . ALA B 1 229 ? 62.301 8.902 -8.262 1.00 19.61 230 ALA B CA 1
ATOM 5728 C C . ALA B 1 229 ? 63.423 7.931 -8.641 1.00 19.23 230 ALA B C 1
ATOM 5729 O O . ALA B 1 229 ? 63.381 6.759 -8.303 1.00 19.34 230 ALA B O 1
ATOM 5731 N N . TRP B 1 230 ? 64.442 8.421 -9.319 1.00 19.31 231 TRP B N 1
ATOM 5732 C CA . TRP B 1 230 ? 65.571 7.566 -9.665 1.00 20.21 231 TRP B CA 1
ATOM 5733 C C . TRP B 1 230 ? 66.300 7.020 -8.419 1.00 21.06 231 TRP B C 1
ATOM 5734 O O . TRP B 1 230 ? 66.801 5.891 -8.451 1.00 21.15 231 TRP B O 1
ATOM 5745 N N . ASP B 1 231 ? 66.357 7.815 -7.343 1.00 21.40 232 ASP B N 1
ATOM 5746 C CA . ASP B 1 231 ? 66.986 7.372 -6.092 1.00 22.79 232 ASP B CA 1
ATOM 5747 C C . ASP B 1 231 ? 66.248 6.174 -5.479 1.00 23.29 232 ASP B C 1
ATOM 5748 O O . ASP B 1 231 ? 66.897 5.263 -4.951 1.00 23.66 232 ASP B O 1
ATOM 5753 N N . VAL B 1 232 ? 64.909 6.176 -5.550 1.00 22.86 233 VAL B N 1
ATOM 5754 C CA . VAL B 1 232 ? 64.102 5.048 -5.082 1.00 23.11 233 VAL B CA 1
ATOM 5755 C C . VAL B 1 232 ? 64.410 3.797 -5.929 1.00 23.55 233 VAL B C 1
ATOM 5756 O O . VAL B 1 232 ? 64.591 2.707 -5.388 1.00 23.28 233 VAL B O 1
ATOM 5760 N N . ILE B 1 233 ? 64.467 3.986 -7.248 1.00 23.63 234 ILE B N 1
ATOM 5761 C CA . ILE B 1 233 ? 64.721 2.927 -8.222 1.00 23.85 234 ILE B CA 1
ATOM 5762 C C . ILE B 1 233 ? 66.055 2.237 -7.947 1.00 24.47 234 ILE B C 1
ATOM 5763 O O . ILE B 1 233 ? 66.124 1.010 -7.885 1.00 24.33 234 ILE B O 1
ATOM 5768 N N . PHE B 1 234 ? 67.110 3.038 -7.797 1.00 25.12 235 PHE B N 1
ATOM 5769 C CA . PHE B 1 234 ? 68.437 2.531 -7.446 1.00 25.96 235 PHE B CA 1
ATOM 5770 C C . PHE B 1 234 ? 68.563 1.899 -6.066 1.00 26.86 235 PHE B C 1
ATOM 5771 O O . PHE B 1 234 ? 69.108 0.801 -5.957 1.00 27.54 235 PHE B O 1
ATOM 5779 N N . SER B 1 235 ? 68.062 2.567 -5.025 1.00 27.52 236 SER B N 1
ATOM 5780 C CA . SER B 1 235 ? 68.083 1.994 -3.679 1.00 28.60 236 SER B CA 1
ATOM 5781 C C . SER B 1 235 ? 67.518 0.583 -3.677 1.00 28.34 236 SER B C 1
ATOM 5782 O O . SER B 1 235 ? 68.187 -0.345 -3.227 1.00 27.89 236 SER B O 1
ATOM 5785 N N . LYS B 1 236 ? 66.278 0.444 -4.159 1.00 27.96 237 LYS B N 1
ATOM 5786 C CA . LYS B 1 236 ? 65.566 -0.827 -4.087 1.00 28.51 237 LYS B CA 1
ATOM 5787 C C . LYS B 1 236 ? 66.210 -1.904 -4.941 1.00 28.45 237 LYS B C 1
ATOM 5788 O O . LYS B 1 236 ? 66.374 -3.035 -4.488 1.00 28.11 237 LYS B O 1
ATOM 5794 N N . ALA B 1 237 ? 66.578 -1.543 -6.169 1.00 28.47 238 ALA B N 1
ATOM 5795 C CA . ALA B 1 237 ? 67.205 -2.473 -7.098 1.00 29.00 238 ALA B CA 1
ATOM 5796 C C . ALA B 1 237 ? 68.506 -3.018 -6.509 1.00 29.65 238 ALA B C 1
ATOM 5797 O O . ALA B 1 237 ? 68.797 -4.205 -6.610 1.00 29.43 238 ALA B O 1
ATOM 5799 N N . ASP B 1 238 ? 69.289 -2.137 -5.905 1.00 29.89 239 ASP B N 1
ATOM 5800 C CA . ASP B 1 238 ? 70.583 -2.527 -5.377 1.00 31.03 239 ASP B CA 1
ATOM 5801 C C . ASP B 1 238 ? 70.422 -3.426 -4.135 1.00 30.57 239 ASP B C 1
ATOM 5802 O O . ASP B 1 238 ? 71.110 -4.426 -4.005 1.00 30.18 239 ASP B O 1
ATOM 5807 N N . ILE B 1 239 ? 69.475 -3.094 -3.269 1.00 30.52 240 ILE B N 1
ATOM 5808 C CA . ILE B 1 239 ? 69.104 -3.977 -2.159 1.00 30.96 240 ILE B CA 1
ATOM 5809 C C . ILE B 1 239 ? 68.748 -5.394 -2.647 1.00 31.08 240 ILE B C 1
ATOM 5810 O O . ILE B 1 239 ? 69.277 -6.379 -2.121 1.00 30.94 240 ILE B O 1
ATOM 5815 N N . TYR B 1 240 ? 67.874 -5.494 -3.652 1.00 30.85 241 TYR B N 1
ATOM 5816 C CA . TYR B 1 240 ? 67.491 -6.786 -4.223 1.00 30.82 241 TYR B CA 1
ATOM 5817 C C . TYR B 1 240 ? 68.687 -7.601 -4.716 1.00 30.28 241 TYR B C 1
ATOM 5818 O O . TYR B 1 240 ? 68.790 -8.790 -4.416 1.00 29.38 241 TYR B O 1
ATOM 5827 N N . THR B 1 241 ? 69.571 -6.960 -5.480 1.00 29.76 242 THR B N 1
ATOM 5828 C CA . THR B 1 241 ? 70.708 -7.647 -6.096 1.00 29.85 242 THR B CA 1
ATOM 5829 C C . THR B 1 241 ? 71.740 -8.096 -5.051 1.00 30.13 242 THR B C 1
ATOM 5830 O O . THR B 1 241 ? 72.214 -9.238 -5.104 1.00 29.54 242 THR B O 1
ATOM 5834 N N . GLN B 1 242 ? 72.069 -7.194 -4.126 1.00 30.45 243 GLN B N 1
ATOM 5835 C CA . GLN B 1 242 ? 72.997 -7.467 -3.027 1.00 31.76 243 GLN B CA 1
ATOM 5836 C C . GLN B 1 242 ? 72.519 -8.620 -2.147 1.00 31.31 243 GLN B C 1
ATOM 5837 O O . GLN B 1 242 ? 73.283 -9.545 -1.898 1.00 31.04 243 GLN B O 1
ATOM 5843 N N . ASN B 1 243 ? 71.270 -8.539 -1.681 1.00 31.06 244 ASN B N 1
ATOM 5844 C CA . ASN B 1 243 ? 70.602 -9.624 -0.943 1.00 31.15 244 ASN B CA 1
ATOM 5845 C C . ASN B 1 243 ? 70.656 -10.976 -1.656 1.00 30.70 244 ASN B C 1
ATOM 5846 O O . ASN B 1 243 ? 70.974 -12.000 -1.042 1.00 30.99 244 ASN B O 1
ATOM 5851 N N . PHE B 1 244 ? 70.352 -10.980 -2.948 1.00 29.72 245 PHE B N 1
ATOM 5852 C CA . PHE B 1 244 ? 70.409 -12.205 -3.741 1.00 29.30 245 PHE B CA 1
ATOM 5853 C C . PHE B 1 244 ? 71.840 -12.775 -3.798 1.00 29.16 245 PHE B C 1
ATOM 5854 O O . PHE B 1 244 ? 72.049 -13.990 -3.665 1.00 28.39 245 PHE B O 1
ATOM 5862 N N . TYR B 1 245 ? 72.814 -11.890 -4.004 1.00 28.99 246 TYR B N 1
ATOM 5863 C CA . TYR B 1 245 ? 74.243 -12.267 -4.034 1.00 29.63 246 TYR B CA 1
ATOM 5864 C C . TYR B 1 245 ? 74.639 -12.990 -2.753 1.00 29.49 246 TYR B C 1
ATOM 5865 O O . TYR B 1 245 ? 75.229 -14.063 -2.797 1.00 30.12 246 TYR B O 1
ATOM 5874 N N . TRP B 1 246 ? 74.290 -12.405 -1.615 1.00 30.08 247 TRP B N 1
ATOM 5875 C CA . TRP B 1 246 ? 74.650 -12.983 -0.333 1.00 31.58 247 TRP B CA 1
ATOM 5876 C C . TRP B 1 246 ? 73.892 -14.260 0.004 1.00 32.71 247 TRP B C 1
ATOM 5877 O O . TRP B 1 246 ? 74.485 -15.178 0.547 1.00 32.54 247 TRP B O 1
ATOM 5888 N N . GLU B 1 247 ? 72.602 -14.315 -0.345 1.00 34.16 248 GLU B N 1
ATOM 5889 C CA . GLU B 1 247 ? 71.787 -15.537 -0.204 1.00 35.92 248 GLU B CA 1
ATOM 5890 C C . GLU B 1 247 ? 72.302 -16.717 -1.014 1.00 36.51 248 GLU B C 1
ATOM 5891 O O . GLU B 1 247 ? 72.221 -17.852 -0.543 1.00 36.60 248 GLU B O 1
ATOM 5897 N N . LEU B 1 248 ? 72.838 -16.454 -2.209 1.00 37.29 249 LEU B N 1
ATOM 5898 C CA . LEU B 1 248 ? 73.493 -17.497 -3.003 1.00 38.51 249 LEU B CA 1
ATOM 5899 C C . LEU B 1 248 ? 74.622 -18.135 -2.210 1.00 39.40 249 LEU B C 1
ATOM 5900 O O . LEU B 1 248 ? 74.838 -19.342 -2.291 1.00 39.53 249 LEU B O 1
ATOM 5905 N N . ARG B 1 249 ? 75.355 -17.302 -1.475 1.00 40.02 250 ARG B N 1
ATOM 5906 C CA . ARG B 1 249 ? 76.489 -17.757 -0.685 1.00 41.02 250 ARG B CA 1
ATOM 5907 C C . ARG B 1 249 ? 76.037 -18.441 0.603 1.00 41.95 250 ARG B C 1
ATOM 5908 O O . ARG B 1 249 ? 76.665 -19.403 1.037 1.00 42.03 250 ARG B O 1
ATOM 5916 N N . GLN B 1 250 ? 74.931 -17.970 1.177 1.00 43.26 251 GLN B N 1
ATOM 5917 C CA . GLN B 1 250 ? 74.349 -18.567 2.377 1.00 45.41 251 GLN B CA 1
ATOM 5918 C C . GLN B 1 250 ? 73.792 -19.973 2.107 1.00 46.89 251 GLN B C 1
ATOM 5919 O O . GLN B 1 250 ? 74.074 -20.912 2.849 1.00 47.03 251 GLN B O 1
ATOM 5925 N N . LYS B 1 251 ? 73.007 -20.103 1.040 1.00 48.79 252 LYS B N 1
ATOM 5926 C CA . LYS B 1 251 ? 72.416 -21.378 0.641 1.00 50.76 252 LYS B CA 1
ATOM 5927 C C . LYS B 1 251 ? 73.395 -22.158 -0.235 1.00 51.94 252 LYS B C 1
ATOM 5928 O O . LYS B 1 251 ? 73.196 -23.343 -0.495 1.00 52.11 252 LYS B O 1
ATOM 5934 N N . GLY B 1 252 ? 74.450 -21.467 -0.670 1.00 53.43 253 GLY B N 1
ATOM 5935 C CA . GLY B 1 252 ? 75.601 -22.035 -1.386 1.00 55.16 253 GLY B CA 1
ATOM 5936 C C . GLY B 1 252 ? 75.442 -23.420 -1.961 1.00 56.50 253 GLY B C 1
ATOM 5937 O O . GLY B 1 252 ? 76.125 -24.366 -1.547 1.00 56.76 253 GLY B O 1
ATOM 5938 N N . SER B 1 253 ? 74.529 -23.537 -2.918 1.00 57.61 254 SER B N 1
ATOM 5939 C CA . SER B 1 253 ? 74.285 -24.808 -3.584 1.00 58.50 254 SER B CA 1
ATOM 5940 C C . SER B 1 253 ? 74.352 -24.624 -5.092 1.00 58.92 254 SER B C 1
ATOM 5941 O O . SER B 1 253 ? 74.002 -23.559 -5.616 1.00 59.30 254 SER B O 1
ATOM 5944 N N . VAL B 1 254 ? 74.835 -25.652 -5.784 1.00 59.07 255 VAL B N 1
ATOM 5945 C CA . VAL B 1 254 ? 74.700 -25.698 -7.228 1.00 59.14 255 VAL B CA 1
ATOM 5946 C C . VAL B 1 254 ? 73.315 -26.288 -7.488 1.00 59.01 255 VAL B C 1
ATOM 5947 O O . VAL B 1 254 ? 73.017 -27.410 -7.069 1.00 59.09 255 VAL B O 1
ATOM 5951 N N . HIS B 1 255 ? 72.465 -25.499 -8.143 1.00 58.57 256 HIS B N 1
ATOM 5952 C CA . HIS B 1 255 ? 71.111 -25.918 -8.467 1.00 57.95 256 HIS B CA 1
ATOM 5953 C C . HIS B 1 255 ? 71.037 -26.437 -9.894 1.00 57.32 256 HIS B C 1
ATOM 5954 O O . HIS B 1 255 ? 71.659 -25.879 -10.806 1.00 57.15 256 HIS B O 1
ATOM 5961 N N . HIS B 1 256 ? 70.278 -27.517 -10.065 1.00 56.37 257 HIS B N 1
ATOM 5962 C CA . HIS B 1 256 ? 70.016 -28.110 -11.372 1.00 55.52 257 HIS B CA 1
ATOM 5963 C C . HIS B 1 256 ? 68.755 -27.513 -11.999 1.00 54.46 257 HIS B C 1
ATOM 5964 O O . HIS B 1 256 ? 68.654 -27.407 -13.222 1.00 54.44 257 HIS B O 1
ATOM 5971 N N . ASP B 1 257 ? 67.800 -27.128 -11.153 1.00 53.15 258 ASP B N 1
ATOM 5972 C CA . ASP B 1 257 ? 66.603 -26.413 -11.594 1.00 51.94 258 ASP B CA 1
ATOM 5973 C C . ASP B 1 257 ? 66.965 -24.992 -12.029 1.00 50.64 258 ASP B C 1
ATOM 5974 O O . ASP B 1 257 ? 67.958 -24.422 -11.557 1.00 50.56 258 ASP B O 1
ATOM 5979 N N . TYR B 1 258 ? 66.167 -24.429 -12.935 1.00 48.79 259 TYR B N 1
ATOM 5980 C CA . TYR B 1 258 ? 66.360 -23.043 -13.359 1.00 46.95 259 TYR B CA 1
ATOM 5981 C C . TYR B 1 258 ? 66.043 -22.083 -12.210 1.00 45.59 259 TYR B C 1
ATOM 5982 O O . TYR B 1 258 ? 65.056 -22.263 -11.489 1.00 45.19 259 TYR B O 1
ATOM 5991 N N . ARG B 1 259 ? 66.893 -21.077 -12.032 1.00 44.05 260 ARG B N 1
ATOM 5992 C CA . ARG B 1 259 ? 66.786 -20.211 -10.863 1.00 42.76 260 ARG B CA 1
ATOM 5993 C C . ARG B 1 259 ? 66.620 -18.726 -11.193 1.00 41.05 260 ARG B C 1
ATOM 5994 O O . ARG B 1 259 ? 66.566 -17.894 -10.282 1.00 41.39 260 ARG B O 1
ATOM 6002 N N . GLY B 1 260 ? 66.534 -18.396 -12.478 1.00 38.79 261 GLY B N 1
ATOM 6003 C CA . GLY B 1 260 ? 66.338 -17.015 -12.903 1.00 36.50 261 GLY B CA 1
ATOM 6004 C C . GLY B 1 260 ? 67.544 -16.404 -13.598 1.00 35.07 261 GLY B C 1
ATOM 6005 O O . GLY B 1 260 ? 68.643 -16.974 -13.571 1.00 34.73 261 GLY B O 1
ATOM 6006 N N . ILE B 1 261 ? 67.335 -15.238 -14.212 1.00 32.94 262 ILE B N 1
ATOM 6007 C CA . ILE B 1 261 ? 68.381 -14.532 -14.955 1.00 31.22 262 ILE B CA 1
ATOM 6008 C C . ILE B 1 261 ? 69.605 -14.149 -14.095 1.00 31.05 262 ILE B C 1
ATOM 6009 O O . ILE B 1 261 ? 70.738 -14.362 -14.513 1.00 31.01 262 ILE B O 1
ATOM 6014 N N . LEU B 1 262 ? 69.370 -13.570 -12.920 1.00 30.57 263 LEU B N 1
ATOM 6015 C CA . LEU B 1 262 ? 70.447 -13.108 -12.048 1.00 30.74 263 LEU B CA 1
ATOM 6016 C C . LEU B 1 262 ? 71.385 -14.244 -11.632 1.00 31.13 263 LEU B C 1
ATOM 6017 O O . LEU B 1 262 ? 72.608 -14.081 -11.632 1.00 31.19 263 LEU B O 1
ATOM 6022 N N . TYR B 1 263 ? 70.803 -15.384 -11.276 1.00 31.78 264 TYR B N 1
ATOM 6023 C CA . TYR B 1 263 ? 71.570 -16.578 -10.923 1.00 32.77 264 TYR B CA 1
ATOM 6024 C C . TYR B 1 263 ? 72.513 -16.976 -12.054 1.00 32.89 264 TYR B C 1
ATOM 6025 O O . TYR B 1 263 ? 73.667 -17.338 -11.806 1.00 32.51 264 TYR B O 1
ATOM 6034 N N . ARG B 1 264 ? 72.009 -16.909 -13.288 1.00 33.41 265 ARG B N 1
ATOM 6035 C CA . ARG B 1 264 ? 72.780 -17.262 -14.475 1.00 34.28 265 ARG B CA 1
ATOM 6036 C C . ARG B 1 264 ? 73.944 -16.299 -14.709 1.00 34.85 265 ARG B C 1
ATOM 6037 O O . ARG B 1 264 ? 75.052 -16.728 -15.036 1.00 34.97 265 ARG B O 1
ATOM 6045 N N . LEU B 1 265 ? 73.690 -15.002 -14.534 1.00 35.18 266 LEU B N 1
ATOM 6046 C CA . LEU B 1 265 ? 74.715 -13.986 -14.762 1.00 35.30 266 LEU B CA 1
ATOM 6047 C C . LEU B 1 265 ? 75.791 -14.013 -13.678 1.00 35.93 266 LEU B C 1
ATOM 6048 O O . LEU B 1 265 ? 76.968 -13.865 -13.971 1.00 35.44 266 LEU B O 1
ATOM 6053 N N . LEU B 1 266 ? 75.381 -14.201 -12.427 1.00 36.71 267 LEU B N 1
ATOM 6054 C CA . LEU B 1 266 ? 76.339 -14.305 -11.335 1.00 38.20 267 LEU B CA 1
ATOM 6055 C C . LEU B 1 266 ? 77.030 -15.672 -11.328 1.00 39.71 267 LEU B C 1
ATOM 6056 O O . LEU B 1 266 ? 78.073 -15.834 -10.702 1.00 40.27 267 LEU B O 1
ATOM 6061 N N . GLY B 1 267 ? 76.438 -16.644 -12.021 1.00 41.04 268 GLY B N 1
ATOM 6062 C CA . GLY B 1 267 ? 76.974 -18.000 -12.078 1.00 42.76 268 GLY B CA 1
ATOM 6063 C C . GLY B 1 267 ? 78.064 -18.133 -13.115 1.00 43.98 268 GLY B C 1
ATOM 6064 O O . GLY B 1 267 ? 79.145 -18.656 -12.823 1.00 44.21 268 GLY B O 1
ATOM 6065 N N . ASP B 1 268 ? 77.777 -17.669 -14.329 1.00 44.88 269 ASP B N 1
ATOM 6066 C CA . ASP B 1 268 ? 78.744 -17.707 -15.424 1.00 46.27 269 ASP B CA 1
ATOM 6067 C C . ASP B 1 268 ? 78.454 -16.642 -16.484 1.00 46.36 269 ASP B C 1
ATOM 6068 O O . ASP B 1 268 ? 77.616 -16.835 -17.363 1.00 46.78 269 ASP B O 1
ATOM 6073 N N . SER B 1 269 ? 79.160 -15.520 -16.380 1.00 46.53 270 SER B N 1
ATOM 6074 C CA . SER B 1 269 ? 79.041 -14.407 -17.319 1.00 46.38 270 SER B CA 1
ATOM 6075 C C . SER B 1 269 ? 80.391 -13.705 -17.395 1.00 46.21 270 SER B C 1
ATOM 6076 O O . SER B 1 269 ? 81.173 -13.765 -16.452 1.00 46.21 270 SER B O 1
ATOM 6079 N N . LYS B 1 270 ? 80.660 -13.034 -18.508 1.00 45.90 271 LYS B N 1
ATOM 6080 C CA . LYS B 1 270 ? 81.861 -12.211 -18.619 1.00 45.48 271 LYS B CA 1
ATOM 6081 C C . LYS B 1 270 ? 81.673 -10.850 -17.935 1.00 45.01 271 LYS B C 1
ATOM 6082 O O . LYS B 1 270 ? 82.603 -10.041 -17.878 1.00 45.15 271 LYS B O 1
ATOM 6088 N N . MET B 1 271 ? 80.470 -10.612 -17.410 1.00 44.00 272 MET B N 1
ATOM 6089 C CA . MET B 1 271 ? 80.123 -9.344 -16.774 1.00 43.14 272 MET B CA 1
ATOM 6090 C C . MET B 1 271 ? 80.597 -9.295 -15.334 1.00 42.09 272 MET B C 1
ATOM 6091 O O . MET B 1 271 ? 80.487 -10.282 -14.598 1.00 42.10 272 MET B O 1
ATOM 6096 N N . SER B 1 272 ? 81.098 -8.133 -14.927 1.00 40.50 273 SER B N 1
ATOM 6097 C CA . SER B 1 272 ? 81.423 -7.888 -13.527 1.00 39.34 273 SER B CA 1
ATOM 6098 C C . SER B 1 272 ? 80.142 -7.701 -12.714 1.00 38.24 273 SER B C 1
ATOM 6099 O O . SER B 1 272 ? 79.068 -7.428 -13.275 1.00 37.92 273 SER B O 1
ATOM 6102 N N . PHE B 1 273 ? 80.255 -7.831 -11.395 1.00 36.67 274 PHE B N 1
ATOM 6103 C CA . PHE B 1 273 ? 79.106 -7.629 -10.527 1.00 35.37 274 PHE B CA 1
ATOM 6104 C C . PHE B 1 273 ? 78.438 -6.260 -10.713 1.00 35.12 274 PHE B C 1
ATOM 6105 O O . PHE B 1 273 ? 77.206 -6.157 -10.663 1.00 34.07 274 PHE B O 1
ATOM 6113 N N . GLU B 1 274 ? 79.248 -5.217 -10.903 1.00 34.69 275 GLU B N 1
ATOM 6114 C CA . GLU B 1 274 ? 78.705 -3.870 -10.982 1.00 34.89 275 GLU B CA 1
ATOM 6115 C C . GLU B 1 274 ? 77.952 -3.636 -12.292 1.00 33.93 275 GLU B C 1
ATOM 6116 O O . GLU B 1 274 ? 76.968 -2.898 -12.312 1.00 34.23 275 GLU B O 1
ATOM 6122 N N . ASP B 1 275 ? 78.406 -4.268 -13.371 1.00 32.79 276 ASP B N 1
ATOM 6123 C CA . ASP B 1 275 ? 77.681 -4.213 -14.642 1.00 32.20 276 ASP B CA 1
ATOM 6124 C C . ASP B 1 275 ? 76.362 -4.986 -14.567 1.00 30.95 276 ASP B C 1
ATOM 6125 O O . ASP B 1 275 ? 75.336 -4.524 -15.060 1.00 30.76 276 ASP B O 1
ATOM 6130 N N . ILE B 1 276 ? 76.402 -6.153 -13.931 1.00 29.59 277 ILE B N 1
ATOM 6131 C CA . ILE B 1 276 ? 75.218 -6.954 -13.681 1.00 28.19 277 ILE B CA 1
ATOM 6132 C C . ILE B 1 276 ? 74.186 -6.172 -12.863 1.00 27.67 277 ILE B C 1
ATOM 6133 O O . ILE B 1 276 ? 73.017 -6.115 -13.239 1.00 27.13 277 ILE B O 1
ATOM 6138 N N . LYS B 1 277 ? 74.621 -5.565 -11.760 1.00 26.55 278 LYS B N 1
ATOM 6139 C CA . LYS B 1 277 ? 73.726 -4.792 -10.895 1.00 25.98 278 LYS B CA 1
ATOM 6140 C C . LYS B 1 277 ? 73.089 -3.586 -11.612 1.00 25.46 278 LYS B C 1
ATOM 6141 O O . LYS B 1 277 ? 71.891 -3.296 -11.438 1.00 24.91 278 LYS B O 1
ATOM 6147 N N . ALA B 1 278 ? 73.904 -2.892 -12.402 1.00 24.96 279 ALA B N 1
ATOM 6148 C CA . ALA B 1 278 ? 73.451 -1.764 -13.208 1.00 24.76 279 ALA B CA 1
ATOM 6149 C C . ALA B 1 278 ? 72.381 -2.198 -14.200 1.00 24.65 279 ALA B C 1
ATOM 6150 O O . ALA B 1 278 ? 71.354 -1.520 -14.365 1.00 25.26 279 ALA B O 1
ATOM 6152 N N . ASN B 1 279 ? 72.608 -3.340 -14.843 1.00 24.35 280 ASN B N 1
ATOM 6153 C CA . ASN B 1 279 ? 71.663 -3.855 -15.820 1.00 24.32 280 ASN B CA 1
ATOM 6154 C C . ASN B 1 279 ? 70.406 -4.460 -15.222 1.00 24.29 280 ASN B C 1
ATOM 6155 O O . ASN B 1 279 ? 69.319 -4.324 -15.804 1.00 24.27 280 ASN B O 1
ATOM 6160 N N . VAL B 1 280 ? 70.541 -5.118 -14.069 1.00 23.58 281 VAL B N 1
ATOM 6161 C CA . VAL B 1 280 ? 69.359 -5.566 -13.320 1.00 23.57 281 VAL B CA 1
ATOM 6162 C C . VAL B 1 280 ? 68.426 -4.393 -13.013 1.00 23.10 281 VAL B C 1
ATOM 6163 O O . VAL B 1 280 ? 67.210 -4.491 -13.203 1.00 22.94 281 VAL B O 1
ATOM 6167 N N . THR B 1 281 ? 69.006 -3.274 -12.585 1.00 23.16 282 THR B N 1
ATOM 6168 C CA . THR B 1 281 ? 68.239 -2.070 -12.288 1.00 23.52 282 THR B CA 1
ATOM 6169 C C . THR B 1 281 ? 67.424 -1.613 -13.497 1.00 23.21 282 THR B C 1
ATOM 6170 O O . THR B 1 281 ? 66.232 -1.307 -13.362 1.00 22.82 282 THR B O 1
ATOM 6174 N N . GLU B 1 282 ? 68.067 -1.598 -14.665 1.00 23.22 283 GLU B N 1
ATOM 6175 C CA . GLU B 1 282 ? 67.440 -1.160 -15.917 1.00 24.04 283 GLU B CA 1
ATOM 6176 C C . GLU B 1 282 ? 66.345 -2.119 -16.393 1.00 24.08 283 GLU B C 1
ATOM 6177 O O . GLU B 1 282 ? 65.310 -1.695 -16.911 1.00 23.88 283 GLU B O 1
ATOM 6183 N N . MET B 1 283 ? 66.582 -3.412 -16.219 1.00 24.10 284 MET B N 1
ATOM 6184 C CA . MET B 1 283 ? 65.594 -4.420 -16.609 1.00 24.50 284 MET B CA 1
ATOM 6185 C C . MET B 1 283 ? 64.354 -4.331 -15.727 1.00 24.02 284 MET B C 1
ATOM 6186 O O . MET B 1 283 ? 63.228 -4.432 -16.211 1.00 23.70 284 MET B O 1
ATOM 6191 N N . LEU B 1 284 ? 64.571 -4.116 -14.437 1.00 24.10 285 LEU B N 1
ATOM 6192 C CA . LEU B 1 284 ? 63.473 -3.986 -13.485 1.00 24.18 285 LEU B CA 1
ATOM 6193 C C . LEU B 1 284 ? 62.655 -2.761 -13.820 1.00 24.21 285 LEU B C 1
ATOM 6194 O O . LEU B 1 284 ? 61.427 -2.844 -13.949 1.00 24.88 285 LEU B O 1
ATOM 6199 N N . ALA B 1 285 ? 63.342 -1.635 -13.982 1.00 24.03 286 ALA B N 1
ATOM 6200 C CA . ALA B 1 285 ? 62.685 -0.378 -14.297 1.00 24.32 286 ALA B CA 1
ATOM 6201 C C . ALA B 1 285 ? 61.969 -0.437 -15.640 1.00 24.32 286 ALA B C 1
ATOM 6202 O O . ALA B 1 285 ? 60.842 0.054 -15.756 1.00 24.98 286 ALA B O 1
ATOM 6204 N N . GLY B 1 286 ? 62.619 -1.022 -16.649 1.00 24.11 287 GLY B N 1
ATOM 6205 C CA . GLY B 1 286 ? 62.027 -1.104 -17.989 1.00 23.79 287 GLY B CA 1
ATOM 6206 C C . GLY B 1 286 ? 60.800 -2.012 -18.058 1.00 23.73 287 GLY B C 1
ATOM 6207 O O . GLY B 1 286 ? 59.923 -1.814 -18.891 1.00 23.84 287 GLY B O 1
ATOM 6208 N N . GLY B 1 287 ? 60.748 -3.008 -17.180 1.00 23.48 288 GLY B N 1
ATOM 6209 C CA . GLY B 1 287 ? 59.688 -4.015 -17.197 1.00 23.59 288 GLY B CA 1
ATOM 6210 C C . GLY B 1 287 ? 58.301 -3.626 -16.680 1.00 23.34 288 GLY B C 1
ATOM 6211 O O . GLY B 1 287 ? 57.318 -4.293 -17.009 1.00 23.58 288 GLY B O 1
ATOM 6212 N N . VAL B 1 288 ? 58.212 -2.557 -15.887 1.00 22.76 289 VAL B N 1
ATOM 6213 C CA . VAL B 1 288 ? 57.009 -2.283 -15.091 1.00 22.25 289 VAL B CA 1
ATOM 6214 C C . VAL B 1 288 ? 55.930 -1.489 -15.854 1.00 22.77 289 VAL B C 1
ATOM 6215 O O . VAL B 1 288 ? 54.760 -1.845 -15.802 1.00 23.14 289 VAL B O 1
ATOM 6219 N N . ASP B 1 289 ? 56.314 -0.420 -16.551 1.00 22.34 290 ASP B N 1
ATOM 6220 C CA . ASP B 1 289 ? 55.325 0.444 -17.204 1.00 22.83 290 ASP B CA 1
ATOM 6221 C C . ASP B 1 289 ? 55.043 0.082 -18.669 1.00 22.01 290 ASP B C 1
ATOM 6222 O O . ASP B 1 289 ? 54.096 0.569 -19.257 1.00 22.70 290 ASP B O 1
ATOM 6227 N N . THR B 1 290 ? 55.852 -0.807 -19.227 1.00 21.55 291 THR B N 1
ATOM 6228 C CA . THR B 1 290 ? 55.772 -1.166 -20.634 1.00 20.11 291 THR B CA 1
ATOM 6229 C C . THR B 1 290 ? 54.716 -2.220 -20.931 1.00 19.70 291 THR B C 1
ATOM 6230 O O . THR B 1 290 ? 53.723 -1.945 -21.611 1.00 19.29 291 THR B O 1
ATOM 6234 N N . THR B 1 291 ? 54.911 -3.422 -20.409 1.00 19.25 292 THR B N 1
ATOM 6235 C CA . THR B 1 291 ? 53.977 -4.505 -20.677 1.00 19.45 292 THR B CA 1
ATOM 6236 C C . THR B 1 291 ? 52.607 -4.191 -20.088 1.00 19.15 292 THR B C 1
ATOM 6237 O O . THR B 1 291 ? 51.587 -4.474 -20.706 1.00 18.45 292 THR B O 1
ATOM 6241 N N . SER B 1 292 ? 52.600 -3.574 -18.911 1.00 18.80 293 SER B N 1
ATOM 6242 C CA . SER B 1 292 ? 51.367 -3.204 -18.234 1.00 19.43 293 SER B CA 1
ATOM 6243 C C . SER B 1 292 ? 50.477 -2.249 -19.070 1.00 19.25 293 SER B C 1
ATOM 6244 O O . SER B 1 292 ? 49.288 -2.492 -19.201 1.00 18.88 293 SER B O 1
ATOM 6247 N N . MET B 1 293 ? 51.046 -1.176 -19.627 1.00 19.50 294 MET B N 1
ATOM 6248 C CA . MET B 1 293 ? 50.272 -0.276 -20.508 1.00 19.92 294 MET B CA 1
ATOM 6249 C C . MET B 1 293 ? 49.837 -0.951 -21.818 1.00 19.25 294 MET B C 1
ATOM 6250 O O . MET B 1 293 ? 48.728 -0.718 -22.309 1.00 18.33 294 MET B O 1
ATOM 6255 N N . THR B 1 294 ? 50.724 -1.771 -22.383 1.00 18.82 295 THR B N 1
ATOM 6256 C CA . THR B 1 294 ? 50.431 -2.450 -23.651 1.00 18.38 295 THR B CA 1
ATOM 6257 C C . THR B 1 294 ? 49.286 -3.454 -23.485 1.00 18.45 295 THR B C 1
ATOM 6258 O O . THR B 1 294 ? 48.356 -3.504 -24.302 1.00 18.69 295 THR B O 1
ATOM 6262 N N . LEU B 1 295 ? 49.322 -4.203 -22.389 1.00 17.70 296 LEU B N 1
ATOM 6263 C CA . LEU B 1 295 ? 48.253 -5.142 -22.058 1.00 17.63 296 LEU B CA 1
ATOM 6264 C C . LEU B 1 295 ? 46.923 -4.440 -21.843 1.00 17.39 296 LEU B C 1
ATOM 6265 O O . LEU B 1 295 ? 45.867 -4.886 -22.332 1.00 16.79 296 LEU B O 1
ATOM 6270 N N . GLN B 1 296 ? 46.967 -3.326 -21.110 1.00 17.57 297 GLN B N 1
ATOM 6271 C CA . GLN B 1 296 ? 45.777 -2.512 -20.915 1.00 17.77 297 GLN B CA 1
ATOM 6272 C C . GLN B 1 296 ? 45.164 -2.067 -22.255 1.00 17.54 297 GLN B C 1
ATOM 6273 O O . GLN B 1 296 ? 43.937 -2.089 -22.416 1.00 16.96 297 GLN B O 1
ATOM 6279 N N . TRP B 1 297 ? 46.006 -1.649 -23.200 1.00 17.26 298 TRP B N 1
ATOM 6280 C CA . TRP B 1 297 ? 45.506 -1.296 -24.549 1.00 17.12 298 TRP B CA 1
ATOM 6281 C C . TRP B 1 297 ? 44.960 -2.506 -25.309 1.00 17.19 298 TRP B C 1
ATOM 6282 O O . TRP B 1 297 ? 43.965 -2.395 -26.041 1.00 16.76 298 TRP B O 1
ATOM 6293 N N . HIS B 1 298 ? 45.627 -3.640 -25.169 1.00 17.37 299 HIS B N 1
ATOM 6294 C CA . HIS B 1 298 ? 45.134 -4.853 -25.798 1.00 19.06 299 HIS B CA 1
ATOM 6295 C C . HIS B 1 298 ? 43.727 -5.181 -25.295 1.00 19.29 299 HIS B C 1
ATOM 6296 O O . HIS B 1 298 ? 42.789 -5.356 -26.085 1.00 19.17 299 HIS B O 1
ATOM 6303 N N . LEU B 1 299 ? 43.579 -5.224 -23.970 1.00 20.33 300 LEU B N 1
ATOM 6304 C CA . LEU B 1 299 ? 42.280 -5.428 -23.351 1.00 20.75 300 LEU B CA 1
ATOM 6305 C C . LEU B 1 299 ? 41.264 -4.417 -23.871 1.00 21.28 300 LEU B C 1
ATOM 6306 O O . LEU B 1 299 ? 40.126 -4.772 -24.189 1.00 22.36 300 LEU B O 1
ATOM 6311 N N . TYR B 1 300 ? 41.684 -3.164 -23.970 1.00 20.73 301 TYR B N 1
ATOM 6312 C CA . TYR B 1 300 ? 40.806 -2.103 -24.469 1.00 20.72 301 TYR B CA 1
ATOM 6313 C C . TYR B 1 300 ? 40.343 -2.358 -25.912 1.00 20.27 301 TYR B C 1
ATOM 6314 O O . TYR B 1 300 ? 39.156 -2.222 -26.214 1.00 20.05 301 TYR B O 1
ATOM 6323 N N . GLU B 1 301 ? 41.268 -2.749 -26.782 1.00 20.08 302 GLU B N 1
ATOM 6324 C CA . GLU B 1 301 ? 40.920 -3.072 -28.176 1.00 21.06 302 GLU B CA 1
ATOM 6325 C C . GLU B 1 301 ? 40.030 -4.335 -28.321 1.00 21.17 302 GLU B C 1
ATOM 6326 O O . GLU B 1 301 ? 39.120 -4.366 -29.145 1.00 21.35 302 GLU B O 1
ATOM 6332 N N . MET B 1 302 ? 40.270 -5.354 -27.508 1.00 21.31 303 MET B N 1
ATOM 6333 C CA . MET B 1 302 ? 39.381 -6.528 -27.479 1.00 22.45 303 MET B CA 1
ATOM 6334 C C . MET B 1 302 ? 37.962 -6.191 -27.056 1.00 22.71 303 MET B C 1
ATOM 6335 O O . MET B 1 302 ? 37.014 -6.699 -27.637 1.00 22.70 303 MET B O 1
ATOM 6340 N N . ALA B 1 303 ? 37.824 -5.330 -26.052 1.00 23.39 304 ALA B N 1
ATOM 6341 C CA . ALA B 1 303 ? 36.504 -4.879 -25.594 1.00 23.88 304 ALA B CA 1
ATOM 6342 C C . ALA B 1 303 ? 35.783 -3.988 -26.606 1.00 24.50 304 ALA B C 1
ATOM 6343 O O . ALA B 1 303 ? 34.546 -3.939 -26.631 1.00 23.82 304 ALA B O 1
ATOM 6345 N N . ARG B 1 304 ? 36.562 -3.259 -27.405 1.00 25.57 305 ARG B N 1
ATOM 6346 C CA . ARG B 1 304 ? 36.027 -2.367 -28.444 1.00 27.27 305 ARG B CA 1
ATOM 6347 C C . ARG B 1 304 ? 35.642 -3.166 -29.689 1.00 27.15 305 ARG B C 1
ATOM 6348 O O . ARG B 1 304 ? 34.799 -2.735 -30.463 1.00 27.74 305 ARG B O 1
ATOM 6356 N N . ASN B 1 305 ? 36.285 -4.321 -29.866 1.00 27.00 306 ASN B N 1
ATOM 6357 C CA . ASN B 1 305 ? 36.175 -5.128 -31.062 1.00 27.02 306 ASN B CA 1
ATOM 6358 C C . ASN B 1 305 ? 35.810 -6.573 -30.658 1.00 26.54 306 ASN B C 1
ATOM 6359 O O . ASN B 1 305 ? 36.638 -7.478 -30.689 1.00 25.46 306 ASN B O 1
ATOM 6364 N N . LEU B 1 306 ? 34.553 -6.766 -30.268 1.00 26.85 307 LEU B N 1
ATOM 6365 C CA . LEU B 1 306 ? 34.111 -8.031 -29.657 1.00 27.53 307 LEU B CA 1
ATOM 6366 C C . LEU B 1 306 ? 34.186 -9.256 -30.592 1.00 27.81 307 LEU B C 1
ATOM 6367 O O . LEU B 1 306 ? 34.369 -10.376 -30.124 1.00 27.87 307 LEU B O 1
ATOM 6372 N N . LYS B 1 307 ? 34.101 -9.033 -31.903 1.00 28.18 308 LYS B N 1
ATOM 6373 C CA . LYS B 1 307 ? 34.235 -10.111 -32.887 1.00 28.92 308 LYS B CA 1
ATOM 6374 C C . LYS B 1 307 ? 35.670 -10.595 -32.927 1.00 28.06 308 LYS B C 1
ATOM 6375 O O . LYS B 1 307 ? 35.932 -11.805 -32.976 1.00 27.81 308 LYS B O 1
ATOM 6381 N N . VAL B 1 308 ? 36.605 -9.645 -32.883 1.00 27.03 309 VAL B N 1
ATOM 6382 C CA . VAL B 1 308 ? 38.022 -9.980 -32.733 1.00 26.01 309 VAL B CA 1
ATOM 6383 C C . VAL B 1 308 ? 38.284 -10.707 -31.400 1.00 25.09 309 VAL B C 1
ATOM 6384 O O . VAL B 1 308 ? 39.025 -11.678 -31.366 1.00 25.03 309 VAL B O 1
ATOM 6388 N N . GLN B 1 309 ? 37.680 -10.239 -30.313 1.00 24.35 310 GLN B N 1
ATOM 6389 C CA . GLN B 1 309 ? 37.827 -10.927 -29.029 1.00 24.78 310 GLN B CA 1
ATOM 6390 C C . GLN B 1 309 ? 37.386 -12.410 -29.111 1.00 25.00 310 GLN B C 1
ATOM 6391 O O . GLN B 1 309 ? 38.110 -13.297 -28.659 1.00 24.50 310 GLN B O 1
ATOM 6397 N N . ASP B 1 310 ? 36.214 -12.659 -29.703 1.00 26.24 311 ASP B N 1
ATOM 6398 C CA . ASP B 1 310 ? 35.736 -14.029 -29.975 1.00 28.08 311 ASP B CA 1
ATOM 6399 C C . ASP B 1 310 ? 36.720 -14.876 -30.802 1.00 28.10 311 ASP B C 1
ATOM 6400 O O . ASP B 1 310 ? 36.951 -16.037 -30.480 1.00 28.37 311 ASP B O 1
ATOM 6405 N N . MET B 1 311 ? 37.301 -14.304 -31.858 1.00 28.56 312 MET B N 1
ATOM 6406 C CA . MET B 1 311 ? 38.268 -15.051 -32.694 1.00 28.79 312 MET B CA 1
ATOM 6407 C C . MET B 1 311 ? 39.543 -15.386 -31.919 1.00 28.10 312 MET B C 1
ATOM 6408 O O . MET B 1 311 ? 40.133 -16.464 -32.102 1.00 27.88 312 MET B O 1
ATOM 6413 N N . LEU B 1 312 ? 39.989 -14.454 -31.072 1.00 26.23 313 LEU B N 1
ATOM 6414 C CA . LEU B 1 312 ? 41.200 -14.702 -30.301 1.00 25.11 313 LEU B CA 1
ATOM 6415 C C . LEU B 1 312 ? 40.933 -15.803 -29.272 1.00 24.22 313 LEU B C 1
ATOM 6416 O O . LEU B 1 312 ? 41.763 -16.682 -29.072 1.00 24.54 313 LEU B O 1
ATOM 6421 N N . ARG B 1 313 ? 39.773 -15.756 -28.630 1.00 23.81 314 ARG B N 1
ATOM 6422 C CA . ARG B 1 313 ? 39.439 -16.766 -27.621 1.00 24.16 314 ARG B CA 1
ATOM 6423 C C . ARG B 1 313 ? 39.339 -18.161 -28.268 1.00 24.22 314 ARG B C 1
ATOM 6424 O O . ARG B 1 313 ? 39.915 -19.122 -27.753 1.00 23.90 314 ARG B O 1
ATOM 6432 N N . ALA B 1 314 ? 38.649 -18.249 -29.410 1.00 24.91 315 ALA B N 1
ATOM 6433 C CA . ALA B 1 314 ? 38.500 -19.531 -30.140 1.00 26.00 315 ALA B CA 1
ATOM 6434 C C . ALA B 1 314 ? 39.860 -20.108 -30.502 1.00 26.53 315 ALA B C 1
ATOM 6435 O O . ALA B 1 314 ? 40.075 -21.312 -30.382 1.00 27.30 315 ALA B O 1
ATOM 6437 N N . GLU B 1 315 ? 40.793 -19.244 -30.903 1.00 26.83 316 GLU B N 1
ATOM 6438 C CA . GLU B 1 315 ? 42.138 -19.701 -31.239 1.00 27.43 316 GLU B CA 1
ATOM 6439 C C . GLU B 1 315 ? 42.874 -20.241 -30.009 1.00 26.97 316 GLU B C 1
ATOM 6440 O O . GLU B 1 315 ? 43.551 -21.251 -30.091 1.00 26.85 316 GLU B O 1
ATOM 6446 N N . VAL B 1 316 ? 42.740 -19.556 -28.880 1.00 26.64 317 VAL B N 1
ATOM 6447 C CA . VAL B 1 316 ? 43.428 -19.951 -27.656 1.00 26.66 317 VAL B CA 1
ATOM 6448 C C . VAL B 1 316 ? 42.894 -21.295 -27.116 1.00 26.90 317 VAL B C 1
ATOM 6449 O O . VAL B 1 316 ? 43.678 -22.162 -26.702 1.00 26.58 317 VAL B O 1
ATOM 6453 N N . LEU B 1 317 ? 41.573 -21.456 -27.131 1.00 27.46 318 LEU B N 1
ATOM 6454 C CA . LEU B 1 317 ? 40.932 -22.721 -26.730 1.00 28.52 318 LEU B CA 1
ATOM 6455 C C . LEU B 1 317 ? 41.382 -23.890 -27.616 1.00 28.79 318 LEU B C 1
ATOM 6456 O O . LEU B 1 317 ? 41.708 -24.960 -27.107 1.00 29.23 318 LEU B O 1
ATOM 6461 N N . ALA B 1 318 ? 41.411 -23.676 -28.931 1.00 29.26 319 ALA B N 1
ATOM 6462 C CA . ALA B 1 318 ? 41.922 -24.696 -29.872 1.00 29.72 319 ALA B CA 1
ATOM 6463 C C . ALA B 1 318 ? 43.382 -25.005 -29.588 1.00 30.05 319 ALA B C 1
ATOM 6464 O O . ALA B 1 318 ? 43.786 -26.176 -29.595 1.00 30.09 319 ALA B O 1
ATOM 6466 N N . ALA B 1 319 ? 44.167 -23.961 -29.316 1.00 30.21 320 ALA B N 1
ATOM 6467 C CA . ALA B 1 319 ? 45.594 -24.134 -29.063 1.00 30.93 320 ALA B CA 1
ATOM 6468 C C . ALA B 1 319 ? 45.858 -24.955 -27.801 1.00 31.38 320 ALA B C 1
ATOM 6469 O O . ALA B 1 319 ? 46.746 -25.805 -27.796 1.00 31.38 320 ALA B O 1
ATOM 6471 N N . ARG B 1 320 ? 45.097 -24.693 -26.743 1.00 32.21 321 ARG B N 1
ATOM 6472 C CA . ARG B 1 320 ? 45.277 -25.393 -25.472 1.00 33.92 321 ARG B CA 1
ATOM 6473 C C . ARG B 1 320 ? 44.957 -26.883 -25.622 1.00 34.83 321 ARG B C 1
ATOM 6474 O O . ARG B 1 320 ? 45.702 -27.730 -25.139 1.00 34.90 321 ARG B O 1
ATOM 6482 N N . HIS B 1 321 ? 43.852 -27.181 -26.301 1.00 36.12 322 HIS B N 1
ATOM 6483 C CA . HIS B 1 321 ? 43.453 -28.556 -26.595 1.00 37.80 322 HIS B CA 1
ATOM 6484 C C . HIS B 1 321 ? 44.538 -29.286 -27.404 1.00 38.25 322 HIS B C 1
ATOM 6485 O O . HIS B 1 321 ? 45.030 -30.342 -26.994 1.00 37.87 322 HIS B O 1
ATOM 6492 N N . GLN B 1 322 ? 44.926 -28.696 -28.533 1.00 39.13 323 GLN B N 1
ATOM 6493 C CA . GLN B 1 322 ? 45.883 -29.321 -29.443 1.00 40.32 323 GLN B CA 1
ATOM 6494 C C . GLN B 1 322 ? 47.263 -29.521 -28.811 1.00 40.57 323 GLN B C 1
ATOM 6495 O O . GLN B 1 322 ? 47.977 -30.452 -29.172 1.00 40.66 323 GLN B O 1
ATOM 6501 N N . ALA B 1 323 ? 47.626 -28.653 -27.867 1.00 40.76 324 ALA B N 1
ATOM 6502 C CA . ALA B 1 323 ? 48.913 -28.748 -27.172 1.00 41.18 324 ALA B CA 1
ATOM 6503 C C . ALA B 1 323 ? 48.836 -29.667 -25.953 1.00 41.64 324 ALA B C 1
ATOM 6504 O O . ALA B 1 323 ? 49.847 -29.905 -25.279 1.00 41.69 324 ALA B O 1
ATOM 6506 N N . GLN B 1 324 ? 47.631 -30.177 -25.683 1.00 41.88 325 GLN B N 1
ATOM 6507 C CA . GLN B 1 324 ? 47.334 -31.004 -24.505 1.00 42.35 325 GLN B CA 1
ATOM 6508 C C . GLN B 1 324 ? 47.757 -30.319 -23.203 1.00 42.17 325 GLN B C 1
ATOM 6509 O O . GLN B 1 324 ? 48.230 -30.970 -22.283 1.00 42.08 325 GLN B O 1
ATOM 6515 N N . GLY B 1 325 ? 47.584 -28.996 -23.142 1.00 42.04 326 GLY B N 1
ATOM 6516 C CA . GLY B 1 325 ? 47.844 -28.233 -21.917 1.00 41.45 326 GLY B CA 1
ATOM 6517 C C . GLY B 1 325 ? 49.235 -27.632 -21.775 1.00 41.14 326 GLY B C 1
ATOM 6518 O O . GLY B 1 325 ? 49.439 -26.764 -20.927 1.00 41.51 326 GLY B O 1
ATOM 6519 N N . ASP B 1 326 ? 50.186 -28.086 -22.598 1.00 40.39 327 ASP B N 1
ATOM 6520 C CA . ASP B 1 326 ? 51.588 -27.644 -22.522 1.00 39.50 327 ASP B CA 1
ATOM 6521 C C . ASP B 1 326 ? 51.796 -26.203 -23.041 1.00 38.49 327 ASP B C 1
ATOM 6522 O O . ASP B 1 326 ? 51.542 -25.921 -24.213 1.00 38.64 327 ASP B O 1
ATOM 6527 N N . MET B 1 327 ? 52.273 -25.303 -22.181 1.00 37.32 328 MET B N 1
ATOM 6528 C CA . MET B 1 327 ? 52.433 -23.886 -22.564 1.00 35.95 328 MET B CA 1
ATOM 6529 C C . MET B 1 327 ? 53.429 -23.691 -23.709 1.00 34.92 328 MET B C 1
ATOM 6530 O O . MET B 1 327 ? 53.161 -22.931 -24.637 1.00 34.51 328 MET B O 1
ATOM 6535 N N . ALA B 1 328 ? 54.567 -24.374 -23.645 1.00 34.14 329 ALA B N 1
ATOM 6536 C CA . ALA B 1 328 ? 55.592 -24.247 -24.692 1.00 33.92 329 ALA B CA 1
ATOM 6537 C C . ALA B 1 328 ? 55.049 -24.582 -26.075 1.00 33.83 329 ALA B C 1
ATOM 6538 O O . ALA B 1 328 ? 55.290 -23.854 -27.042 1.00 33.95 329 ALA B O 1
ATOM 6540 N N . THR B 1 329 ? 54.295 -25.677 -26.157 1.00 33.48 330 THR B N 1
ATOM 6541 C CA . THR B 1 329 ? 53.686 -26.117 -27.410 1.00 33.16 330 THR B CA 1
ATOM 6542 C C . THR B 1 329 ? 52.652 -25.110 -27.916 1.00 32.63 330 THR B C 1
ATOM 6543 O O . THR B 1 329 ? 52.645 -24.736 -29.091 1.00 32.02 330 THR B O 1
ATOM 6547 N N . MET B 1 330 ? 51.789 -24.687 -27.003 1.00 32.08 331 MET B N 1
ATOM 6548 C CA . MET B 1 330 ? 50.703 -23.748 -27.256 1.00 32.60 331 MET B CA 1
ATOM 6549 C C . MET B 1 330 ? 51.133 -22.430 -27.914 1.00 32.39 331 MET B C 1
ATOM 6550 O O . MET B 1 330 ? 50.425 -21.883 -28.769 1.00 31.58 331 MET B O 1
ATOM 6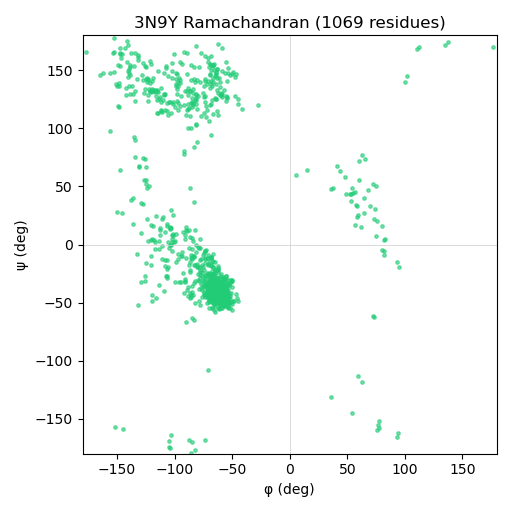555 N N . LEU B 1 331 ? 52.290 -21.931 -27.494 1.00 32.24 332 LEU B N 1
ATOM 6556 C CA . LEU B 1 331 ? 52.761 -20.618 -27.915 1.00 33.27 332 LEU B CA 1
ATOM 6557 C C . LEU B 1 331 ? 53.197 -20.594 -29.375 1.00 33.84 332 LEU B C 1
ATOM 6558 O O . LEU B 1 331 ? 53.478 -19.531 -29.917 1.00 34.20 332 LEU B O 1
ATOM 6563 N N . GLN B 1 332 ? 53.268 -21.765 -30.006 1.00 34.39 333 GLN B N 1
ATOM 6564 C CA . GLN B 1 332 ? 53.524 -21.824 -31.445 1.00 34.83 333 GLN B CA 1
ATOM 6565 C C . GLN B 1 332 ? 52.217 -22.084 -32.202 1.00 33.96 333 GLN B C 1
ATOM 6566 O O . GLN B 1 332 ? 52.220 -22.259 -33.421 1.00 34.46 333 GLN B O 1
ATOM 6572 N N . LEU B 1 333 ? 51.098 -22.065 -31.481 1.00 32.92 334 LEU B N 1
ATOM 6573 C CA . LEU B 1 333 ? 49.788 -22.366 -32.075 1.00 31.44 334 LEU B CA 1
ATOM 6574 C C . LEU B 1 333 ? 48.789 -21.214 -31.990 1.00 30.80 334 LEU B C 1
ATOM 6575 O O . LEU B 1 333 ? 47.588 -21.404 -32.205 1.00 29.93 334 LEU B O 1
ATOM 6580 N N . VAL B 1 334 ? 49.286 -20.009 -31.707 1.00 29.89 335 VAL B N 1
ATOM 6581 C CA . VAL B 1 334 ? 48.419 -18.846 -31.563 1.00 29.29 335 VAL B CA 1
ATOM 6582 C C . VAL B 1 334 ? 48.849 -17.665 -32.457 1.00 29.60 335 VAL B C 1
ATOM 6583 O O . VAL B 1 334 ? 49.067 -16.560 -31.947 1.00 29.48 335 VAL B O 1
ATOM 6587 N N . PRO B 1 335 ? 48.962 -17.884 -33.793 1.00 29.37 336 PRO B N 1
ATOM 6588 C CA . PRO B 1 335 ? 49.457 -16.813 -34.656 1.00 28.79 336 PRO B CA 1
ATOM 6589 C C . PRO B 1 335 ? 48.611 -15.533 -34.625 1.00 28.25 336 PRO B C 1
ATOM 6590 O O . PRO B 1 335 ? 49.167 -14.443 -34.685 1.00 27.66 336 PRO B O 1
ATOM 6594 N N . LEU B 1 336 ? 47.293 -15.668 -34.514 1.00 27.69 337 LEU B N 1
ATOM 6595 C CA . LEU B 1 336 ? 46.414 -14.511 -34.489 1.00 27.71 337 LEU B CA 1
ATOM 6596 C C . LEU B 1 336 ? 46.576 -13.677 -33.219 1.00 27.36 337 LEU B C 1
ATOM 6597 O O . LEU B 1 336 ? 46.481 -12.456 -33.274 1.00 27.21 337 LEU B O 1
ATOM 6602 N N . LEU B 1 337 ? 46.830 -14.336 -32.090 1.00 26.68 338 LEU B N 1
ATOM 6603 C CA . LEU B 1 337 ? 47.087 -13.639 -30.824 1.00 26.28 338 LEU B CA 1
ATOM 6604 C C . LEU B 1 337 ? 48.399 -12.859 -30.886 1.00 26.26 338 LEU B C 1
ATOM 6605 O O . LEU B 1 337 ? 48.487 -11.715 -30.413 1.00 26.10 338 LEU B O 1
ATOM 6610 N N . LYS B 1 338 ? 49.414 -13.485 -31.466 1.00 26.07 339 LYS B N 1
ATOM 6611 C CA . LYS B 1 338 ? 50.682 -12.821 -31.681 1.00 25.94 339 LYS B CA 1
ATOM 6612 C C . LYS B 1 338 ? 50.539 -11.649 -32.637 1.00 25.81 339 LYS B C 1
ATOM 6613 O O . LYS B 1 338 ? 51.197 -10.624 -32.462 1.00 25.40 339 LYS B O 1
ATOM 6619 N N . ALA B 1 339 ? 49.664 -11.806 -33.631 1.00 24.87 340 ALA B N 1
ATOM 6620 C CA . ALA B 1 339 ? 49.349 -10.728 -34.555 1.00 24.73 340 ALA B CA 1
ATOM 6621 C C . ALA B 1 339 ? 48.637 -9.590 -33.836 1.00 23.97 340 ALA B C 1
ATOM 6622 O O . ALA B 1 339 ? 48.849 -8.435 -34.168 1.00 24.46 340 ALA B O 1
ATOM 6624 N N . SER B 1 340 ? 47.783 -9.921 -32.863 1.00 23.13 341 SER B N 1
ATOM 6625 C CA . SER B 1 340 ? 46.988 -8.918 -32.167 1.00 22.27 341 SER B CA 1
ATOM 6626 C C . SER B 1 340 ? 47.866 -8.022 -31.292 1.00 22.03 341 SER B C 1
ATOM 6627 O O . SER B 1 340 ? 47.510 -6.885 -30.999 1.00 22.04 341 SER B O 1
ATOM 6630 N N . ILE B 1 341 ? 48.996 -8.564 -30.866 1.00 22.36 342 ILE B N 1
ATOM 6631 C CA . ILE B 1 341 ? 49.983 -7.844 -30.085 1.00 22.69 342 ILE B CA 1
ATOM 6632 C C . ILE B 1 341 ? 50.743 -6.848 -30.968 1.00 23.35 342 ILE B C 1
ATOM 6633 O O . ILE B 1 341 ? 50.935 -5.696 -30.577 1.00 22.50 342 ILE B O 1
ATOM 6638 N N . LYS B 1 342 ? 51.153 -7.299 -32.157 1.00 23.40 343 LYS B N 1
ATOM 6639 C CA . LYS B 1 342 ? 51.687 -6.409 -33.189 1.00 23.71 343 LYS B CA 1
ATOM 6640 C C . LYS B 1 342 ? 50.673 -5.318 -33.519 1.00 23.32 343 LYS B C 1
ATOM 6641 O O . LYS B 1 342 ? 51.015 -4.137 -33.638 1.00 23.97 343 LYS B O 1
ATOM 6647 N N . GLU B 1 343 ? 49.408 -5.711 -33.631 1.00 22.73 344 GLU B N 1
ATOM 6648 C CA . GLU B 1 343 ? 48.353 -4.767 -33.952 1.00 21.65 344 GLU B CA 1
ATOM 6649 C C . GLU B 1 343 ? 48.109 -3.767 -32.798 1.00 21.65 344 GLU B C 1
ATOM 6650 O O . GLU B 1 343 ? 47.757 -2.599 -33.031 1.00 20.29 344 GLU B O 1
ATOM 6656 N N . THR B 1 344 ? 48.312 -4.223 -31.563 1.00 21.18 345 THR B N 1
ATOM 6657 C CA . THR B 1 344 ? 48.183 -3.324 -30.407 1.00 21.32 345 THR B CA 1
ATOM 6658 C C . THR B 1 344 ? 49.323 -2.316 -30.402 1.00 21.18 345 THR B C 1
ATOM 6659 O O . THR B 1 344 ? 49.098 -1.126 -30.192 1.00 21.60 345 THR B O 1
ATOM 6663 N N . LEU B 1 345 ? 50.541 -2.785 -30.639 1.00 21.51 346 LEU B N 1
ATOM 6664 C CA . LEU B 1 345 ? 51.680 -1.875 -30.692 1.00 22.19 346 LEU B CA 1
ATOM 6665 C C . LEU B 1 345 ? 51.627 -0.912 -31.881 1.00 22.04 346 LEU B C 1
ATOM 6666 O O . LEU B 1 345 ? 52.167 0.186 -31.801 1.00 22.82 346 LEU B O 1
ATOM 6671 N N . ARG B 1 346 ? 50.957 -1.303 -32.965 1.00 22.16 347 ARG B N 1
ATOM 6672 C CA . ARG B 1 346 ? 50.809 -0.407 -34.116 1.00 22.01 347 ARG B CA 1
ATOM 6673 C C . ARG B 1 346 ? 50.004 0.828 -33.724 1.00 21.42 347 ARG B C 1
ATOM 6674 O O . ARG B 1 346 ? 50.393 1.961 -34.030 1.00 21.59 347 ARG B O 1
ATOM 6682 N N . LEU B 1 347 ? 48.883 0.606 -33.052 1.00 21.06 348 LEU B N 1
ATOM 6683 C CA . LEU B 1 347 ? 48.008 1.703 -32.687 1.00 21.43 348 LEU B CA 1
ATOM 6684 C C . LEU B 1 347 ? 48.470 2.408 -31.420 1.00 20.92 348 LEU B C 1
ATOM 6685 O O . LEU B 1 347 ? 48.216 3.605 -31.243 1.00 21.10 348 LEU B O 1
ATOM 6690 N N . HIS B 1 348 ? 49.100 1.643 -30.532 1.00 20.49 349 HIS B N 1
ATOM 6691 C CA . HIS B 1 348 ? 49.499 2.122 -29.215 1.00 20.09 349 HIS B CA 1
ATOM 6692 C C . HIS B 1 348 ? 50.959 1.782 -28.903 1.00 20.03 349 HIS B C 1
ATOM 6693 O O . HIS B 1 348 ? 51.235 0.965 -28.007 1.00 19.97 349 HIS B O 1
ATOM 6700 N N . PRO B 1 349 ? 51.910 2.403 -29.636 1.00 19.13 350 PRO B N 1
ATOM 6701 C CA . PRO B 1 349 ? 53.310 2.155 -29.357 1.00 18.86 350 PRO B CA 1
ATOM 6702 C C . PRO B 1 349 ? 53.670 2.683 -27.973 1.00 19.05 350 PRO B C 1
ATOM 6703 O O . PRO B 1 349 ? 53.064 3.645 -27.498 1.00 19.73 350 PRO B O 1
ATOM 6707 N N . ILE B 1 350 ? 54.632 2.043 -27.335 1.00 19.20 351 ILE B N 1
ATOM 6708 C CA . ILE B 1 350 ? 55.205 2.556 -26.105 1.00 18.44 351 ILE B CA 1
ATOM 6709 C C . ILE B 1 350 ? 56.115 3.744 -26.443 1.00 18.66 351 ILE B C 1
ATOM 6710 O O . ILE B 1 350 ? 56.107 4.784 -25.757 1.00 18.42 351 ILE B O 1
ATOM 6715 N N . SER B 1 351 ? 56.890 3.551 -27.499 1.00 17.61 352 SER B N 1
ATOM 6716 C CA . SER B 1 351 ? 57.890 4.509 -27.995 1.00 18.88 352 SER B CA 1
ATOM 6717 C C . SER B 1 351 ? 57.383 5.365 -29.129 1.00 18.25 352 SER B C 1
ATOM 6718 O O . SER B 1 351 ? 57.076 4.852 -30.211 1.00 18.50 352 SER B O 1
ATOM 6721 N N . VAL B 1 352 ? 57.277 6.684 -28.938 1.00 17.42 353 VAL B N 1
ATOM 6722 C CA . VAL B 1 352 ? 56.748 7.534 -30.013 1.00 17.65 353 VAL B CA 1
ATOM 6723 C C . VAL B 1 352 ? 57.536 7.434 -31.300 1.00 17.03 353 VAL B C 1
ATOM 6724 O O . VAL B 1 352 ? 56.979 7.468 -32.405 1.00 16.84 353 VAL B O 1
ATOM 6728 N N . THR B 1 353 ? 58.843 7.332 -31.167 1.00 17.22 354 THR B N 1
ATOM 6729 C CA . THR B 1 353 ? 59.729 7.234 -32.306 1.00 17.75 354 THR B CA 1
ATOM 6730 C C . THR B 1 353 ? 60.807 6.175 -32.018 1.00 18.27 354 THR B C 1
ATOM 6731 O O . THR B 1 353 ? 61.006 5.763 -30.872 1.00 19.04 354 THR B O 1
ATOM 6735 N N . LEU B 1 354 ? 61.463 5.771 -33.081 1.00 17.93 355 LEU B N 1
ATOM 6736 C CA . LEU B 1 354 ? 62.769 5.152 -32.999 1.00 18.46 355 LEU B CA 1
ATOM 6737 C C . LEU B 1 354 ? 63.743 6.197 -33.532 1.00 18.36 355 LEU B C 1
ATOM 6738 O O . LEU B 1 354 ? 63.365 7.025 -34.353 1.00 17.18 355 LEU B O 1
ATOM 6743 N N . GLN B 1 355 ? 64.985 6.155 -33.062 1.00 19.12 356 GLN B N 1
ATOM 6744 C CA . GLN B 1 355 ? 66.002 7.094 -33.531 1.00 19.75 356 GLN B CA 1
ATOM 6745 C C . GLN B 1 355 ? 67.356 6.400 -33.731 1.00 20.61 356 GLN B C 1
ATOM 6746 O O . GLN B 1 355 ? 67.700 5.447 -33.016 1.00 20.03 356 GLN B O 1
ATOM 6752 N N . ARG B 1 356 ? 68.104 6.888 -34.716 1.00 21.24 357 ARG B N 1
ATOM 6753 C CA . ARG B 1 356 ? 69.465 6.466 -34.955 1.00 22.59 357 ARG B CA 1
ATOM 6754 C C . ARG B 1 356 ? 70.280 7.684 -35.392 1.00 22.93 357 ARG B C 1
ATOM 6755 O O . ARG B 1 356 ? 69.810 8.475 -36.191 1.00 22.84 357 ARG B O 1
ATOM 6763 N N . TYR B 1 357 ? 71.473 7.839 -34.828 1.00 23.96 358 TYR B N 1
ATOM 6764 C CA . TYR B 1 357 ? 72.462 8.768 -35.346 1.00 26.01 358 TYR B CA 1
ATOM 6765 C C . TYR B 1 357 ? 73.197 8.105 -36.517 1.00 27.01 358 TYR B C 1
ATOM 6766 O O . TYR B 1 357 ? 73.701 6.984 -36.388 1.00 26.66 358 TYR B O 1
ATOM 6775 N N . LEU B 1 358 ? 73.270 8.810 -37.639 1.00 28.36 359 LEU B N 1
ATOM 6776 C CA . LEU B 1 358 ? 73.944 8.279 -38.836 1.00 30.17 359 LEU B CA 1
ATOM 6777 C C . LEU B 1 358 ? 75.445 8.178 -38.644 1.00 31.36 359 LEU B C 1
ATOM 6778 O O . LEU B 1 358 ? 76.073 9.098 -38.122 1.00 31.63 359 LEU B O 1
ATOM 6783 N N . VAL B 1 359 ? 76.009 7.045 -39.048 1.00 33.26 360 VAL B N 1
ATOM 6784 C CA . VAL B 1 359 ? 77.469 6.862 -39.046 1.00 35.35 360 VAL B CA 1
ATOM 6785 C C . VAL B 1 359 ? 78.058 7.435 -40.339 1.00 36.05 360 VAL B C 1
ATOM 6786 O O . VAL B 1 359 ? 79.095 8.101 -40.308 1.00 37.10 360 VAL B O 1
ATOM 6790 N N . ASN B 1 360 ? 77.370 7.199 -41.455 1.00 36.96 361 ASN B N 1
ATOM 6791 C CA . ASN B 1 360 ? 77.739 7.731 -42.768 1.00 37.93 361 ASN B CA 1
ATOM 6792 C C . ASN B 1 360 ? 76.625 8.577 -43.381 1.00 38.25 361 ASN B C 1
ATOM 6793 O O . ASN B 1 360 ? 75.452 8.427 -43.015 1.00 38.20 361 ASN B O 1
ATOM 6798 N N . ASP B 1 361 ? 76.999 9.458 -44.313 1.00 38.44 362 ASP B N 1
ATOM 6799 C CA . ASP B 1 361 ? 76.041 10.221 -45.119 1.00 38.83 362 ASP B CA 1
ATOM 6800 C C . ASP B 1 361 ? 75.004 9.274 -45.700 1.00 38.76 362 ASP B C 1
ATOM 6801 O O . ASP B 1 361 ? 75.309 8.113 -45.995 1.00 38.73 362 ASP B O 1
ATOM 6806 N N . LEU B 1 362 ? 73.785 9.770 -45.882 1.00 38.60 363 LEU B N 1
ATOM 6807 C CA . LEU B 1 362 ? 72.699 8.939 -46.378 1.00 38.52 363 LEU B CA 1
ATOM 6808 C C . LEU B 1 362 ? 71.695 9.768 -47.154 1.00 38.66 363 LEU B C 1
ATOM 6809 O O . LEU B 1 362 ? 71.343 10.874 -46.747 1.00 38.70 363 LEU B O 1
ATOM 6814 N N . VAL B 1 363 ? 71.234 9.225 -48.275 1.00 38.73 364 VAL B N 1
ATOM 6815 C CA . VAL B 1 363 ? 70.238 9.906 -49.080 1.00 39.08 364 VAL B CA 1
ATOM 6816 C C . VAL B 1 363 ? 68.865 9.312 -48.822 1.00 39.05 364 VAL B C 1
ATOM 6817 O O . VAL B 1 363 ? 68.656 8.119 -49.008 1.00 39.42 364 VAL B O 1
ATOM 6821 N N . LEU B 1 364 ? 67.943 10.156 -48.365 1.00 39.21 365 LEU B N 1
ATOM 6822 C CA . LEU B 1 364 ? 66.541 9.787 -48.229 1.00 39.25 365 LEU B CA 1
ATOM 6823 C C . LEU B 1 364 ? 65.687 10.802 -48.953 1.00 39.54 365 LEU B C 1
ATOM 6824 O O . LEU B 1 364 ? 65.853 12.008 -48.754 1.00 39.32 365 LEU B O 1
ATOM 6829 N N . ARG B 1 365 ? 64.774 10.311 -49.793 1.00 40.11 366 ARG B N 1
ATOM 6830 C CA . ARG B 1 365 ? 63.806 11.163 -50.498 1.00 40.68 366 ARG B CA 1
ATOM 6831 C C . ARG B 1 365 ? 64.509 12.220 -51.360 1.00 40.58 366 ARG B C 1
ATOM 6832 O O . ARG B 1 365 ? 64.010 13.334 -51.522 1.00 40.56 366 ARG B O 1
ATOM 6840 N N . ASP B 1 366 ? 65.669 11.852 -51.902 1.00 40.97 367 ASP B N 1
ATOM 6841 C CA . ASP B 1 366 ? 66.512 12.742 -52.718 1.00 41.31 367 ASP B CA 1
ATOM 6842 C C . ASP B 1 366 ? 67.075 13.938 -51.930 1.00 40.90 367 ASP B C 1
ATOM 6843 O O . ASP B 1 366 ? 67.353 14.999 -52.493 1.00 41.11 367 ASP B O 1
ATOM 6848 N N . TYR B 1 367 ? 67.240 13.758 -50.622 1.00 40.00 368 TYR B N 1
ATOM 6849 C CA . TYR B 1 367 ? 67.923 14.747 -49.799 1.00 38.81 368 TYR B CA 1
ATOM 6850 C C . TYR B 1 367 ? 69.134 14.087 -49.175 1.00 38.74 368 TYR B C 1
ATOM 6851 O O . TYR B 1 367 ? 69.065 12.939 -48.752 1.00 38.67 368 TYR B O 1
ATOM 6860 N N . MET B 1 368 ? 70.236 14.824 -49.108 1.00 38.80 369 MET B N 1
ATOM 6861 C CA . MET B 1 368 ? 71.472 14.320 -48.526 1.00 39.19 369 MET B CA 1
ATOM 6862 C C . MET B 1 368 ? 71.478 14.591 -47.022 1.00 38.53 369 MET B C 1
ATOM 6863 O O . MET B 1 368 ? 71.375 15.740 -46.601 1.00 38.56 369 MET B O 1
ATOM 6868 N N . ILE B 1 369 ? 71.583 13.527 -46.225 1.00 37.60 370 ILE B N 1
ATOM 6869 C CA . ILE B 1 369 ? 71.619 13.664 -44.776 1.00 36.73 370 ILE B CA 1
ATOM 6870 C C . ILE B 1 369 ? 73.008 13.297 -44.246 1.00 36.17 370 ILE B C 1
ATOM 6871 O O . ILE B 1 369 ? 73.428 12.145 -44.346 1.00 36.35 370 ILE B O 1
ATOM 6876 N N . PRO B 1 370 ? 73.728 14.289 -43.691 1.00 35.61 371 PRO B N 1
ATOM 6877 C CA . PRO B 1 370 ? 75.119 14.106 -43.293 1.00 35.54 371 PRO B CA 1
ATOM 6878 C C . PRO B 1 370 ? 75.314 13.168 -42.123 1.00 35.35 371 PRO B C 1
ATOM 6879 O O . PRO B 1 370 ? 74.453 13.074 -41.249 1.00 35.62 371 PRO B O 1
ATOM 6883 N N . ALA B 1 371 ? 76.460 12.494 -42.107 1.00 34.86 372 ALA B N 1
ATOM 6884 C CA . ALA B 1 371 ? 76.868 11.670 -40.979 1.00 34.17 372 ALA B CA 1
ATOM 6885 C C . ALA B 1 371 ? 76.684 12.430 -39.671 1.00 33.87 372 ALA B C 1
ATOM 6886 O O . ALA B 1 371 ? 76.885 13.648 -39.611 1.00 33.73 372 ALA B O 1
ATOM 6888 N N . LYS B 1 372 ? 76.289 11.696 -38.628 1.00 33.15 373 LYS B N 1
ATOM 6889 C CA . LYS B 1 372 ? 76.052 12.247 -37.287 1.00 32.20 373 LYS B CA 1
ATOM 6890 C C . LYS B 1 372 ? 74.697 12.949 -37.092 1.00 30.70 373 LYS B C 1
ATOM 6891 O O . LYS B 1 372 ? 74.369 13.342 -35.975 1.00 30.59 373 LYS B O 1
ATOM 6897 N N . THR B 1 373 ? 73.908 13.084 -38.157 1.00 29.04 374 THR B N 1
ATOM 6898 C CA . THR B 1 373 ? 72.546 13.613 -38.026 1.00 27.95 374 THR B CA 1
ATOM 6899 C C . THR B 1 373 ? 71.669 12.601 -37.278 1.00 26.94 374 THR B C 1
ATOM 6900 O O . THR B 1 373 ? 71.743 11.396 -37.525 1.00 27.35 374 THR B O 1
ATOM 6904 N N . LEU B 1 374 ? 70.835 13.096 -36.374 1.00 25.45 375 LEU B N 1
ATOM 6905 C CA . LEU B 1 374 ? 69.860 12.253 -35.706 1.00 23.92 375 LEU B CA 1
ATOM 6906 C C . LEU B 1 374 ? 68.654 12.070 -36.606 1.00 23.10 375 LEU B C 1
ATOM 6907 O O . LEU B 1 374 ? 68.053 13.051 -37.052 1.00 22.96 375 LEU B O 1
ATOM 6912 N N . VAL B 1 375 ? 68.308 10.815 -36.889 1.00 22.05 376 VAL B N 1
ATOM 6913 C CA . VAL B 1 375 ? 67.113 10.516 -37.676 1.00 21.09 376 VAL B CA 1
ATOM 6914 C C . VAL B 1 375 ? 66.111 9.751 -36.810 1.00 20.89 376 VAL B C 1
ATOM 6915 O O . VAL B 1 375 ? 66.483 8.790 -36.122 1.00 20.24 376 VAL B O 1
ATOM 6919 N N . GLN B 1 376 ? 64.853 10.195 -36.850 1.00 20.46 377 GLN B N 1
ATOM 6920 C CA . GLN B 1 376 ? 63.784 9.608 -36.047 1.00 20.91 377 GLN B CA 1
ATOM 6921 C C . GLN B 1 376 ? 62.686 9.060 -36.951 1.00 20.82 377 GLN B C 1
ATOM 6922 O O . GLN B 1 376 ? 62.249 9.720 -37.896 1.00 20.41 377 GLN B O 1
ATOM 6928 N N . VAL B 1 377 ? 62.268 7.835 -36.670 1.00 21.12 378 VAL B N 1
ATOM 6929 C CA . VAL B 1 377 ? 61.149 7.227 -37.379 1.00 21.34 378 VAL B CA 1
ATOM 6930 C C . VAL B 1 377 ? 59.923 7.438 -36.518 1.00 21.67 378 VAL B C 1
ATOM 6931 O O . VAL B 1 377 ? 59.891 6.991 -35.375 1.00 21.81 378 VAL B O 1
ATOM 6935 N N . ALA B 1 378 ? 58.913 8.100 -37.058 1.00 21.50 379 ALA B N 1
ATOM 6936 C CA . ALA B 1 378 ? 57.737 8.421 -36.282 1.00 21.42 379 ALA B CA 1
ATOM 6937 C C . ALA B 1 378 ? 56.755 7.247 -36.246 1.00 21.99 379 ALA B C 1
ATOM 6938 O O . ALA B 1 378 ? 55.776 7.202 -37.011 1.00 21.65 379 ALA B O 1
ATOM 6940 N N . ILE B 1 379 ? 57.033 6.333 -35.311 1.00 21.93 380 ILE B N 1
ATOM 6941 C CA . ILE B 1 379 ? 56.315 5.081 -35.112 1.00 22.45 380 ILE B CA 1
ATOM 6942 C C . ILE B 1 379 ? 54.832 5.330 -34.939 1.00 21.47 380 ILE B C 1
ATOM 6943 O O . ILE B 1 379 ? 54.022 4.679 -35.604 1.00 20.43 380 ILE B O 1
ATOM 6948 N N . TYR B 1 380 ? 54.485 6.274 -34.054 1.00 20.56 381 TYR B N 1
ATOM 6949 C CA . TYR B 1 380 ? 53.086 6.591 -33.781 1.00 19.78 381 TYR B CA 1
ATOM 6950 C C . TYR B 1 380 ? 52.383 7.131 -35.017 1.00 19.88 381 TYR B C 1
ATOM 6951 O O . TYR B 1 380 ? 51.264 6.699 -35.341 1.00 19.52 381 TYR B O 1
ATOM 6960 N N . ALA B 1 381 ? 53.008 8.102 -35.680 1.00 18.84 382 ALA B N 1
ATOM 6961 C CA . ALA B 1 381 ? 52.397 8.704 -36.884 1.00 19.21 382 ALA B CA 1
ATOM 6962 C C . ALA B 1 381 ? 52.224 7.654 -37.981 1.00 18.71 382 ALA B C 1
ATOM 6963 O O . ALA B 1 381 ? 51.174 7.581 -38.631 1.00 19.49 382 ALA B O 1
ATOM 6965 N N . LEU B 1 382 ? 53.252 6.840 -38.168 1.00 19.75 383 LEU B N 1
ATOM 6966 C CA . LEU B 1 382 ? 53.187 5.700 -39.092 1.00 20.37 383 LEU B CA 1
ATOM 6967 C C . LEU B 1 382 ? 51.937 4.832 -38.850 1.00 21.31 383 LEU B C 1
ATOM 6968 O O . LEU B 1 382 ? 51.175 4.570 -39.780 1.00 21.42 383 LEU B O 1
ATOM 6973 N N . GLY B 1 383 ? 51.708 4.429 -37.599 1.00 21.86 384 GLY B N 1
ATOM 6974 C CA . GLY B 1 383 ? 50.615 3.522 -37.275 1.00 22.29 384 GLY B CA 1
ATOM 6975 C C . GLY B 1 383 ? 49.242 4.059 -37.615 1.00 22.46 384 GLY B C 1
ATOM 6976 O O . GLY B 1 383 ? 48.311 3.290 -37.856 1.00 22.75 384 GLY B O 1
ATOM 6977 N N . ARG B 1 384 ? 49.104 5.381 -37.624 1.00 22.89 385 ARG B N 1
ATOM 6978 C CA . ARG B 1 384 ? 47.812 6.006 -37.902 1.00 23.45 385 ARG B CA 1
ATOM 6979 C C . ARG B 1 384 ? 47.700 6.490 -39.364 1.00 23.75 385 ARG B C 1
ATOM 6980 O O . ARG B 1 384 ? 46.696 7.084 -39.725 1.00 23.71 385 ARG B O 1
ATOM 6988 N N . GLU B 1 385 ? 48.704 6.239 -40.196 1.00 24.27 386 GLU B N 1
ATOM 6989 C CA . GLU B 1 385 ? 48.705 6.837 -41.541 1.00 25.87 386 GLU B CA 1
ATOM 6990 C C . GLU B 1 385 ? 47.974 5.960 -42.575 1.00 26.28 386 GLU B C 1
ATOM 6991 O O . GLU B 1 385 ? 48.400 4.827 -42.844 1.00 25.30 386 GLU B O 1
ATOM 6997 N N . PRO B 1 386 ? 46.870 6.481 -43.146 1.00 26.92 387 PRO B N 1
ATOM 6998 C CA . PRO B 1 386 ? 46.051 5.635 -44.031 1.00 27.59 387 PRO B CA 1
ATOM 6999 C C . PRO B 1 386 ? 46.693 5.244 -45.357 1.00 28.39 387 PRO B C 1
ATOM 7000 O O . PRO B 1 386 ? 46.158 4.350 -46.028 1.00 29.22 387 PRO B O 1
ATOM 7004 N N . THR B 1 387 ? 47.818 5.868 -45.725 1.00 28.33 388 THR B N 1
ATOM 7005 C CA . THR B 1 387 ? 48.568 5.423 -46.906 1.00 28.73 388 THR B CA 1
ATOM 7006 C C . THR B 1 387 ? 49.444 4.232 -46.629 1.00 28.88 388 THR B C 1
ATOM 7007 O O . THR B 1 387 ? 49.853 3.548 -47.558 1.00 29.53 388 THR B O 1
ATOM 7011 N N . PHE B 1 388 ? 49.747 3.979 -45.361 1.00 29.17 389 PHE B N 1
ATOM 7012 C CA . PHE B 1 388 ? 50.601 2.851 -45.017 1.00 29.52 389 PHE B CA 1
ATOM 7013 C C . PHE B 1 388 ? 49.834 1.679 -44.378 1.00 29.62 389 PHE B C 1
ATOM 7014 O O . PHE B 1 388 ? 50.317 0.549 -44.381 1.00 28.80 389 PHE B O 1
ATOM 7022 N N . PHE B 1 389 ? 48.652 1.951 -43.834 1.00 29.97 390 PHE B N 1
ATOM 7023 C CA . PHE B 1 389 ? 47.789 0.889 -43.326 1.00 30.77 390 PHE B CA 1
ATOM 7024 C C . PHE B 1 389 ? 46.367 1.115 -43.805 1.00 31.88 390 PHE B C 1
ATOM 7025 O O . PHE B 1 389 ? 45.842 2.213 -43.687 1.00 32.15 390 PHE B O 1
ATOM 7033 N N . PHE B 1 390 ? 45.750 0.062 -44.337 1.00 33.38 391 PHE B N 1
ATOM 7034 C CA . PHE B 1 390 ? 44.342 0.070 -44.719 1.00 35.14 391 PHE B CA 1
ATOM 7035 C C . PHE B 1 390 ? 43.437 0.266 -43.488 1.00 35.43 391 PHE B C 1
ATOM 7036 O O . PHE B 1 390 ? 43.524 -0.501 -42.535 1.00 35.73 391 PHE B O 1
ATOM 7044 N N . ASP B 1 391 ? 42.561 1.274 -43.531 1.00 36.09 392 ASP B N 1
ATOM 7045 C CA . ASP B 1 391 ? 41.678 1.652 -42.402 1.00 37.04 392 ASP B CA 1
ATOM 7046 C C . ASP B 1 391 ? 42.437 1.582 -41.059 1.00 36.58 392 ASP B C 1
ATOM 7047 O O . ASP B 1 391 ? 42.146 0.726 -40.212 1.00 36.61 392 ASP B O 1
ATOM 7052 N N . PRO B 1 392 ? 43.417 2.488 -40.873 1.00 36.20 393 PRO B N 1
ATOM 7053 C CA . PRO B 1 392 ? 44.353 2.395 -39.748 1.00 35.72 393 PRO B CA 1
ATOM 7054 C C . PRO B 1 392 ? 43.716 2.492 -38.347 1.00 35.24 393 PRO B C 1
ATOM 7055 O O . PRO B 1 392 ? 44.327 2.036 -37.385 1.00 35.11 393 PRO B O 1
ATOM 7059 N N . GLU B 1 393 ? 42.507 3.042 -38.236 1.00 35.01 394 GLU B N 1
ATOM 7060 C CA . GLU B 1 393 ? 41.804 3.092 -36.944 1.00 35.45 394 GLU B CA 1
ATOM 7061 C C . GLU B 1 393 ? 41.068 1.793 -36.563 1.00 34.79 394 GLU B C 1
ATOM 7062 O O . GLU B 1 393 ? 40.541 1.667 -35.458 1.00 34.17 394 GLU B O 1
ATOM 7068 N N . ASN B 1 394 ? 41.033 0.834 -37.480 1.00 33.98 395 ASN B N 1
ATOM 7069 C CA . ASN B 1 394 ? 40.431 -0.454 -37.191 1.00 33.13 395 ASN B CA 1
ATOM 7070 C C . ASN B 1 394 ? 41.466 -1.368 -36.555 1.00 31.75 395 ASN B C 1
ATOM 7071 O O . ASN B 1 394 ? 42.605 -1.465 -37.020 1.00 32.02 395 ASN B O 1
ATOM 7076 N N . PHE B 1 395 ? 41.079 -2.009 -35.462 1.00 30.44 396 PHE B N 1
ATOM 7077 C CA . PHE B 1 395 ? 41.915 -3.016 -34.835 1.00 29.03 396 PHE B CA 1
ATOM 7078 C C . PHE B 1 395 ? 41.692 -4.308 -35.611 1.00 28.84 396 PHE B C 1
ATOM 7079 O O . PHE B 1 395 ? 40.653 -4.934 -35.467 1.00 28.14 396 PHE B O 1
ATOM 7087 N N . ASP B 1 396 ? 42.661 -4.672 -36.454 1.00 29.32 397 ASP B N 1
ATOM 7088 C CA . ASP B 1 396 ? 42.568 -5.867 -37.316 1.00 29.83 397 ASP B CA 1
ATOM 7089 C C . ASP B 1 396 ? 43.845 -6.703 -37.299 1.00 29.16 397 ASP B C 1
ATOM 7090 O O . ASP B 1 396 ? 44.730 -6.499 -38.136 1.00 28.89 397 ASP B O 1
ATOM 7095 N N . PRO B 1 397 ? 43.933 -7.669 -36.362 1.00 28.75 398 PRO B N 1
ATOM 7096 C CA . PRO B 1 397 ? 45.098 -8.539 -36.243 1.00 28.65 398 PRO B CA 1
ATOM 7097 C C . PRO B 1 397 ? 45.442 -9.329 -37.518 1.00 28.78 398 PRO B C 1
ATOM 7098 O O . PRO B 1 397 ? 46.614 -9.630 -37.730 1.00 28.45 398 PRO B O 1
ATOM 7102 N N . THR B 1 398 ? 44.447 -9.658 -38.347 1.00 29.32 399 THR B N 1
ATOM 7103 C CA . THR B 1 398 ? 44.696 -10.433 -39.594 1.00 30.07 399 THR B CA 1
ATOM 7104 C C . THR B 1 398 ? 45.600 -9.705 -40.606 1.00 30.48 399 THR B C 1
ATOM 7105 O O . THR B 1 398 ? 46.230 -10.352 -41.460 1.00 30.13 399 THR B O 1
ATOM 7109 N N . ARG B 1 399 ? 45.682 -8.371 -40.502 1.00 30.71 400 ARG B N 1
ATOM 7110 C CA . ARG B 1 399 ? 46.549 -7.599 -41.402 1.00 31.25 400 ARG B CA 1
ATOM 7111 C C . ARG B 1 399 ? 47.996 -8.113 -41.348 1.00 31.50 400 ARG B C 1
ATOM 7112 O O . ARG B 1 399 ? 48.716 -8.034 -42.335 1.00 31.83 400 ARG B O 1
ATOM 7120 N N . TRP B 1 400 ? 48.387 -8.696 -40.216 1.00 31.56 401 TRP B N 1
ATOM 7121 C CA . TRP B 1 400 ? 49.746 -9.207 -40.026 1.00 32.38 401 TRP B CA 1
ATOM 7122 C C . TRP B 1 400 ? 49.939 -10.643 -40.544 1.00 33.72 401 TRP B C 1
ATOM 7123 O O . TRP B 1 400 ? 51.062 -11.145 -40.589 1.00 33.09 401 TRP B O 1
ATOM 7134 N N . LEU B 1 401 ? 48.839 -11.290 -40.915 1.00 35.62 402 LEU B N 1
ATOM 7135 C CA . LEU B 1 401 ? 48.879 -12.636 -41.488 1.00 38.40 402 LEU B CA 1
ATOM 7136 C C . LEU B 1 401 ? 48.650 -12.593 -43.006 1.00 40.20 402 LEU B C 1
ATOM 7137 O O . LEU B 1 401 ? 48.351 -13.617 -43.624 1.00 40.73 402 LEU B O 1
ATOM 7142 N N . SER B 1 402 ? 48.774 -11.402 -43.590 1.00 42.34 403 SER B N 1
ATOM 7143 C CA . SER B 1 402 ? 48.469 -11.174 -45.002 1.00 44.81 403 SER B CA 1
ATOM 7144 C C . SER B 1 402 ? 49.436 -11.911 -45.933 1.00 46.31 403 SER B C 1
ATOM 7145 O O . SER B 1 402 ? 50.647 -11.967 -45.668 1.00 46.51 403 SER B O 1
ATOM 7148 N N . LYS B 1 403 ? 48.885 -12.472 -47.014 1.00 48.35 404 LYS B N 1
ATOM 7149 C CA . LYS B 1 403 ? 49.668 -13.121 -48.083 1.00 50.19 404 LYS B CA 1
ATOM 7150 C C . LYS B 1 403 ? 50.695 -12.138 -48.640 1.00 50.99 404 LYS B C 1
ATOM 7151 O O . LYS B 1 403 ? 51.865 -12.482 -48.856 1.00 51.73 404 LYS B O 1
ATOM 7157 N N . ASP B 1 404 ? 50.234 -10.909 -48.856 1.00 51.78 405 ASP B N 1
ATOM 7158 C CA . ASP B 1 404 ? 51.028 -9.841 -49.443 1.00 52.40 405 ASP B CA 1
ATOM 7159 C C . ASP B 1 404 ? 52.128 -9.355 -48.490 1.00 52.74 405 ASP B C 1
ATOM 7160 O O . ASP B 1 404 ? 51.859 -8.652 -47.502 1.00 52.61 405 ASP B O 1
ATOM 7165 N N . LYS B 1 405 ? 53.368 -9.725 -48.809 1.00 52.96 406 LYS B N 1
ATOM 7166 C CA . LYS B 1 405 ? 54.529 -9.299 -48.032 1.00 53.16 406 LYS B CA 1
ATOM 7167 C C . LYS B 1 405 ? 54.980 -7.899 -48.463 1.00 52.86 406 LYS B C 1
ATOM 7168 O O . LYS B 1 405 ? 56.175 -7.614 -48.520 1.00 53.39 406 LYS B O 1
ATOM 7174 N N . ASN B 1 406 ? 54.007 -7.047 -48.787 1.00 52.22 407 ASN B N 1
ATOM 7175 C CA . ASN B 1 406 ? 54.214 -5.608 -48.976 1.00 51.39 407 ASN B CA 1
ATOM 7176 C C . ASN B 1 406 ? 53.347 -4.827 -47.998 1.00 50.14 407 ASN B C 1
ATOM 7177 O O . ASN B 1 406 ? 53.468 -3.609 -47.862 1.00 50.30 407 ASN B O 1
ATOM 7182 N N . ILE B 1 407 ? 52.453 -5.545 -47.331 1.00 48.65 408 ILE B N 1
ATOM 7183 C CA . ILE B 1 407 ? 51.522 -4.955 -46.377 1.00 47.08 408 ILE B CA 1
ATOM 7184 C C . ILE B 1 407 ? 52.150 -4.852 -44.980 1.00 45.45 408 ILE B C 1
ATOM 7185 O O . ILE B 1 407 ? 51.728 -4.028 -44.166 1.00 45.20 408 ILE B O 1
ATOM 7190 N N . THR B 1 408 ? 53.175 -5.668 -44.731 1.00 43.60 409 THR B N 1
ATOM 7191 C CA . THR B 1 408 ? 53.848 -5.711 -43.429 1.00 41.80 409 THR B CA 1
ATOM 7192 C C . THR B 1 408 ? 55.336 -5.303 -43.487 1.00 40.32 409 THR B C 1
ATOM 7193 O O . THR B 1 408 ? 56.037 -5.321 -42.463 1.00 40.05 409 THR B O 1
ATOM 7197 N N . TYR B 1 409 ? 55.806 -4.927 -44.680 1.00 38.13 410 TYR B N 1
ATOM 7198 C CA . TYR B 1 409 ? 57.188 -4.480 -44.881 1.00 36.15 410 TYR B CA 1
ATOM 7199 C C . TYR B 1 409 ? 57.570 -3.312 -43.958 1.00 34.48 410 TYR B C 1
ATOM 7200 O O . TYR B 1 409 ? 56.918 -2.273 -43.984 1.00 33.37 410 TYR B O 1
ATOM 7209 N N . PHE B 1 410 ? 58.630 -3.511 -43.172 1.00 32.87 411 PHE B N 1
ATOM 7210 C CA . PHE B 1 410 ? 59.107 -2.562 -42.148 1.00 32.02 411 PHE B CA 1
ATOM 7211 C C . PHE B 1 410 ? 58.001 -1.824 -41.376 1.00 31.21 411 PHE B C 1
ATOM 7212 O O . PHE B 1 410 ? 58.016 -0.600 -41.241 1.00 30.36 411 PHE B O 1
ATOM 7220 N N . ARG B 1 411 ? 57.033 -2.591 -40.888 1.00 30.78 412 ARG B N 1
ATOM 7221 C CA . ARG B 1 411 ? 55.886 -2.008 -40.208 1.00 30.93 412 ARG B CA 1
ATOM 7222 C C . ARG B 1 411 ? 55.714 -2.492 -38.765 1.00 30.47 412 ARG B C 1
ATOM 7223 O O . ARG B 1 411 ? 55.030 -1.848 -37.981 1.00 30.46 412 ARG B O 1
ATOM 7231 N N . ASN B 1 412 ? 56.364 -3.606 -38.418 1.00 29.75 413 ASN B N 1
ATOM 7232 C CA . ASN B 1 412 ? 56.349 -4.131 -37.042 1.00 29.36 413 ASN B CA 1
ATOM 7233 C C . ASN B 1 412 ? 57.544 -3.567 -36.276 1.00 28.68 413 ASN B C 1
ATOM 7234 O O . ASN B 1 412 ? 58.555 -4.226 -36.121 1.00 29.13 413 ASN B O 1
ATOM 7239 N N . LEU B 1 413 ? 57.419 -2.337 -35.797 1.00 28.06 414 LEU B N 1
ATOM 7240 C CA . LEU B 1 413 ? 58.578 -1.583 -35.334 1.00 27.27 414 LEU B CA 1
ATOM 7241 C C . LEU B 1 413 ? 58.512 -1.225 -33.849 1.00 26.99 414 LEU B C 1
ATOM 7242 O O . LEU B 1 413 ? 59.390 -0.529 -33.340 1.00 26.83 414 LEU B O 1
ATOM 7247 N N . GLY B 1 414 ? 57.478 -1.705 -33.168 1.00 25.98 415 GLY B N 1
ATOM 7248 C CA . GLY B 1 414 ? 57.249 -1.379 -31.762 1.00 25.45 415 GLY B CA 1
ATOM 7249 C C . GLY B 1 414 ? 58.424 -1.647 -30.825 1.00 24.78 415 GLY B C 1
ATOM 7250 O O . GLY B 1 414 ? 58.600 -0.914 -29.851 1.00 24.48 415 GLY B O 1
ATOM 7251 N N . PHE B 1 415 ? 59.217 -2.686 -31.111 1.00 23.76 416 PHE B N 1
ATOM 7252 C CA . PHE B 1 415 ? 60.398 -3.010 -30.296 1.00 23.22 416 PHE B CA 1
ATOM 7253 C C . PHE B 1 415 ? 61.712 -2.583 -30.939 1.00 23.56 416 PHE B C 1
ATOM 7254 O O . PHE B 1 415 ? 62.782 -3.019 -30.508 1.00 23.51 416 PHE B O 1
ATOM 7262 N N . GLY B 1 416 ? 61.641 -1.736 -31.958 1.00 23.37 417 GLY B N 1
ATOM 7263 C CA . GLY B 1 416 ? 62.840 -1.355 -32.675 1.00 24.90 417 GLY B CA 1
ATOM 7264 C C . GLY B 1 416 ? 63.347 -2.424 -33.626 1.00 25.80 417 GLY B C 1
ATOM 7265 O O . GLY B 1 416 ? 62.582 -3.283 -34.064 1.00 25.30 417 GLY B O 1
ATOM 7266 N N . TRP B 1 417 ? 64.645 -2.378 -33.922 1.00 26.65 418 TRP B N 1
ATOM 7267 C CA . TRP B 1 417 ? 65.231 -3.185 -34.994 1.00 28.17 418 TRP B CA 1
ATOM 7268 C C . TRP B 1 417 ? 66.701 -3.477 -34.699 1.00 27.40 418 TRP B C 1
ATOM 7269 O O . TRP B 1 417 ? 67.384 -2.663 -34.066 1.00 27.25 418 TRP B O 1
ATOM 7280 N N . GLY B 1 418 ? 67.173 -4.644 -35.147 1.00 26.74 419 GLY B N 1
ATOM 7281 C CA . GLY B 1 418 ? 68.596 -4.968 -35.188 1.00 25.46 419 GLY B CA 1
ATOM 7282 C C . GLY B 1 418 ? 69.195 -5.297 -33.848 1.00 25.73 419 GLY B C 1
ATOM 7283 O O . GLY B 1 418 ? 68.466 -5.639 -32.903 1.00 25.18 419 GLY B O 1
ATOM 7284 N N . VAL B 1 419 ? 70.524 -5.186 -33.764 1.00 25.10 420 VAL B N 1
ATOM 7285 C CA . VAL B 1 419 ? 71.283 -5.544 -32.558 1.00 24.99 420 VAL B CA 1
ATOM 7286 C C . VAL B 1 419 ? 70.944 -4.714 -31.319 1.00 24.42 420 VAL B C 1
ATOM 7287 O O . VAL B 1 419 ? 71.170 -5.161 -30.191 1.00 24.05 420 VAL B O 1
ATOM 7291 N N . ARG B 1 420 ? 70.414 -3.508 -31.516 1.00 24.30 421 ARG B N 1
ATOM 7292 C CA . ARG B 1 420 ? 70.060 -2.668 -30.360 1.00 23.94 421 ARG B CA 1
ATOM 7293 C C . ARG B 1 420 ? 68.535 -2.482 -30.184 1.00 23.74 421 ARG B C 1
ATOM 7294 O O . ARG B 1 420 ? 68.077 -1.548 -29.520 1.00 23.54 421 ARG B O 1
ATOM 7302 N N . GLN B 1 421 ? 67.758 -3.400 -30.754 1.00 22.98 422 GLN B N 1
ATOM 7303 C CA . GLN B 1 421 ? 66.325 -3.470 -30.481 1.00 22.73 422 GLN B CA 1
ATOM 7304 C C . GLN B 1 421 ? 66.078 -3.680 -28.987 1.00 22.07 422 GLN B C 1
ATOM 7305 O O . GLN B 1 421 ? 67.011 -3.951 -28.222 1.00 22.35 422 GLN B O 1
ATOM 7311 N N . CYS B 1 422 ? 64.825 -3.542 -28.572 1.00 21.71 423 CYS B N 1
ATOM 7312 C CA . CYS B 1 422 ? 64.451 -3.727 -27.168 1.00 21.34 423 CYS B CA 1
ATOM 7313 C C . CYS B 1 422 ? 65.096 -4.975 -26.562 1.00 21.85 423 CYS B C 1
ATOM 7314 O O . CYS B 1 422 ? 64.906 -6.097 -27.067 1.00 21.47 423 CYS B O 1
ATOM 7317 N N . LEU B 1 423 ? 65.874 -4.775 -25.503 1.00 21.79 424 LEU B N 1
ATOM 7318 C CA . LEU B 1 423 ? 66.473 -5.895 -24.774 1.00 22.45 424 LEU B CA 1
ATOM 7319 C C . LEU B 1 423 ? 65.412 -6.779 -24.116 1.00 22.11 424 LEU B C 1
ATOM 7320 O O . LEU B 1 423 ? 65.608 -7.989 -23.958 1.00 22.79 424 LEU B O 1
ATOM 7325 N N . GLY B 1 424 ? 64.304 -6.182 -23.700 1.00 22.00 425 GLY B N 1
ATOM 7326 C CA . GLY B 1 424 ? 63.268 -6.946 -23.014 1.00 21.83 425 GLY B CA 1
ATOM 7327 C C . GLY B 1 424 ? 62.247 -7.591 -23.930 1.00 21.96 425 GLY B C 1
ATOM 7328 O O . GLY B 1 424 ? 61.226 -8.068 -23.459 1.00 21.65 425 GLY B O 1
ATOM 7329 N N . ARG B 1 425 ? 62.515 -7.618 -25.233 1.00 21.92 426 ARG B N 1
ATOM 7330 C CA . ARG B 1 425 ? 61.485 -8.010 -26.202 1.00 23.05 426 ARG B CA 1
ATOM 7331 C C . ARG B 1 425 ? 60.884 -9.404 -25.984 1.00 22.90 426 ARG B C 1
ATOM 7332 O O . ARG B 1 425 ? 59.663 -9.584 -26.067 1.00 22.58 426 ARG B O 1
ATOM 7340 N N . ARG B 1 426 ? 61.738 -10.383 -25.709 1.00 23.24 427 ARG B N 1
ATOM 7341 C CA . ARG B 1 426 ? 61.275 -11.756 -25.568 1.00 23.80 427 ARG B CA 1
ATOM 7342 C C . ARG B 1 426 ? 60.519 -11.893 -24.270 1.00 23.30 427 ARG B C 1
ATOM 7343 O O . ARG B 1 426 ? 59.470 -12.509 -24.239 1.00 23.46 427 ARG B O 1
ATOM 7351 N N . ILE B 1 427 ? 61.046 -11.287 -23.207 1.00 22.66 428 ILE B N 1
ATOM 7352 C CA . ILE B 1 427 ? 60.363 -11.277 -21.918 1.00 22.52 428 ILE B CA 1
ATOM 7353 C C . ILE B 1 427 ? 58.976 -10.670 -22.091 1.00 22.26 428 ILE B C 1
ATOM 7354 O O . ILE B 1 427 ? 57.984 -11.267 -21.689 1.00 21.84 428 ILE B O 1
ATOM 7359 N N . ALA B 1 428 ? 58.928 -9.498 -22.724 1.00 21.89 429 ALA B N 1
ATOM 7360 C CA . ALA B 1 428 ? 57.689 -8.781 -22.974 1.00 21.82 429 ALA B CA 1
ATOM 7361 C C . ALA B 1 428 ? 56.704 -9.540 -23.856 1.00 21.68 429 ALA B C 1
ATOM 7362 O O . ALA B 1 428 ? 55.521 -9.594 -23.536 1.00 21.92 429 ALA B O 1
ATOM 7364 N N . GLU B 1 429 ? 57.178 -10.111 -24.960 1.00 21.36 430 GLU B N 1
ATOM 7365 C CA . GLU B 1 429 ? 56.321 -10.888 -25.850 1.00 22.43 430 GLU B CA 1
ATOM 7366 C C . GLU B 1 429 ? 55.725 -12.095 -25.150 1.00 22.44 430 GLU B C 1
ATOM 7367 O O . GLU B 1 429 ? 54.521 -12.339 -25.258 1.00 22.58 430 GLU B O 1
ATOM 7373 N N . LEU B 1 430 ? 56.572 -12.834 -24.434 1.00 21.95 431 LEU B N 1
ATOM 7374 C CA . LEU B 1 430 ? 56.139 -14.018 -23.699 1.00 21.82 431 LEU B CA 1
ATOM 7375 C C . LEU B 1 430 ? 55.192 -13.659 -22.552 1.00 21.52 431 LEU B C 1
ATOM 7376 O O . LEU B 1 430 ? 54.147 -14.276 -22.397 1.00 21.02 431 LEU B O 1
ATOM 7381 N N . GLU B 1 431 ? 55.557 -12.643 -21.771 1.00 21.47 432 GLU B N 1
ATOM 7382 C CA . GLU B 1 431 ? 54.698 -12.136 -20.697 1.00 21.46 432 GLU B CA 1
ATOM 7383 C C . GLU B 1 431 ? 53.289 -11.781 -21.181 1.00 20.76 432 GLU B C 1
ATOM 7384 O O . GLU B 1 431 ? 52.306 -12.195 -20.580 1.00 20.39 432 GLU B O 1
ATOM 7390 N N . MET B 1 432 ? 53.205 -11.015 -22.266 1.00 19.88 433 MET B N 1
ATOM 7391 C CA . MET B 1 432 ? 51.928 -10.571 -22.802 1.00 19.69 433 MET B CA 1
ATOM 7392 C C . MET B 1 432 ? 51.131 -11.698 -23.452 1.00 19.50 433 MET B C 1
ATOM 7393 O O . MET B 1 432 ? 49.920 -11.759 -23.300 1.00 19.58 433 MET B O 1
ATOM 7398 N N . THR B 1 433 ? 51.806 -12.584 -24.177 1.00 19.37 434 THR B N 1
ATOM 7399 C CA . THR B 1 433 ? 51.107 -13.691 -24.835 1.00 19.75 434 THR B CA 1
ATOM 7400 C C . THR B 1 433 ? 50.531 -14.671 -23.801 1.00 19.44 434 THR B C 1
ATOM 7401 O O . THR B 1 433 ? 49.396 -15.079 -23.907 1.00 20.17 434 THR B O 1
ATOM 7405 N N . ILE B 1 434 ? 51.325 -15.019 -22.800 1.00 19.65 435 ILE B N 1
ATOM 7406 C CA . ILE B 1 434 ? 50.893 -15.893 -21.711 1.00 19.59 435 ILE B CA 1
ATOM 7407 C C . ILE B 1 434 ? 49.794 -15.247 -20.857 1.00 19.62 435 ILE B C 1
ATOM 7408 O O . ILE B 1 434 ? 48.836 -15.917 -20.457 1.00 20.22 435 ILE B O 1
ATOM 7413 N N . PHE B 1 435 ? 49.910 -13.942 -20.608 1.00 19.49 436 PHE B N 1
ATOM 7414 C CA . PHE B 1 435 ? 48.877 -13.218 -19.853 1.00 19.44 436 PHE B CA 1
ATOM 7415 C C . PHE B 1 435 ? 47.544 -13.297 -20.591 1.00 19.26 436 PHE B C 1
ATOM 7416 O O . PHE B 1 435 ? 46.509 -13.576 -19.991 1.00 18.93 436 PHE B O 1
ATOM 7424 N N . LEU B 1 436 ? 47.582 -13.061 -21.897 1.00 19.47 437 LEU B N 1
ATOM 7425 C CA . LEU B 1 436 ? 46.350 -12.981 -22.699 1.00 19.90 437 LEU B CA 1
ATOM 7426 C C . LEU B 1 436 ? 45.702 -14.348 -22.931 1.00 19.91 437 LEU B C 1
ATOM 7427 O O . LEU B 1 436 ? 44.480 -14.437 -23.055 1.00 19.76 437 LEU B O 1
ATOM 7432 N N . ILE B 1 437 ? 46.526 -15.393 -23.012 1.00 20.58 438 ILE B N 1
ATOM 7433 C CA . ILE B 1 437 ? 46.034 -16.781 -23.049 1.00 21.29 438 ILE B CA 1
ATOM 7434 C C . ILE B 1 437 ? 45.236 -17.065 -21.779 1.00 21.49 438 ILE B C 1
ATOM 7435 O O . ILE B 1 437 ? 44.109 -17.558 -21.842 1.00 21.69 438 ILE B O 1
ATOM 7440 N N . ASN B 1 438 ? 45.804 -16.709 -20.625 1.00 21.72 439 ASN B N 1
ATOM 7441 C CA . ASN B 1 438 ? 45.131 -16.950 -19.348 1.00 21.98 439 ASN B CA 1
ATOM 7442 C C . ASN B 1 438 ? 43.847 -16.149 -19.199 1.00 21.73 439 ASN B C 1
ATOM 7443 O O . ASN B 1 438 ? 42.822 -16.675 -18.738 1.00 21.08 439 ASN B O 1
ATOM 7448 N N . MET B 1 439 ? 43.903 -14.885 -19.608 1.00 21.46 440 MET B N 1
ATOM 7449 C CA . MET B 1 439 ? 42.749 -14.009 -19.541 1.00 21.75 440 MET B CA 1
ATOM 7450 C C . MET B 1 439 ? 41.621 -14.458 -20.486 1.00 22.08 440 MET B C 1
ATOM 7451 O O . MET B 1 439 ? 40.436 -14.437 -20.107 1.00 21.62 440 MET B O 1
ATOM 7456 N N . LEU B 1 440 ? 41.980 -14.820 -21.725 1.00 21.60 441 LEU B N 1
ATOM 7457 C CA . LEU B 1 440 ? 40.968 -15.214 -22.712 1.00 21.96 441 LEU B CA 1
ATOM 7458 C C . LEU B 1 440 ? 40.242 -16.524 -22.339 1.00 21.75 441 LEU B C 1
ATOM 7459 O O . LEU B 1 440 ? 39.069 -16.677 -22.635 1.00 21.61 441 LEU B O 1
ATOM 7464 N N . GLU B 1 441 ? 40.953 -17.454 -21.704 1.00 22.10 442 GLU B N 1
ATOM 7465 C CA . GLU B 1 441 ? 40.364 -18.714 -21.227 1.00 23.18 442 GLU B CA 1
ATOM 7466 C C . GLU B 1 441 ? 39.414 -18.485 -20.040 1.00 22.96 442 GLU B C 1
ATOM 7467 O O . GLU B 1 441 ? 38.512 -19.279 -19.787 1.00 23.23 442 GLU B O 1
ATOM 7473 N N . ASN B 1 442 ? 39.618 -17.397 -19.314 1.00 22.31 443 ASN B N 1
ATOM 7474 C CA . ASN B 1 442 ? 38.862 -17.178 -18.079 1.00 22.40 443 ASN B CA 1
ATOM 7475 C C . ASN B 1 442 ? 37.774 -16.112 -18.102 1.00 21.84 443 ASN B C 1
ATOM 7476 O O . ASN B 1 442 ? 36.794 -16.214 -17.361 1.00 22.35 443 ASN B O 1
ATOM 7481 N N . PHE B 1 443 ? 37.932 -15.087 -18.937 1.00 21.21 444 PHE B N 1
ATOM 7482 C CA . PHE B 1 443 ? 37.010 -13.955 -18.909 1.00 21.18 444 PHE B CA 1
ATOM 7483 C C . PHE B 1 443 ? 36.637 -13.435 -20.282 1.00 22.06 444 PHE B C 1
ATOM 7484 O O . PHE B 1 443 ? 37.428 -13.521 -21.231 1.00 21.16 444 PHE B O 1
ATOM 7492 N N . ARG B 1 444 ? 35.432 -12.871 -20.348 1.00 22.88 445 ARG B N 1
ATOM 7493 C CA . ARG B 1 444 ? 35.025 -11.948 -21.388 1.00 24.56 445 ARG B CA 1
ATOM 7494 C C . ARG B 1 444 ? 35.244 -10.535 -20.851 1.00 24.65 445 ARG B C 1
ATOM 7495 O O . ARG B 1 444 ? 34.920 -10.241 -19.697 1.00 23.96 445 ARG B O 1
ATOM 7503 N N . VAL B 1 445 ? 35.750 -9.654 -21.706 1.00 25.54 446 VAL B N 1
ATOM 7504 C CA . VAL B 1 445 ? 36.047 -8.285 -21.306 1.00 26.26 446 VAL B CA 1
ATOM 7505 C C . VAL B 1 445 ? 35.235 -7.278 -22.114 1.00 27.32 446 VAL B C 1
ATOM 7506 O O . VAL B 1 445 ? 35.136 -7.366 -23.353 1.00 26.36 446 VAL B O 1
ATOM 7510 N N . GLU B 1 446 ? 34.650 -6.337 -21.380 1.00 28.47 447 GLU B N 1
ATOM 7511 C CA . GLU B 1 446 ? 33.860 -5.260 -21.944 1.00 31.25 447 GLU B CA 1
ATOM 7512 C C . GLU B 1 446 ? 34.276 -3.910 -21.361 1.00 32.24 447 GLU B C 1
ATOM 7513 O O . GLU B 1 446 ? 34.928 -3.839 -20.317 1.00 31.04 447 GLU B O 1
ATOM 7519 N N . ILE B 1 447 ? 33.910 -2.850 -22.073 1.00 34.68 448 ILE B N 1
ATOM 7520 C CA . ILE B 1 447 ? 34.017 -1.482 -21.590 1.00 37.70 448 ILE B CA 1
ATOM 7521 C C . ILE B 1 447 ? 32.613 -0.887 -21.663 1.00 40.24 448 ILE B C 1
ATOM 7522 O O . ILE B 1 447 ? 31.945 -1.000 -22.683 1.00 40.24 448 ILE B O 1
ATOM 7527 N N . GLN B 1 448 ? 32.157 -0.297 -20.561 1.00 44.00 449 GLN B N 1
ATOM 7528 C CA . GLN B 1 448 ? 30.750 0.120 -20.403 1.00 47.44 449 GLN B CA 1
ATOM 7529 C C . GLN B 1 448 ? 30.385 1.344 -21.238 1.00 49.33 449 GLN B C 1
ATOM 7530 O O . GLN B 1 448 ? 29.213 1.748 -21.303 1.00 50.10 449 GLN B O 1
ATOM 7536 N N . HIS B 1 449 ? 31.391 1.911 -21.892 1.00 51.25 450 HIS B N 1
ATOM 7537 C CA . HIS B 1 449 ? 31.287 3.232 -22.497 1.00 52.99 450 HIS B CA 1
ATOM 7538 C C . HIS B 1 449 ? 31.506 3.175 -23.998 1.00 53.37 450 HIS B C 1
ATOM 7539 O O . HIS B 1 449 ? 30.752 3.799 -24.760 1.00 53.68 450 HIS B O 1
ATOM 7546 N N . LEU B 1 450 ? 32.520 2.407 -24.411 1.00 53.50 451 LEU B N 1
ATOM 7547 C CA . LEU B 1 450 ? 32.985 2.365 -25.806 1.00 53.69 451 LEU B CA 1
ATOM 7548 C C . LEU B 1 450 ? 33.500 3.743 -26.271 1.00 53.28 451 LEU B C 1
ATOM 7549 O O . LEU B 1 450 ? 33.683 3.988 -27.475 1.00 53.77 451 LEU B O 1
ATOM 7554 N N . SER B 1 451 ? 33.740 4.627 -25.300 1.00 52.11 452 SER B N 1
ATOM 7555 C CA . SER B 1 451 ? 34.281 5.964 -25.550 1.00 50.76 452 SER B CA 1
ATOM 7556 C C . SER B 1 451 ? 35.732 5.893 -26.020 1.00 49.18 452 SER B C 1
ATOM 7557 O O . SER B 1 451 ? 36.486 5.021 -25.592 1.00 49.65 452 SER B O 1
ATOM 7560 N N . ASP B 1 452 ? 36.111 6.820 -26.894 1.00 47.13 453 ASP B N 1
ATOM 7561 C CA . ASP B 1 452 ? 37.447 6.858 -27.474 1.00 44.87 453 ASP B CA 1
ATOM 7562 C C . ASP B 1 452 ? 38.464 7.421 -26.497 1.00 42.31 453 ASP B C 1
ATOM 7563 O O . ASP B 1 452 ? 38.437 8.608 -26.183 1.00 42.36 453 ASP B O 1
ATOM 7568 N N . VAL B 1 453 ? 39.360 6.566 -26.021 1.00 38.95 454 VAL B N 1
ATOM 7569 C CA . VAL B 1 453 ? 40.404 7.002 -25.108 1.00 35.51 454 VAL B CA 1
ATOM 7570 C C . VAL B 1 453 ? 41.626 7.384 -25.934 1.00 33.66 454 VAL B C 1
ATOM 7571 O O . VAL B 1 453 ? 42.162 6.561 -26.690 1.00 33.01 454 VAL B O 1
ATOM 7575 N N . GLY B 1 454 ? 42.032 8.645 -25.810 1.00 30.95 455 GLY B N 1
ATOM 7576 C CA . GLY B 1 454 ? 43.195 9.154 -26.508 1.00 28.54 455 GLY B CA 1
ATOM 7577 C C . GLY B 1 454 ? 44.473 8.859 -25.744 1.00 27.05 455 GLY B C 1
ATOM 7578 O O . GLY B 1 454 ? 44.459 8.137 -24.739 1.00 26.47 455 GLY B O 1
ATOM 7579 N N . THR B 1 455 ? 45.559 9.473 -26.202 1.00 25.33 456 THR B N 1
ATOM 7580 C CA . THR B 1 455 ? 46.913 9.139 -25.774 1.00 24.62 456 THR B CA 1
ATOM 7581 C C . THR B 1 455 ? 47.633 10.363 -25.237 1.00 23.83 456 THR B C 1
ATOM 7582 O O . THR B 1 455 ? 47.493 11.455 -25.795 1.00 23.96 456 THR B O 1
ATOM 7586 N N . THR B 1 456 ? 48.391 10.173 -24.156 1.00 22.57 457 THR B N 1
ATOM 7587 C CA . THR B 1 456 ? 49.234 11.221 -23.585 1.00 22.34 457 THR B CA 1
ATOM 7588 C C . THR B 1 456 ? 50.696 10.815 -23.551 1.00 20.82 457 THR B C 1
ATOM 7589 O O . THR B 1 456 ? 51.035 9.674 -23.243 1.00 20.25 457 THR B O 1
ATOM 7593 N N . PHE B 1 457 ? 51.563 11.761 -23.884 1.00 19.18 458 PHE B N 1
ATOM 7594 C CA . PHE B 1 457 ? 52.995 11.500 -23.863 1.00 18.79 458 PHE B CA 1
ATOM 7595 C C . PHE B 1 457 ? 53.516 11.767 -22.452 1.00 18.77 458 PHE B C 1
ATOM 7596 O O . PHE B 1 457 ? 53.542 12.925 -22.005 1.00 19.39 458 PHE B O 1
ATOM 7604 N N . ASN B 1 458 ? 53.908 10.687 -21.774 1.00 18.45 459 ASN B N 1
ATOM 7605 C CA . ASN B 1 458 ? 54.545 10.704 -20.438 1.00 18.97 459 ASN B CA 1
ATOM 7606 C C . ASN B 1 458 ? 55.903 10.011 -20.511 1.00 18.59 459 ASN B C 1
ATOM 7607 O O . ASN B 1 458 ? 56.213 9.123 -19.711 1.00 17.45 459 ASN B O 1
ATOM 7612 N N . LEU B 1 459 ? 56.698 10.447 -21.491 1.00 19.12 460 LEU B N 1
ATOM 7613 C CA . LEU B 1 459 ? 57.954 9.832 -21.902 1.00 19.51 460 LEU B CA 1
ATOM 7614 C C . LEU B 1 459 ? 57.665 8.520 -22.636 1.00 19.93 460 LEU B C 1
ATOM 7615 O O . LEU B 1 459 ? 57.979 8.401 -23.816 1.00 19.46 460 LEU B O 1
ATOM 7620 N N . ILE B 1 460 ? 57.032 7.567 -21.951 1.00 19.26 461 ILE B N 1
ATOM 7621 C CA . ILE B 1 460 ? 56.324 6.497 -22.641 1.00 19.60 461 ILE B CA 1
ATOM 7622 C C . ILE B 1 460 ? 54.923 6.990 -22.963 1.00 18.89 461 ILE B C 1
ATOM 7623 O O . ILE B 1 460 ? 54.403 7.911 -22.306 1.00 18.64 461 ILE B O 1
ATOM 7628 N N . LEU B 1 461 ? 54.321 6.423 -24.002 1.00 18.56 462 LEU B N 1
ATOM 7629 C CA . LEU B 1 461 ? 52.963 6.814 -24.377 1.00 18.28 462 LEU B CA 1
ATOM 7630 C C . LEU B 1 461 ? 52.006 6.046 -23.506 1.00 18.12 462 LEU B C 1
ATOM 7631 O O . LEU B 1 461 ? 52.260 4.883 -23.197 1.00 17.01 462 LEU B O 1
ATOM 7636 N N . MET B 1 462 ? 50.912 6.704 -23.109 1.00 19.48 463 MET B N 1
ATOM 7637 C CA . MET B 1 462 ? 49.948 6.116 -22.172 1.00 20.93 463 MET B CA 1
ATOM 7638 C C . MET B 1 462 ? 48.536 6.597 -22.482 1.00 20.95 463 MET B C 1
ATOM 7639 O O . MET B 1 462 ? 48.371 7.588 -23.187 1.00 19.86 463 MET B O 1
ATOM 7644 N N . PRO B 1 463 ? 47.508 5.907 -21.941 1.00 20.95 464 PRO B N 1
ATOM 7645 C CA . PRO B 1 463 ? 46.161 6.460 -22.118 1.00 21.57 464 PRO B CA 1
ATOM 7646 C C . PRO B 1 463 ? 46.037 7.790 -21.398 1.00 22.32 464 PRO B C 1
ATOM 7647 O O . PRO B 1 463 ? 46.662 7.991 -20.359 1.00 21.11 464 PRO B O 1
ATOM 7651 N N . GLU B 1 464 ? 45.260 8.689 -21.998 1.00 23.07 465 GLU B N 1
ATOM 7652 C CA . GLU B 1 464 ? 45.103 10.052 -21.537 1.00 24.47 465 GLU B CA 1
ATOM 7653 C C . GLU B 1 464 ? 44.197 10.090 -20.309 1.00 24.33 465 GLU B C 1
ATOM 7654 O O . GLU B 1 464 ? 44.271 11.021 -19.533 1.00 24.21 465 GLU B O 1
ATOM 7660 N N . LYS B 1 465 ? 43.342 9.079 -20.159 1.00 24.73 466 LYS B N 1
ATOM 7661 C CA . LYS B 1 465 ? 42.423 8.982 -19.021 1.00 24.97 466 LYS B CA 1
ATOM 7662 C C . LYS B 1 465 ? 42.232 7.506 -18.631 1.00 24.58 466 LYS B C 1
ATOM 7663 O O . LYS B 1 465 ? 42.594 6.611 -19.404 1.00 23.65 466 LYS B O 1
ATOM 7669 N N . PRO B 1 466 ? 41.690 7.249 -17.421 1.00 24.12 467 PRO B N 1
ATOM 7670 C CA . PRO B 1 466 ? 41.531 5.877 -16.955 1.00 23.77 467 PRO B CA 1
ATOM 7671 C C . PRO B 1 466 ? 40.568 5.084 -17.828 1.00 23.84 467 PRO B C 1
ATOM 7672 O O . PRO B 1 466 ? 39.603 5.638 -18.366 1.00 23.85 467 PRO B O 1
ATOM 7676 N N . ILE B 1 467 ? 40.855 3.797 -17.971 1.00 23.41 468 ILE B N 1
ATOM 7677 C CA . ILE B 1 467 ? 39.971 2.875 -18.663 1.00 23.49 468 ILE B CA 1
ATOM 7678 C C . ILE B 1 467 ? 39.366 1.934 -17.617 1.00 23.31 468 ILE B C 1
ATOM 7679 O O . ILE B 1 467 ? 40.095 1.284 -16.876 1.00 22.70 468 ILE B O 1
ATOM 7684 N N . SER B 1 468 ? 38.040 1.872 -17.560 1.00 23.57 469 SER B N 1
ATOM 7685 C CA . SER B 1 468 ? 37.360 0.968 -16.629 1.00 24.60 469 SER B CA 1
ATOM 7686 C C . SER B 1 468 ? 36.754 -0.222 -17.371 1.00 24.06 469 SER B C 1
ATOM 7687 O O . SER B 1 468 ? 35.930 -0.055 -18.268 1.00 24.46 469 SER B O 1
ATOM 7690 N N . PHE B 1 469 ? 37.171 -1.424 -16.990 1.00 23.80 470 PHE B N 1
ATOM 7691 C CA . PHE B 1 469 ? 36.741 -2.656 -17.653 1.00 23.30 470 PHE B CA 1
ATOM 7692 C C . PHE B 1 469 ? 35.688 -3.368 -16.843 1.00 23.50 470 PHE B C 1
ATOM 7693 O O . PHE B 1 469 ? 35.637 -3.210 -15.629 1.00 24.01 470 PHE B O 1
ATOM 7701 N N . THR B 1 470 ? 34.890 -4.191 -17.521 1.00 23.08 471 THR B N 1
ATOM 7702 C CA . THR B 1 470 ? 34.036 -5.180 -16.874 1.00 22.56 471 THR B CA 1
ATOM 7703 C C . THR B 1 470 ? 34.484 -6.574 -17.294 1.00 22.39 471 THR B C 1
ATOM 7704 O O . THR B 1 470 ? 34.620 -6.863 -18.489 1.00 22.16 471 THR B O 1
ATOM 7708 N N . PHE B 1 471 ? 34.724 -7.426 -16.303 1.00 22.27 472 PHE B N 1
ATOM 7709 C CA . PHE B 1 471 ? 35.115 -8.819 -16.525 1.00 22.55 472 PHE B CA 1
ATOM 7710 C C . PHE B 1 471 ? 33.973 -9.755 -16.133 1.00 23.43 472 PHE B C 1
ATOM 7711 O O . PHE B 1 471 ? 33.392 -9.612 -15.041 1.00 21.93 472 PHE B O 1
ATOM 7719 N N . TRP B 1 472 ? 33.636 -10.655 -17.064 1.00 24.12 473 TRP B N 1
ATOM 7720 C CA . TRP B 1 4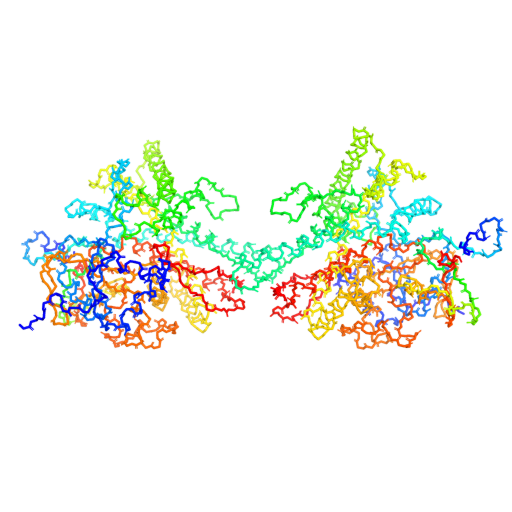72 ? 32.659 -11.727 -16.862 1.00 25.88 473 TRP B CA 1
ATOM 7721 C C . TRP B 1 472 ? 33.366 -13.071 -17.000 1.00 26.95 473 TRP B C 1
ATOM 7722 O O . TRP B 1 472 ? 34.100 -13.274 -17.965 1.00 26.54 473 TRP B O 1
ATOM 7733 N N . PRO B 1 473 ? 33.125 -14.003 -16.060 1.00 28.33 474 PRO B N 1
ATOM 7734 C CA . PRO B 1 473 ? 33.727 -15.334 -16.175 1.00 29.88 474 PRO B CA 1
ATOM 7735 C C . PRO B 1 473 ? 33.227 -16.039 -17.440 1.00 31.45 474 PRO B C 1
ATOM 7736 O O . PRO B 1 473 ? 32.020 -16.040 -17.712 1.00 31.52 474 PRO B O 1
ATOM 7740 N N . PHE B 1 474 ? 34.159 -16.570 -18.235 1.00 33.05 475 PHE B N 1
ATOM 7741 C CA . PHE B 1 474 ? 33.816 -17.247 -19.497 1.00 34.33 475 PHE B CA 1
ATOM 7742 C C . PHE B 1 474 ? 33.552 -18.727 -19.245 1.00 34.64 475 PHE B C 1
ATOM 7743 O O . PHE B 1 474 ? 34.096 -19.305 -18.306 1.00 35.64 475 PHE B O 1
ATOM 7751 N N . SER C 2 27 ? 0.101 24.824 25.779 1.00 85.97 28 SER C N 1
ATOM 7752 C CA . SER C 2 27 ? -0.540 23.817 24.882 1.00 86.01 28 SER C CA 1
ATOM 7753 C C . SER C 2 27 ? -1.835 23.257 25.477 1.00 85.97 28 SER C C 1
ATOM 7754 O O . SER C 2 27 ? -2.038 23.302 26.692 1.00 85.91 28 SER C O 1
ATOM 7757 N N . LEU C 2 28 ? -2.695 22.721 24.611 1.00 85.96 29 LEU C N 1
ATOM 7758 C CA . LEU C 2 28 ? -3.954 22.094 25.030 1.00 86.02 29 LEU C CA 1
ATOM 7759 C C . LEU C 2 28 ? -3.743 20.812 25.837 1.00 86.13 29 LEU C C 1
ATOM 7760 O O . LEU C 2 28 ? -4.648 20.358 26.539 1.00 86.06 29 LEU C O 1
ATOM 7765 N N . LEU C 2 29 ? -2.552 20.229 25.719 1.00 86.28 30 LEU C N 1
ATOM 7766 C CA . LEU C 2 29 ? -2.160 19.086 26.538 1.00 86.42 30 LEU C CA 1
ATOM 7767 C C . LEU C 2 29 ? -1.912 19.534 27.978 1.00 86.49 30 LEU C C 1
ATOM 7768 O O . LEU C 2 29 ? -2.460 18.945 28.910 1.00 86.44 30 LEU C O 1
ATOM 7773 N N . ASP C 2 30 ? -1.098 20.580 28.145 1.00 86.64 31 ASP C N 1
ATOM 7774 C CA . ASP C 2 30 ? -0.763 21.139 29.464 1.00 86.79 31 ASP C CA 1
ATOM 7775 C C . ASP C 2 30 ? -2.001 21.618 30.224 1.00 86.77 31 ASP C C 1
ATOM 7776 O O . ASP C 2 30 ? -2.002 21.671 31.457 1.00 86.69 31 ASP C O 1
ATOM 7781 N N . VAL C 2 31 ? -3.043 21.966 29.471 1.00 86.82 32 VAL C N 1
ATOM 7782 C CA . VAL C 2 31 ? -4.352 22.301 30.026 1.00 86.90 32 VAL C CA 1
ATOM 7783 C C . VAL C 2 31 ? -4.966 21.068 30.699 1.00 86.89 32 VAL C C 1
ATOM 7784 O O . VAL C 2 31 ? -5.256 21.095 31.895 1.00 86.88 32 VAL C O 1
ATOM 7788 N N . VAL C 2 32 ? -5.130 19.991 29.929 1.00 86.82 33 VAL C N 1
ATOM 7789 C CA . VAL C 2 32 ? -5.697 18.730 30.423 1.00 86.74 33 VAL C CA 1
ATOM 7790 C C . VAL C 2 32 ? -4.900 18.148 31.605 1.00 86.71 33 VAL C C 1
ATOM 7791 O O . VAL C 2 32 ? -5.482 17.561 32.521 1.00 86.74 33 VAL C O 1
ATOM 7795 N N . VAL C 2 33 ? -3.580 18.332 31.583 1.00 86.59 34 VAL C N 1
ATOM 7796 C CA . VAL C 2 33 ? -2.686 17.781 32.607 1.00 86.50 34 VAL C CA 1
ATOM 7797 C C . VAL C 2 33 ? -2.881 18.432 33.986 1.00 86.41 34 VAL C C 1
ATOM 7798 O O . VAL C 2 33 ? -3.123 17.735 34.973 1.00 86.38 34 VAL C O 1
ATOM 7802 N N . GLU C 2 34 ? -2.787 19.759 34.047 1.00 86.27 35 GLU C N 1
ATOM 7803 C CA . GLU C 2 34 ? -2.862 20.474 35.323 1.00 86.20 35 GLU C CA 1
ATOM 7804 C C . GLU C 2 34 ? -4.302 20.819 35.728 1.00 85.98 35 GLU C C 1
ATOM 7805 O O . GLU C 2 34 ? -4.570 21.125 36.891 1.00 85.87 35 GLU C O 1
ATOM 7811 N N . ASN C 2 35 ? -5.215 20.765 34.759 1.00 85.74 36 ASN C N 1
ATOM 7812 C CA . ASN C 2 35 ? -6.650 20.902 35.013 1.00 85.47 36 ASN C CA 1
ATOM 7813 C C . ASN C 2 35 ? -7.252 19.585 35.523 1.00 85.29 36 ASN C C 1
ATOM 7814 O O . ASN C 2 35 ? -8.344 19.575 36.102 1.00 85.41 36 ASN C O 1
ATOM 7819 N N . ASN C 2 36 ? -6.525 18.487 35.298 1.00 84.90 37 ASN C N 1
ATOM 7820 C CA . ASN C 2 36 ? -6.900 17.131 35.733 1.00 84.45 37 ASN C CA 1
ATOM 7821 C C . ASN C 2 36 ? -8.233 16.617 35.173 1.00 84.07 37 ASN C C 1
ATOM 7822 O O . ASN C 2 36 ? -9.115 16.213 35.931 1.00 84.17 37 ASN C O 1
ATOM 7827 N N . LEU C 2 37 ? -8.368 16.625 33.846 1.00 83.53 38 LEU C N 1
ATOM 7828 C CA . LEU C 2 37 ? -9.566 16.096 33.178 1.00 82.99 38 LEU C CA 1
ATOM 7829 C C . LEU C 2 37 ? -9.652 14.558 33.191 1.00 82.62 38 LEU C C 1
ATOM 7830 O O . LEU C 2 37 ? -8.897 13.889 33.903 1.00 82.63 38 LEU C O 1
ATOM 7835 N N . ASP C 2 38 ? -10.573 14.014 32.394 1.00 82.10 39 ASP C N 1
ATOM 7836 C CA . ASP C 2 38 ? -10.908 12.585 32.423 1.00 81.48 39 ASP C CA 1
ATOM 7837 C C . ASP C 2 38 ? -10.101 11.691 31.478 1.00 80.94 39 ASP C C 1
ATOM 7838 O O . ASP C 2 38 ? -9.315 10.858 31.937 1.00 80.93 39 ASP C O 1
ATOM 7843 N N . ILE C 2 39 ? -10.304 11.880 30.171 1.00 80.08 40 ILE C N 1
ATOM 7844 C CA . ILE C 2 39 ? -9.914 10.916 29.122 1.00 79.15 40 ILE C CA 1
ATOM 7845 C C . ILE C 2 39 ? -8.717 10.014 29.465 1.00 78.41 40 ILE C C 1
ATOM 7846 O O . ILE C 2 39 ? -7.612 10.499 29.727 1.00 78.42 40 ILE C O 1
ATOM 7851 N N . ASP C 2 40 ? -8.968 8.702 29.460 1.00 77.37 41 ASP C N 1
ATOM 7852 C CA . ASP C 2 40 ? -7.959 7.686 29.773 1.00 76.21 41 ASP C CA 1
ATOM 7853 C C . ASP C 2 40 ? -6.776 7.773 28.815 1.00 75.09 41 ASP C C 1
ATOM 7854 O O . ASP C 2 40 ? -6.959 7.810 27.591 1.00 75.00 41 ASP C O 1
ATOM 7859 N N . GLY C 2 41 ? -5.570 7.820 29.383 1.00 73.69 42 GLY C N 1
ATOM 7860 C CA . GLY C 2 41 ? -4.324 7.779 28.612 1.00 71.85 42 GLY C CA 1
ATOM 7861 C C . GLY C 2 41 ? -4.153 8.846 27.540 1.00 70.49 42 GLY C C 1
ATOM 7862 O O . GLY C 2 41 ? -3.313 8.698 26.645 1.00 70.52 42 GLY C O 1
ATOM 7863 N N . PHE C 2 42 ? -4.952 9.912 27.624 1.00 68.90 43 PHE C N 1
ATOM 7864 C CA . PHE C 2 42 ? -4.823 11.067 26.733 1.00 67.20 43 PHE C CA 1
ATOM 7865 C C . PHE C 2 42 ? -3.470 11.736 26.967 1.00 66.14 43 PHE C C 1
ATOM 7866 O O . PHE C 2 42 ? -3.128 12.090 28.100 1.00 66.00 43 PHE C O 1
ATOM 7874 N N . GLY C 2 43 ? -2.705 11.896 25.892 1.00 64.87 44 GLY C N 1
ATOM 7875 C CA . GLY C 2 43 ? -1.377 12.499 25.974 1.00 63.28 44 GLY C CA 1
ATOM 7876 C C . GLY C 2 43 ? -0.365 11.545 26.576 1.00 62.07 44 GLY C C 1
ATOM 7877 O O . GLY C 2 43 ? 0.377 11.908 27.494 1.00 61.97 44 GLY C O 1
ATOM 7878 N N . ALA C 2 44 ? -0.333 10.326 26.041 1.00 60.82 45 ALA C N 1
ATOM 7879 C CA . ALA C 2 44 ? 0.491 9.252 26.591 1.00 59.57 45 ALA C CA 1
ATOM 7880 C C . ALA C 2 44 ? 2.004 9.505 26.489 1.00 58.80 45 ALA C C 1
ATOM 7881 O O . ALA C 2 44 ? 2.738 9.228 27.440 1.00 58.67 45 ALA C O 1
ATOM 7883 N N . CYS C 2 45 ? 2.464 10.052 25.361 1.00 57.82 46 CYS C N 1
ATOM 7884 C CA . CYS C 2 45 ? 3.893 10.342 25.174 1.00 56.84 46 CYS C CA 1
ATOM 7885 C C . CYS C 2 45 ? 4.333 11.600 25.928 1.00 56.48 46 CYS C C 1
ATOM 7886 O O . CYS C 2 45 ? 5.534 11.861 26.075 1.00 56.19 46 CYS C O 1
ATOM 7889 N N . GLU C 2 46 ? 3.341 12.360 26.400 1.00 56.12 47 GLU C N 1
ATOM 7890 C CA . GLU C 2 46 ? 3.528 13.582 27.205 1.00 55.72 47 GLU C CA 1
ATOM 7891 C C . GLU C 2 46 ? 4.070 14.774 26.398 1.00 55.13 47 GLU C C 1
ATOM 7892 O O . GLU C 2 46 ? 5.069 15.395 26.766 1.00 55.10 47 GLU C O 1
ATOM 7898 N N . GLY C 2 47 ? 3.394 15.076 25.292 1.00 54.45 48 GLY C N 1
ATOM 7899 C CA . GLY C 2 47 ? 3.668 16.276 24.500 1.00 54.09 48 GLY C CA 1
ATOM 7900 C C . GLY C 2 47 ? 4.974 16.331 23.723 1.00 53.81 48 GLY C C 1
ATOM 7901 O O . GLY C 2 47 ? 5.547 17.414 23.547 1.00 53.77 48 GLY C O 1
ATOM 7902 N N . THR C 2 48 ? 5.445 15.177 23.247 1.00 53.24 49 THR C N 1
ATOM 7903 C CA . THR C 2 48 ? 6.706 15.109 22.500 1.00 52.64 49 THR C CA 1
ATOM 7904 C C . THR C 2 48 ? 6.480 14.730 21.034 1.00 52.62 49 THR C C 1
ATOM 7905 O O . THR C 2 48 ? 7.432 14.401 20.319 1.00 52.53 49 THR C O 1
ATOM 7909 N N . LEU C 2 49 ? 5.218 14.780 20.601 1.00 52.55 50 LEU C N 1
ATOM 7910 C CA . LEU C 2 49 ? 4.815 14.414 19.234 1.00 52.70 50 LEU C CA 1
ATOM 7911 C C . LEU C 2 49 ? 5.306 12.993 18.887 1.00 53.05 50 LEU C C 1
ATOM 7912 O O . LEU C 2 49 ? 5.900 12.752 17.829 1.00 52.78 50 LEU C O 1
ATOM 7917 N N . ALA C 2 50 ? 5.029 12.067 19.809 1.00 53.49 51 ALA C N 1
ATOM 7918 C CA . ALA C 2 50 ? 5.552 10.700 19.776 1.00 54.12 51 ALA C CA 1
ATOM 7919 C C . ALA C 2 50 ? 4.466 9.667 20.098 1.00 54.66 51 ALA C C 1
ATOM 7920 O O . ALA C 2 50 ? 4.759 8.525 20.463 1.00 54.54 51 ALA C O 1
ATOM 7922 N N . CYS C 2 51 ? 3.213 10.104 19.991 1.00 55.43 52 CYS C N 1
ATOM 7923 C CA . CYS C 2 51 ? 2.036 9.232 19.978 1.00 56.18 52 CYS C CA 1
ATOM 7924 C C . CYS C 2 51 ? 0.985 9.985 19.173 1.00 57.01 52 CYS C C 1
ATOM 7925 O O . CYS C 2 51 ? 1.337 10.840 18.358 1.00 57.67 52 CYS C O 1
ATOM 7928 N N . SER C 2 52 ? -0.290 9.674 19.376 1.00 57.75 53 SER C N 1
ATOM 7929 C CA . SER C 2 52 ? -1.371 10.454 18.773 1.00 58.29 53 SER C CA 1
ATOM 7930 C C . SER C 2 52 ? -2.621 10.415 19.654 1.00 58.96 53 SER C C 1
ATOM 7931 O O . SER C 2 52 ? -3.747 10.535 19.162 1.00 58.97 53 SER C O 1
ATOM 7934 N N . THR C 2 53 ? -2.407 10.252 20.958 1.00 59.79 54 THR C N 1
ATOM 7935 C CA . THR C 2 53 ? -3.502 10.108 21.920 1.00 60.74 54 THR C CA 1
ATOM 7936 C C . THR C 2 53 ? -4.112 11.458 22.307 1.00 61.51 54 THR C C 1
ATOM 7937 O O . THR C 2 53 ? -5.227 11.516 22.832 1.00 61.51 54 THR C O 1
ATOM 7941 N N . CYS C 2 54 ? -3.374 12.533 22.024 1.00 62.53 55 CYS C N 1
ATOM 7942 C CA . CYS C 2 54 ? -3.825 13.911 22.244 1.00 63.44 55 CYS C CA 1
ATOM 7943 C C . CYS C 2 54 ? -4.709 14.419 21.100 1.00 64.48 55 CYS C C 1
ATOM 7944 O O . CYS C 2 54 ? -4.992 15.618 21.002 1.00 64.73 55 CYS C O 1
ATOM 7947 N N . HIS C 2 55 ? -5.133 13.495 20.241 1.00 65.64 56 HIS C N 1
ATOM 7948 C CA . HIS C 2 55 ? -5.957 13.781 19.069 1.00 66.85 56 HIS C CA 1
ATOM 7949 C C . HIS C 2 55 ? -7.252 14.518 19.438 1.00 67.90 56 HIS C C 1
ATOM 7950 O O . HIS C 2 55 ? -7.988 14.088 20.330 1.00 67.83 56 HIS C O 1
ATOM 7957 N N . LEU C 2 56 ? -7.506 15.638 18.759 1.00 69.18 57 LEU C N 1
ATOM 7958 C CA . LEU C 2 56 ? -8.691 16.469 19.015 1.00 70.56 57 LEU C CA 1
ATOM 7959 C C . LEU C 2 56 ? -9.309 17.021 17.730 1.00 71.59 57 LEU C C 1
ATOM 7960 O O . LEU C 2 56 ? -8.602 17.267 16.748 1.00 71.70 57 LEU C O 1
ATOM 7965 N N . ILE C 2 57 ? -10.629 17.217 17.754 1.00 72.80 58 ILE C N 1
ATOM 7966 C CA . ILE C 2 57 ? -11.376 17.731 16.603 1.00 74.00 58 ILE C CA 1
ATOM 7967 C C . ILE C 2 57 ? -11.762 19.200 16.814 1.00 74.84 58 ILE C C 1
ATOM 7968 O O . ILE C 2 57 ? -12.427 19.544 17.797 1.00 75.02 58 ILE C O 1
ATOM 7973 N N . PHE C 2 58 ? -11.336 20.052 15.882 1.00 75.84 59 PHE C N 1
ATOM 7974 C CA . PHE C 2 58 ? -11.544 21.502 15.965 1.00 76.87 59 PHE C CA 1
ATOM 7975 C C . PHE C 2 58 ? -12.634 21.975 15.004 1.00 77.56 59 PHE C C 1
ATOM 7976 O O . PHE C 2 58 ? -12.771 21.444 13.895 1.00 77.64 59 PHE C O 1
ATOM 7984 N N . GLU C 2 59 ? -13.398 22.982 15.425 1.00 78.46 60 GLU C N 1
ATOM 7985 C CA . GLU C 2 59 ? -14.389 23.607 14.541 1.00 79.21 60 GLU C CA 1
ATOM 7986 C C . GLU C 2 59 ? -13.729 24.587 13.569 1.00 79.56 60 GLU C C 1
ATOM 7987 O O . GLU C 2 59 ? -12.681 25.169 13.871 1.00 79.62 60 GLU C O 1
ATOM 7993 N N . ASP C 2 60 ? -14.367 24.762 12.414 1.00 80.07 61 ASP C N 1
ATOM 7994 C CA . ASP C 2 60 ? -13.798 25.462 11.255 1.00 80.53 61 ASP C CA 1
ATOM 7995 C C . ASP C 2 60 ? -13.082 26.784 11.545 1.00 80.75 61 ASP C C 1
ATOM 7996 O O . ASP C 2 60 ? -11.960 26.995 11.072 1.00 80.85 61 ASP C O 1
ATOM 8001 N N . HIS C 2 61 ? -13.718 27.663 12.319 1.00 80.92 62 HIS C N 1
ATOM 8002 C CA . HIS C 2 61 ? -13.163 28.999 12.577 1.00 81.06 62 HIS C CA 1
ATOM 8003 C C . HIS C 2 61 ? -11.907 28.998 13.466 1.00 81.14 62 HIS C C 1
ATOM 8004 O O . HIS C 2 61 ? -11.080 29.912 13.376 1.00 81.17 62 HIS C O 1
ATOM 8011 N N . ILE C 2 62 ? -11.771 27.969 14.305 1.00 81.21 63 ILE C N 1
ATOM 8012 C CA . ILE C 2 62 ? -10.591 27.793 15.163 1.00 81.23 63 ILE C CA 1
ATOM 8013 C C . ILE C 2 62 ? -9.441 27.122 14.400 1.00 81.23 63 ILE C C 1
ATOM 8014 O O . ILE C 2 62 ? -8.267 27.418 14.647 1.00 81.31 63 ILE C O 1
ATOM 8019 N N . TYR C 2 63 ? -9.796 26.235 13.468 1.00 81.15 64 TYR C N 1
ATOM 8020 C CA . TYR C 2 63 ? -8.836 25.431 12.695 1.00 80.96 64 TYR C CA 1
ATOM 8021 C C . TYR C 2 63 ? -7.872 26.270 11.842 1.00 80.72 64 TYR C C 1
ATOM 8022 O O . TYR C 2 63 ? -6.650 26.122 11.957 1.00 80.55 64 TYR C O 1
ATOM 8031 N N . GLU C 2 64 ? -8.427 27.145 11.001 1.00 80.39 65 GLU C N 1
ATOM 8032 C CA . GLU C 2 64 ? -7.631 27.987 10.101 1.00 80.01 65 GLU C CA 1
ATOM 8033 C C . GLU C 2 64 ? -6.798 29.040 10.839 1.00 79.56 65 GLU C C 1
ATOM 8034 O O . GLU C 2 64 ? -5.847 29.589 10.276 1.00 79.42 65 GLU C O 1
ATOM 8040 N N . LYS C 2 65 ? -7.159 29.305 12.095 1.00 79.02 66 LYS C N 1
ATOM 8041 C CA . LYS C 2 65 ? -6.429 30.237 12.965 1.00 78.43 66 LYS C CA 1
ATOM 8042 C C . LYS C 2 65 ? -5.051 29.719 13.402 1.00 77.84 66 LYS C C 1
ATOM 8043 O O . LYS C 2 65 ? -4.220 30.494 13.885 1.00 77.76 66 LYS C O 1
ATOM 8049 N N . LEU C 2 66 ? -4.815 28.418 13.232 1.00 77.03 67 LEU C N 1
ATOM 8050 C CA . LEU C 2 66 ? -3.581 27.786 13.713 1.00 76.14 67 LEU C CA 1
ATOM 8051 C C . LEU C 2 66 ? -2.545 27.517 12.620 1.00 75.39 67 LEU C C 1
ATOM 8052 O O . LEU C 2 66 ? -2.887 27.169 11.485 1.00 75.23 67 LEU C O 1
ATOM 8057 N N . ASP C 2 67 ? -1.278 27.684 12.994 1.00 74.43 68 ASP C N 1
ATOM 8058 C CA . ASP C 2 67 ? -0.137 27.578 12.075 1.00 73.53 68 ASP C CA 1
ATOM 8059 C C . ASP C 2 67 ? -0.063 26.250 11.322 1.00 72.62 68 ASP C C 1
ATOM 8060 O O . ASP C 2 67 ? -0.620 25.238 11.764 1.00 72.54 68 ASP C O 1
ATOM 8065 N N . ALA C 2 68 ? 0.629 26.278 10.182 1.00 71.39 69 ALA C N 1
ATOM 8066 C CA . ALA C 2 68 ? 0.753 25.131 9.281 1.00 70.17 69 ALA C CA 1
ATOM 8067 C C . ALA C 2 68 ? 1.212 23.853 9.988 1.00 69.29 69 ALA C C 1
ATOM 8068 O O . ALA C 2 68 ? 1.998 23.892 10.940 1.00 69.07 69 ALA C O 1
ATOM 8070 N N . ILE C 2 69 ? 0.696 22.727 9.508 1.00 68.11 70 ILE C N 1
ATOM 8071 C CA . ILE C 2 69 ? 0.968 21.421 10.096 1.00 67.00 70 ILE C CA 1
ATOM 8072 C C . ILE C 2 69 ? 2.300 20.855 9.590 1.00 66.00 70 ILE C C 1
ATOM 8073 O O . ILE C 2 69 ? 2.516 20.745 8.378 1.00 65.56 70 ILE C O 1
ATOM 8078 N N . THR C 2 70 ? 3.190 20.516 10.526 1.00 64.90 71 THR C N 1
ATOM 8079 C CA . THR C 2 70 ? 4.480 19.900 10.188 1.00 63.88 71 THR C CA 1
ATOM 8080 C C . THR C 2 70 ? 4.277 18.512 9.587 1.00 63.23 71 THR C C 1
ATOM 8081 O O . THR C 2 70 ? 3.252 17.859 9.835 1.00 62.93 71 THR C O 1
ATOM 8085 N N . ASP C 2 71 ? 5.258 18.075 8.799 1.00 62.32 72 ASP C N 1
ATOM 8086 C CA . ASP C 2 71 ? 5.249 16.745 8.188 1.00 61.61 72 ASP C CA 1
ATOM 8087 C C . ASP C 2 71 ? 5.092 15.632 9.235 1.00 60.92 72 ASP C C 1
ATOM 8088 O O . ASP C 2 71 ? 4.390 14.649 8.994 1.00 60.57 72 ASP C O 1
ATOM 8093 N N . GLU C 2 72 ? 5.734 15.814 10.392 1.00 60.23 73 GLU C N 1
ATOM 8094 C CA . GLU C 2 72 ? 5.727 14.835 11.491 1.00 59.93 73 GLU C CA 1
ATOM 8095 C C . GLU C 2 72 ? 4.332 14.667 12.086 1.00 59.66 73 GLU C C 1
ATOM 8096 O O . GLU C 2 72 ? 3.913 13.550 12.385 1.00 59.30 73 GLU C O 1
ATOM 8102 N N . GLU C 2 73 ? 3.622 15.785 12.248 1.00 59.53 74 GLU C N 1
ATOM 8103 C CA . GLU C 2 73 ? 2.251 15.775 12.760 1.00 59.60 74 GLU C CA 1
ATOM 8104 C C . GLU C 2 73 ? 1.289 15.110 11.773 1.00 59.42 74 GLU C C 1
ATOM 8105 O O . GLU C 2 73 ? 0.436 14.317 12.177 1.00 59.12 74 GLU C O 1
ATOM 8111 N N . ASN C 2 74 ? 1.441 15.434 10.488 1.00 59.43 75 ASN C N 1
ATOM 8112 C CA . ASN C 2 74 ? 0.674 14.798 9.409 1.00 59.66 75 ASN C CA 1
ATOM 8113 C C . ASN C 2 74 ? 0.793 13.272 9.403 1.00 59.61 75 ASN C C 1
ATOM 8114 O O . ASN C 2 74 ? -0.204 12.565 9.222 1.00 59.49 75 ASN C O 1
ATOM 8119 N N . ASP C 2 75 ? 2.015 12.781 9.602 1.00 59.63 76 ASP C N 1
ATOM 8120 C CA . ASP C 2 75 ? 2.290 11.346 9.641 1.00 59.76 76 ASP C CA 1
ATOM 8121 C C . ASP C 2 75 ? 1.605 10.661 10.826 1.00 59.90 76 ASP C C 1
ATOM 8122 O O . ASP C 2 75 ? 0.999 9.601 10.661 1.00 59.69 76 ASP C O 1
ATOM 8127 N N . MET C 2 76 ? 1.702 11.275 12.006 1.00 60.26 77 MET C N 1
ATOM 8128 C CA . MET C 2 76 ? 1.032 10.778 13.211 1.00 60.93 77 MET C CA 1
ATOM 8129 C C . MET C 2 76 ? -0.488 10.751 13.037 1.00 61.58 77 MET C C 1
ATOM 8130 O O . MET C 2 76 ? -1.152 9.811 13.482 1.00 61.52 77 MET C O 1
ATOM 8135 N N . LEU C 2 77 ? -1.019 11.784 12.380 1.00 62.42 78 LEU C N 1
ATOM 8136 C CA . LEU C 2 77 ? -2.454 11.917 12.114 1.00 63.49 78 LEU C CA 1
ATOM 8137 C C . LEU C 2 77 ? -3.035 10.850 11.184 1.00 64.08 78 LEU C C 1
ATOM 8138 O O . LEU C 2 77 ? -4.173 10.422 11.377 1.00 64.21 78 LEU C O 1
ATOM 8143 N N . ASP C 2 78 ? -2.266 10.428 10.182 1.00 65.00 79 ASP C N 1
ATOM 8144 C CA . ASP C 2 78 ? -2.721 9.386 9.256 1.00 66.03 79 ASP C CA 1
ATOM 8145 C C . ASP C 2 78 ? -2.872 8.019 9.938 1.00 66.64 79 ASP C C 1
ATOM 8146 O O . ASP C 2 78 ? -3.571 7.140 9.428 1.00 66.87 79 ASP C O 1
ATOM 8151 N N . LEU C 2 79 ? -2.221 7.852 11.090 1.00 67.39 80 LEU C N 1
ATOM 8152 C CA . LEU C 2 79 ? -2.323 6.620 11.873 1.00 68.17 80 LEU C CA 1
ATOM 8153 C C . LEU C 2 79 ? -3.125 6.802 13.158 1.00 68.81 80 LEU C C 1
ATOM 8154 O O . LEU C 2 79 ? -3.126 5.931 14.027 1.00 68.89 80 LEU C O 1
ATOM 8159 N N . ALA C 2 80 ? -3.799 7.941 13.280 1.00 69.76 81 ALA C N 1
ATOM 8160 C CA . ALA C 2 80 ? -4.715 8.171 14.388 1.00 70.53 81 ALA C CA 1
ATOM 8161 C C . ALA C 2 80 ? -6.088 7.659 13.978 1.00 71.18 81 ALA C C 1
ATOM 8162 O O . ALA C 2 80 ? -6.588 8.002 12.903 1.00 71.20 81 ALA C O 1
ATOM 8164 N N . TYR C 2 81 ? -6.687 6.825 14.825 1.00 72.08 82 TYR C N 1
ATOM 8165 C CA . TYR C 2 81 ? -7.986 6.233 14.506 1.00 72.93 82 TYR C CA 1
ATOM 8166 C C . TYR C 2 81 ? -9.116 7.252 14.627 1.00 73.13 82 TYR C C 1
ATOM 8167 O O . TYR C 2 81 ? -9.104 8.109 15.518 1.00 73.14 82 TYR C O 1
ATOM 8176 N N . GLY C 2 82 ? -10.080 7.154 13.714 1.00 73.48 83 GLY C N 1
ATOM 8177 C CA . GLY C 2 82 ? -11.144 8.145 13.598 1.00 73.91 83 GLY C CA 1
ATOM 8178 C C . GLY C 2 82 ? -10.558 9.495 13.236 1.00 74.21 83 GLY C C 1
ATOM 8179 O O . GLY C 2 82 ? -10.423 10.371 14.093 1.00 74.31 83 GLY C O 1
ATOM 8180 N N . LEU C 2 83 ? -10.192 9.653 11.966 1.00 74.42 84 LEU C N 1
ATOM 8181 C CA . LEU C 2 83 ? -9.550 10.877 11.490 1.00 74.58 84 LEU C CA 1
ATOM 8182 C C . LEU C 2 83 ? -10.563 11.844 10.875 1.00 74.60 84 LEU C C 1
ATOM 8183 O O . LEU C 2 83 ? -11.521 11.423 10.224 1.00 74.63 84 LEU C O 1
ATOM 8188 N N . THR C 2 84 ? -10.341 13.138 11.101 1.00 74.68 85 THR C N 1
ATOM 8189 C CA . THR C 2 84 ? -11.136 14.203 10.485 1.00 74.60 85 THR C CA 1
ATOM 8190 C C . THR C 2 84 ? -10.213 15.170 9.744 1.00 74.46 85 THR C C 1
ATOM 8191 O O . THR C 2 84 ? -9.042 15.319 10.102 1.00 74.34 85 THR C O 1
ATOM 8195 N N . ASP C 2 85 ? -10.748 15.822 8.712 1.00 74.34 86 ASP C N 1
ATOM 8196 C CA . ASP C 2 85 ? -10.020 16.864 7.983 1.00 74.22 86 ASP C CA 1
ATOM 8197 C C . ASP C 2 85 ? -9.998 18.199 8.743 1.00 73.80 86 ASP C C 1
ATOM 8198 O O . ASP C 2 85 ? -9.501 19.206 8.230 1.00 73.79 86 ASP C O 1
ATOM 8203 N N . ARG C 2 86 ? -10.534 18.196 9.963 1.00 73.20 87 ARG C N 1
ATOM 8204 C CA . ARG C 2 86 ? -10.486 19.369 10.837 1.00 72.72 87 ARG C CA 1
ATOM 8205 C C . ARG C 2 86 ? -9.846 19.042 12.191 1.00 72.05 87 ARG C C 1
ATOM 8206 O O . ARG C 2 86 ? -10.048 19.756 13.178 1.00 72.06 87 ARG C O 1
ATOM 8214 N N . SER C 2 87 ? -9.054 17.972 12.226 1.00 71.17 88 SER C N 1
ATOM 8215 C CA . SER C 2 87 ? -8.461 17.493 13.474 1.00 70.22 88 SER C CA 1
ATOM 8216 C C . SER C 2 87 ? -6.956 17.734 13.558 1.00 69.48 88 SER C C 1
ATOM 8217 O O . SER C 2 87 ? -6.260 17.716 12.543 1.00 69.30 88 SER C O 1
ATOM 8220 N N . ARG C 2 88 ? -6.472 17.967 14.778 1.00 68.61 89 ARG C N 1
ATOM 8221 C CA . ARG C 2 88 ? -5.053 18.225 15.044 1.00 67.86 89 ARG C CA 1
ATOM 8222 C C . ARG C 2 88 ? -4.612 17.582 16.364 1.00 67.37 89 ARG C C 1
ATOM 8223 O O . ARG C 2 88 ? -5.442 17.128 17.153 1.00 67.40 89 ARG C O 1
ATOM 8231 N N . LEU C 2 89 ? -3.302 17.549 16.596 1.00 66.66 90 LEU C N 1
ATOM 8232 C CA . LEU C 2 89 ? -2.753 16.982 17.822 1.00 65.99 90 LEU C CA 1
ATOM 8233 C C . LEU C 2 89 ? -2.715 18.019 18.930 1.00 65.47 90 LEU C C 1
ATOM 8234 O O . LEU C 2 89 ? -2.082 19.068 18.789 1.00 65.34 90 LEU C O 1
ATOM 8239 N N . GLY C 2 90 ? -3.394 17.702 20.031 1.00 64.91 91 GLY C N 1
ATOM 8240 C CA . GLY C 2 90 ? -3.550 18.604 21.170 1.00 64.13 91 GLY C CA 1
ATOM 8241 C C . GLY C 2 90 ? -2.276 19.195 21.747 1.00 63.62 91 GLY C C 1
ATOM 8242 O O . GLY C 2 90 ? -2.276 20.348 22.185 1.00 63.72 91 GLY C O 1
ATOM 8243 N N . CYS C 2 91 ? -1.190 18.421 21.746 1.00 62.85 92 CYS C N 1
ATOM 8244 C CA . CYS C 2 91 ? 0.073 18.876 22.344 1.00 62.03 92 CYS C CA 1
ATOM 8245 C C . CYS C 2 91 ? 0.865 19.846 21.461 1.00 61.82 92 CYS C C 1
ATOM 8246 O O . CYS C 2 91 ? 1.909 20.351 21.873 1.00 61.66 92 CYS C O 1
ATOM 8249 N N . GLN C 2 92 ? 0.354 20.110 20.262 1.00 61.68 93 GLN C N 1
ATOM 8250 C CA . GLN C 2 92 ? 1.019 20.984 19.297 1.00 61.75 93 GLN C CA 1
ATOM 8251 C C . GLN C 2 92 ? 0.242 22.284 19.054 1.00 62.32 93 GLN C C 1
ATOM 8252 O O . GLN C 2 92 ? 0.582 23.070 18.165 1.00 62.08 93 GLN C O 1
ATOM 8258 N N . ILE C 2 93 ? -0.797 22.501 19.860 1.00 63.01 94 ILE C N 1
ATOM 8259 C CA . ILE C 2 93 ? -1.653 23.680 19.747 1.00 63.58 94 ILE C CA 1
ATOM 8260 C C . ILE C 2 93 ? -1.461 24.599 20.957 1.00 64.10 94 ILE C C 1
ATOM 8261 O O . ILE C 2 93 ? -1.774 24.220 22.091 1.00 64.20 94 ILE C O 1
ATOM 8266 N N . CYS C 2 94 ? -0.943 25.800 20.705 1.00 64.62 95 CYS C N 1
ATOM 8267 C CA . CYS C 2 94 ? -0.686 26.784 21.761 1.00 65.31 95 CYS C C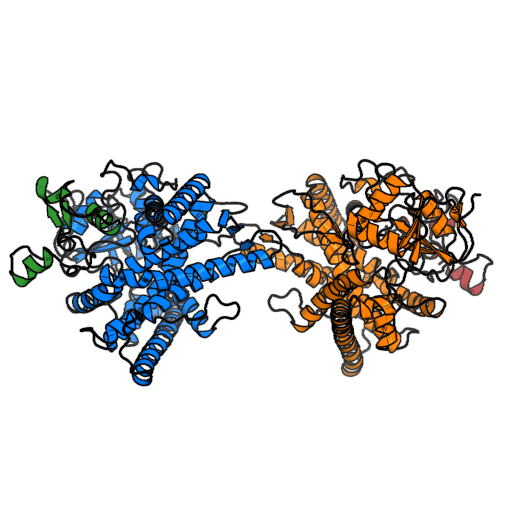A 1
ATOM 8268 C C . CYS C 2 94 ? -1.936 27.605 22.084 1.00 65.29 95 CYS C C 1
ATOM 8269 O O . CYS C 2 94 ? -2.672 28.016 21.180 1.00 65.44 95 CYS C O 1
ATOM 8272 N N . SER D 2 27 ? 75.647 -25.072 -36.040 1.00 89.91 28 SER D N 1
ATOM 8273 C CA . SER D 2 27 ? 74.897 -23.976 -36.722 1.00 89.88 28 SER D CA 1
ATOM 8274 C C . SER D 2 27 ? 75.760 -23.217 -37.729 1.00 89.83 28 SER D C 1
ATOM 8275 O O . SER D 2 27 ? 76.976 -23.105 -37.558 1.00 89.75 28 SER D O 1
ATOM 8278 N N . LEU D 2 28 ? 75.111 -22.690 -38.767 1.00 89.78 29 LEU D N 1
ATOM 8279 C CA . LEU D 2 28 ? 75.788 -21.998 -39.873 1.00 89.80 29 LEU D CA 1
ATOM 8280 C C . LEU D 2 28 ? 76.556 -20.737 -39.474 1.00 89.88 29 LEU D C 1
ATOM 8281 O O . LEU D 2 28 ? 77.412 -20.264 -40.225 1.00 89.86 29 LEU D O 1
ATOM 8286 N N . LEU D 2 29 ? 76.239 -20.194 -38.302 1.00 90.01 30 LEU D N 1
ATOM 8287 C CA . LEU D 2 29 ? 77.007 -19.096 -37.725 1.00 90.14 30 LEU D CA 1
ATOM 8288 C C . LEU D 2 29 ? 78.356 -19.611 -37.227 1.00 90.19 30 LEU D C 1
ATOM 8289 O O . LEU D 2 29 ? 79.386 -18.978 -37.462 1.00 90.16 30 LEU D O 1
ATOM 8294 N N . ASP D 2 30 ? 78.335 -20.762 -36.550 1.00 90.35 31 ASP D N 1
ATOM 8295 C CA . ASP D 2 30 ? 79.541 -21.388 -35.991 1.00 90.51 31 ASP D CA 1
ATOM 8296 C C . ASP D 2 30 ? 80.560 -21.779 -37.067 1.00 90.50 31 ASP D C 1
ATOM 8297 O O . ASP D 2 30 ? 81.744 -21.959 -36.774 1.00 90.45 31 ASP D O 1
ATOM 8302 N N . VAL D 2 31 ? 80.081 -21.910 -38.303 1.00 90.60 32 VAL D N 1
ATOM 8303 C CA . VAL D 2 31 ? 80.931 -22.117 -39.476 1.00 90.68 32 VAL D CA 1
ATOM 8304 C C . VAL D 2 31 ? 81.858 -20.911 -39.670 1.00 90.71 32 VAL D C 1
ATOM 8305 O O . VAL D 2 31 ? 83.071 -21.065 -39.830 1.00 90.71 32 VAL D O 1
ATOM 8309 N N . VAL D 2 32 ? 81.272 -19.716 -39.624 1.00 90.71 33 VAL D N 1
ATOM 8310 C CA . VAL D 2 32 ? 81.987 -18.461 -39.859 1.00 90.72 33 VAL D CA 1
ATOM 8311 C C . VAL D 2 32 ? 82.907 -18.074 -38.679 1.00 90.74 33 VAL D C 1
ATOM 8312 O O . VAL D 2 32 ? 83.672 -17.108 -38.768 1.00 90.77 33 VAL D O 1
ATOM 8316 N N . VAL D 2 33 ? 82.848 -18.847 -37.594 1.00 90.78 34 VAL D N 1
ATOM 8317 C CA . VAL D 2 33 ? 83.603 -18.553 -36.365 1.00 90.86 34 VAL D CA 1
ATOM 8318 C C . VAL D 2 33 ? 85.126 -18.691 -36.523 1.00 90.82 34 VAL D C 1
ATOM 8319 O O . VAL D 2 33 ? 85.865 -17.746 -36.231 1.00 90.87 34 VAL D O 1
ATOM 8323 N N . GLU D 2 34 ? 85.590 -19.854 -36.980 1.00 90.73 35 GLU D N 1
ATOM 8324 C CA . GLU D 2 34 ? 87.025 -20.066 -37.214 1.00 90.57 35 GLU D CA 1
ATOM 8325 C C . GLU D 2 34 ? 87.441 -19.701 -38.644 1.00 90.32 35 GLU D C 1
ATOM 8326 O O . GLU D 2 34 ? 88.579 -19.280 -38.875 1.00 90.26 35 GLU D O 1
ATOM 8332 N N . ASN D 2 35 ? 86.511 -19.858 -39.588 1.00 89.96 36 ASN D N 1
ATOM 8333 C CA . ASN D 2 35 ? 86.745 -19.522 -40.996 1.00 89.56 36 ASN D CA 1
ATOM 8334 C C . ASN D 2 35 ? 87.022 -18.036 -41.217 1.00 89.25 36 ASN D C 1
ATOM 8335 O O . ASN D 2 35 ? 87.738 -17.670 -42.153 1.00 89.26 36 ASN D O 1
ATOM 8340 N N . ASN D 2 36 ? 86.456 -17.196 -40.347 1.00 88.79 37 ASN D N 1
ATOM 8341 C CA . ASN D 2 36 ? 86.609 -15.736 -40.412 1.00 88.36 37 ASN D CA 1
ATOM 8342 C C . ASN D 2 36 ? 86.260 -15.163 -41.789 1.00 87.97 37 ASN D C 1
ATOM 8343 O O . ASN D 2 36 ? 86.966 -14.295 -42.310 1.00 88.01 37 ASN D O 1
ATOM 8348 N N . LEU D 2 37 ? 85.162 -15.655 -42.365 1.00 87.43 38 LEU D N 1
ATOM 8349 C CA . LEU D 2 37 ? 84.746 -15.287 -43.723 1.00 86.88 38 LEU D CA 1
ATOM 8350 C C . LEU D 2 37 ? 84.518 -13.777 -43.893 1.00 86.45 38 LEU D C 1
ATOM 8351 O O . LEU D 2 37 ? 84.121 -13.088 -42.949 1.00 86.41 38 LEU D O 1
ATOM 8356 N N . ASP D 2 38 ? 84.775 -13.290 -45.110 1.00 85.84 39 ASP D N 1
ATOM 8357 C CA . ASP D 2 38 ? 84.823 -11.854 -45.437 1.00 85.18 39 ASP D CA 1
ATOM 8358 C C . ASP D 2 38 ? 83.619 -11.006 -45.019 1.00 84.49 39 ASP D C 1
ATOM 8359 O O . ASP D 2 38 ? 83.782 -9.821 -44.711 1.00 84.46 39 ASP D O 1
ATOM 8364 N N . ILE D 2 39 ? 82.427 -11.610 -45.019 1.00 83.55 40 ILE D N 1
ATOM 8365 C CA . ILE D 2 39 ? 81.164 -10.885 -44.798 1.00 82.51 40 ILE D CA 1
ATOM 8366 C C . ILE D 2 39 ? 81.265 -9.826 -43.692 1.00 81.66 40 ILE D C 1
ATOM 8367 O O . ILE D 2 39 ? 81.526 -10.146 -42.526 1.00 81.63 40 ILE D O 1
ATOM 8372 N N . ASP D 2 40 ? 81.080 -8.566 -44.090 1.00 80.46 41 ASP D N 1
ATOM 8373 C CA . ASP D 2 40 ? 81.006 -7.443 -43.160 1.00 79.22 41 ASP D CA 1
ATOM 8374 C C . ASP D 2 40 ? 79.797 -7.613 -42.239 1.00 78.13 41 ASP D C 1
ATOM 8375 O O . ASP D 2 40 ? 78.647 -7.615 -42.697 1.00 77.98 41 ASP D O 1
ATOM 8380 N N . GLY D 2 41 ? 80.077 -7.785 -40.948 1.00 76.75 42 GLY D N 1
ATOM 8381 C CA . GLY D 2 41 ? 79.042 -7.907 -39.919 1.00 74.88 42 GLY D CA 1
ATOM 8382 C C . GLY D 2 41 ? 78.094 -9.079 -40.104 1.00 73.46 42 GLY D C 1
ATOM 8383 O O . GLY D 2 41 ? 76.930 -8.895 -40.468 1.00 73.48 42 GLY D O 1
ATOM 8384 N N . PHE D 2 42 ? 78.597 -10.286 -39.864 1.00 71.88 43 PHE D N 1
ATOM 8385 C CA . PHE D 2 42 ? 77.758 -11.480 -39.872 1.00 70.18 43 PHE D CA 1
ATOM 8386 C C . PHE D 2 42 ? 77.598 -11.988 -38.447 1.00 69.21 43 PHE D C 1
ATOM 8387 O O . PHE D 2 42 ? 78.587 -12.147 -37.722 1.00 69.12 43 PHE D O 1
ATOM 8395 N N . GLY D 2 43 ? 76.350 -12.233 -38.053 1.00 67.90 44 GLY D N 1
ATOM 8396 C CA . GLY D 2 43 ? 76.036 -12.740 -36.717 1.00 66.23 44 GLY D CA 1
ATOM 8397 C C . GLY D 2 43 ? 76.321 -11.730 -35.623 1.00 65.07 44 GLY D C 1
ATOM 8398 O O . GLY D 2 43 ? 76.929 -12.061 -34.599 1.00 64.89 44 GLY D O 1
ATOM 8399 N N . ALA D 2 44 ? 75.868 -10.497 -35.843 1.00 63.80 45 ALA D N 1
ATOM 8400 C CA . ALA D 2 44 ? 76.181 -9.377 -34.957 1.00 62.65 45 ALA D CA 1
ATOM 8401 C C . ALA D 2 44 ? 75.728 -9.574 -33.503 1.00 61.80 45 ALA D C 1
ATOM 8402 O O . ALA D 2 44 ? 76.427 -9.162 -32.576 1.00 61.78 45 ALA D O 1
ATOM 8404 N N . CYS D 2 45 ? 74.581 -10.227 -33.309 1.00 60.83 46 CYS D N 1
ATOM 8405 C CA . CYS D 2 45 ? 74.056 -10.492 -31.962 1.00 59.88 46 CYS D CA 1
ATOM 8406 C C . CYS D 2 45 ? 74.652 -11.757 -31.325 1.00 59.29 46 CYS D C 1
ATOM 8407 O O . CYS D 2 45 ? 74.273 -12.133 -30.212 1.00 59.16 46 CYS D O 1
ATOM 8410 N N . GLU D 2 46 ? 75.585 -12.391 -32.038 1.00 58.63 47 GLU D N 1
ATOM 8411 C 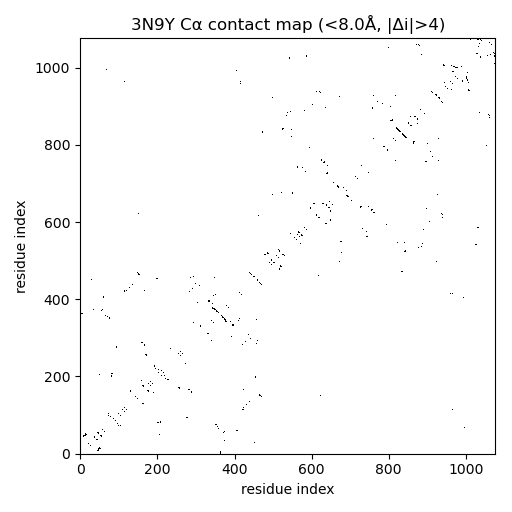CA . GLU D 2 46 ? 76.268 -13.620 -31.600 1.00 57.88 47 GLU D CA 1
ATOM 8412 C C . GLU D 2 46 ? 75.333 -14.831 -31.460 1.00 57.29 47 GLU D C 1
ATOM 8413 O O . GLU D 2 46 ? 75.451 -15.620 -30.520 1.00 57.11 47 GLU D O 1
ATOM 8419 N N . GLY D 2 47 ? 74.404 -14.952 -32.409 1.00 56.63 48 GLY D N 1
ATOM 8420 C CA . GLY D 2 47 ? 73.526 -16.117 -32.523 1.00 56.25 48 GLY D CA 1
ATOM 8421 C C . GLY D 2 47 ? 72.396 -16.271 -31.520 1.00 56.00 48 GLY D C 1
ATOM 8422 O O . GLY D 2 47 ? 71.996 -17.395 -31.214 1.00 55.93 48 GLY D O 1
ATOM 8423 N N . THR D 2 48 ? 71.860 -15.156 -31.024 1.00 55.62 49 THR D N 1
ATOM 8424 C CA . THR D 2 48 ? 70.796 -15.200 -30.015 1.00 55.13 49 THR D CA 1
ATOM 8425 C C . THR D 2 48 ? 69.410 -14.890 -30.594 1.00 55.26 49 THR D C 1
ATOM 8426 O O . THR D 2 48 ? 68.454 -14.664 -29.844 1.00 55.19 49 THR D O 1
ATOM 8430 N N . LEU D 2 49 ? 69.305 -14.896 -31.923 1.00 55.34 50 LEU D N 1
ATOM 8431 C CA . LEU D 2 49 ? 68.064 -14.545 -32.633 1.00 55.78 50 LEU D CA 1
ATOM 8432 C C . LEU D 2 49 ? 67.582 -13.131 -32.244 1.00 56.19 50 LEU D C 1
ATOM 8433 O O . LEU D 2 49 ? 66.394 -12.902 -31.992 1.00 56.04 50 LEU D O 1
ATOM 8438 N N . ALA D 2 50 ? 68.533 -12.195 -32.213 1.00 56.72 51 ALA D N 1
ATOM 8439 C CA . ALA D 2 50 ? 68.303 -10.828 -31.736 1.00 57.40 51 ALA D CA 1
ATOM 8440 C C . ALA D 2 50 ? 68.790 -9.770 -32.735 1.00 58.04 51 ALA D C 1
ATOM 8441 O O . ALA D 2 50 ? 68.866 -8.583 -32.412 1.00 58.02 51 ALA D O 1
ATOM 8443 N N . CYS D 2 51 ? 69.139 -10.223 -33.938 1.00 58.85 52 CYS D N 1
ATOM 8444 C CA . CYS D 2 51 ? 69.390 -9.356 -35.096 1.00 59.55 52 CYS D CA 1
ATOM 8445 C C . CYS D 2 51 ? 68.885 -10.101 -36.333 1.00 60.34 52 CYS D C 1
ATOM 8446 O O . CYS D 2 51 ? 68.042 -10.996 -36.213 1.00 60.66 52 CYS D O 1
ATOM 8449 N N . SER D 2 52 ? 69.370 -9.735 -37.515 1.00 61.05 53 SER D N 1
ATOM 8450 C CA . SER D 2 52 ? 69.092 -10.524 -38.721 1.00 61.68 53 SER D CA 1
ATOM 8451 C C . SER D 2 52 ? 70.281 -10.515 -39.691 1.00 62.31 53 SER D C 1
ATOM 8452 O O . SER D 2 52 ? 70.117 -10.685 -40.902 1.00 62.25 53 SER D O 1
ATOM 8455 N N . THR D 2 53 ? 71.479 -10.332 -39.134 1.00 63.15 54 THR D N 1
ATOM 8456 C CA . THR D 2 53 ? 72.708 -10.226 -39.924 1.00 63.96 54 THR D CA 1
ATOM 8457 C C . THR D 2 53 ? 73.209 -11.595 -40.403 1.00 64.81 54 THR D C 1
ATOM 8458 O O . THR D 2 53 ? 74.080 -11.677 -41.275 1.00 64.72 54 THR D O 1
ATOM 8462 N N . CYS D 2 54 ? 72.645 -12.660 -39.833 1.00 65.85 55 CYS D N 1
ATOM 8463 C CA . CYS D 2 54 ? 72.984 -14.032 -40.210 1.00 66.97 55 CYS D CA 1
ATOM 8464 C C . CYS D 2 54 ? 72.091 -14.569 -41.336 1.00 67.98 55 CYS D C 1
ATOM 8465 O O . CYS D 2 54 ? 72.050 -15.779 -41.581 1.00 68.06 55 CYS D O 1
ATOM 8468 N N . HIS D 2 55 ? 71.385 -13.663 -42.012 1.00 69.30 56 HIS D N 1
ATOM 8469 C CA . HIS D 2 55 ? 70.473 -14.006 -43.103 1.00 70.72 56 HIS D CA 1
ATOM 8470 C C . HIS D 2 55 ? 71.204 -14.721 -44.244 1.00 71.96 56 HIS D C 1
ATOM 8471 O O . HIS D 2 55 ? 72.250 -14.261 -44.707 1.00 72.01 56 HIS D O 1
ATOM 8478 N N . LEU D 2 56 ? 70.651 -15.854 -44.674 1.00 73.54 57 LEU D N 1
ATOM 8479 C CA . LEU D 2 56 ? 71.253 -16.674 -45.729 1.00 75.07 57 LEU D CA 1
ATOM 8480 C C . LEU D 2 56 ? 70.210 -17.222 -46.701 1.00 76.35 57 LEU D C 1
ATOM 8481 O O . LEU D 2 56 ? 69.080 -17.536 -46.306 1.00 76.52 57 LEU D O 1
ATOM 8486 N N . ILE D 2 57 ? 70.607 -17.338 -47.968 1.00 77.91 58 ILE D N 1
ATOM 8487 C CA . ILE D 2 57 ? 69.712 -17.774 -49.042 1.00 79.44 58 ILE D CA 1
ATOM 8488 C C . ILE D 2 57 ? 69.967 -19.236 -49.445 1.00 80.46 58 ILE D C 1
ATOM 8489 O O . ILE D 2 57 ? 71.028 -19.571 -49.986 1.00 80.62 58 ILE D O 1
ATOM 8494 N N . PHE D 2 58 ? 68.982 -20.091 -49.167 1.00 81.67 59 PHE D N 1
ATOM 8495 C CA . PHE D 2 58 ? 69.036 -21.518 -49.508 1.00 82.86 59 PHE D CA 1
ATOM 8496 C C . PHE D 2 58 ? 68.336 -21.767 -50.845 1.00 83.60 59 PHE D C 1
ATOM 8497 O O . PHE D 2 58 ? 67.484 -20.971 -51.256 1.00 83.87 59 PHE D O 1
ATOM 8505 N N . GLU D 2 59 ? 68.688 -22.866 -51.518 1.00 84.46 60 GLU D N 1
ATOM 8506 C CA . GLU D 2 59 ? 68.165 -23.138 -52.870 1.00 85.18 60 GLU D CA 1
ATOM 8507 C C . GLU D 2 59 ? 66.677 -23.528 -52.915 1.00 85.58 60 GLU D C 1
ATOM 8508 O O . GLU D 2 59 ? 65.806 -22.676 -52.700 1.00 85.73 60 GLU D O 1
ATOM 8514 N N . ASP D 2 60 ? 66.397 -24.802 -53.196 1.00 85.99 61 ASP D N 1
ATOM 8515 C CA . ASP D 2 60 ? 65.025 -25.298 -53.342 1.00 86.34 61 ASP D CA 1
ATOM 8516 C C . ASP D 2 60 ? 64.786 -26.583 -52.551 1.00 86.60 61 ASP D C 1
ATOM 8517 O O . ASP D 2 60 ? 63.831 -26.671 -51.775 1.00 86.62 61 ASP D O 1
ATOM 8522 N N . HIS D 2 61 ? 65.654 -27.573 -52.752 1.00 86.88 62 HIS D N 1
ATOM 8523 C CA . HIS D 2 61 ? 65.476 -28.896 -52.146 1.00 87.17 62 HIS D CA 1
ATOM 8524 C C . HIS D 2 61 ? 65.867 -28.974 -50.662 1.00 87.22 62 HIS D C 1
ATOM 8525 O O . HIS D 2 61 ? 65.343 -29.814 -49.923 1.00 87.35 62 HIS D O 1
ATOM 8532 N N . ILE D 2 62 ? 66.779 -28.102 -50.232 1.00 87.18 63 ILE D N 1
ATOM 8533 C CA . ILE D 2 62 ? 67.192 -28.042 -48.823 1.00 87.12 63 ILE D CA 1
ATOM 8534 C C . ILE D 2 62 ? 66.058 -27.498 -47.939 1.00 87.10 63 ILE D C 1
ATOM 8535 O O . ILE D 2 62 ? 65.821 -28.001 -46.836 1.00 87.03 63 ILE D O 1
ATOM 8540 N N . TYR D 2 63 ? 65.355 -26.489 -48.457 1.00 87.03 64 TYR D N 1
ATOM 8541 C CA . TYR D 2 63 ? 64.335 -25.740 -47.714 1.00 86.86 64 TYR D CA 1
ATOM 8542 C C . TYR D 2 63 ? 63.283 -26.610 -47.016 1.00 86.65 64 TYR D C 1
ATOM 8543 O O . TYR D 2 63 ? 63.016 -26.423 -45.823 1.00 86.64 64 TYR D O 1
ATOM 8552 N N . GLU D 2 64 ? 62.701 -27.557 -47.754 1.00 86.26 65 GLU D N 1
ATOM 8553 C CA . GLU D 2 64 ? 61.647 -28.427 -47.219 1.00 85.88 65 GLU D CA 1
ATOM 8554 C C . GLU D 2 64 ? 62.077 -29.225 -45.990 1.00 85.43 65 GLU D C 1
ATOM 8555 O O . GLU D 2 64 ? 61.267 -29.467 -45.093 1.00 85.38 65 GLU D O 1
ATOM 8561 N N . LYS D 2 65 ? 63.347 -29.626 -45.956 1.00 84.85 66 LYS D N 1
ATOM 8562 C CA . LYS D 2 65 ? 63.869 -30.457 -44.868 1.00 84.25 66 LYS D CA 1
ATOM 8563 C C . LYS D 2 65 ? 64.441 -29.669 -43.682 1.00 83.63 66 LYS D C 1
ATOM 8564 O O . LYS D 2 65 ? 65.105 -30.239 -42.809 1.00 83.58 66 LYS D O 1
ATOM 8570 N N . LEU D 2 66 ? 64.170 -28.364 -43.657 1.00 82.78 67 LEU D N 1
ATOM 8571 C CA . LEU D 2 66 ? 64.533 -27.505 -42.526 1.00 81.86 67 LEU D CA 1
ATOM 8572 C C . LEU D 2 66 ? 63.405 -27.473 -41.498 1.00 81.06 67 LEU D C 1
ATOM 8573 O O . LEU D 2 66 ? 62.226 -27.536 -41.860 1.00 80.91 67 LEU D O 1
ATOM 8578 N N . ASP D 2 67 ? 63.777 -27.367 -40.222 1.00 80.06 68 ASP D N 1
ATOM 8579 C CA . ASP D 2 67 ? 62.811 -27.287 -39.119 1.00 79.15 68 ASP D CA 1
ATOM 8580 C C . ASP D 2 67 ? 61.788 -26.173 -39.331 1.00 78.30 68 ASP D C 1
ATOM 8581 O O . ASP D 2 67 ? 62.078 -25.173 -39.995 1.00 78.26 68 ASP D O 1
ATOM 8586 N N . ALA D 2 68 ? 60.595 -26.357 -38.764 1.00 77.16 69 ALA D N 1
ATOM 8587 C CA . ALA D 2 68 ? 59.535 -25.349 -38.812 1.00 76.01 69 ALA D CA 1
ATOM 8588 C C . ALA D 2 68 ? 60.021 -23.998 -38.275 1.00 75.19 69 ALA D C 1
ATOM 8589 O O . ALA D 2 68 ? 60.784 -23.936 -37.305 1.00 74.99 69 ALA D O 1
ATOM 8591 N N . ILE D 2 69 ? 59.582 -22.926 -38.926 1.00 74.09 70 ILE D N 1
ATOM 8592 C CA . ILE D 2 69 ? 60.042 -21.577 -38.604 1.00 73.01 70 ILE D CA 1
ATOM 8593 C C . ILE D 2 69 ? 59.241 -20.952 -37.454 1.00 72.04 70 ILE D C 1
ATOM 8594 O O . ILE D 2 69 ? 58.012 -20.854 -37.523 1.00 71.79 70 ILE D O 1
ATOM 8599 N N . THR D 2 70 ? 59.948 -20.554 -36.395 1.00 70.86 71 THR D N 1
ATOM 8600 C CA . THR D 2 70 ? 59.322 -19.897 -35.244 1.00 69.76 71 THR D CA 1
ATOM 8601 C C . THR D 2 70 ? 58.774 -18.528 -35.631 1.00 69.00 71 THR D C 1
ATOM 8602 O O . THR D 2 70 ? 59.247 -17.907 -36.590 1.00 68.69 71 THR D O 1
ATOM 8606 N N . ASP D 2 71 ? 57.770 -18.073 -34.882 1.00 68.12 72 ASP D N 1
ATOM 8607 C CA . ASP D 2 71 ? 57.200 -16.737 -35.049 1.00 67.32 72 ASP D CA 1
ATOM 8608 C C . ASP D 2 71 ? 58.273 -15.650 -34.926 1.00 66.69 72 ASP D C 1
ATOM 8609 O O . ASP D 2 71 ? 58.228 -14.651 -35.642 1.00 66.43 72 ASP D O 1
ATOM 8614 N N . GLU D 2 72 ? 59.237 -15.871 -34.028 1.00 65.97 73 GLU D N 1
ATOM 8615 C CA . GLU D 2 72 ? 60.343 -14.940 -33.778 1.00 65.58 73 GLU D CA 1
ATOM 8616 C C . GLU D 2 72 ? 61.174 -14.740 -35.036 1.00 65.17 73 GLU D C 1
ATOM 8617 O O . GLU D 2 72 ? 61.434 -13.606 -35.444 1.00 64.82 73 GLU D O 1
ATOM 8623 N N . GLU D 2 73 ? 61.584 -15.857 -35.637 1.00 64.74 74 GLU D N 1
ATOM 8624 C CA . GLU D 2 73 ? 62.403 -15.845 -36.843 1.00 64.59 74 GLU D CA 1
ATOM 8625 C C . GLU D 2 73 ? 61.658 -15.202 -38.004 1.00 64.29 74 GLU D C 1
ATOM 8626 O O . GLU D 2 73 ? 62.242 -14.433 -38.762 1.00 64.13 74 GLU D O 1
ATOM 8632 N N . ASN D 2 74 ? 60.369 -15.511 -38.126 1.00 64.13 75 ASN D N 1
ATOM 8633 C CA . ASN D 2 74 ? 59.516 -14.889 -39.138 1.00 64.28 75 ASN D CA 1
ATOM 8634 C C . ASN D 2 74 ? 59.430 -13.371 -39.008 1.00 64.25 75 ASN D C 1
ATOM 8635 O O . ASN D 2 74 ? 59.455 -12.656 -40.013 1.00 64.15 75 ASN D O 1
ATOM 8640 N N . ASP D 2 75 ? 59.337 -12.891 -37.771 1.00 64.28 76 ASP D N 1
ATOM 8641 C CA . ASP D 2 75 ? 59.309 -11.455 -37.494 1.00 64.40 76 ASP D CA 1
ATOM 8642 C C . ASP D 2 75 ? 60.640 -10.774 -37.821 1.00 64.49 76 ASP D C 1
ATOM 8643 O O . ASP D 2 75 ? 60.659 -9.671 -38.370 1.00 64.28 76 ASP D O 1
ATOM 8648 N N . MET D 2 76 ? 61.745 -11.439 -37.489 1.00 64.89 77 MET D N 1
ATOM 8649 C CA . MET D 2 76 ? 63.081 -10.955 -37.841 1.00 65.47 77 MET D CA 1
ATOM 8650 C C . MET D 2 76 ? 63.290 -10.925 -39.358 1.00 66.04 77 MET D C 1
ATOM 8651 O O . MET D 2 76 ? 63.963 -10.035 -39.878 1.00 65.99 77 MET D O 1
ATOM 8656 N N . LEU D 2 77 ? 62.695 -11.897 -40.052 1.00 66.70 78 LEU D N 1
ATOM 8657 C CA . LEU D 2 77 ? 62.786 -12.018 -41.509 1.00 67.63 78 LEU D CA 1
ATOM 8658 C C . LEU D 2 77 ? 62.008 -10.959 -42.287 1.00 68.22 78 LEU D C 1
ATOM 8659 O O . LEU D 2 77 ? 62.410 -10.584 -43.389 1.00 68.43 78 LEU D O 1
ATOM 8664 N N . ASP D 2 78 ? 60.897 -10.488 -41.729 1.00 68.98 79 ASP D N 1
ATOM 8665 C CA . ASP D 2 78 ? 60.088 -9.470 -42.394 1.00 69.91 79 ASP D CA 1
ATOM 8666 C C . ASP D 2 78 ? 60.774 -8.100 -42.397 1.00 70.46 79 ASP D C 1
ATOM 8667 O O . ASP D 2 78 ? 60.400 -7.212 -43.168 1.00 70.62 79 ASP D O 1
ATOM 8672 N N . LEU D 2 79 ? 61.779 -7.940 -41.536 1.00 71.09 80 LEU D N 1
ATOM 8673 C CA . LEU D 2 79 ? 62.550 -6.699 -41.462 1.00 71.77 80 LEU D CA 1
ATOM 8674 C C . LEU D 2 79 ? 63.991 -6.890 -41.928 1.00 72.26 80 LEU D C 1
ATOM 8675 O O . LEU D 2 79 ? 64.844 -6.040 -41.683 1.00 72.39 80 LEU D O 1
ATOM 8680 N N . ALA D 2 80 ? 64.259 -8.011 -42.592 1.00 72.98 81 ALA D N 1
ATOM 8681 C CA . ALA D 2 80 ? 65.564 -8.253 -43.194 1.00 73.64 81 ALA D CA 1
ATOM 8682 C C . ALA D 2 80 ? 65.557 -7.709 -44.615 1.00 74.17 81 ALA D C 1
ATOM 8683 O O . ALA D 2 80 ? 64.616 -7.957 -45.379 1.00 74.04 81 ALA D O 1
ATOM 8685 N N . TYR D 2 81 ? 66.598 -6.955 -44.961 1.00 74.99 82 TYR D N 1
ATOM 8686 C CA . TYR D 2 81 ? 66.687 -6.352 -46.292 1.00 75.85 82 TYR D CA 1
ATOM 8687 C C . TYR D 2 81 ? 67.037 -7.389 -47.364 1.00 76.06 82 TYR D C 1
ATOM 8688 O O . TYR D 2 81 ? 67.903 -8.247 -47.158 1.00 76.03 82 TYR D O 1
ATOM 8697 N N . GLY D 2 82 ? 66.339 -7.309 -48.496 1.00 76.43 83 GLY D N 1
ATOM 8698 C CA . GLY D 2 82 ? 66.475 -8.289 -49.571 1.00 76.89 83 GLY D CA 1
ATOM 8699 C C . GLY D 2 82 ? 65.988 -9.654 -49.128 1.00 77.21 83 GLY D C 1
ATOM 8700 O O . GLY D 2 82 ? 66.788 -10.557 -48.877 1.00 77.33 83 GLY D O 1
ATOM 8701 N N . LEU D 2 83 ? 64.670 -9.798 -49.025 1.00 77.48 84 LEU D N 1
ATOM 8702 C CA . LEU D 2 83 ? 64.063 -11.029 -48.535 1.00 77.69 84 LEU D CA 1
ATOM 8703 C C . LEU D 2 83 ? 63.685 -11.950 -49.693 1.00 77.86 84 LEU D C 1
ATOM 8704 O O . LEU D 2 83 ? 62.993 -11.534 -50.625 1.00 77.89 84 LEU D O 1
ATOM 8709 N N . THR D 2 84 ? 64.140 -13.200 -49.620 1.00 78.05 85 THR D N 1
ATOM 8710 C CA . THR D 2 84 ? 63.841 -14.204 -50.651 1.00 78.20 85 THR D CA 1
ATOM 8711 C C . THR D 2 84 ? 62.714 -15.160 -50.231 1.00 78.10 85 THR D C 1
ATOM 8712 O O . THR D 2 84 ? 62.360 -15.245 -49.047 1.00 78.06 85 THR D O 1
ATOM 8716 N N . ASP D 2 85 ? 62.162 -15.872 -51.215 1.00 77.96 86 ASP D N 1
ATOM 8717 C CA . ASP D 2 85 ? 61.099 -16.858 -51.003 1.00 77.70 86 ASP D CA 1
ATOM 8718 C C . ASP D 2 85 ? 61.601 -18.038 -50.171 1.00 77.35 86 ASP D C 1
ATOM 8719 O O . ASP D 2 85 ? 60.816 -18.759 -49.551 1.00 77.27 86 ASP D O 1
ATOM 8724 N N . ARG D 2 86 ? 62.917 -18.225 -50.165 1.00 76.93 87 ARG D N 1
ATOM 8725 C CA . ARG D 2 86 ? 63.543 -19.327 -49.445 1.00 76.59 87 ARG D CA 1
ATOM 8726 C C . ARG D 2 86 ? 64.609 -18.790 -48.479 1.00 76.02 87 ARG D C 1
ATOM 8727 O O . ARG D 2 86 ? 65.757 -19.247 -48.475 1.00 76.03 87 ARG D O 1
ATOM 8735 N N . SER D 2 87 ? 64.211 -17.819 -47.657 1.00 75.25 88 SER D N 1
ATOM 8736 C CA . SER D 2 87 ? 65.105 -17.191 -46.682 1.00 74.37 88 SER D CA 1
ATOM 8737 C C . SER D 2 87 ? 64.995 -17.827 -45.302 1.00 73.74 88 SER D C 1
ATOM 8738 O O . SER D 2 87 ? 63.899 -18.179 -44.862 1.00 73.69 88 SER D O 1
ATOM 8741 N N . ARG D 2 88 ? 66.138 -17.966 -44.629 1.00 72.89 89 ARG D N 1
ATOM 8742 C CA . ARG D 2 88 ? 66.200 -18.432 -43.238 1.00 72.23 89 ARG D CA 1
ATOM 8743 C C . ARG D 2 88 ? 67.367 -17.766 -42.510 1.00 71.75 89 ARG D C 1
ATOM 8744 O O . ARG D 2 88 ? 68.358 -17.381 -43.134 1.00 71.84 89 ARG D O 1
ATOM 8752 N N . LEU D 2 89 ? 67.250 -17.634 -41.191 1.00 71.02 90 LEU D N 1
ATOM 8753 C CA . LEU D 2 89 ? 68.342 -17.105 -40.378 1.00 70.30 90 LEU D CA 1
ATOM 8754 C C . LEU D 2 89 ? 69.376 -18.185 -40.115 1.00 69.79 90 LEU D C 1
ATOM 8755 O O . LEU D 2 89 ? 69.040 -19.274 -39.649 1.00 69.75 90 LEU D O 1
ATOM 8760 N N . GLY D 2 90 ? 70.632 -17.866 -40.415 1.00 69.28 91 GLY D N 1
ATOM 8761 C CA . GLY D 2 90 ? 71.742 -18.812 -40.312 1.00 68.60 91 GLY D CA 1
ATOM 8762 C C . GLY D 2 90 ? 71.982 -19.401 -38.934 1.00 68.14 91 GLY D C 1
ATOM 8763 O O . GLY D 2 90 ? 72.309 -20.586 -38.815 1.00 68.04 91 GLY D O 1
ATOM 8764 N N . CYS D 2 91 ? 71.813 -18.585 -37.892 1.00 67.53 92 CYS D N 1
ATOM 8765 C CA . CYS D 2 91 ? 72.087 -19.025 -36.519 1.00 66.90 92 CYS D CA 1
ATOM 8766 C C . CYS D 2 91 ? 71.034 -19.993 -35.960 1.00 66.60 92 CYS D C 1
ATOM 8767 O O . CYS D 2 91 ? 71.201 -20.525 -34.863 1.00 66.34 92 CYS D O 1
ATOM 8770 N N . GLN D 2 92 ? 69.969 -20.221 -36.728 1.00 66.40 93 GLN D N 1
ATOM 8771 C CA . GLN D 2 92 ? 68.888 -21.132 -36.338 1.00 66.35 93 GLN D CA 1
ATOM 8772 C C . GLN D 2 92 ? 68.854 -22.406 -37.199 1.00 66.76 93 GLN D C 1
ATOM 8773 O O . GLN D 2 92 ? 68.012 -23.284 -36.989 1.00 66.62 93 GLN D O 1
ATOM 8779 N N . ILE D 2 93 ? 69.773 -22.486 -38.164 1.00 67.24 94 ILE D N 1
ATOM 8780 C CA . ILE D 2 93 ? 69.956 -23.658 -39.027 1.00 67.57 94 ILE D CA 1
ATOM 8781 C C . ILE D 2 93 ? 71.228 -24.394 -38.597 1.00 67.99 94 ILE D C 1
ATOM 8782 O O . ILE D 2 93 ? 72.341 -23.882 -38.778 1.00 68.00 94 ILE D O 1
ATOM 8787 N N . CYS D 2 94 ? 71.060 -25.590 -38.032 1.00 68.42 95 CYS D N 1
ATOM 8788 C CA . CYS D 2 94 ? 72.184 -26.364 -37.488 1.00 68.98 95 CYS D CA 1
ATOM 8789 C C . CYS D 2 94 ? 72.443 -27.684 -38.222 1.00 68.87 95 CYS D C 1
ATOM 8790 O O . CYS D 2 94 ? 72.131 -27.817 -39.419 1.00 68.81 95 CYS D O 1
#

B-factor: mean 34.65, std 16.38, range [11.36, 92.11]

Nearest PDB structures (foldseek):
  3na0-assembly1_A  TM=1.001E+00  e=6.941E-72  Homo sapiens
  3mzs-assembly3_C  TM=9.868E-01  e=1.081E-54  Bos taurus
  7m8i-assembly1_A-2  TM=9.472E-01  e=3.635E-36  Homo sapiens
  7m8i-assembly1_B-2  TM=9.528E-01  e=8.975E-36  Homo sapiens
  7m8i-assembly1_C-2  TM=9.455E-01  e=7.160E-36  Homo sapiens

CATH classification: 1.10.630.10

Solvent-accessible surface area: 46684 Å² total; per-residue (Å²): 147,60,98,65,48,98,94,2,42,28,56,28,103,80,4,122,91,10,5,116,63,7,90,140,118,28,18,33,62,45,18,2,66,16,5,39,75,5,18,143,130,55,25,50,5,0,17,6,71,8,1,75,33,51,2,0,13,0,7,21,2,108,9,0,7,79,4,3,117,46,44,17,103,51,6,73,55,41,70,28,26,0,22,36,15,0,6,133,163,88,162,68,44,64,0,11,55,19,28,128,56,74,56,1,50,129,2,8,29,16,0,2,76,18,0,0,7,44,110,3,11,129,30,0,17,92,35,1,23,41,0,2,151,52,1,12,59,9,1,70,87,65,15,175,181,38,47,50,42,25,38,48,14,64,0,23,84,12,0,26,48,0,0,0,0,0,7,0,4,0,0,6,31,83,98,40,24,1,14,116,142,138,42,69,93,88,0,40,119,0,5,74,8,0,70,77,4,13,68,11,0,3,36,0,23,27,12,32,66,94,55,3,135,118,140,61,84,160,27,38,143,57,0,15,54,6,11,48,25,0,3,54,22,0,28,96,43,0,90,78,16,58,149,62,46,125,141,138,65,59,138,58,187,84,52,85,0,0,0,48,82,3,41,63,124,41,191,14,60,63,88,34,3,11,2,0,0,1,30,20,0,7,35,11,0,1,36,5,0,6,5,0,4,7,2,0,8,3,0,7,83,25,77,157,24,4,56,96,0,8,62,33,0,74,64,3,62,153,126,9,174,37,73,18,56,67,0,7,78,65,0,63,14,0,34,3,0,10,38,0,0,11,13,6,14,3,27,40,18,4,17,24,12,76,11,89,96,83,25,59,0,96,76,18,70,0,55,35,178,19,4,0,22,0,0,10,13,3,4,2,53,48,90,110,35,9,163,72,13,110,62,1,38,2,60,23,24,93,36,199,83,112,101,79,13,55,1,36,19,5,18,28,6,20,5,10,7,2,46,24,27,3,9,9,12,33,31,3,4,4,0,0,0,0,7,1,1,34,40,0,98,0,67,26,51,62,65,51,121,19,32,11,18,15,10,22,10,5,8,19,91,55,55,6,60,0,6,0,103,66,114,117,95,68,49,100,95,2,41,29,56,28,107,82,3,122,93,8,6,118,70,6,96,131,120,29,20,34,60,58,18,2,66,15,6,35,77,5,18,136,136,54,27,46,5,0,19,7,73,8,2,73,32,54,1,0,14,0,6,8,0,109,9,0,9,77,3,3,120,42,42,18,104,46,5,53,55,40,70,28,26,0,22,35,8,0,7,131,147,93,161,70,40,64,1,11,57,20,25,116,51,73,58,1,49,120,1,7,27,16,0,1,83,19,0,0,7,41,114,3,10,128,28,0,19,91,34,1,21,42,0,1,138,54,1,12,50,15,1,69,104,71,12,174,166,36,34,44,37,19,43,36,14,61,0,24,85,12,0,23,45,0,0,0,0,0,5,0,4,0,0,9,29,81,91,43,21,1,17,117,149,136,41,69,94,84,1,38,123,0,4,75,7,0,64,78,3,15,71,10,0,1,40,0,25,21,11,33,58,112,54,0,89,122,134,70,85,156,26,22,147,56,0,15,53,6,11,46,27,0,3,54,23,0,20,93,43,0,80,80,14,58,148,65,42,121,138,138,59,63,133,53,186,84,52,79,0,1,0,40,75,6,41,55,112,44,190,16,66,64,86,35,3,20,1,2,2,0,30,18,0,6,35,12,0,1,37,5,0,2,6,0,5,7,2,1,7,3,2,2,81,24,84,166,23,2,83,93,0,12,62,37,0,71,62,2,49,152,125,8,169,39,73,18,55,64,0,5,87,51,1,59,12,0,34,2,0,11,38,0,0,12,12,5,14,4,28,39,19,3,17,24,12,78,9,92,99,85,25,62,1,97,79,21,69,0,54,38,174,18,5,0,22,0,0,11,12,3,4,3,50,46,90,112,33,7,163,80,11,95,57,2,34,3,59,21,24,91,29,199,72,136,110,74,12,73,1,40,18,4,18,28,5,24,6,10,7,2,47,24,26,2,9,7,11,31,28,2,4,4,0,2,0,0,5,6,2,38,38,4,101,4,53,5,91,87,112,50,117,15,27,12,23,10,10,22,10,4,18,17,81,85,48,2,39,0,1,0,53,59,121,53,56,10,91,84,25,80,148,99,125,106,131,105,139,53,29,9,20,3,84,23,0,5,0,4,13,56,4,37,65,123,23,114,93,122,64,49,121,164,42,108,98,50,53,35,42,4,51,19,5,10,30,2,3,111,60,63,50,106,92,3,13,0,0,14,44,6,146,56,58,26,79,66,27,95,121,76,115,84,148,96,146,56,38,8,21,4,92,23,1,4,0,4,15,52,3,38,62,122,33,109,103,128,75,62,141,182,34,111,98,56,52,36,32,3,60,17,6,11,36,2,4,125,59,74,51,115,84,4,10,0,0,14,47,15,134

InterPro domains:
  IPR001128 Cytochrome P450 [PF00067] (52-511)
  IPR001128 Cytochrome P450 [PR00385] (326-343)
  IPR001128 Cytochrome P450 [PR00385] (379-390)
  IPR001128 Cytochrome P450 [PR00385] (453-462)
  IPR001128 Cytochrome P450 [PR00385] (462-473)
  IPR002401 Cytochrome P450, E-class, group I [PR00463] (82-101)
  IPR002401 Cytochrome P450, E-class, group I [PR00463] (315-332)
  IPR002401 Cytochrome P450, E-class, group I [PR00463] (335-361)
  IPR002401 Cytochrome P450, E-class, group I [PR00463] (418-442)
  IPR002401 Cytochrome P450, E-class, group I [PR00463] (452-462)
  IPR002401 Cytochrome P450, E-class, group I [PR00463] (462-485)
  IPR017972 Cytochrome P450, conserved site [PS00086] (455-464)
  IPR036396 Cytochrome P450 superfamily [G3DSA:1.10.630.10] (42-521)
  IPR036396 Cytochrome P450 superfamily [SSF48264] (44-513)
  IPR050479 Cytochrome P450, families 11 and 27 [PTHR24279] (37-514)

Organism: Homo sapiens (NCBI:txid9606)